Protein 3PK0 (pdb70)

Nearest PDB structures (foldseek):
  3pk0-assembly1_C  TM=1.003E+00  e=4.520E-57  Mycolicibacterium smegmatis MC2 155
  3rih-assembly1_C  TM=9.983E-01  e=3.129E-45  Mycobacteroides abscessus ATCC 19977
  6ci8-assembly1_B  TM=9.910E-01  e=4.130E-39  Mycolicibacterium smegmatis MC2 155
  4egf-assembly2_G  TM=9.130E-01  e=1.619E-24  Mycolicibacterium smegmatis MC2 155
  6won-assembly2_G  TM=8.971E-01  e=3.302E-23  Salmonella enterica subsp. enterica serovar Typhimurium str. LT2

Structure (mmCIF, N/CA/C/O backbone):
data_3PK0
#
_entry.id   3PK0
#
_cell.length_a   90.140
_cell.length_b   78.010
_cell.length_c   155.430
_cell.angle_alpha   90.000
_cell.angle_beta   102.220
_cell.angle_gamma   90.000
#
_symmetry.space_group_name_H-M   'C 1 2 1'
#
loop_
_entity.id
_entity.type
_entity.pdbx_description
1 polymer 'Short-chain dehydrogenase/reductase SDR'
2 non-polymer DI(HYDROXYETHYL)ETHER
3 non-polymer 'CALCIUM ION'
4 non-polymer 'CHLORIDE ION'
5 non-polymer GLYCEROL
6 water water
#
loop_
_atom_site.group_PDB
_atom_site.id
_atom_site.type_symbol
_atom_site.label_atom_id
_atom_site.label_alt_id
_atom_site.label_comp_id
_atom_site.label_asym_id
_atom_site.label_entity_id
_atom_site.label_seq_id
_atom_site.pdbx_PDB_ins_code
_atom_site.Cartn_x
_atom_site.Cartn_y
_atom_site.Cartn_z
_atom_site.occupancy
_atom_site.B_iso_or_equiv
_atom_site.auth_seq_id
_atom_site.auth_comp_id
_atom_site.auth_asym_id
_atom_site.auth_atom_id
_atom_site.pdbx_PDB_model_num
ATOM 1 N N . GLY A 1 3 ? -13.331 -17.264 40.381 1.00 39.72 -1 GLY A N 1
ATOM 2 C CA . GLY A 1 3 ? -14.689 -16.606 40.242 1.00 39.68 -1 GLY A CA 1
ATOM 3 C C . GLY A 1 3 ? -15.854 -17.385 40.880 1.00 39.08 -1 GLY A C 1
ATOM 4 O O . GLY A 1 3 ? -16.802 -16.789 41.403 1.00 39.98 -1 GLY A O 1
ATOM 5 N N . SER A 1 4 ? -15.794 -18.716 40.812 1.00 36.76 0 SER A N 1
ATOM 6 C CA . SER A 1 4 ? -16.788 -19.609 41.420 1.00 34.63 0 SER A CA 1
ATOM 7 C C . SER A 1 4 ? -16.863 -19.462 42.942 1.00 31.08 0 SER A C 1
ATOM 8 O O . SER A 1 4 ? -15.998 -18.868 43.562 1.00 29.34 0 SER A O 1
ATOM 11 N N . MET A 1 5 ? -17.907 -20.015 43.536 1.00 28.28 1 MET A N 1
ATOM 12 C CA . MET A 1 5 ? -17.996 -20.064 44.991 1.00 25.67 1 MET A CA 1
ATOM 13 C C . MET A 1 5 ? -16.802 -20.851 45.583 1.00 23.53 1 MET A C 1
ATOM 14 O O . MET A 1 5 ? -16.411 -21.873 45.056 1.00 24.37 1 MET A O 1
ATOM 19 N N . PHE A 1 6 ? -16.213 -20.344 46.663 1.00 21.37 2 PHE A N 1
ATOM 20 C CA . PHE A 1 6 ? -15.085 -20.988 47.335 1.00 19.50 2 PHE A CA 1
ATOM 21 C C . PHE A 1 6 ? -13.804 -21.125 46.516 1.00 19.52 2 PHE A C 1
ATOM 22 O O . PHE A 1 6 ? -13.048 -22.069 46.710 1.00 18.37 2 PHE A O 1
ATOM 30 N N . ASP A 1 7 ? -13.563 -20.150 45.641 1.00 20.05 3 ASP A N 1
ATOM 31 C CA . ASP A 1 7 ? -12.402 -20.133 44.765 1.00 19.74 3 ASP A CA 1
ATOM 32 C C . ASP A 1 7 ? -11.101 -20.052 45.593 1.00 19.10 3 ASP A C 1
ATOM 33 O O . ASP A 1 7 ? -10.959 -19.185 46.466 1.00 20.20 3 ASP A O 1
ATOM 38 N N . LEU A 1 8 ? -10.160 -20.933 45.294 1.00 18.09 4 LEU A N 1
ATOM 39 C CA . LEU A 1 8 ? -8.802 -20.892 45.840 1.00 18.21 4 LEU A CA 1
ATOM 40 C C . LEU A 1 8 ? -7.729 -20.866 44.740 1.00 19.05 4 LEU A C 1
ATOM 41 O O . LEU A 1 8 ? -6.539 -21.016 45.014 1.00 17.92 4 LEU A O 1
ATOM 46 N N . GLN A 1 9 ? -8.139 -20.668 43.490 1.00 19.72 5 GLN A N 1
ATOM 47 C CA . GLN A 1 9 ? -7.181 -20.721 42.378 1.00 20.30 5 GLN A CA 1
ATOM 48 C C . GLN A 1 9 ? -6.182 -19.568 42.511 1.00 21.02 5 GLN A C 1
ATOM 49 O O . GLN A 1 9 ? -6.579 -18.406 42.603 1.00 20.59 5 GLN A O 1
ATOM 55 N N . GLY A 1 10 ? -4.885 -19.908 42.532 1.00 20.78 6 GLY A N 1
ATOM 56 C CA . GLY A 1 10 ? -3.806 -18.932 42.635 1.00 21.60 6 GLY A CA 1
ATOM 57 C C . GLY A 1 10 ? -3.563 -18.409 44.056 1.00 21.08 6 GLY A C 1
ATOM 58 O O . GLY A 1 10 ? -2.715 -17.535 44.249 1.00 21.41 6 GLY A O 1
ATOM 59 N N . ARG A 1 11 ? -4.326 -18.882 45.039 1.00 20.49 7 ARG A N 1
ATOM 60 C CA . ARG A 1 11 ? -4.031 -18.606 46.445 1.00 21.21 7 ARG A CA 1
ATOM 61 C C . ARG A 1 11 ? -2.734 -19.296 46.793 1.00 19.71 7 ARG A C 1
ATOM 62 O O . ARG A 1 11 ? -2.468 -20.381 46.293 1.00 19.68 7 ARG A O 1
ATOM 70 N N . SER A 1 12 ? -1.935 -18.673 47.658 1.00 18.24 8 SER A N 1
ATOM 71 C CA . SER A 1 12 ? -0.631 -19.188 48.006 1.00 17.70 8 SER A CA 1
ATOM 72 C C . SER A 1 12 ? -0.585 -19.693 49.457 1.00 16.14 8 SER A C 1
ATOM 73 O O . SER A 1 12 ? -0.860 -18.965 50.390 1.00 15.56 8 SER A O 1
ATOM 76 N N . VAL A 1 13 ? -0.233 -20.966 49.607 1.00 15.63 9 VAL A N 1
ATOM 77 C CA . VAL A 1 13 ? -0.391 -21.681 50.857 1.00 13.66 9 VAL A CA 1
ATOM 78 C C . VAL A 1 13 ? 0.949 -22.248 51.319 1.00 14.77 9 VAL A C 1
ATOM 79 O O . VAL A 1 13 ? 1.659 -22.845 50.550 1.00 16.14 9 VAL A O 1
ATOM 83 N N . VAL A 1 14 ? 1.258 -22.107 52.596 1.00 13.37 10 VAL A N 1
ATOM 84 C CA . VAL A 1 14 ? 2.364 -22.827 53.231 1.00 12.60 10 VAL A CA 1
ATOM 85 C C . VAL A 1 14 ? 1.792 -23.877 54.183 1.00 12.59 10 VAL A C 1
ATOM 86 O O . VAL A 1 14 ? 0.948 -23.535 55.014 1.00 12.85 10 VAL A O 1
ATOM 90 N N . VAL A 1 15 ? 2.212 -25.146 54.041 1.00 11.82 11 VAL A N 1
ATOM 91 C CA . VAL A 1 15 ? 1.809 -26.230 54.941 1.00 12.08 11 VAL A CA 1
ATOM 92 C C . VAL A 1 15 ? 3.038 -26.801 55.681 1.00 12.69 11 VAL A C 1
ATOM 93 O O . VAL A 1 15 ? 3.904 -27.384 55.073 1.00 13.90 11 VAL A O 1
ATOM 97 N N . THR A 1 16 ? 3.123 -26.605 56.994 1.00 12.37 12 THR A N 1
ATOM 98 C CA . THR A 1 16 ? 4.224 -27.202 57.785 1.00 12.26 12 THR A CA 1
ATOM 99 C C . THR A 1 16 ? 3.822 -28.646 58.114 1.00 13.27 12 THR A C 1
ATOM 100 O O . THR A 1 16 ? 2.634 -28.965 58.186 1.00 13.00 12 THR A O 1
ATOM 104 N N . GLY A 1 17 ? 4.792 -29.521 58.252 1.00 13.73 13 GLY A N 1
ATOM 105 C CA . GLY A 1 17 ? 4.549 -30.960 58.331 1.00 13.81 13 GLY A CA 1
ATOM 106 C C . GLY A 1 17 ? 3.635 -31.465 57.229 1.00 14.53 13 GLY A C 1
ATOM 107 O O . GLY A 1 17 ? 2.709 -32.230 57.482 1.00 14.81 13 GLY A O 1
ATOM 108 N N . GLY A 1 18 ? 3.901 -31.048 55.997 1.00 12.99 14 GLY A N 1
ATOM 109 C CA . GLY A 1 18 ? 2.979 -31.273 54.917 1.00 14.70 14 GLY A CA 1
ATOM 110 C C . GLY A 1 18 ? 3.253 -32.520 54.086 1.00 15.41 14 GLY A C 1
ATOM 111 O O . GLY A 1 18 ? 2.605 -32.696 53.068 1.00 16.47 14 GLY A O 1
ATOM 112 N N . THR A 1 19 ? 4.205 -33.363 54.471 1.00 15.49 15 THR A N 1
ATOM 113 C CA . THR A 1 19 ? 4.601 -34.461 53.583 1.00 17.00 15 THR A CA 1
ATOM 114 C C . THR A 1 19 ? 3.914 -35.806 53.892 1.00 17.11 15 THR A C 1
ATOM 115 O O . THR A 1 19 ? 4.032 -36.754 53.081 1.00 18.46 15 THR A O 1
ATOM 119 N N . LYS A 1 20 ? 3.208 -35.881 55.019 1.00 16.71 16 LYS A N 1
ATOM 120 C CA . LYS A 1 20 ? 2.640 -37.124 55.556 1.00 17.40 16 LYS A CA 1
ATOM 121 C C . LYS A 1 20 ? 1.301 -36.842 56.208 1.00 17.17 16 LYS A C 1
ATOM 122 O O . LYS A 1 20 ? 1.052 -35.732 56.656 1.00 15.40 16 LYS A O 1
ATOM 124 N N . GLY A 1 21 ? 0.468 -37.869 56.296 1.00 17.79 17 GLY A N 1
ATOM 125 C CA . GLY A 1 21 ? -0.656 -37.824 57.213 1.00 16.92 17 GLY A CA 1
ATOM 126 C C . GLY A 1 21 ? -1.591 -36.685 56.974 1.00 15.88 17 GLY A C 1
ATOM 127 O O . GLY A 1 21 ? -1.955 -36.387 55.840 1.00 15.39 17 GLY A O 1
ATOM 128 N N . ILE A 1 22 ? -1.987 -36.031 58.055 1.00 15.14 18 ILE A N 1
ATOM 129 C CA . ILE A 1 22 ? -2.961 -34.944 57.957 1.00 14.71 18 ILE A CA 1
ATOM 130 C C . ILE A 1 22 ? -2.436 -33.766 57.116 1.00 14.52 18 ILE A C 1
ATOM 131 O O . ILE A 1 22 ? -3.151 -33.264 56.261 1.00 15.33 18 ILE A O 1
ATOM 136 N N . GLY A 1 23 ? -1.160 -33.412 57.291 1.00 13.85 19 GLY A N 1
ATOM 137 C CA . GLY A 1 23 ? -0.574 -32.292 56.555 1.00 13.52 19 GLY A CA 1
ATOM 138 C C . GLY A 1 23 ? -0.582 -32.558 55.061 1.00 13.76 19 GLY A C 1
ATOM 139 O O . GLY A 1 23 ? -0.849 -31.673 54.248 1.00 13.01 19 GLY A O 1
ATOM 140 N N . ARG A 1 24 ? -0.301 -33.799 54.669 1.00 15.01 20 ARG A N 1
ATOM 141 C CA A ARG A 1 24 ? -0.346 -34.152 53.254 0.60 16.37 20 ARG A CA 1
ATOM 142 C CA B ARG A 1 24 ? -0.347 -34.133 53.252 0.40 15.94 20 ARG A CA 1
ATOM 143 C C . ARG A 1 24 ? -1.786 -34.034 52.733 1.00 15.28 20 ARG A C 1
ATOM 144 O O . ARG A 1 24 ? -2.018 -33.638 51.603 1.00 16.99 20 ARG A O 1
ATOM 159 N N . GLY A 1 25 ? -2.748 -34.399 53.556 1.00 15.91 21 GLY A N 1
ATOM 160 C CA . GLY A 1 25 ? -4.149 -34.226 53.216 1.00 15.72 21 GLY A CA 1
ATOM 161 C C . GLY A 1 25 ? -4.491 -32.768 52.977 1.00 15.45 21 GLY A C 1
ATOM 162 O O . GLY A 1 25 ? -5.206 -32.441 52.034 1.00 15.10 21 GLY A O 1
ATOM 163 N N . ILE A 1 26 ? -3.997 -31.895 53.854 1.00 13.23 22 ILE A N 1
ATOM 164 C CA . ILE A 1 26 ? -4.227 -30.451 53.702 1.00 12.56 22 ILE A CA 1
ATOM 165 C C . ILE A 1 26 ? -3.621 -29.995 52.370 1.00 13.03 22 ILE A C 1
ATOM 166 O O . ILE A 1 26 ? -4.287 -29.389 51.548 1.00 13.03 22 ILE A O 1
ATOM 171 N N . ALA A 1 27 ? -2.357 -30.326 52.163 1.00 13.63 23 ALA A N 1
ATOM 172 C CA . ALA A 1 27 ? -1.617 -29.893 50.963 1.00 14.21 23 ALA A CA 1
ATOM 173 C C . ALA A 1 27 ? -2.304 -30.359 49.683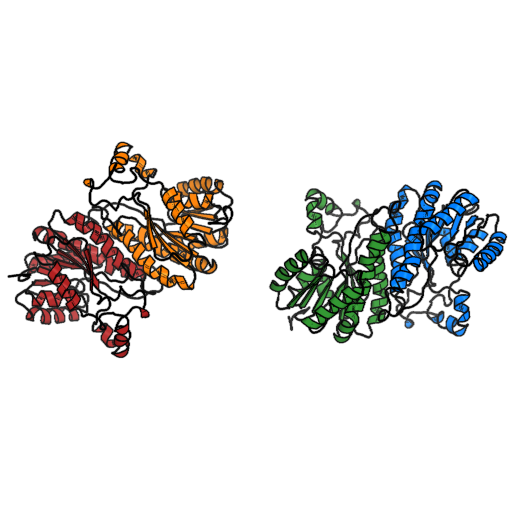 1.00 15.63 23 ALA A C 1
ATOM 174 O O . ALA A 1 27 ? -2.379 -29.630 48.710 1.00 16.26 23 ALA A O 1
ATOM 176 N N . THR A 1 28 ? -2.760 -31.606 49.694 1.00 14.92 24 THR A N 1
ATOM 177 C CA . THR A 1 28 ? -3.459 -32.217 48.558 1.00 15.83 24 THR A CA 1
ATOM 178 C C . THR A 1 28 ? -4.724 -31.496 48.143 1.00 14.95 24 THR A C 1
ATOM 179 O O . THR A 1 28 ? -4.960 -31.282 46.939 1.00 17.00 24 THR A O 1
ATOM 183 N N . VAL A 1 29 ? -5.547 -31.120 49.126 1.00 12.91 25 VAL A N 1
ATOM 184 C CA . VAL A 1 29 ? -6.810 -30.436 48.851 1.00 12.85 25 VAL A CA 1
ATOM 185 C C . VAL A 1 29 ? -6.497 -29.067 48.269 1.00 13.59 25 VAL A C 1
ATOM 186 O O . VAL A 1 29 ? -7.072 -28.691 47.246 1.00 14.64 25 VAL A O 1
ATOM 190 N N . PHE A 1 30 ? -5.545 -28.350 48.861 1.00 12.98 26 PHE A N 1
ATOM 191 C CA . PHE A 1 30 ? -5.130 -27.066 48.276 1.00 14.23 26 PHE A CA 1
ATOM 192 C C . PHE A 1 30 ? -4.571 -27.178 46.850 1.00 14.99 26 PHE A C 1
ATOM 193 O O . PHE A 1 30 ? -4.925 -26.357 45.987 1.00 15.63 26 PHE A O 1
ATOM 201 N N . ALA A 1 31 ? -3.742 -28.181 46.597 1.00 15.57 27 ALA A N 1
ATOM 202 C CA . ALA A 1 31 ? -3.198 -28.410 45.234 1.00 17.31 27 ALA A CA 1
ATOM 203 C C . ALA A 1 31 ? -4.311 -28.689 44.216 1.00 19.05 27 ALA A C 1
ATOM 204 O O . ALA A 1 31 ? -4.334 -28.109 43.122 1.00 18.41 27 ALA A O 1
ATOM 206 N N . ARG A 1 32 ? -5.270 -29.539 44.574 1.00 19.39 28 ARG A N 1
ATOM 207 C CA . ARG A 1 32 ? -6.438 -29.794 43.711 1.00 20.27 28 ARG A CA 1
ATOM 208 C C . ARG A 1 32 ? -7.300 -28.564 43.440 1.00 20.02 28 ARG A C 1
ATOM 209 O O . ARG A 1 32 ? -7.946 -28.465 42.409 1.00 20.97 28 ARG A O 1
ATOM 217 N N . ALA A 1 33 ? -7.366 -27.672 44.408 1.00 18.00 29 ALA A N 1
ATOM 218 C CA . ALA A 1 33 ? -8.094 -26.420 44.270 1.00 18.14 29 ALA A CA 1
ATOM 219 C C . ALA A 1 33 ? -7.360 -25.372 43.450 1.00 18.45 29 ALA A C 1
ATOM 220 O O . ALA A 1 33 ? -7.873 -24.253 43.308 1.00 19.03 29 ALA A O 1
ATOM 222 N N . GLY A 1 34 ? -6.179 -25.698 42.909 1.00 18.24 30 GLY A N 1
ATOM 223 C CA . GLY A 1 34 ? -5.437 -24.730 42.096 1.00 18.12 30 GLY A CA 1
ATOM 224 C C . GLY A 1 34 ? -4.565 -23.750 42.874 1.00 17.76 30 GLY A C 1
ATOM 225 O O . GLY A 1 34 ? -4.068 -22.757 42.321 1.00 18.02 30 GLY A O 1
ATOM 226 N N . ALA A 1 35 ? -4.376 -24.004 44.166 1.00 16.98 31 ALA A N 1
ATOM 227 C CA . ALA A 1 35 ? -3.483 -23.191 44.959 1.00 17.26 31 ALA A CA 1
ATOM 228 C C . ALA A 1 35 ? -2.001 -23.472 44.686 1.00 17.12 31 ALA A C 1
ATOM 229 O O . ALA A 1 35 ? -1.614 -24.550 44.239 1.00 16.57 31 ALA A O 1
ATOM 231 N N . ASN A 1 36 ? -1.172 -22.468 44.944 1.00 17.25 32 ASN A N 1
ATOM 232 C CA . ASN A 1 36 ? 0.268 -22.677 45.028 1.00 17.57 32 ASN A CA 1
ATOM 233 C C . ASN A 1 36 ? 0.514 -23.229 46.427 1.00 16.53 32 ASN A C 1
ATOM 234 O O . ASN A 1 36 ? -0.060 -22.733 47.406 1.00 16.54 32 ASN A O 1
ATOM 239 N N . VAL A 1 37 ? 1.339 -24.258 46.534 1.00 15.48 33 VAL A N 1
ATOM 240 C CA . VAL A 1 37 ? 1.537 -24.925 47.816 1.00 16.25 33 VAL A CA 1
ATOM 241 C C . VAL A 1 37 ? 3.024 -25.110 48.080 1.00 15.93 33 VAL A C 1
ATOM 242 O O . VAL A 1 37 ? 3.740 -25.656 47.254 1.00 15.75 33 VAL A O 1
ATOM 246 N N . ALA A 1 38 ? 3.465 -24.614 49.228 1.00 15.03 34 ALA A N 1
ATOM 247 C CA . ALA A 1 38 ? 4.800 -24.923 49.767 1.00 15.66 34 ALA A CA 1
ATOM 248 C C . ALA A 1 38 ? 4.658 -25.899 50.905 1.00 15.78 34 ALA A C 1
ATOM 249 O O . ALA A 1 38 ? 4.071 -25.578 51.952 1.00 15.08 34 ALA A O 1
ATOM 251 N N . VAL A 1 39 ? 5.200 -27.092 50.697 1.00 16.69 35 VAL A N 1
ATOM 252 C CA A VAL A 1 39 ? 5.185 -28.080 51.770 0.50 16.71 35 VAL A CA 1
ATOM 253 C CA B VAL A 1 39 ? 5.212 -28.171 51.659 0.50 17.45 35 VAL A CA 1
ATOM 254 C C . VAL A 1 39 ? 6.549 -28.132 52.432 1.00 17.72 35 VAL A C 1
ATOM 255 O O . VAL A 1 39 ? 7.625 -28.178 51.800 1.00 17.96 35 VAL A O 1
ATOM 262 N N . ALA A 1 40 ? 6.488 -28.093 53.747 1.00 17.48 36 ALA A N 1
ATOM 263 C CA . ALA A 1 40 ? 7.656 -28.185 54.596 1.00 17.88 36 ALA A CA 1
ATOM 264 C C . ALA A 1 40 ? 7.654 -29.555 55.284 1.00 18.75 36 ALA A C 1
ATOM 265 O O . ALA A 1 40 ? 6.612 -30.122 55.594 1.00 17.84 36 ALA A O 1
ATOM 267 N N . GLY A 1 41 ? 8.835 -30.083 55.521 1.00 19.60 37 GLY A N 1
ATOM 268 C CA . GLY A 1 41 ? 8.995 -31.364 56.208 1.00 20.49 37 GLY A CA 1
ATOM 269 C C . GLY A 1 41 ? 10.450 -31.520 56.638 1.00 21.78 37 GLY A C 1
ATOM 270 O O . GLY A 1 41 ? 11.274 -30.695 56.334 1.00 19.97 37 GLY A O 1
ATOM 271 N N . ARG A 1 42 ? 10.769 -32.605 57.325 1.00 24.28 38 ARG A N 1
ATOM 272 C CA . ARG A 1 42 ? 12.142 -32.837 57.776 1.00 26.72 38 ARG A CA 1
ATOM 273 C C . ARG A 1 42 ? 12.960 -33.718 56.848 1.00 27.62 38 ARG A C 1
ATOM 274 O O . ARG A 1 42 ? 14.187 -33.651 56.868 1.00 28.83 38 ARG A O 1
ATOM 282 N N . SER A 1 43 ? 12.304 -34.561 56.056 1.00 28.15 39 SER A N 1
ATOM 283 C CA . SER A 1 43 ? 13.019 -35.549 55.251 1.00 28.68 39 SER A CA 1
ATOM 284 C C . SER A 1 43 ? 12.953 -35.205 53.767 1.00 29.35 39 SER A C 1
ATOM 285 O O . SER A 1 43 ? 11.871 -35.142 53.212 1.00 27.64 39 SER A O 1
ATOM 288 N N . THR A 1 44 ? 14.103 -35.002 53.128 1.00 29.96 40 THR A N 1
ATOM 289 C CA . THR A 1 44 ? 14.146 -34.509 51.753 1.00 31.24 40 THR A CA 1
ATOM 290 C C . THR A 1 44 ? 13.531 -35.512 50.772 1.00 32.11 40 THR A C 1
ATOM 291 O O . THR A 1 44 ? 12.916 -35.106 49.788 1.00 32.46 40 THR A O 1
ATOM 295 N N . ALA A 1 45 ? 13.679 -36.803 51.058 1.00 32.96 41 ALA A N 1
ATOM 296 C CA . ALA A 1 45 ? 13.069 -37.865 50.249 1.00 33.55 41 ALA A CA 1
ATOM 297 C C . ALA A 1 45 ? 11.533 -37.814 50.268 1.00 32.69 41 ALA A C 1
ATOM 298 O O . ALA A 1 45 ? 10.900 -37.920 49.211 1.00 32.62 41 ALA A O 1
ATOM 300 N N . ASP A 1 46 ? 10.940 -37.636 51.453 1.00 31.52 42 ASP A N 1
ATOM 301 C CA . ASP A 1 46 ? 9.483 -37.459 51.576 1.00 31.02 42 ASP A CA 1
ATOM 302 C C . ASP A 1 46 ? 8.997 -36.150 50.938 1.00 29.22 42 ASP A C 1
ATOM 303 O O . ASP A 1 46 ? 7.912 -36.122 50.369 1.00 28.59 42 ASP A O 1
ATOM 308 N N . ILE A 1 47 ? 9.777 -35.070 51.070 1.00 26.85 43 ILE A N 1
ATOM 309 C CA . ILE A 1 47 ? 9.398 -33.774 50.499 1.00 25.27 43 ILE A CA 1
ATOM 310 C C . ILE A 1 47 ? 9.321 -33.890 48.972 1.00 25.75 43 ILE A C 1
ATOM 311 O O . ILE A 1 47 ? 8.317 -33.523 48.365 1.00 24.26 43 ILE A O 1
ATOM 316 N N . ASP A 1 48 ? 10.382 -34.425 48.373 1.00 26.64 44 ASP A N 1
ATOM 317 C CA . ASP A 1 48 ? 10.482 -34.562 46.912 1.00 28.35 44 ASP A CA 1
ATOM 318 C C . ASP A 1 48 ? 9.380 -35.464 46.324 1.00 28.71 44 ASP A C 1
ATOM 319 O O . ASP A 1 48 ? 8.786 -35.132 45.296 1.00 30.14 44 ASP A O 1
ATOM 324 N N . ALA A 1 49 ? 9.086 -36.574 46.997 1.00 29.10 45 ALA A N 1
ATOM 325 C CA . ALA A 1 49 ? 7.984 -37.466 46.614 1.00 28.97 45 ALA A CA 1
ATOM 326 C C . ALA A 1 49 ? 6.626 -36.763 46.726 1.00 27.99 45 ALA A C 1
ATOM 327 O O . ALA A 1 49 ? 5.815 -36.836 45.799 1.00 28.01 45 ALA A O 1
ATOM 329 N N . CYS A 1 50 ? 6.388 -36.087 47.853 1.00 26.04 46 CYS A N 1
ATOM 330 C CA . CYS A 1 50 ? 5.149 -35.352 48.052 1.00 25.50 46 CYS A CA 1
ATOM 331 C C . CYS A 1 50 ? 4.949 -34.277 46.959 1.00 24.49 46 CYS A C 1
ATOM 332 O O . CYS A 1 50 ? 3.871 -34.195 46.342 1.00 23.77 46 CYS A O 1
ATOM 335 N N . VAL A 1 51 ? 5.997 -33.492 46.699 1.00 23.42 47 VAL A N 1
ATOM 336 C CA . VAL A 1 51 ? 5.922 -32.393 45.751 1.00 23.28 47 VAL A CA 1
ATOM 337 C C . VAL A 1 51 ? 5.658 -32.920 44.352 1.00 24.50 47 VAL A C 1
ATOM 338 O O . VAL A 1 51 ? 4.846 -32.358 43.644 1.00 23.25 47 VAL A O 1
ATOM 342 N N . ALA A 1 52 ? 6.308 -34.023 43.992 1.00 24.72 48 ALA A N 1
ATOM 343 C CA . ALA A 1 52 ? 6.079 -34.631 42.679 1.00 26.82 48 ALA A CA 1
ATOM 344 C C . ALA A 1 52 ? 4.593 -34.969 42.467 1.00 26.98 48 ALA A C 1
ATOM 345 O O . ALA A 1 52 ? 4.026 -34.642 41.412 1.00 27.49 48 ALA A O 1
ATOM 347 N N . ASP A 1 53 ? 3.959 -35.587 43.465 1.00 26.38 49 ASP A N 1
ATOM 348 C CA . ASP A 1 53 ? 2.539 -35.948 43.371 1.00 26.66 49 ASP A CA 1
ATOM 349 C C . ASP A 1 53 ? 1.597 -34.743 43.382 1.00 26.36 49 ASP A C 1
ATOM 350 O O . ASP A 1 53 ? 0.608 -34.736 42.644 1.00 26.25 49 ASP A O 1
ATOM 355 N N . LEU A 1 54 ? 1.861 -33.762 44.261 1.00 23.70 50 LEU A N 1
ATOM 356 C CA . LEU A 1 54 ? 0.995 -32.618 44.367 1.00 23.63 50 LEU A CA 1
ATOM 357 C C . LEU A 1 54 ? 1.060 -31.720 43.133 1.00 23.21 50 LEU A C 1
ATOM 358 O O . LEU A 1 54 ? 0.057 -31.137 42.742 1.00 21.02 50 LEU A O 1
ATOM 363 N N . ASP A 1 55 ? 2.223 -31.623 42.492 1.00 23.55 51 ASP A N 1
ATOM 364 C CA . ASP A 1 55 ? 2.323 -30.641 41.420 1.00 25.69 51 ASP A CA 1
ATOM 365 C C . ASP A 1 55 ? 1.402 -31.056 40.274 1.00 25.80 51 ASP A C 1
ATOM 366 O O . ASP A 1 55 ? 0.904 -30.180 39.554 1.00 26.23 51 ASP A O 1
ATOM 371 N N . GLN A 1 56 ? 1.096 -32.357 40.192 1.00 25.48 52 GLN A N 1
ATOM 372 C CA . GLN A 1 56 ? 0.247 -32.930 39.154 1.00 26.99 52 GLN A CA 1
ATOM 373 C C . GLN A 1 56 ? -1.245 -32.681 39.373 1.00 25.77 52 GLN A C 1
ATOM 374 O O . GLN A 1 56 ? -2.046 -32.874 38.457 1.00 25.22 52 GLN A O 1
ATOM 380 N N . LEU A 1 57 ? -1.639 -32.228 40.565 1.00 22.91 53 LEU A N 1
ATOM 381 C CA . LEU A 1 57 ? -3.045 -32.127 40.901 1.00 21.92 53 LEU A CA 1
ATOM 382 C C . LEU A 1 57 ? -3.751 -30.842 40.444 1.00 21.41 53 LEU A C 1
ATOM 383 O O . LEU A 1 57 ? -4.985 -30.790 40.443 1.00 22.59 53 LEU A O 1
ATOM 388 N N . GLY A 1 58 ? -2.996 -29.816 40.069 1.00 21.64 54 GLY A N 1
ATOM 389 C CA . GLY A 1 58 ? -3.599 -28.530 39.744 1.00 21.07 54 GLY A CA 1
ATOM 390 C C . GLY A 1 58 ? -2.622 -27.568 39.101 1.00 21.23 54 GLY A C 1
ATOM 391 O O . GLY A 1 58 ? -1.418 -27.862 38.978 1.00 21.59 54 GLY A O 1
ATOM 392 N N . SER A 1 59 ? -3.154 -26.413 38.701 1.00 21.00 55 SER A N 1
ATOM 393 C CA . SER A 1 59 ? -2.410 -25.402 37.934 1.00 21.26 55 SER A CA 1
ATOM 394 C C . SER A 1 59 ? -1.429 -24.589 38.775 1.00 21.10 55 SER A C 1
ATOM 395 O O . SER A 1 59 ? -0.572 -23.872 38.219 1.00 21.36 55 SER A O 1
ATOM 398 N N . GLY A 1 60 ? -1.513 -24.710 40.102 1.00 20.68 56 GLY A N 1
ATOM 399 C CA . GLY A 1 60 ? -0.597 -24.025 41.000 1.00 21.16 56 GLY A CA 1
ATOM 400 C C . GLY A 1 60 ? 0.818 -24.553 41.016 1.00 22.57 56 GLY A C 1
ATOM 401 O O . GLY A 1 60 ? 1.069 -25.699 40.637 1.00 22.90 56 GLY A O 1
ATOM 402 N N . LYS A 1 61 ? 1.750 -23.703 41.472 1.00 22.57 57 LYS A N 1
ATOM 403 C CA . LYS A 1 61 ? 3.140 -24.102 41.623 1.00 23.08 57 LYS A CA 1
ATOM 404 C C . LYS A 1 61 ? 3.259 -24.829 42.970 1.00 22.51 57 LYS A C 1
ATOM 405 O O . LYS A 1 61 ? 2.644 -24.432 43.962 1.00 21.58 57 LYS A O 1
ATOM 411 N N . VAL A 1 62 ? 4.001 -25.920 43.013 1.00 22.25 58 VAL A N 1
ATOM 412 C CA . VAL A 1 62 ? 4.268 -26.576 44.291 1.00 21.50 58 VAL A CA 1
ATOM 413 C C . VAL A 1 62 ? 5.776 -26.577 44.524 1.00 21.58 58 VAL A C 1
ATOM 414 O O . VAL A 1 62 ? 6.567 -26.808 43.595 1.00 21.39 58 VAL A O 1
ATOM 418 N N . ILE A 1 63 ? 6.176 -26.278 45.751 1.00 20.67 59 ILE A N 1
ATOM 419 C CA . ILE A 1 63 ? 7.566 -26.357 46.173 1.00 20.41 59 ILE A CA 1
ATOM 420 C C . ILE A 1 63 ? 7.651 -27.107 47.499 1.00 20.13 59 ILE A C 1
ATOM 421 O O . ILE A 1 63 ? 6.653 -27.234 48.239 1.00 17.29 59 ILE A O 1
ATOM 426 N N . GLY A 1 64 ? 8.849 -27.621 47.774 1.00 19.98 60 GLY A N 1
ATOM 427 C CA . GLY A 1 64 ? 9.131 -28.355 49.001 1.00 20.82 60 GLY A CA 1
ATOM 428 C C . GLY A 1 64 ? 10.362 -27.763 49.690 1.00 20.41 60 GLY A C 1
ATOM 429 O O . GLY A 1 64 ? 11.359 -27.464 49.042 1.00 21.15 60 GLY A O 1
ATOM 430 N N . VAL A 1 65 ? 10.282 -27.579 51.001 1.00 20.39 61 VAL A N 1
ATOM 431 C CA . VAL A 1 65 ? 11.339 -26.912 51.770 1.00 20.77 61 VAL A CA 1
ATOM 432 C C . VAL A 1 65 ? 11.637 -27.708 53.042 1.00 19.97 61 VAL A C 1
ATOM 433 O O . VAL A 1 65 ? 10.768 -27.872 53.888 1.00 21.76 61 VAL A O 1
ATOM 437 N N . GLN A 1 66 ? 12.864 -28.168 53.205 1.00 19.83 62 GLN A N 1
ATOM 438 C CA . GLN A 1 66 ? 13.228 -28.892 54.412 1.00 19.28 62 GLN A CA 1
ATOM 439 C C . GLN A 1 66 ? 13.291 -27.874 55.542 1.00 19.05 62 GLN A C 1
ATOM 440 O O . GLN A 1 66 ? 14.034 -26.892 55.451 1.00 18.59 62 GLN A O 1
ATOM 446 N N . THR A 1 67 ? 12.510 -28.100 56.595 1.00 17.50 63 THR A N 1
ATOM 447 C CA . THR A 1 67 ? 12.321 -27.109 57.648 1.00 17.75 63 THR A CA 1
ATOM 448 C C . THR A 1 67 ? 12.140 -27.855 58.977 1.00 17.77 63 THR A C 1
ATOM 449 O O . THR A 1 67 ? 11.249 -28.714 59.100 1.00 18.70 63 THR A O 1
ATOM 453 N N . ASP A 1 68 ? 12.924 -27.451 59.971 1.00 17.27 64 ASP A N 1
ATOM 454 C CA . ASP A 1 68 ? 12.652 -27.820 61.360 1.00 16.64 64 ASP A CA 1
ATOM 455 C C . ASP A 1 68 ? 11.871 -26.638 61.957 1.00 15.08 64 ASP A C 1
ATOM 456 O O . ASP A 1 68 ? 12.455 -25.584 62.291 1.00 14.88 64 ASP A O 1
ATOM 461 N N . VAL A 1 69 ? 10.567 -26.801 62.120 1.00 13.97 65 VAL A N 1
ATOM 462 C CA . VAL A 1 69 ? 9.752 -25.655 62.562 1.00 13.97 65 VAL A CA 1
ATOM 463 C C . VAL A 1 69 ? 10.093 -25.163 63.965 1.00 12.87 65 VAL A C 1
ATOM 464 O O . VAL A 1 69 ? 9.704 -24.039 64.335 1.00 13.26 65 VAL A O 1
ATOM 468 N N . SER A 1 70 ? 10.782 -25.968 64.767 1.00 12.54 66 SER A N 1
ATOM 469 C CA . SER A 1 70 ? 11.189 -25.523 66.102 1.00 13.27 66 SER A CA 1
ATOM 470 C C . SER A 1 70 ? 12.290 -24.444 66.068 1.00 14.04 66 SER A C 1
ATOM 471 O O . SER A 1 70 ? 12.670 -23.879 67.127 1.00 13.93 66 SER A O 1
ATOM 474 N N . ASP A 1 71 ? 12.821 -24.167 64.869 1.00 14.99 67 ASP A N 1
ATOM 475 C CA . ASP A 1 71 ? 13.852 -23.149 64.683 1.00 14.51 67 ASP A CA 1
ATOM 476 C C . ASP A 1 71 ? 13.226 -21.960 63.970 1.00 14.94 67 ASP A C 1
ATOM 477 O O . ASP A 1 71 ? 12.848 -22.074 62.796 1.00 14.29 67 ASP A O 1
ATOM 482 N N . ARG A 1 72 ? 13.086 -20.831 64.676 1.00 15.24 68 ARG A N 1
ATOM 483 C CA . ARG A 1 72 ? 12.484 -19.654 64.090 1.00 15.23 68 ARG A CA 1
ATOM 484 C C . ARG A 1 72 ? 13.163 -19.281 62.769 1.00 16.20 68 ARG A C 1
ATOM 485 O O . ARG A 1 72 ? 12.482 -18.944 61.818 1.00 15.81 68 ARG A O 1
ATOM 493 N N . ALA A 1 73 ? 14.493 -19.328 62.731 1.00 17.45 69 ALA A N 1
ATOM 494 C CA . ALA A 1 73 ? 15.212 -18.967 61.488 1.00 18.41 69 ALA A CA 1
ATOM 495 C C . ALA A 1 73 ? 14.824 -19.821 60.286 1.00 18.01 69 ALA A C 1
ATOM 496 O O . ALA A 1 73 ? 14.814 -19.322 59.166 1.00 18.07 69 ALA A O 1
ATOM 498 N N . GLN A 1 74 ? 14.594 -21.117 60.515 1.00 17.59 70 GLN A N 1
ATOM 499 C CA . GLN A 1 74 ? 14.212 -22.016 59.437 1.00 18.01 70 GLN A CA 1
ATOM 500 C C . GLN A 1 74 ? 12.792 -21.713 58.964 1.00 16.65 70 GLN A C 1
ATOM 501 O O . GLN A 1 74 ? 12.496 -21.909 57.792 1.00 15.32 70 GLN A O 1
ATOM 507 N N . CYS A 1 75 ? 11.926 -21.286 59.890 1.00 14.94 71 CYS A N 1
ATOM 508 C CA . CYS A 1 75 ? 10.567 -20.823 59.514 1.00 15.30 71 CYS A CA 1
ATOM 509 C C . CYS A 1 75 ? 10.656 -19.566 58.637 1.00 16.15 71 CYS A C 1
ATOM 510 O O . CYS A 1 75 ? 9.910 -19.415 57.650 1.00 15.85 71 CYS A O 1
ATOM 513 N N . ASP A 1 76 ? 11.546 -18.655 59.015 1.00 16.42 72 ASP A N 1
ATOM 514 C CA . ASP A 1 76 ? 11.753 -17.444 58.221 1.00 17.81 72 ASP A CA 1
ATOM 515 C C . ASP A 1 76 ? 12.215 -17.799 56.803 1.00 18.06 72 ASP A C 1
ATOM 516 O O . ASP A 1 76 ? 11.740 -17.203 55.809 1.00 18.15 72 ASP A O 1
ATOM 521 N N . ALA A 1 77 ? 13.112 -18.786 56.709 1.00 17.40 73 ALA A N 1
ATOM 522 C CA . ALA A 1 77 ? 13.618 -19.238 55.418 1.00 18.10 73 ALA A CA 1
ATOM 523 C C . ALA A 1 77 ? 12.499 -19.868 54.568 1.00 17.35 73 ALA A C 1
ATOM 524 O O . ALA A 1 77 ? 12.429 -19.628 53.367 1.00 17.60 73 ALA A O 1
ATOM 526 N N . LEU A 1 78 ? 11.617 -20.645 55.193 1.00 17.20 74 LEU A N 1
ATOM 527 C CA . LEU A 1 78 ? 10.460 -21.249 54.510 1.00 16.33 74 LEU A CA 1
ATOM 528 C C . LEU A 1 78 ? 9.527 -20.166 53.933 1.00 15.83 74 LEU A C 1
ATOM 529 O O . LEU A 1 78 ? 9.115 -20.203 52.793 1.00 16.99 74 LEU A O 1
ATOM 534 N N . ALA A 1 79 ? 9.198 -19.193 54.750 1.00 15.36 75 ALA A N 1
ATOM 535 C CA . ALA A 1 79 ? 8.429 -18.033 54.300 1.00 15.87 75 ALA A CA 1
ATOM 536 C C . ALA A 1 79 ? 9.086 -17.305 53.157 1.00 17.51 75 ALA A C 1
ATOM 537 O O . ALA A 1 79 ? 8.415 -16.940 52.182 1.00 18.87 75 ALA A O 1
ATOM 539 N N . GLY A 1 80 ? 10.396 -17.103 53.275 1.00 18.00 76 GLY A N 1
ATOM 540 C CA . GLY A 1 80 ? 11.171 -16.422 52.224 1.00 19.96 76 GLY A CA 1
ATOM 541 C C . GLY A 1 80 ? 11.078 -17.139 50.894 1.00 20.29 76 GLY A C 1
ATOM 542 O O . GLY A 1 80 ? 10.941 -16.498 49.840 1.00 20.72 76 GLY A O 1
ATOM 543 N N . ARG A 1 81 ? 11.208 -18.464 50.936 1.00 20.29 77 ARG A N 1
ATOM 544 C CA . ARG A 1 81 ? 11.095 -19.292 49.730 1.00 20.79 77 ARG A CA 1
ATOM 545 C C . ARG A 1 81 ? 9.701 -19.193 49.098 1.00 19.47 77 ARG A C 1
ATOM 546 O O . ARG A 1 81 ? 9.572 -19.094 47.874 1.00 19.32 77 ARG A O 1
ATOM 554 N N . ALA A 1 82 ? 8.663 -19.231 49.914 1.00 17.26 78 ALA A N 1
ATOM 555 C CA . ALA A 1 82 ? 7.296 -19.147 49.415 1.00 17.48 78 ALA A CA 1
ATOM 556 C C . ALA A 1 82 ? 7.046 -17.799 48.740 1.00 18.18 78 ALA A C 1
ATOM 557 O O . ALA A 1 82 ? 6.495 -17.737 47.635 1.00 19.14 78 ALA A O 1
ATOM 559 N N . VAL A 1 83 ? 7.510 -16.721 49.374 1.00 19.50 79 VAL A N 1
ATOM 560 C CA . VAL A 1 83 ? 7.352 -15.382 48.824 1.00 20.31 79 VAL A CA 1
ATOM 561 C C . VAL A 1 83 ? 8.139 -15.246 47.525 1.00 21.52 79 VAL A C 1
ATOM 562 O O . VAL A 1 83 ? 7.624 -14.672 46.572 1.00 22.34 79 VAL A O 1
ATOM 566 N N . GLU A 1 84 ? 9.373 -15.742 47.505 1.00 21.58 80 GLU A N 1
ATOM 567 C CA . GLU A 1 84 ? 10.227 -15.684 46.290 1.00 22.80 80 GLU A CA 1
ATOM 568 C C . GLU A 1 84 ? 9.565 -16.434 45.120 1.00 23.20 80 GLU A C 1
ATOM 569 O O . GLU A 1 84 ? 9.506 -15.939 43.975 1.00 22.67 80 GLU A O 1
ATOM 571 N N . GLU A 1 85 ? 9.055 -17.628 45.404 1.00 22.46 81 GLU A N 1
ATOM 572 C CA . GLU A 1 85 ? 8.499 -18.509 44.360 1.00 23.59 81 GLU A CA 1
ATOM 573 C C . GLU A 1 85 ? 7.046 -18.202 43.949 1.00 22.75 81 GLU A C 1
ATOM 574 O O . GLU A 1 85 ? 6.698 -18.395 42.778 1.00 23.54 81 GLU A O 1
ATOM 580 N N . PHE A 1 86 ? 6.202 -17.744 44.875 1.00 21.05 82 PHE A N 1
ATOM 581 C CA . PHE A 1 86 ? 4.785 -17.471 44.605 1.00 21.00 82 PHE A CA 1
ATOM 582 C C . PHE A 1 86 ? 4.428 -15.978 44.510 1.00 21.62 82 PHE A C 1
ATOM 583 O O . PHE A 1 86 ? 3.364 -15.621 44.014 1.00 22.19 82 PHE A O 1
ATOM 591 N N . GLY A 1 87 ? 5.271 -15.124 45.081 1.00 22.10 83 GLY A N 1
ATOM 592 C CA . GLY A 1 87 ? 5.022 -13.681 45.093 1.00 22.37 83 GLY A CA 1
ATOM 593 C C . GLY A 1 87 ? 4.320 -13.224 46.354 1.00 21.58 83 GLY A C 1
ATOM 594 O O . GLY A 1 87 ? 4.112 -12.031 46.569 1.00 21.57 83 GLY A O 1
ATOM 595 N N . GLY A 1 88 ? 3.907 -14.184 47.172 1.00 19.89 84 GLY A N 1
ATOM 596 C CA . GLY A 1 88 ? 3.225 -13.877 48.421 1.00 18.74 84 GLY A CA 1
ATOM 597 C C . GLY A 1 88 ? 2.827 -15.144 49.162 1.00 16.93 84 GLY A C 1
ATOM 598 O O . GLY A 1 88 ? 3.148 -16.275 48.745 1.00 15.34 84 GLY A O 1
ATOM 599 N N . ILE A 1 89 ? 2.156 -14.924 50.287 1.00 16.06 85 ILE A N 1
ATOM 600 C CA . ILE A 1 89 ? 1.543 -16.005 51.082 1.00 15.19 85 ILE A CA 1
ATOM 601 C C . ILE A 1 89 ? 0.191 -15.516 51.555 1.00 15.54 85 ILE A C 1
ATOM 602 O O . ILE A 1 89 ? 0.097 -14.503 52.270 1.00 15.28 85 ILE A O 1
ATOM 607 N N . ASP A 1 90 ? -0.849 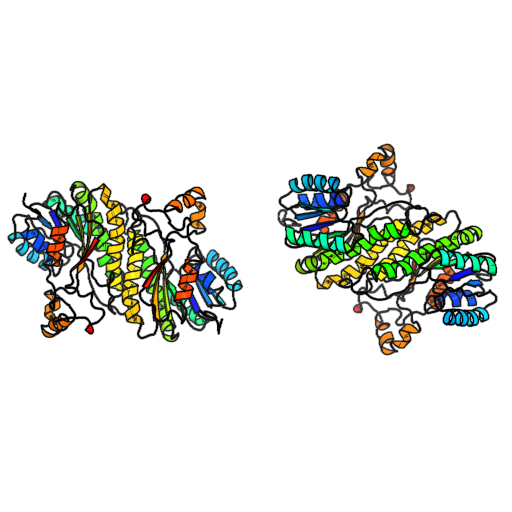-16.261 51.204 1.00 15.56 86 ASP A N 1
ATOM 608 C CA . ASP A 1 90 ? -2.208 -15.944 51.636 1.00 14.93 86 ASP A CA 1
ATOM 609 C C . ASP A 1 90 ? -2.654 -16.800 52.828 1.00 14.54 86 ASP A C 1
ATOM 610 O O . ASP A 1 90 ? -3.526 -16.386 53.577 1.00 14.98 86 ASP A O 1
ATOM 615 N N . VAL A 1 91 ? -2.108 -18.013 52.945 1.00 14.40 87 VAL A N 1
ATOM 616 C CA . VAL A 1 91 ? -2.567 -18.983 53.936 1.00 13.16 87 VAL A CA 1
ATOM 617 C C . VAL A 1 91 ? -1.367 -19.684 54.553 1.00 13.17 87 VAL A C 1
ATOM 618 O O . VAL A 1 91 ? -0.504 -20.167 53.828 1.00 13.77 87 VAL A O 1
ATOM 622 N N . VAL A 1 92 ? -1.299 -19.730 55.884 1.00 12.83 88 VAL A N 1
ATOM 623 C CA . VAL A 1 92 ? -0.359 -20.611 56.566 1.00 12.55 88 VAL A CA 1
ATOM 624 C C . VAL A 1 92 ? -1.162 -21.658 57.327 1.00 12.56 88 VAL A C 1
ATOM 625 O O . VAL A 1 92 ? -2.010 -21.317 58.145 1.00 12.01 88 VAL A O 1
ATOM 629 N N . CYS A 1 93 ? -0.892 -22.915 57.022 1.00 11.85 89 CYS A N 1
ATOM 630 C CA . CYS A 1 93 ? -1.397 -24.074 57.762 1.00 11.38 89 CYS A CA 1
ATOM 631 C C . CYS A 1 93 ? -0.274 -24.567 58.671 1.00 10.43 89 CYS A C 1
ATOM 632 O O . CYS A 1 93 ? 0.658 -25.232 58.229 1.00 11.44 89 CYS A O 1
ATOM 635 N N . ALA A 1 94 ? -0.356 -24.162 59.939 1.00 10.29 90 ALA A N 1
ATOM 636 C CA . ALA A 1 94 ? 0.619 -24.532 60.976 1.00 10.96 90 ALA A CA 1
ATOM 637 C C . ALA A 1 94 ? 0.153 -25.880 61.507 1.00 11.15 90 ALA A C 1
ATOM 638 O O . ALA A 1 94 ? -0.672 -25.970 62.436 1.00 10.82 90 ALA A O 1
ATOM 640 N N . ASN A 1 95 ? 0.627 -26.907 60.833 1.00 11.37 91 ASN A N 1
ATOM 641 C CA . ASN A 1 95 ? 0.143 -28.260 60.992 1.00 12.48 91 ASN A CA 1
ATOM 642 C C . ASN A 1 95 ? 1.148 -29.150 61.682 1.00 12.83 91 ASN A C 1
ATOM 643 O O . ASN A 1 95 ? 0.748 -30.123 62.304 1.00 13.41 91 ASN A O 1
ATOM 648 N N . ALA A 1 96 ? 2.450 -28.823 61.563 1.00 13.44 92 ALA A N 1
ATOM 649 C CA . ALA A 1 96 ? 3.514 -29.653 62.060 1.00 13.67 92 ALA A CA 1
ATOM 650 C C . ALA A 1 96 ? 3.233 -30.024 63.521 1.00 13.27 92 ALA A C 1
ATOM 651 O O . ALA A 1 96 ? 2.880 -29.183 64.326 1.00 11.88 92 ALA A O 1
ATOM 653 N N . GLY A 1 97 ? 3.436 -31.277 63.850 1.00 14.71 93 GLY A N 1
ATOM 654 C CA . GLY A 1 97 ? 3.252 -31.709 65.222 1.00 14.12 93 GLY A CA 1
ATOM 655 C C . GLY A 1 97 ? 3.657 -33.170 65.370 1.00 14.76 93 GLY A C 1
ATOM 656 O O . GLY A 1 97 ? 3.589 -33.967 64.401 1.00 14.24 93 GLY A O 1
ATOM 657 N N . VAL A 1 98 ? 4.123 -33.484 66.577 1.00 13.11 94 VAL A N 1
ATOM 658 C CA . VAL A 1 98 ? 4.471 -34.822 66.960 1.00 13.14 94 VAL A CA 1
ATOM 659 C C . VAL A 1 98 ? 3.664 -35.248 68.178 1.00 12.94 94 VAL A C 1
ATOM 660 O O . VAL A 1 98 ? 3.220 -34.409 68.950 1.00 11.74 94 VAL A O 1
ATOM 664 N N . PHE A 1 99 ? 3.532 -36.571 68.363 1.00 12.41 95 PHE A N 1
ATOM 665 C CA . PHE A 1 99 ? 2.711 -37.119 69.445 1.00 12.42 95 PHE A CA 1
ATOM 666 C C . PHE A 1 99 ? 3.309 -38.353 70.111 1.00 14.23 95 PHE A C 1
ATOM 667 O O . PHE A 1 99 ? 2.605 -39.360 70.313 1.00 12.25 95 PHE A O 1
ATOM 675 N N . PRO A 1 100 ? 4.589 -38.269 70.531 1.00 14.12 96 PRO A N 1
ATOM 676 C CA . PRO A 1 100 ? 5.188 -39.348 71.340 1.00 15.36 96 PRO A CA 1
ATOM 677 C C . PRO A 1 100 ? 4.435 -39.404 72.666 1.00 14.21 96 PRO A C 1
ATOM 678 O O . PRO A 1 100 ? 3.868 -38.389 73.091 1.00 13.80 96 PRO A O 1
ATOM 682 N N . ASP A 1 101 ? 4.400 -40.562 73.284 1.00 13.49 97 ASP A N 1
ATOM 683 C CA . ASP A 1 101 ? 3.768 -40.683 74.599 1.00 13.53 97 ASP A CA 1
ATOM 684 C C . ASP A 1 101 ? 4.800 -40.588 75.743 1.00 13.78 97 ASP A C 1
ATOM 685 O O . ASP A 1 101 ? 5.960 -40.972 75.588 1.00 12.79 97 ASP A O 1
ATOM 690 N N . ALA A 1 102 ? 4.324 -40.218 76.907 1.00 11.84 98 ALA A N 1
ATOM 691 C CA . ALA A 1 102 ? 5.136 -40.224 78.109 1.00 12.55 98 ALA A CA 1
ATOM 692 C C . ALA A 1 102 ? 4.174 -40.201 79.293 1.00 12.53 98 ALA A C 1
ATOM 693 O O . ALA A 1 102 ? 3.448 -39.225 79.467 1.00 12.86 98 ALA A O 1
ATOM 695 N N . PRO A 1 103 ? 4.133 -41.270 80.098 1.00 13.18 99 PRO A N 1
ATOM 696 C CA . PRO A 1 103 ? 3.305 -41.215 81.335 1.00 13.15 99 PRO A CA 1
ATOM 697 C C . PRO A 1 103 ? 3.735 -40.008 82.193 1.00 13.92 99 PRO A C 1
ATOM 698 O O . PRO A 1 103 ? 4.941 -39.656 82.267 1.00 13.78 99 PRO A O 1
ATOM 702 N N . LEU A 1 104 ? 2.788 -39.384 82.887 1.00 13.79 100 LEU A N 1
ATOM 703 C CA . LEU A 1 104 ? 3.150 -38.247 83.723 1.00 15.14 100 LEU A CA 1
ATOM 704 C C . LEU A 1 104 ? 4.188 -38.564 84.773 1.00 15.78 100 LEU A C 1
ATOM 705 O O . LEU A 1 104 ? 5.075 -37.749 85.044 1.00 14.85 100 LEU A O 1
ATOM 710 N N . ALA A 1 105 ? 4.100 -39.769 85.342 1.00 15.91 101 ALA A N 1
ATOM 711 C CA . ALA A 1 105 ? 5.008 -40.238 86.369 1.00 18.25 101 ALA A CA 1
ATOM 712 C C . ALA A 1 105 ? 6.457 -40.301 85.944 1.00 18.44 101 ALA A C 1
ATOM 713 O O . ALA A 1 105 ? 7.353 -40.182 86.774 1.00 20.43 101 ALA A O 1
ATOM 715 N N . THR A 1 106 ? 6.703 -40.507 84.659 1.00 15.65 102 THR A N 1
ATOM 716 C CA . THR A 1 106 ? 8.063 -40.696 84.196 1.00 15.01 102 THR A CA 1
ATOM 717 C C . THR A 1 106 ? 8.549 -39.630 83.184 1.00 14.25 102 THR A C 1
ATOM 718 O O . THR A 1 106 ? 9.737 -39.586 82.871 1.00 13.10 102 THR A O 1
ATOM 722 N N . MET A 1 107 ? 7.663 -38.731 82.761 1.00 13.09 103 MET A N 1
ATOM 723 C CA . MET A 1 107 ? 7.964 -37.811 81.669 1.00 12.31 103 MET A CA 1
ATOM 724 C C . MET A 1 107 ? 9.167 -36.969 82.054 1.00 13.57 103 MET A C 1
ATOM 725 O O . MET A 1 107 ? 9.183 -36.351 83.145 1.00 14.51 103 MET A O 1
ATOM 730 N N . THR A 1 108 ? 10.175 -36.941 81.174 1.00 14.15 104 THR A N 1
ATOM 731 C CA . THR A 1 108 ? 11.388 -36.169 81.470 1.00 14.43 104 THR A CA 1
ATOM 732 C C . THR A 1 108 ? 11.291 -34.712 80.987 1.00 13.95 104 THR A C 1
ATOM 733 O O . THR A 1 108 ? 10.520 -34.371 80.087 1.00 13.07 104 THR A O 1
ATOM 737 N N . PRO A 1 109 ? 12.151 -33.856 81.533 1.00 14.48 105 PRO A N 1
ATOM 738 C CA . PRO A 1 109 ? 12.268 -32.511 80.977 1.00 13.69 105 PRO A CA 1
ATOM 739 C C . PRO A 1 109 ? 12.541 -32.502 79.484 1.00 14.29 105 PRO A C 1
ATOM 740 O O . PRO A 1 109 ? 12.000 -31.653 78.741 1.00 14.68 105 PRO A O 1
ATOM 744 N N . GLU A 1 110 ? 13.373 -33.419 79.032 1.00 14.62 106 GLU A N 1
ATOM 745 C CA A GLU A 1 110 ? 13.667 -33.523 77.625 0.50 15.29 106 GLU A CA 1
ATOM 746 C CA B GLU A 1 110 ? 13.661 -33.540 77.600 0.50 15.44 106 GLU A CA 1
ATOM 747 C C . GLU A 1 110 ? 12.402 -33.884 76.824 1.00 14.49 106 GLU A C 1
ATOM 748 O O . GLU A 1 110 ? 12.167 -33.329 75.732 1.00 14.51 106 GLU A O 1
ATOM 759 N N . GLN A 1 111 ? 11.558 -34.764 77.353 1.00 14.36 107 GLN A N 1
ATOM 760 C CA . GLN A 1 111 ? 10.326 -35.123 76.623 1.00 13.49 107 GLN A CA 1
ATOM 761 C C . GLN A 1 111 ? 9.314 -33.963 76.578 1.00 12.28 107 GLN A C 1
ATOM 762 O O . GLN A 1 111 ? 8.672 -33.698 75.537 1.00 11.33 107 GLN A O 1
ATOM 768 N N . LEU A 1 112 ? 9.236 -33.218 77.679 1.00 11.71 108 LEU A N 1
ATOM 769 C CA . LEU A 1 112 ? 8.317 -32.083 77.796 1.00 11.78 108 LEU A CA 1
ATOM 770 C C . LEU A 1 112 ? 8.732 -30.951 76.880 1.00 11.69 108 LEU A C 1
ATOM 771 O O . LEU A 1 112 ? 7.931 -30.414 76.097 1.00 11.30 108 LEU A O 1
ATOM 776 N N . ASN A 1 113 ? 9.981 -30.522 77.025 1.00 12.40 109 ASN A N 1
ATOM 777 C CA . ASN A 1 113 ? 10.517 -29.500 76.159 1.00 13.19 109 ASN A CA 1
ATOM 778 C C . ASN A 1 113 ? 10.508 -29.843 74.688 1.00 12.71 109 ASN A C 1
ATOM 779 O O . ASN A 1 113 ? 10.156 -28.998 73.873 1.00 11.19 109 ASN A O 1
ATOM 784 N N . GLY A 1 114 ? 10.822 -31.096 74.336 1.00 12.56 110 GLY A N 1
ATOM 785 C CA . GLY A 1 114 ? 10.836 -31.458 72.946 1.00 13.28 110 GLY A CA 1
ATOM 786 C C . GLY A 1 114 ? 9.496 -31.317 72.236 1.00 12.54 110 GLY A C 1
ATOM 787 O O . GLY A 1 114 ? 9.419 -30.827 71.100 1.00 12.63 110 GLY A O 1
ATOM 788 N N . ILE A 1 115 ? 8.431 -31.754 72.910 1.00 12.16 111 ILE A N 1
ATOM 789 C CA . ILE A 1 115 ? 7.123 -31.784 72.284 1.00 11.76 111 ILE A CA 1
ATOM 790 C C . ILE A 1 115 ? 6.604 -30.330 72.143 1.00 10.58 111 ILE A C 1
ATOM 791 O O . ILE A 1 115 ? 5.981 -29.960 71.145 1.00 10.62 111 ILE A O 1
ATOM 796 N N . PHE A 1 116 ? 6.913 -29.502 73.124 1.00 10.86 112 PHE A N 1
ATOM 797 C CA . PHE A 1 116 ? 6.565 -28.081 73.037 1.00 10.55 112 PHE A CA 1
ATOM 798 C C . PHE A 1 116 ? 7.328 -27.357 71.949 1.00 10.96 112 PHE A C 1
ATOM 799 O O . PHE A 1 116 ? 6.778 -26.453 71.291 1.00 9.86 112 PHE A O 1
ATOM 807 N N . ALA A 1 117 ? 8.573 -27.732 71.735 1.00 11.75 113 ALA A N 1
ATOM 808 C CA . ALA A 1 117 ? 9.409 -27.046 70.723 1.00 12.77 113 ALA A CA 1
ATOM 809 C C . ALA A 1 117 ? 8.828 -27.224 69.360 1.00 12.82 113 ALA A C 1
ATOM 810 O O . ALA A 1 117 ? 8.754 -26.265 68.595 1.00 13.67 113 ALA A O 1
ATOM 812 N N . VAL A 1 118 ? 8.400 -28.439 69.031 1.00 11.11 114 VAL A N 1
ATOM 813 C CA . VAL A 1 118 ? 7.778 -28.662 67.760 1.00 12.06 114 VAL A CA 1
ATOM 814 C C . VAL A 1 118 ? 6.351 -28.123 67.688 1.00 10.49 114 VAL A C 1
ATOM 815 O O . VAL A 1 118 ? 6.002 -27.313 66.783 1.00 9.30 114 VAL A O 1
ATOM 819 N N . ASN A 1 119 ? 5.524 -28.550 68.651 1.00 10.46 115 ASN A N 1
ATOM 820 C CA . ASN A 1 119 ? 4.091 -28.379 68.543 1.00 8.73 115 ASN A CA 1
ATOM 821 C C . ASN A 1 119 ? 3.622 -26.962 68.776 1.00 10.08 115 ASN A C 1
ATOM 822 O O . ASN A 1 119 ? 2.624 -26.520 68.216 1.00 9.81 115 ASN A O 1
ATOM 827 N N . VAL A 1 120 ? 4.315 -26.274 69.667 1.00 9.83 116 VAL A N 1
ATOM 828 C CA . VAL A 1 120 ? 3.900 -24.947 70.068 1.00 9.49 116 VAL A CA 1
ATOM 829 C C . VAL A 1 120 ? 4.840 -23.901 69.474 1.00 10.16 116 VAL A C 1
ATOM 830 O O . VAL A 1 120 ? 4.359 -22.970 68.803 1.00 9.36 116 VAL A O 1
ATOM 834 N N . ASN A 1 121 ? 6.153 -24.012 69.707 1.00 9.83 117 ASN A N 1
ATOM 835 C CA . ASN A 1 121 ? 7.056 -23.011 69.154 1.00 10.37 117 ASN A CA 1
ATOM 836 C C . ASN A 1 121 ? 6.961 -23.006 67.616 1.00 10.63 117 ASN A C 1
ATOM 837 O O . ASN A 1 121 ? 6.978 -21.945 66.989 1.00 11.33 117 ASN A O 1
ATOM 842 N N . GLY A 1 122 ? 6.866 -24.189 67.017 1.00 10.75 118 GLY A N 1
ATOM 843 C CA . GLY A 1 122 ? 6.659 -24.351 65.589 1.00 11.40 118 GLY A CA 1
ATOM 844 C C . GLY A 1 122 ? 5.439 -23.662 65.045 1.00 11.12 118 GLY A C 1
ATOM 845 O O . GLY A 1 122 ? 5.438 -23.235 63.889 1.00 11.80 118 GLY A O 1
ATOM 846 N N . THR A 1 123 ? 4.364 -23.643 65.835 1.00 10.52 119 THR A N 1
ATOM 847 C CA . THR A 1 123 ? 3.127 -22.892 65.489 1.00 9.74 119 THR A CA 1
ATOM 848 C C . THR A 1 123 ? 3.374 -21.375 65.533 1.00 9.17 119 THR A C 1
ATOM 849 O O . THR A 1 123 ? 3.100 -20.716 64.528 1.00 10.13 119 THR A O 1
ATOM 853 N N . PHE A 1 124 ? 3.859 -20.831 66.671 1.00 8.64 120 PHE A N 1
ATOM 854 C CA . PHE A 1 124 ? 4.206 -19.398 66.730 1.00 9.10 120 PHE A CA 1
ATOM 855 C C . PHE A 1 124 ? 5.116 -19.021 65.596 1.00 9.08 120 PHE A C 1
ATOM 856 O O . PHE A 1 124 ? 4.887 -17.983 64.921 1.00 10.28 120 PHE A O 1
ATOM 864 N N . TYR A 1 125 ? 6.202 -19.778 65.400 1.00 10.88 121 TYR A N 1
ATOM 865 C CA . TYR A 1 125 ? 7.240 -19.380 64.447 1.00 11.35 121 TYR A CA 1
ATOM 866 C C . TYR A 1 125 ? 6.738 -19.426 63.014 1.00 12.18 121 TYR A C 1
ATOM 867 O O . TYR A 1 125 ? 7.111 -18.591 62.185 1.00 12.06 121 TYR A O 1
ATOM 876 N N . ALA A 1 126 ? 5.910 -20.408 62.691 1.00 10.90 122 ALA A N 1
ATOM 877 C CA . ALA A 1 126 ? 5.409 -20.480 61.337 1.00 11.65 122 ALA A CA 1
ATOM 878 C C . ALA A 1 126 ? 4.508 -19.281 61.037 1.00 11.66 122 ALA A C 1
ATOM 879 O O . ALA A 1 126 ? 4.582 -18.697 59.942 1.00 12.89 122 ALA A O 1
ATOM 881 N N . VAL A 1 127 ? 3.689 -18.876 62.002 1.00 10.77 123 VAL A N 1
ATOM 882 C CA . VAL A 1 127 ? 2.826 -17.732 61.798 1.00 11.12 123 VAL A CA 1
ATOM 883 C C . VAL A 1 127 ? 3.638 -16.448 61.725 1.00 12.58 123 VAL A C 1
ATOM 884 O O . VAL A 1 127 ? 3.400 -15.561 60.835 1.00 12.79 123 VAL A O 1
ATOM 888 N N . GLN A 1 128 ? 4.593 -16.309 62.648 1.00 12.65 124 GLN A N 1
ATOM 889 C CA . GLN A 1 128 ? 5.421 -15.087 62.683 1.00 13.17 124 GLN A CA 1
ATOM 890 C C . GLN A 1 128 ? 6.208 -14.926 61.406 1.00 14.30 124 GLN A C 1
ATOM 891 O O . GLN A 1 128 ? 6.317 -13.788 60.853 1.00 14.56 124 GLN A O 1
ATOM 897 N N . ALA A 1 129 ? 6.758 -16.031 60.933 1.00 13.92 125 ALA A N 1
ATOM 898 C CA . ALA A 1 129 ? 7.580 -16.019 59.706 1.00 14.85 125 ALA A CA 1
ATOM 899 C C . ALA A 1 129 ? 6.808 -15.545 58.491 1.00 15.64 125 ALA A C 1
ATOM 900 O O . ALA A 1 129 ? 7.373 -14.835 57.652 1.00 16.61 125 ALA A O 1
ATOM 902 N N . CYS A 1 130 ? 5.550 -15.970 58.406 1.00 15.22 126 CYS A N 1
ATOM 903 C CA . CYS A 1 130 ? 4.641 -15.657 57.310 1.00 14.68 126 CYS A CA 1
ATOM 904 C C . CYS A 1 130 ? 3.870 -14.353 57.513 1.00 14.38 126 CYS A C 1
ATOM 905 O O . CYS A 1 130 ? 3.162 -13.915 56.620 1.00 14.88 126 CYS A O 1
ATOM 908 N N . LEU A 1 131 ? 4.044 -13.681 58.643 1.00 15.20 127 LEU A N 1
ATOM 909 C CA . LEU A 1 131 ? 3.144 -12.575 59.000 1.00 15.72 127 LEU A CA 1
ATOM 910 C C . LEU A 1 131 ? 3.204 -11.396 58.026 1.00 16.57 127 LEU A C 1
ATOM 911 O O . LEU A 1 131 ? 2.163 -10.892 57.583 1.00 14.99 127 LEU A O 1
ATOM 916 N N . ASP A 1 132 ? 4.408 -10.966 57.655 1.00 16.26 128 ASP A N 1
ATOM 917 C CA . ASP A 1 132 ? 4.539 -9.859 56.700 1.00 17.74 128 ASP A CA 1
ATOM 918 C C . ASP A 1 132 ? 3.816 -10.155 55.364 1.00 16.62 128 ASP A C 1
ATOM 919 O O . ASP A 1 132 ? 3.131 -9.290 54.809 1.00 17.08 128 ASP A O 1
ATOM 924 N N . ALA A 1 133 ? 3.963 -11.377 54.869 1.00 16.38 129 ALA A N 1
ATOM 925 C CA . ALA A 1 133 ? 3.283 -11.808 53.656 1.00 16.66 129 ALA A CA 1
ATOM 926 C C . ALA A 1 133 ? 1.772 -11.869 53.822 1.00 15.71 129 ALA A C 1
ATOM 927 O O . ALA A 1 133 ? 1.020 -11.393 52.962 1.00 15.73 129 ALA A O 1
ATOM 929 N N . LEU A 1 134 ? 1.324 -12.400 54.964 1.00 14.74 130 LEU A N 1
ATOM 930 C CA . LEU A 1 134 ? -0.109 -12.468 55.279 1.00 15.17 130 LEU A CA 1
ATOM 931 C C . LEU A 1 134 ? -0.736 -11.095 55.357 1.00 16.41 130 LEU A C 1
ATOM 932 O O . LEU A 1 134 ? -1.875 -10.903 54.954 1.00 16.73 130 LEU A O 1
ATOM 937 N N . ILE A 1 135 ? 0.017 -10.124 55.874 1.00 17.41 131 ILE A N 1
ATOM 938 C CA . ILE A 1 135 ? -0.451 -8.737 55.864 1.00 18.31 131 ILE A CA 1
ATOM 939 C C . ILE A 1 135 ? -0.555 -8.192 54.442 1.00 18.65 131 ILE A C 1
ATOM 940 O O . ILE A 1 135 ? -1.557 -7.537 54.089 1.00 19.78 131 ILE A O 1
ATOM 945 N N . ALA A 1 136 ? 0.449 -8.473 53.630 1.00 19.06 132 ALA A N 1
ATOM 946 C CA . ALA A 1 136 ? 0.478 -8.015 52.234 1.00 20.47 132 ALA A CA 1
ATOM 947 C C . ALA A 1 136 ? -0.636 -8.644 51.392 1.00 20.75 132 ALA A C 1
ATOM 948 O O . ALA A 1 136 ? -1.133 -8.035 50.426 1.00 20.79 132 ALA A O 1
ATOM 950 N N . SER A 1 137 ? -1.014 -9.869 51.748 1.00 19.59 133 SER A N 1
ATOM 951 C CA . SER A 1 137 ? -2.100 -10.589 51.100 1.00 20.05 133 SER A CA 1
ATOM 952 C C . SER A 1 137 ? -3.384 -9.756 51.012 1.00 19.30 133 SER A C 1
ATOM 953 O O . SER A 1 137 ? -3.974 -9.657 49.950 1.00 20.21 133 SER A O 1
ATOM 956 N N . GLY A 1 138 ? -3.797 -9.172 52.135 1.00 19.43 134 GLY A N 1
ATOM 957 C CA . GLY A 1 138 ? -5.115 -8.528 52.226 1.00 19.85 134 GLY A CA 1
ATOM 958 C C . GLY A 1 138 ? -6.280 -9.450 52.547 1.00 18.84 134 GLY A C 1
ATOM 959 O O . GLY A 1 138 ? -7.360 -8.978 52.962 1.00 19.48 134 GLY A O 1
ATOM 960 N N . SER A 1 139 ? -6.096 -10.751 52.368 1.00 17.80 135 SER A N 1
ATOM 961 C CA . SER A 1 139 ? -7.090 -11.745 52.823 1.00 16.60 135 SER A CA 1
ATOM 962 C C . SER A 1 139 ? -6.391 -12.954 53.470 1.00 15.99 135 SER A C 1
ATOM 963 O O . SER A 1 139 ? -6.699 -14.113 53.169 1.00 14.93 135 SER A O 1
ATOM 966 N N . GLY A 1 140 ? -5.490 -12.669 54.395 1.00 14.67 136 GLY A N 1
ATOM 967 C CA . GLY A 1 140 ? -4.653 -13.689 55.001 1.00 13.52 136 GLY A CA 1
ATOM 968 C C . GLY A 1 140 ? -5.436 -14.641 55.907 1.00 13.87 136 GLY A C 1
ATOM 969 O O . GLY A 1 140 ? -6.476 -14.301 56.499 1.00 12.83 136 GLY A O 1
ATOM 970 N N . ARG A 1 141 ? -4.863 -15.810 56.063 1.00 12.65 137 ARG A N 1
ATOM 971 C CA . ARG A 1 141 ? -5.494 -16.916 56.750 1.00 12.09 137 ARG A CA 1
ATOM 972 C C . ARG A 1 141 ? -4.431 -17.697 57.496 1.00 12.06 137 ARG A C 1
ATOM 973 O O . ARG A 1 141 ? -3.418 -18.114 56.924 1.00 11.95 137 ARG A O 1
ATOM 981 N N . VAL A 1 142 ? -4.679 -17.907 58.778 1.00 10.66 138 VAL A N 1
ATOM 982 C CA . VAL A 1 142 ? -3.926 -18.854 59.590 1.00 9.94 138 VAL A CA 1
ATOM 983 C C . VAL A 1 142 ? -4.892 -20.000 60.010 1.00 10.07 138 VAL A C 1
ATOM 984 O O . VAL A 1 142 ? -5.999 -19.759 60.576 1.00 9.63 138 VAL A O 1
ATOM 988 N N . VAL A 1 143 ? -4.454 -21.223 59.715 1.00 10.19 139 VAL A N 1
ATOM 989 C CA . VAL A 1 143 ? -5.186 -22.469 60.078 1.00 10.18 139 VAL A CA 1
ATOM 990 C C . VAL A 1 143 ? -4.263 -23.323 60.890 1.00 10.57 139 VAL A C 1
ATOM 991 O O . VAL A 1 143 ? -3.222 -23.785 60.407 1.00 11.90 139 VAL A O 1
ATOM 995 N N . LEU A 1 144 ? -4.629 -23.563 62.143 1.00 9.63 140 LEU A N 1
ATOM 996 C CA . LEU A 1 144 ? -3.809 -24.381 63.031 1.00 10.52 140 LEU A CA 1
ATOM 997 C C . LEU A 1 144 ? -4.354 -25.806 63.078 1.00 10.76 140 LEU A C 1
ATOM 998 O O . LEU A 1 144 ? -5.562 -25.982 63.205 1.00 11.73 140 LEU A O 1
ATOM 1003 N N . THR A 1 145 ? -3.472 -26.817 63.048 1.00 9.17 141 THR A N 1
ATOM 1004 C CA . THR A 1 145 ? -3.897 -28.171 63.316 1.00 10.07 141 THR A CA 1
ATOM 1005 C C . THR A 1 145 ? -3.677 -28.462 64.809 1.00 10.74 141 THR A C 1
ATOM 1006 O O . THR A 1 145 ? -2.558 -28.660 65.268 1.00 10.37 141 THR A O 1
ATOM 1010 N N . SER A 1 146 ? -4.779 -28.463 65.553 1.00 9.99 142 SER A N 1
ATOM 1011 C CA . SER A 1 146 ? -4.787 -28.809 66.961 1.00 9.50 142 SER A CA 1
ATOM 1012 C C . SER A 1 146 ? -5.204 -30.325 67.062 1.00 10.07 142 SER A C 1
ATOM 1013 O O . SER A 1 146 ? -4.729 -31.145 66.270 1.00 9.55 142 SER A O 1
ATOM 1016 N N . SER A 1 147 ? -6.080 -30.675 68.001 1.00 9.35 143 SER A N 1
ATOM 1017 C CA . SER A 1 147 ? -6.554 -32.029 68.216 1.00 9.87 143 SER A CA 1
ATOM 1018 C C . SER A 1 147 ? -7.704 -31.943 69.196 1.00 8.36 143 SER A C 1
ATOM 1019 O O . SER A 1 147 ? -7.818 -30.985 69.970 1.00 9.02 143 SER A O 1
ATOM 1022 N N . ILE A 1 148 ? -8.577 -32.945 69.170 1.00 8.43 144 ILE A N 1
ATOM 1023 C CA . ILE A 1 148 ? -9.532 -33.087 70.266 1.00 8.65 144 ILE A CA 1
ATOM 1024 C C . ILE A 1 148 ? -8.816 -33.305 71.625 1.00 9.33 144 ILE A C 1
ATOM 1025 O O . ILE A 1 148 ? -9.301 -32.874 72.671 1.00 9.60 144 ILE A O 1
ATOM 1030 N N . THR A 1 149 ? -7.646 -33.955 71.585 1.00 7.62 145 THR A N 1
ATOM 1031 C CA . THR A 1 149 ? -6.895 -34.303 72.777 1.00 7.95 145 THR A CA 1
ATOM 1032 C C . THR A 1 149 ? -6.175 -33.069 73.289 1.00 8.01 145 THR A C 1
ATOM 1033 O O . THR A 1 149 ? -5.262 -32.575 72.638 1.00 9.24 145 THR A O 1
ATOM 1037 N N . GLY A 1 150 ? -6.623 -32.614 74.444 1.00 8.46 146 GLY A N 1
ATOM 1038 C CA . GLY A 1 150 ? -6.150 -31.384 75.083 1.00 8.94 146 GLY A CA 1
ATOM 1039 C C . GLY A 1 150 ? -7.243 -30.384 75.284 1.00 8.26 146 GLY A C 1
ATOM 1040 O O . GLY A 1 150 ? -7.657 -30.117 76.430 1.00 9.84 146 GLY A O 1
ATOM 1041 N N . PRO A 1 151 ? -7.730 -29.791 74.188 1.00 10.12 147 PRO A N 1
ATOM 1042 C CA . PRO A 1 151 ? -8.879 -28.866 74.273 1.00 9.11 147 PRO A CA 1
ATOM 1043 C C . PRO A 1 151 ? -10.161 -29.482 74.784 1.00 9.42 147 PRO A C 1
ATOM 1044 O O . PRO A 1 151 ? -10.936 -28.815 75.456 1.00 9.16 147 PRO A O 1
ATOM 1048 N N . ILE A 1 152 ? -10.382 -30.757 74.475 1.00 9.37 148 ILE A N 1
ATOM 1049 C CA . ILE A 1 152 ? -11.622 -31.421 74.836 1.00 9.28 148 ILE A CA 1
ATOM 1050 C C . ILE A 1 152 ? -11.444 -32.657 75.694 1.00 10.54 148 ILE A C 1
ATOM 1051 O O . ILE A 1 152 ? -12.083 -32.795 76.779 1.00 10.72 148 ILE A O 1
ATOM 1056 N N . THR A 1 153 ? -10.652 -33.610 75.202 1.00 9.06 149 THR A N 1
ATOM 1057 C CA . THR A 1 153 ? -10.469 -34.873 75.866 1.00 11.11 149 THR A CA 1
ATOM 1058 C C . THR A 1 153 ? -9.092 -34.990 76.517 1.00 10.80 149 THR A C 1
ATOM 1059 O O . THR A 1 153 ? -8.203 -34.167 76.312 1.00 10.00 149 THR A O 1
ATOM 1063 N N . GLY A 1 154 ? -8.957 -36.031 77.305 1.00 10.37 150 GLY A N 1
ATOM 1064 C CA . GLY A 1 154 ? -7.675 -36.489 77.801 1.00 12.08 150 GLY A CA 1
ATOM 1065 C C . GLY A 1 154 ? -7.389 -37.921 77.426 1.00 11.82 150 GLY A C 1
ATOM 1066 O O . GLY A 1 154 ? -8.289 -38.694 77.127 1.00 14.13 150 GLY A O 1
ATOM 1067 N N . TYR A 1 155 ? -6.111 -38.309 77.464 1.00 11.60 151 TYR A N 1
ATOM 1068 C CA . TYR A 1 155 ? -5.712 -39.632 77.057 1.00 12.49 151 TYR A CA 1
ATOM 1069 C C . TYR A 1 155 ? -4.400 -39.905 77.773 1.00 12.32 151 TYR A C 1
ATOM 1070 O O . TYR A 1 155 ? -3.393 -39.297 77.418 1.00 11.01 151 TYR A O 1
ATOM 1079 N N . PRO A 1 156 ? -4.420 -40.767 78.794 1.00 12.80 152 PRO A N 1
ATOM 1080 C CA . PRO A 1 156 ? -3.195 -41.059 79.583 1.00 12.47 152 PRO A CA 1
ATOM 1081 C C . PRO A 1 156 ? -1.994 -41.391 78.663 1.00 13.61 152 PRO A C 1
ATOM 1082 O O . PRO A 1 156 ? -2.114 -42.224 77.741 1.00 12.89 152 PRO A O 1
ATOM 1086 N N . GLY A 1 157 ? -0.870 -40.756 78.934 1.00 11.77 153 GLY A N 1
ATOM 1087 C CA . GLY A 1 157 ? 0.326 -40.863 78.133 1.00 11.85 153 GLY A CA 1
ATOM 1088 C C . GLY A 1 157 ? 0.531 -39.648 77.258 1.00 11.25 153 GLY A C 1
ATOM 1089 O O . GLY A 1 157 ? 1.627 -39.471 76.708 1.00 11.90 153 GLY A O 1
ATOM 1090 N N . TRP A 1 158 ? -0.503 -38.815 77.123 1.00 9.74 154 TRP A N 1
ATOM 1091 C CA . TRP A 1 158 ? -0.451 -37.683 76.240 1.00 9.51 154 TRP A CA 1
ATOM 1092 C C . TRP A 1 158 ? -0.758 -36.379 76.967 1.00 9.30 154 TRP A C 1
ATOM 1093 O O . TRP A 1 158 ? -1.339 -35.491 76.378 1.00 9.54 154 TRP A O 1
ATOM 1104 N N . SER A 1 159 ? -0.397 -36.268 78.251 1.00 8.25 155 SER A N 1
ATOM 1105 C CA . SER A 1 159 ? -0.696 -34.994 78.964 1.00 9.70 155 SER A CA 1
ATOM 1106 C C . SER A 1 159 ? 0.104 -33.820 78.396 1.00 10.23 155 SER A C 1
ATOM 1107 O O . SER A 1 159 ? -0.352 -32.603 78.358 1.00 9.12 155 SER A O 1
ATOM 1110 N N . HIS A 1 160 ? 1.321 -34.128 77.957 1.00 9.55 156 HIS A N 1
ATOM 1111 C CA . HIS A 1 160 ? 2.135 -33.109 77.310 1.00 9.17 156 HIS A CA 1
ATOM 1112 C C . HIS A 1 160 ? 1.598 -32.726 75.929 1.00 9.38 156 HIS A C 1
ATOM 1113 O O . HIS A 1 160 ? 1.469 -31.534 75.617 1.00 9.24 156 HIS A O 1
ATOM 1120 N N . TYR A 1 161 ? 1.206 -33.723 75.142 1.00 8.64 157 TYR A N 1
ATOM 1121 C CA . TYR A 1 161 ? 0.632 -33.480 73.824 1.00 9.24 157 TYR A CA 1
ATOM 1122 C C . TYR A 1 161 ? -0.635 -32.669 73.943 1.00 9.07 157 TYR A C 1
ATOM 1123 O O . TYR A 1 161 ? -0.809 -31.676 73.228 1.00 8.68 157 TYR A O 1
ATOM 1132 N N . GLY A 1 162 ? -1.518 -33.091 74.847 1.00 8.90 158 GLY A N 1
ATOM 1133 C CA . GLY A 1 162 ? -2.755 -32.383 75.035 1.00 7.55 158 GLY A CA 1
ATOM 1134 C C . GLY A 1 162 ? -2.509 -30.924 75.438 1.00 7.28 158 GLY A C 1
ATOM 1135 O O . GLY A 1 162 ? -3.208 -30.010 75.035 1.00 7.86 158 GLY A O 1
ATOM 1136 N N . ALA A 1 163 ? -1.535 -30.726 76.313 1.00 8.90 159 ALA A N 1
ATOM 1137 C CA . ALA A 1 163 ? -1.080 -29.420 76.689 1.00 8.93 159 ALA A CA 1
ATOM 1138 C C . ALA A 1 163 ? -0.640 -28.615 75.475 1.00 9.46 159 ALA A C 1
ATOM 1139 O O . ALA A 1 163 ? -1.008 -27.431 75.350 1.00 7.60 159 ALA A O 1
ATOM 1141 N N . THR A 1 164 ? 0.111 -29.218 74.564 1.00 6.81 160 THR A N 1
ATOM 1142 C CA . THR A 1 164 ? 0.506 -28.444 73.352 1.00 7.32 160 THR A CA 1
ATOM 1143 C C . THR A 1 164 ? -0.691 -28.066 72.465 1.00 7.71 160 THR A C 1
ATOM 1144 O O . THR A 1 164 ? -0.720 -27.002 71.855 1.00 8.30 160 THR A O 1
ATOM 1148 N N . LYS A 1 165 ? -1.645 -28.998 72.343 1.00 7.39 161 LYS A N 1
ATOM 1149 C CA . LYS A 1 165 ? -2.811 -28.789 71.478 1.00 7.02 161 LYS A CA 1
ATOM 1150 C C . LYS A 1 165 ? -3.741 -27.682 72.017 1.00 6.92 161 LYS A C 1
ATOM 1151 O O . LYS A 1 165 ? -4.311 -26.830 71.267 1.00 7.91 161 LYS A O 1
ATOM 1157 N N . ALA A 1 166 ? -3.935 -27.646 73.320 1.00 7.17 162 ALA A N 1
ATOM 1158 C CA . ALA A 1 166 ? -4.688 -26.620 73.952 1.00 7.67 162 ALA A CA 1
ATOM 1159 C C . ALA A 1 166 ? -3.919 -25.276 73.886 1.00 7.79 162 ALA A C 1
ATOM 1160 O O . ALA A 1 166 ? -4.512 -24.220 73.651 1.00 9.39 162 ALA A O 1
ATOM 1162 N N . ALA A 1 167 ? -2.587 -25.303 74.027 1.00 8.89 163 ALA A N 1
ATOM 1163 C CA . ALA A 1 167 ? -1.745 -24.102 73.889 1.00 8.76 163 ALA A CA 1
ATOM 1164 C C . ALA A 1 167 ? -1.975 -23.401 72.557 1.00 9.08 163 ALA A C 1
ATOM 1165 O O . ALA A 1 167 ? -2.041 -22.191 72.507 1.00 8.74 163 ALA A O 1
ATOM 1167 N N . GLN A 1 168 ? -2.119 -24.185 71.492 1.00 8.45 164 GLN A N 1
ATOM 1168 C CA . GLN A 1 168 ? -2.401 -23.624 70.166 1.00 9.42 164 GLN A CA 1
ATOM 1169 C C . GLN A 1 168 ? -3.674 -22.796 70.142 1.00 8.61 164 GLN A C 1
ATOM 1170 O O . GLN A 1 168 ? -3.736 -21.774 69.515 1.00 8.14 164 GLN A O 1
ATOM 1176 N N . LEU A 1 169 ? -4.703 -23.255 70.844 1.00 9.12 165 LEU A N 1
ATOM 1177 C CA . LEU A 1 169 ? -5.989 -22.542 70.902 1.00 9.64 165 LEU A CA 1
ATOM 1178 C C . LEU A 1 169 ? -5.872 -21.285 71.781 1.00 9.66 165 LEU A C 1
ATOM 1179 O O . LEU A 1 169 ? -6.482 -20.260 71.488 1.00 10.21 165 LEU A O 1
ATOM 1184 N N . GLY A 1 170 ? -5.113 -21.350 72.869 1.00 8.97 166 GLY A N 1
ATOM 1185 C CA . GLY A 1 170 ? -4.816 -20.143 73.645 1.00 8.74 166 GLY A CA 1
ATOM 1186 C C . GLY A 1 170 ? -4.113 -19.050 72.829 1.00 9.71 166 GLY A C 1
ATOM 1187 O O . GLY A 1 170 ? -4.499 -17.861 72.863 1.00 10.86 166 GLY A O 1
ATOM 1188 N N . PHE A 1 171 ? -3.094 -19.454 72.055 1.00 8.98 167 PHE A N 1
ATOM 1189 C CA . PHE A 1 171 ? -2.490 -18.616 71.063 1.00 10.07 167 PHE A CA 1
ATOM 1190 C C . PHE A 1 171 ? -3.539 -18.060 70.098 1.00 10.55 167 PHE A C 1
ATOM 1191 O O . PHE A 1 171 ? -3.596 -16.875 69.905 1.00 10.73 167 PHE A O 1
ATOM 1199 N N . MET A 1 172 ? -4.385 -18.936 69.539 1.00 10.33 168 MET A N 1
ATOM 1200 C CA . MET A 1 172 ? -5.406 -18.517 68.597 1.00 10.31 168 MET A CA 1
ATOM 1201 C C . MET A 1 172 ? -6.283 -17.388 69.070 1.00 9.57 168 MET A C 1
ATOM 1202 O O . MET A 1 172 ? -6.560 -16.446 68.349 1.00 10.81 168 MET A O 1
ATOM 1207 N N . ARG A 1 173 ? -6.794 -17.519 70.285 1.00 9.16 169 ARG A N 1
ATOM 1208 C CA . ARG A 1 173 ? -7.769 -16.570 70.804 1.00 8.82 169 ARG A CA 1
ATOM 1209 C C . ARG A 1 173 ? -7.237 -15.164 70.943 1.00 9.61 169 ARG A C 1
ATOM 1210 O O . ARG A 1 173 ? -7.997 -14.211 70.696 1.00 11.46 169 ARG A O 1
ATOM 1218 N N . THR A 1 174 ? -5.941 -14.989 71.255 1.00 9.36 170 THR A N 1
ATOM 1219 C CA . THR A 1 174 ? -5.301 -13.686 71.141 1.00 9.57 170 THR A CA 1
ATOM 1220 C C . THR A 1 174 ? -4.891 -13.300 69.699 1.00 10.84 170 THR A C 1
ATOM 1221 O O . THR A 1 174 ? -5.166 -12.173 69.273 1.00 12.01 170 THR A O 1
ATOM 1225 N N . ALA A 1 175 ? -4.315 -14.230 68.941 1.00 10.42 171 ALA A N 1
ATOM 1226 C CA . ALA A 1 175 ? -3.820 -13.931 67.596 1.00 9.86 171 ALA A CA 1
ATOM 1227 C C . ALA A 1 175 ? -4.939 -13.476 66.670 1.00 9.74 171 ALA A C 1
ATOM 1228 O O . ALA A 1 175 ? -4.742 -12.549 65.894 1.00 11.97 171 ALA A O 1
ATOM 1230 N N . ALA A 1 176 ? -6.134 -14.069 66.819 1.00 10.09 172 ALA A N 1
ATOM 1231 C CA . ALA A 1 176 ? -7.307 -13.630 66.105 1.00 10.77 172 ALA A CA 1
ATOM 1232 C C . ALA A 1 176 ? -7.626 -12.138 66.311 1.00 11.86 172 ALA A C 1
ATOM 1233 O O . ALA A 1 176 ? -8.016 -11.467 65.367 1.00 12.42 172 ALA A O 1
ATOM 1235 N N . ILE A 1 177 ? -7.453 -11.638 67.539 1.00 12.57 173 ILE A N 1
ATOM 1236 C CA . ILE A 1 177 ? -7.706 -10.226 67.846 1.00 12.16 173 ILE A CA 1
ATOM 1237 C C . ILE A 1 177 ? -6.559 -9.379 67.310 1.00 13.38 173 ILE A C 1
ATOM 1238 O O . ILE A 1 177 ? -6.768 -8.328 66.650 1.00 14.16 173 ILE A O 1
ATOM 1243 N N . GLU A 1 178 ? -5.351 -9.823 67.605 1.00 13.68 174 GLU A N 1
ATOM 1244 C CA . GLU A 1 178 ? -4.177 -9.080 67.288 1.00 15.98 174 GLU A CA 1
ATOM 1245 C C . GLU A 1 178 ? -3.989 -8.911 65.746 1.00 15.38 174 GLU A C 1
ATOM 1246 O O . GLU A 1 178 ? -3.526 -7.851 65.262 1.00 14.66 174 GLU A O 1
ATOM 1252 N N . LEU A 1 179 ? -4.438 -9.885 64.955 1.00 13.58 175 LEU A N 1
ATOM 1253 C CA . LEU A 1 179 ? -4.240 -9.848 63.511 1.00 14.27 175 LEU A CA 1
ATOM 1254 C C . LEU A 1 179 ? -5.474 -9.390 62.721 1.00 14.65 175 LEU A C 1
ATOM 1255 O O . LEU A 1 179 ? -5.390 -9.154 61.508 1.00 14.65 175 LEU A O 1
ATOM 1260 N N . ALA A 1 180 ? -6.592 -9.201 63.420 1.00 15.80 176 ALA A N 1
ATOM 1261 C CA . ALA A 1 180 ? -7.840 -8.718 62.801 1.00 16.07 176 ALA A CA 1
ATOM 1262 C C . ALA A 1 180 ? -7.667 -7.392 62.042 1.00 16.84 176 ALA A C 1
ATOM 1263 O O . ALA A 1 180 ? -8.205 -7.276 60.979 1.00 18.34 176 ALA A O 1
ATOM 1265 N N . PRO A 1 181 ? -6.928 -6.401 62.589 1.00 18.11 177 PRO A N 1
ATOM 1266 C CA . PRO A 1 181 ? -6.740 -5.144 61.849 1.00 18.61 177 PRO A CA 1
ATOM 1267 C C . PRO A 1 181 ? -6.076 -5.358 60.500 1.00 19.40 177 PRO A C 1
ATOM 1268 O O . PRO A 1 181 ? -6.242 -4.518 59.590 1.00 20.07 177 PRO A O 1
ATOM 1272 N N . HIS A 1 182 ? -5.370 -6.474 60.339 1.00 16.50 178 HIS A N 1
ATOM 1273 C CA . HIS A 1 182 ? -4.725 -6.806 59.067 1.00 17.01 178 HIS A CA 1
ATOM 1274 C C . HIS A 1 182 ? -5.552 -7.674 58.139 1.00 16.10 178 HIS A C 1
ATOM 1275 O O . HIS A 1 182 ? -5.052 -8.093 57.072 1.00 16.84 178 HIS A O 1
ATOM 1282 N N . LYS A 1 183 ? -6.805 -7.933 58.521 1.00 15.29 179 LYS A N 1
ATOM 1283 C CA . LYS A 1 183 ? -7.703 -8.781 57.751 1.00 15.60 179 LYS A CA 1
ATOM 1284 C C . LYS A 1 183 ? -7.226 -10.240 57.672 1.00 15.43 179 LYS A C 1
ATOM 1285 O O . LYS A 1 183 ? -7.558 -10.953 56.710 1.00 15.82 179 LYS A O 1
ATOM 1287 N N . ILE A 1 184 ? -6.477 -10.668 58.684 1.00 14.13 180 ILE A N 1
ATOM 1288 C CA . ILE A 1 184 ? -6.046 -12.056 58.806 1.00 12.57 180 ILE A CA 1
ATOM 1289 C C . ILE A 1 184 ? -6.942 -12.769 59.827 1.00 12.76 180 ILE A C 1
ATOM 1290 O O . ILE A 1 184 ? -7.070 -12.330 60.994 1.00 12.97 180 ILE A O 1
ATOM 1295 N N . THR A 1 185 ? -7.586 -13.849 59.394 1.00 11.58 181 THR A N 1
ATOM 1296 C CA . THR A 1 185 ? -8.342 -14.685 60.323 1.00 10.49 181 THR A CA 1
ATOM 1297 C C . THR A 1 185 ? -7.413 -15.779 60.892 1.00 10.54 181 THR A C 1
ATOM 1298 O O . THR A 1 185 ? -6.446 -16.188 60.256 1.00 10.27 181 THR A O 1
ATOM 1302 N N . VAL A 1 186 ? -7.706 -16.236 62.101 1.00 9.44 182 VAL A N 1
ATOM 1303 C CA . VAL A 1 186 ? -6.933 -17.286 62.750 1.00 8.62 182 VAL A CA 1
ATOM 1304 C C . VAL A 1 186 ? -7.899 -18.293 63.346 1.00 8.98 182 VAL A C 1
ATOM 1305 O O . VAL A 1 186 ? -8.661 -17.995 64.275 1.00 9.63 182 VAL A O 1
ATOM 1309 N N . ASN A 1 187 ? -7.904 -19.497 62.779 1.00 8.81 183 ASN A N 1
ATOM 1310 C CA . ASN A 1 187 ? -8.810 -20.588 63.214 1.00 9.05 183 ASN A CA 1
ATOM 1311 C C . ASN A 1 187 ? -8.014 -21.882 63.428 1.00 8.25 183 ASN A C 1
ATOM 1312 O O . ASN A 1 187 ? -6.862 -21.986 63.007 1.00 9.53 183 ASN A O 1
ATOM 1317 N N . ALA A 1 188 ? -8.630 -22.891 64.055 1.00 8.73 184 ALA A N 1
ATOM 1318 C CA . ALA A 1 188 ? -8.012 -24.135 64.366 1.00 9.11 184 ALA A CA 1
ATOM 1319 C C . ALA A 1 188 ? -8.929 -25.289 64.023 1.00 9.29 184 ALA A C 1
ATOM 1320 O O . ALA A 1 188 ? -10.153 -25.163 64.135 1.00 11.85 184 ALA A O 1
ATOM 1322 N N . ILE A 1 189 ? -8.319 -26.392 63.625 1.00 9.85 185 ILE A N 1
ATOM 1323 C CA . ILE A 1 189 ? -9.039 -27.647 63.379 1.00 8.86 185 ILE A CA 1
ATOM 1324 C C . ILE A 1 189 ? -8.579 -28.626 64.463 1.00 10.57 185 ILE A C 1
ATOM 1325 O O . ILE A 1 189 ? -7.389 -28.719 64.790 1.00 13.17 185 ILE A O 1
ATOM 1330 N N . MET A 1 190 ? -9.545 -29.314 65.062 1.00 10.37 186 MET A N 1
ATOM 1331 C CA . MET A 1 190 ? -9.284 -30.364 66.041 1.00 8.51 186 MET A CA 1
ATOM 1332 C C . MET A 1 190 ? -9.636 -31.710 65.453 1.00 9.95 186 MET A C 1
ATOM 1333 O O . MET A 1 190 ? -10.759 -32.208 65.603 1.00 10.62 186 MET A O 1
ATOM 1338 N N . PRO A 1 191 ? -8.673 -32.326 64.768 1.00 9.00 187 PRO A N 1
ATOM 1339 C CA . PRO A 1 191 ? -8.922 -33.673 64.272 1.00 9.26 187 PRO A CA 1
ATOM 1340 C C . PRO A 1 191 ? -9.211 -34.639 65.434 1.00 9.31 187 PRO A C 1
ATOM 1341 O O . PRO A 1 191 ? -8.541 -34.592 66.483 1.00 9.78 187 PRO A O 1
ATOM 1345 N N . GLY A 1 192 ? -10.165 -35.537 65.204 1.00 9.65 188 GLY A N 1
ATOM 1346 C CA . GLY A 1 192 ? -10.294 -36.771 65.979 1.00 10.56 188 GLY A CA 1
ATOM 1347 C C . GLY A 1 192 ? -9.379 -37.871 65.515 1.00 13.20 188 GLY A C 1
ATOM 1348 O O . GLY A 1 192 ? -8.205 -37.660 65.296 1.00 13.40 188 GLY A O 1
ATOM 1349 N N . ASN A 1 193 ? -9.943 -39.053 65.324 1.00 12.28 189 ASN A N 1
ATOM 1350 C CA . ASN A 1 193 ? -9.160 -40.188 64.845 1.00 14.31 189 ASN A CA 1
ATOM 1351 C C . ASN A 1 193 ? -9.222 -40.255 63.348 1.00 13.72 189 ASN A C 1
ATOM 1352 O O . ASN A 1 193 ? -10.275 -40.509 62.759 1.00 13.39 189 ASN A O 1
ATOM 1357 N N . ILE A 1 194 ? -8.065 -40.015 62.738 1.00 14.36 190 ILE A N 1
ATOM 1358 C CA . ILE A 1 194 ? -7.926 -39.909 61.281 1.00 14.55 190 ILE A CA 1
ATOM 1359 C C . ILE A 1 194 ? -7.062 -41.053 60.820 1.00 16.71 190 ILE A C 1
ATOM 1360 O O . ILE A 1 194 ? -6.001 -41.308 61.389 1.00 16.46 190 ILE A O 1
ATOM 1365 N N . MET A 1 195 ? -7.527 -41.752 59.788 1.00 17.02 191 MET A N 1
ATOM 1366 C CA . MET A 1 195 ? -6.811 -42.879 59.243 1.00 20.86 191 MET A CA 1
ATOM 1367 C C . MET A 1 195 ? -5.602 -42.352 58.498 1.00 21.93 191 MET A C 1
ATOM 1368 O O . MET A 1 195 ? -5.762 -41.544 57.593 1.00 25.33 191 MET A O 1
ATOM 1373 N N . THR A 1 196 ? -4.413 -42.792 58.858 1.00 22.34 192 THR A N 1
ATOM 1374 C CA . THR A 1 196 ? -3.199 -42.432 58.094 1.00 23.63 192 THR A CA 1
ATOM 1375 C C . THR A 1 196 ? -2.434 -43.702 57.742 1.00 25.76 192 THR A C 1
ATOM 1376 O O . THR A 1 196 ? -2.702 -44.800 58.280 1.00 23.05 192 THR A O 1
ATOM 1380 N N . GLU A 1 197 ? -1.461 -43.560 56.845 1.00 29.24 193 GLU A N 1
ATOM 1381 C CA . GLU A 1 197 ? -0.560 -44.704 56.549 1.00 33.06 193 GLU A CA 1
ATOM 1382 C C . GLU A 1 197 ? 0.109 -45.228 57.821 1.00 33.90 193 GLU A C 1
ATOM 1383 O O . GLU A 1 197 ? 0.196 -46.424 58.050 1.00 35.79 193 GLU A O 1
ATOM 1389 N N . GLY A 1 198 ? 0.585 -44.323 58.659 1.00 35.95 194 GLY A N 1
ATOM 1390 C CA . GLY A 1 198 ? 1.195 -44.718 59.933 1.00 36.67 194 GLY A CA 1
ATOM 1391 C C . GLY A 1 198 ? 0.284 -45.600 60.783 1.00 37.68 194 GLY A C 1
ATOM 1392 O O . GLY A 1 198 ? 0.727 -46.591 61.356 1.00 38.61 194 GLY A O 1
ATOM 1393 N N . LEU A 1 199 ? -1.001 -45.251 60.839 1.00 37.52 195 LEU A N 1
ATOM 1394 C CA . LEU A 1 199 ? -1.958 -45.972 61.664 1.00 37.79 195 LEU A CA 1
ATOM 1395 C C . LEU A 1 199 ? -2.327 -47.340 61.062 1.00 38.30 195 LEU A C 1
ATOM 1396 O O . LEU A 1 199 ? -2.647 -48.260 61.812 1.00 39.57 195 LEU A O 1
ATOM 1401 N N . LEU A 1 200 ? -2.247 -47.492 59.736 1.00 38.15 196 LEU A N 1
ATOM 1402 C CA . LEU A 1 200 ? -2.527 -48.785 59.053 1.00 38.86 196 LEU A CA 1
ATOM 1403 C C . LEU A 1 200 ? -1.476 -49.880 59.345 1.00 38.95 196 LEU A C 1
ATOM 1404 O O . LEU A 1 200 ? -1.760 -51.080 59.200 1.00 38.85 196 LEU A O 1
ATOM 1409 N N . GLU A 1 201 ? -0.266 -49.461 59.740 1.00 38.57 197 GLU A N 1
ATOM 1410 C CA . GLU A 1 201 ? 0.793 -50.411 60.182 1.00 38.86 197 GLU A CA 1
ATOM 1411 C C . GLU A 1 201 ? 0.309 -51.264 61.372 1.00 39.16 197 GLU A C 1
ATOM 1412 O O . GLU A 1 201 ? 0.727 -52.420 61.523 1.00 39.22 197 GLU A O 1
ATOM 1414 N N . ASN A 1 202 ? -0.575 -50.691 62.202 1.00 37.87 198 ASN A N 1
ATOM 1415 C CA . ASN A 1 202 ? -1.200 -51.408 63.331 1.00 38.01 198 ASN A CA 1
ATOM 1416 C C . ASN A 1 202 ? -2.193 -52.494 62.928 1.00 37.39 198 ASN A C 1
ATOM 1417 O O . ASN A 1 202 ? -2.565 -53.306 63.761 1.00 37.78 198 ASN A O 1
ATOM 1422 N N . GLY A 1 203 ? -2.638 -52.501 61.672 1.00 37.14 199 GLY A N 1
ATOM 1423 C CA . GLY A 1 203 ? -3.550 -53.532 61.170 1.00 37.72 199 GLY A CA 1
ATOM 1424 C C . GLY A 1 203 ? -5.047 -53.241 61.313 1.00 37.64 199 GLY A C 1
ATOM 1425 O O . GLY A 1 203 ? -5.465 -52.399 62.121 1.00 35.91 199 GLY A O 1
ATOM 1426 N N . GLU A 1 204 ? -5.858 -53.989 60.558 1.00 38.38 200 GLU A N 1
ATOM 1427 C CA . GLU A 1 204 ? -7.291 -53.691 60.405 1.00 38.61 200 GLU A CA 1
ATOM 1428 C C . GLU A 1 204 ? -8.140 -53.931 61.671 1.00 37.57 200 GLU A C 1
ATOM 1429 O O . GLU A 1 204 ? -9.155 -53.248 61.854 1.00 36.44 200 GLU A O 1
ATOM 1435 N N . GLU A 1 205 ? -7.742 -54.871 62.535 1.00 36.96 201 GLU A N 1
ATOM 1436 C CA . GLU A 1 205 ? -8.520 -55.177 63.755 1.00 36.53 201 GLU A CA 1
ATOM 1437 C C . GLU A 1 205 ? -8.434 -54.018 64.769 1.00 35.09 201 GLU A C 1
ATOM 1438 O O . GLU A 1 205 ? -9.423 -53.671 65.434 1.00 34.54 201 GLU A O 1
ATOM 1440 N N . TYR A 1 206 ? -7.242 -53.435 64.878 1.00 33.62 202 TYR A N 1
ATOM 1441 C CA . TYR A 1 206 ? -7.006 -52.291 65.753 1.00 33.12 202 TYR A CA 1
ATOM 1442 C C . TYR A 1 206 ? -7.875 -51.089 65.323 1.00 31.06 202 TYR A C 1
ATOM 1443 O O . TYR A 1 206 ? -8.494 -50.418 66.158 1.00 29.80 202 TYR A O 1
ATOM 1452 N N . ILE A 1 207 ? -7.889 -50.820 64.016 1.00 30.11 203 ILE A N 1
ATOM 1453 C CA . ILE A 1 207 ? -8.690 -49.718 63.459 1.00 29.49 203 ILE A CA 1
ATOM 1454 C C . ILE A 1 207 ? -10.177 -49.977 63.694 1.00 28.99 203 ILE A C 1
ATOM 1455 O O . ILE A 1 207 ? -10.903 -49.076 64.157 1.00 26.87 203 ILE A O 1
ATOM 1460 N N . ALA A 1 208 ? -10.644 -51.201 63.432 1.00 28.46 204 ALA A N 1
ATOM 1461 C CA . ALA A 1 208 ? -12.062 -51.500 63.620 1.00 29.38 204 ALA A CA 1
ATOM 1462 C C . ALA A 1 208 ? -12.478 -51.286 65.069 1.00 29.17 204 ALA A C 1
ATOM 1463 O O . ALA A 1 208 ? -13.570 -50.802 65.356 1.00 29.87 204 ALA A O 1
ATOM 1465 N N . SER A 1 209 ? -11.610 -51.651 65.993 1.00 29.55 205 SER A N 1
ATOM 1466 C CA . SER A 1 209 ? -11.903 -51.466 67.397 1.00 29.94 205 SER A CA 1
ATOM 1467 C C . SER A 1 209 ? -12.069 -49.971 67.742 1.00 28.45 205 SER A C 1
ATOM 1468 O O . SER A 1 209 ? -12.972 -49.573 68.502 1.00 28.15 205 SER A O 1
ATOM 1471 N N . MET A 1 210 ? -11.148 -49.161 67.229 1.00 26.87 206 MET A N 1
ATOM 1472 C CA A MET A 1 210 ? -11.209 -47.721 67.433 0.50 25.67 206 MET A CA 1
ATOM 1473 C CA B MET A 1 210 ? -11.200 -47.727 67.427 0.50 25.58 206 MET A CA 1
ATOM 1474 C C . MET A 1 210 ? -12.532 -47.165 66.874 1.00 24.68 206 MET A C 1
ATOM 1475 O O . MET A 1 210 ? -13.224 -46.408 67.545 1.00 23.74 206 MET A O 1
ATOM 1484 N N . ALA A 1 211 ? -12.876 -47.580 65.666 1.00 23.17 207 ALA A N 1
ATOM 1485 C CA . ALA A 1 211 ? -14.079 -47.149 64.951 1.00 23.08 207 ALA A CA 1
ATOM 1486 C C . ALA A 1 211 ? -15.385 -47.419 65.703 1.00 23.99 207 ALA A C 1
ATOM 1487 O O . ALA A 1 211 ? -16.356 -46.655 65.535 1.00 22.36 207 ALA A O 1
ATOM 1489 N N . ARG A 1 212 ? -15.423 -48.484 66.524 1.00 24.83 208 ARG A N 1
ATOM 1490 C CA . ARG A 1 212 ? -16.642 -48.804 67.276 1.00 26.31 208 ARG A CA 1
ATOM 1491 C C . ARG A 1 212 ? -16.931 -47.745 68.359 1.00 25.04 208 ARG A C 1
ATOM 1492 O O . ARG A 1 212 ? -18.041 -47.656 68.854 1.00 23.87 208 ARG A O 1
ATOM 1500 N N . SER A 1 213 ? -15.937 -46.941 68.715 1.00 24.32 209 SER A N 1
ATOM 1501 C CA . SER A 1 213 ? -16.132 -45.874 69.676 1.00 24.35 209 SER A CA 1
ATOM 1502 C C . SER A 1 213 ? -16.532 -44.535 69.045 1.00 21.67 209 SER A C 1
ATOM 1503 O O . SER A 1 213 ? -16.714 -43.563 69.755 1.00 22.94 209 SER A O 1
ATOM 1506 N N . ILE A 1 214 ? -16.687 -44.502 67.727 1.00 18.29 210 ILE A N 1
ATOM 1507 C CA . ILE A 1 214 ? -17.015 -43.277 66.998 1.00 16.17 210 ILE A CA 1
ATOM 1508 C C . ILE A 1 214 ? -18.472 -43.337 66.464 1.00 16.09 210 ILE A C 1
ATOM 1509 O O . ILE A 1 214 ? -18.847 -44.299 65.755 1.00 15.59 210 ILE A O 1
ATOM 1514 N N . PRO A 1 215 ? -19.308 -42.322 66.771 1.00 14.28 211 PRO A N 1
ATOM 1515 C CA . PRO A 1 215 ? -20.700 -42.401 66.215 1.00 14.91 211 PRO A CA 1
ATOM 1516 C C . PRO A 1 215 ? -20.748 -42.602 64.717 1.00 15.18 211 PRO A C 1
ATOM 1517 O O . PRO A 1 215 ? -21.562 -43.403 64.235 1.00 15.81 211 PRO A O 1
ATOM 1521 N N . ALA A 1 216 ? -19.864 -41.933 63.981 1.00 15.23 212 ALA A N 1
ATOM 1522 C CA . ALA A 1 216 ? -19.789 -42.113 62.508 1.00 15.37 212 ALA A CA 1
ATOM 1523 C C . ALA A 1 216 ? -19.460 -43.549 62.098 1.00 17.45 212 ALA A C 1
ATOM 1524 O O . ALA A 1 216 ? -19.735 -43.933 60.969 1.00 18.57 212 ALA A O 1
ATOM 1526 N N . GLY A 1 217 ? -18.824 -44.304 62.986 1.00 17.08 213 GLY A N 1
ATOM 1527 C CA . GLY A 1 217 ? -18.544 -45.727 62.758 1.00 18.26 213 GLY A CA 1
ATOM 1528 C C . GLY A 1 217 ? -17.331 -46.022 61.870 1.00 18.30 213 GLY A C 1
ATOM 1529 O O . GLY A 1 217 ? -17.127 -47.174 61.447 1.00 18.45 213 GLY A O 1
ATOM 1530 N N . ALA A 1 218 ? -16.550 -44.983 61.597 1.00 16.92 214 ALA A N 1
ATOM 1531 C CA . ALA A 1 218 ? -15.332 -45.080 60.830 1.00 17.18 214 ALA A CA 1
ATOM 1532 C C . ALA A 1 218 ? -14.404 -43.971 61.245 1.00 16.42 214 ALA A C 1
ATOM 1533 O O . ALA A 1 218 ? -14.843 -42.912 61.761 1.00 15.43 214 ALA A O 1
ATOM 1535 N N . LEU A 1 219 ? -13.121 -44.194 61.024 1.00 16.39 215 LEU A N 1
ATOM 1536 C CA . LEU A 1 219 ? -12.129 -43.131 61.185 1.00 16.03 215 LEU A CA 1
ATOM 1537 C C . LEU A 1 219 ? -12.283 -42.157 60.003 1.00 15.76 215 LEU A C 1
ATOM 1538 O O . LEU A 1 219 ? -12.772 -42.537 58.958 1.00 16.24 215 LEU A O 1
ATOM 1543 N N . GLY A 1 220 ? -11.906 -40.891 60.208 1.00 14.59 216 GLY A N 1
ATOM 1544 C CA . GLY A 1 220 ? -11.911 -39.911 59.137 1.00 15.46 216 GLY A CA 1
ATOM 1545 C C . GLY A 1 220 ? -10.686 -40.008 58.265 1.00 15.46 216 GLY A C 1
ATOM 1546 O O . GLY A 1 220 ? -9.861 -40.901 58.464 1.00 14.95 216 GLY A O 1
ATOM 1547 N N . THR A 1 221 ? -10.554 -39.077 57.317 1.00 15.42 217 THR A N 1
ATOM 1548 C CA . THR A 1 221 ? -9.469 -39.142 56.371 1.00 14.92 217 THR A CA 1
ATOM 1549 C C . THR A 1 221 ? -8.683 -37.852 56.413 1.00 15.27 217 THR A C 1
ATOM 1550 O O . THR A 1 221 ? -9.200 -36.816 56.844 1.00 12.94 217 THR A O 1
ATOM 1554 N N . PRO A 1 222 ? -7.460 -37.870 55.886 1.00 14.41 218 PRO A N 1
ATOM 1555 C CA . PRO A 1 222 ? -6.749 -36.604 55.846 1.00 13.99 218 PRO A CA 1
ATOM 1556 C C . PRO A 1 222 ? -7.420 -35.543 55.014 1.00 14.35 218 PRO A C 1
ATOM 1557 O O . PRO A 1 222 ? -7.364 -34.344 55.346 1.00 13.19 218 PRO A O 1
ATOM 1561 N N . GLU A 1 223 ? -8.125 -35.943 53.981 1.00 14.78 219 GLU A N 1
ATOM 1562 C CA A GLU A 1 223 ? -8.819 -35.005 53.130 0.50 14.96 219 GLU A CA 1
ATOM 1563 C CA B GLU A 1 223 ? -8.772 -34.919 53.164 0.50 15.59 219 GLU A CA 1
ATOM 1564 C C . GLU A 1 223 ? -9.982 -34.323 53.896 1.00 13.99 219 GLU A C 1
ATOM 1565 O O . GLU A 1 223 ? -10.381 -33.229 53.584 1.00 13.62 219 GLU A O 1
ATOM 1576 N N . ASP A 1 224 ? -10.529 -35.005 54.905 1.00 13.73 220 ASP A N 1
ATOM 1577 C CA . ASP A 1 224 ? -11.575 -34.399 55.745 1.00 13.23 220 ASP A CA 1
ATOM 1578 C C . ASP A 1 224 ? -11.009 -33.117 56.421 1.00 13.01 220 ASP A C 1
ATOM 1579 O O . ASP A 1 224 ? -11.670 -32.055 56.485 1.00 13.87 220 ASP A O 1
ATOM 1584 N N . ILE A 1 225 ? -9.777 -33.224 56.901 1.00 12.16 221 ILE A N 1
ATOM 1585 C CA . ILE A 1 225 ? -9.093 -32.086 57.509 1.00 12.08 221 ILE A CA 1
ATOM 1586 C C . ILE A 1 225 ? -8.765 -31.072 56.431 1.00 11.60 221 ILE A C 1
ATOM 1587 O O . ILE A 1 225 ? -9.065 -29.882 56.565 1.00 10.96 221 ILE A O 1
ATOM 1592 N N . GLY A 1 226 ? -8.213 -31.528 55.308 1.00 11.68 222 GLY A N 1
ATOM 1593 C CA . GLY A 1 226 ? -7.903 -30.594 54.232 1.00 12.04 222 GLY A CA 1
ATOM 1594 C C . GLY A 1 226 ? -9.091 -29.818 53.705 1.00 11.56 222 GLY A C 1
ATOM 1595 O O . GLY A 1 226 ? -8.953 -28.645 53.415 1.00 11.68 222 GLY A O 1
ATOM 1596 N N . HIS A 1 227 ? -10.254 -30.461 53.576 1.00 11.65 223 HIS A N 1
ATOM 1597 C CA . HIS A 1 227 ? -11.437 -29.750 53.103 1.00 12.00 223 HIS A CA 1
ATOM 1598 C C . HIS A 1 227 ? -11.886 -28.618 54.024 1.00 11.17 223 HIS A C 1
ATOM 1599 O O . HIS A 1 227 ? -12.323 -27.563 53.564 1.00 10.89 223 HIS A O 1
ATOM 1606 N N . LEU A 1 228 ? -11.750 -28.816 55.330 1.00 10.93 224 LEU A N 1
ATOM 1607 C CA . LEU A 1 228 ? -12.100 -27.770 56.277 1.00 10.42 224 LEU A CA 1
ATOM 1608 C C . LEU A 1 228 ? -11.069 -26.628 56.227 1.00 10.69 224 LEU A C 1
ATOM 1609 O O . LEU A 1 228 ? -11.438 -25.449 56.176 1.00 11.06 224 LEU A O 1
ATOM 1614 N N . ALA A 1 229 ? -9.786 -26.973 56.177 1.00 10.77 225 ALA A N 1
ATOM 1615 C CA . ALA A 1 229 ? -8.748 -25.990 56.015 1.00 10.10 225 ALA A CA 1
ATOM 1616 C C . ALA A 1 229 ? -9.002 -25.162 54.755 1.00 11.34 225 ALA A C 1
ATOM 1617 O O . ALA A 1 229 ? -8.840 -23.941 54.791 1.00 12.68 225 ALA A O 1
ATOM 1619 N N . ALA A 1 230 ? -9.413 -25.817 53.657 1.00 11.51 226 ALA A N 1
ATOM 1620 C CA . ALA A 1 230 ? -9.657 -25.132 52.383 1.00 12.29 226 ALA A CA 1
ATOM 1621 C C . ALA A 1 230 ? -10.822 -24.171 52.473 1.00 11.27 226 ALA A C 1
ATOM 1622 O O . ALA A 1 230 ? -10.734 -23.015 52.017 1.00 12.48 226 ALA A O 1
ATOM 1624 N N . PHE A 1 231 ? -11.889 -24.581 53.146 1.00 11.43 227 PHE A N 1
ATOM 1625 C CA . PHE A 1 231 ? -12.988 -23.688 53.389 1.00 10.51 227 PHE A CA 1
ATOM 1626 C C . PHE A 1 231 ? -12.578 -22.449 54.181 1.00 11.73 227 PHE A C 1
ATOM 1627 O O . PHE A 1 231 ? -12.915 -21.342 53.800 1.00 12.15 227 PHE A O 1
ATOM 1635 N N . LEU A 1 232 ? -11.873 -22.655 55.297 1.00 11.86 228 LEU A N 1
ATOM 1636 C CA . LEU A 1 232 ? -11.438 -21.553 56.137 1.00 11.50 228 LEU A CA 1
ATOM 1637 C C . LEU A 1 232 ? -10.581 -20.570 55.346 1.00 11.67 228 LEU A C 1
ATOM 1638 O O . LEU A 1 232 ? -10.548 -19.392 55.646 1.00 12.82 228 LEU A O 1
ATOM 1643 N N . ALA A 1 233 ? -9.842 -21.088 54.374 1.00 12.05 229 ALA A N 1
ATOM 1644 C CA . ALA A 1 233 ? -8.954 -20.287 53.563 1.00 13.13 229 ALA A CA 1
ATOM 1645 C C . ALA A 1 233 ? -9.669 -19.434 52.484 1.00 14.04 229 ALA A C 1
ATOM 1646 O O . ALA A 1 233 ? -9.058 -18.537 51.888 1.00 14.33 229 ALA A O 1
ATOM 1648 N N . THR A 1 234 ? -10.948 -19.720 52.210 1.00 14.22 230 THR A N 1
ATOM 1649 C CA . THR A 1 234 ? -11.710 -18.945 51.212 1.00 14.28 230 THR A CA 1
ATOM 1650 C C . THR A 1 234 ? -12.024 -17.530 51.648 1.00 15.36 230 THR A C 1
ATOM 1651 O O . THR A 1 234 ? -12.101 -17.234 52.867 1.00 13.73 230 THR A O 1
ATOM 1655 N N . LYS A 1 235 ? -12.267 -16.655 50.662 1.00 16.06 231 LYS A N 1
ATOM 1656 C CA . LYS A 1 235 ? -12.799 -15.348 50.956 1.00 17.64 231 LYS A CA 1
ATOM 1657 C C . LYS A 1 235 ? -14.114 -15.434 51.677 1.00 15.49 231 LYS A C 1
ATOM 1658 O O . LYS A 1 235 ? -14.428 -14.579 52.517 1.00 15.79 231 LYS A O 1
ATOM 1664 N N . GLU A 1 236 ? -14.863 -16.504 51.412 1.00 15.84 232 GLU A N 1
ATOM 1665 C CA . GLU A 1 236 ? -16.203 -16.681 51.969 1.00 15.03 232 GLU A CA 1
ATOM 1666 C C . GLU A 1 236 ? -16.195 -16.952 53.458 1.00 15.02 232 GLU A C 1
ATOM 1667 O O . GLU A 1 236 ? -17.244 -16.872 54.082 1.00 16.24 232 GLU A O 1
ATOM 1673 N N . ALA A 1 237 ? -15.022 -17.276 54.022 1.00 13.40 233 ALA A N 1
ATOM 1674 C CA . ALA A 1 237 ? -14.881 -17.581 55.438 1.00 11.85 233 ALA A CA 1
ATOM 1675 C C . ALA A 1 237 ? -14.262 -16.436 56.229 1.00 11.90 233 ALA A C 1
ATOM 1676 O O . ALA A 1 237 ? -13.808 -16.616 57.365 1.00 12.08 233 ALA A O 1
ATOM 1678 N N . GLY A 1 238 ? -14.298 -15.222 55.664 1.00 12.47 234 GLY A N 1
ATOM 1679 C CA . GLY A 1 238 ? -13.628 -14.057 56.241 1.00 12.90 234 GLY A CA 1
ATOM 1680 C C . GLY A 1 238 ? -14.150 -13.540 57.564 1.00 13.12 234 GLY A C 1
ATOM 1681 O O . GLY A 1 238 ? -13.464 -12.787 58.238 1.00 12.97 234 GLY A O 1
ATOM 1682 N N . TYR A 1 239 ? -15.371 -13.917 57.921 1.00 13.01 235 TYR A N 1
ATOM 1683 C CA . TYR A 1 239 ? -15.982 -13.442 59.180 1.00 12.56 235 TYR A CA 1
ATOM 1684 C C . TYR A 1 239 ? -15.891 -14.520 60.261 1.00 11.62 235 TYR A C 1
ATOM 1685 O O . TYR A 1 239 ? -16.399 -14.351 61.370 1.00 12.33 235 TYR A O 1
ATOM 1694 N N . ILE A 1 240 ? -15.183 -15.604 59.974 1.00 10.88 236 ILE A N 1
ATOM 1695 C CA . ILE A 1 240 ? -14.963 -16.662 60.946 1.00 10.34 236 ILE A CA 1
ATOM 1696 C C . ILE A 1 240 ? -13.511 -16.524 61.444 1.00 11.19 236 ILE A C 1
ATOM 1697 O O . ILE A 1 240 ? -12.595 -16.626 60.646 1.00 10.59 236 ILE A O 1
ATOM 1702 N N . THR A 1 241 ? -13.332 -16.282 62.738 1.00 10.21 237 THR A N 1
ATOM 1703 C CA . THR A 1 241 ? -12.023 -16.173 63.331 1.00 10.75 237 THR A CA 1
ATOM 1704 C C . THR A 1 241 ? -12.106 -16.501 64.788 1.00 11.92 237 THR A C 1
ATOM 1705 O O . THR A 1 241 ? -13.128 -16.290 65.465 1.00 11.45 237 THR A O 1
ATOM 1709 N N . GLY A 1 242 ? -11.002 -17.069 65.258 1.00 11.51 238 GLY A N 1
ATOM 1710 C CA . GLY A 1 242 ? -10.882 -17.629 66.603 1.00 11.72 238 GLY A CA 1
ATOM 1711 C C . GLY A 1 242 ? -11.703 -18.855 66.922 1.00 12.04 238 GLY A C 1
ATOM 1712 O O . GLY A 1 242 ? -12.020 -19.108 68.102 1.00 11.50 238 GLY A O 1
ATOM 1713 N N . GLN A 1 243 ? -12.048 -19.636 65.910 1.00 11.75 239 GLN A N 1
ATOM 1714 C CA . GLN A 1 243 ? -12.860 -20.788 66.131 1.00 12.77 239 GLN A CA 1
ATOM 1715 C C . GLN A 1 243 ? -12.016 -22.027 66.092 1.00 10.85 239 GLN A C 1
ATOM 1716 O O . GLN A 1 243 ? -11.233 -22.178 65.172 1.00 12.29 239 GLN A O 1
ATOM 1722 N N . ALA A 1 244 ? -12.274 -22.946 66.994 1.00 9.60 240 ALA A N 1
ATOM 1723 C CA . ALA A 1 244 ? -11.646 -24.279 66.907 1.00 9.92 240 ALA A CA 1
ATOM 1724 C C . ALA A 1 244 ? -12.774 -25.251 66.554 1.00 9.79 240 ALA A C 1
ATOM 1725 O O . ALA A 1 244 ? -13.808 -25.292 67.234 1.00 10.77 240 ALA A O 1
ATOM 1727 N N . ILE A 1 245 ? -12.584 -26.043 65.522 1.00 8.98 241 ILE A N 1
ATOM 1728 C CA . ILE A 1 245 ? -13.652 -26.836 64.959 1.00 9.27 241 ILE A CA 1
ATOM 1729 C C . ILE A 1 245 ? -13.198 -28.290 64.938 1.00 8.97 241 ILE A C 1
ATOM 1730 O O . ILE A 1 245 ? -12.179 -28.618 64.321 1.00 9.89 241 ILE A O 1
ATOM 1735 N N . ALA A 1 246 ? -13.945 -29.173 65.608 1.00 9.54 242 ALA A N 1
ATOM 1736 C CA . ALA A 1 246 ? -13.552 -30.593 65.651 1.00 9.26 242 ALA A CA 1
ATOM 1737 C C . ALA A 1 246 ? -14.021 -31.325 64.394 1.00 10.11 242 ALA A C 1
ATOM 1738 O O . ALA A 1 246 ? -15.106 -31.030 63.891 1.00 10.83 242 ALA A O 1
ATOM 1740 N N . VAL A 1 247 ? -13.172 -32.202 63.864 1.00 9.86 243 VAL A N 1
ATOM 1741 C CA . VAL A 1 247 ? -13.466 -33.000 62.680 1.00 10.63 243 VAL A CA 1
ATOM 1742 C C . VAL A 1 247 ? -13.221 -34.414 63.212 1.00 11.00 243 VAL A C 1
ATOM 1743 O O . VAL A 1 247 ? -12.100 -34.951 63.134 1.00 10.26 243 VAL A O 1
ATOM 1747 N N . ASP A 1 248 ? -14.275 -34.986 63.800 1.00 10.61 244 ASP A N 1
ATOM 1748 C CA . ASP A 1 248 ? -14.126 -36.227 64.633 1.00 9.71 244 ASP A CA 1
ATOM 1749 C C . ASP A 1 248 ? -15.247 -37.237 64.587 1.00 9.85 244 ASP A C 1
ATOM 1750 O O . ASP A 1 248 ? -15.255 -38.205 65.357 1.00 10.41 244 ASP A O 1
ATOM 1755 N N . GLY A 1 249 ? -16.174 -37.077 63.668 1.00 9.82 245 GLY A N 1
ATOM 1756 C CA . GLY A 1 249 ? -17.222 -38.120 63.481 1.00 10.03 245 GLY A CA 1
ATOM 1757 C C . GLY A 1 249 ? -18.101 -38.291 64.709 1.00 10.02 245 GLY A C 1
ATOM 1758 O O . GLY A 1 249 ? -18.763 -39.329 64.860 1.00 12.08 245 GLY A O 1
ATOM 1759 N N . GLY A 1 250 ? -18.079 -37.272 65.573 1.00 11.14 246 GLY A N 1
ATOM 1760 C CA . GLY A 1 250 ? -18.861 -37.270 66.818 1.00 11.23 246 GLY A CA 1
ATOM 1761 C C . GLY A 1 250 ? -18.170 -37.912 67.987 1.00 11.95 246 GLY A C 1
ATOM 1762 O O . GLY A 1 250 ? -18.795 -38.162 69.020 1.00 11.56 246 GLY A O 1
ATOM 1763 N N . GLN A 1 251 ? -16.883 -38.217 67.843 1.00 12.73 247 GLN A N 1
ATOM 1764 C CA . GLN A 1 251 ? -16.154 -38.960 68.888 1.00 13.16 247 GLN A CA 1
ATOM 1765 C C . GLN A 1 251 ? -16.303 -38.373 70.318 1.00 13.35 247 GLN A C 1
ATOM 1766 O O . GLN A 1 251 ? -16.427 -39.147 71.276 1.00 13.15 247 GLN A O 1
ATOM 1772 N N . VAL A 1 252 ? -16.270 -37.041 70.449 1.00 12.15 248 VAL A N 1
ATOM 1773 C CA . VAL A 1 252 ? -16.268 -36.439 71.787 1.00 13.05 248 VAL A CA 1
ATOM 1774 C C . VAL A 1 252 ? -17.664 -36.374 72.398 1.00 13.30 248 VAL A C 1
ATOM 1775 O O . VAL A 1 252 ? -17.782 -36.025 73.574 1.00 14.81 248 VAL A O 1
ATOM 1779 N N . LEU A 1 253 ? -18.722 -36.694 71.647 1.00 10.30 249 LEU A N 1
ATOM 1780 C CA . LEU A 1 253 ? -20.106 -36.454 72.153 1.00 10.84 249 LEU A CA 1
ATOM 1781 C C . LEU A 1 253 ? -20.673 -37.475 73.166 1.00 10.92 249 LEU A C 1
ATOM 1782 O O . LEU A 1 253 ? -21.270 -37.098 74.164 1.00 12.85 249 LEU A O 1
ATOM 1787 N N . PRO A 1 254 ? -20.459 -38.773 72.948 1.00 12.41 250 PRO A N 1
ATOM 1788 C CA . PRO A 1 254 ? -21.085 -39.756 73.812 1.00 13.75 250 PRO A CA 1
ATOM 1789 C C . PRO A 1 254 ? -20.541 -39.753 75.215 1.00 16.37 250 PRO A C 1
ATOM 1790 O O . PRO A 1 254 ? -19.358 -39.626 75.441 1.00 16.26 250 PRO A O 1
ATOM 1794 N N . GLU A 1 255 ? -21.470 -39.870 76.129 1.00 21.23 251 GLU A N 1
ATOM 1795 C CA A GLU A 1 255 ? -21.210 -39.894 77.541 0.50 23.24 251 GLU A CA 1
ATOM 1796 C CA B GLU A 1 255 ? -21.157 -39.906 77.544 0.50 23.86 251 GLU A CA 1
ATOM 1797 C C . GLU A 1 255 ? -20.320 -41.131 77.837 1.00 25.18 251 GLU A C 1
ATOM 1798 O O . GLU A 1 255 ? -19.411 -41.089 78.680 1.00 27.61 251 GLU A O 1
ATOM 1809 N N . SER A 1 256 ? -20.567 -42.233 77.116 1.00 24.30 252 SER A N 1
ATOM 1810 C CA . SER A 1 256 ? -19.778 -43.455 77.263 1.00 24.41 252 SER A CA 1
ATOM 1811 C C . SER A 1 256 ? -20.046 -44.319 76.049 1.00 23.33 252 SER A C 1
ATOM 1812 O O . SER A 1 256 ? -20.934 -44.016 75.262 1.00 21.22 252 SER A O 1
ATOM 1815 N N . LEU A 1 257 ? -19.366 -45.455 75.958 1.00 24.73 253 LEU A N 1
ATOM 1816 C CA . LEU A 1 257 ? -19.655 -46.412 74.880 1.00 24.69 253 LEU A CA 1
ATOM 1817 C C . LEU A 1 257 ? -21.125 -46.741 74.825 1.00 22.81 253 LEU A C 1
ATOM 1818 O O . LEU A 1 257 ? -21.684 -46.925 73.744 1.00 22.61 253 LEU A O 1
ATOM 1823 N N . ASP A 1 258 ? -21.784 -46.778 75.971 1.00 22.68 254 ASP A N 1
ATOM 1824 C CA . ASP A 1 258 ? -23.187 -47.098 76.017 1.00 24.42 254 ASP A CA 1
ATOM 1825 C C . ASP A 1 258 ? -24.100 -46.090 75.289 1.00 23.80 254 ASP A C 1
ATOM 1826 O O . ASP A 1 258 ? -25.196 -46.436 74.870 1.00 24.32 254 ASP A O 1
ATOM 1831 N N . ALA A 1 259 ? -23.625 -44.871 75.098 1.00 20.71 255 ALA A N 1
ATOM 1832 C CA . ALA A 1 259 ? -24.432 -43.843 74.445 1.00 21.22 255 ALA A CA 1
ATOM 1833 C C . ALA A 1 259 ? -24.305 -43.883 72.919 1.00 22.52 255 ALA A C 1
ATOM 1834 O O . ALA A 1 259 ? -24.907 -43.065 72.261 1.00 26.20 255 ALA A O 1
ATOM 1836 N N . ILE A 1 260 ? -23.503 -44.776 72.350 1.00 23.01 256 ILE A N 1
ATOM 1837 C CA . ILE A 1 260 ? -23.370 -44.839 70.908 1.00 22.72 256 ILE A CA 1
ATOM 1838 C C . ILE A 1 260 ? -24.521 -45.625 70.279 1.00 25.28 256 ILE A C 1
ATOM 1839 O O . ILE A 1 260 ? -24.852 -46.719 70.723 1.00 25.79 256 ILE A O 1
ATOM 1844 N N . ALA A 1 261 ? -25.171 -45.050 69.282 1.00 26.59 257 ALA A N 1
ATOM 1845 C CA . ALA A 1 261 ? -26.255 -45.762 68.564 1.00 30.02 257 ALA A CA 1
ATOM 1846 C C . ALA A 1 261 ? -25.653 -46.415 67.317 1.00 32.51 257 ALA A C 1
ATOM 1847 O O . ALA A 1 261 ? -24.639 -45.948 66.792 1.00 34.35 257 ALA A O 1
ATOM 1849 N N . THR A 1 262 ? -26.270 -47.446 66.785 1.00 35.71 258 THR A N 1
ATOM 1850 C CA . THR A 1 262 ? -25.631 -48.111 65.631 1.00 37.73 258 THR A CA 1
ATOM 1851 C C . THR A 1 262 ? -26.592 -48.552 64.519 1.00 39.06 258 THR A C 1
ATOM 1852 O O . THR A 1 262 ? -26.151 -48.674 63.357 1.00 40.76 258 THR A O 1
ATOM 1856 N N . GLY B 1 1 ? 17.889 5.499 117.287 1.00 35.34 -3 GLY B N 1
ATOM 1857 C CA . GLY B 1 1 ? 18.527 6.840 117.349 1.00 34.91 -3 GLY B CA 1
ATOM 1858 C C . GLY B 1 1 ? 17.573 8.010 117.512 1.00 34.18 -3 GLY B C 1
ATOM 1859 O O . GLY B 1 1 ? 16.526 7.897 118.155 1.00 34.50 -3 GLY B O 1
ATOM 1860 N N . PRO B 1 2 ? 17.932 9.167 116.941 1.00 33.68 -2 PRO B N 1
ATOM 1861 C CA . PRO B 1 2 ? 17.096 10.378 117.074 1.00 33.66 -2 PRO B CA 1
ATOM 1862 C C . PRO B 1 2 ? 15.631 10.201 116.605 1.00 33.96 -2 PRO B C 1
ATOM 1863 O O . PRO B 1 2 ? 14.707 10.817 117.169 1.00 35.41 -2 PRO B O 1
ATOM 1867 N N . GLY B 1 3 ? 15.389 9.333 115.634 1.00 33.36 -1 GLY B N 1
ATOM 1868 C CA . GLY B 1 3 ? 14.011 9.137 115.179 1.00 33.81 -1 GLY B CA 1
ATOM 1869 C C . GLY B 1 3 ? 13.151 8.236 116.040 1.00 32.66 -1 GLY B C 1
ATOM 1870 O O . GLY B 1 3 ? 11.931 8.338 116.018 1.00 32.96 -1 GLY B O 1
ATOM 1871 N N . SER B 1 4 ? 13.796 7.341 116.785 1.00 31.34 0 SER B N 1
ATOM 1872 C CA . SER B 1 4 ? 13.091 6.238 117.414 1.00 30.21 0 SER B CA 1
ATOM 1873 C C . SER B 1 4 ? 12.999 6.372 118.944 1.00 27.76 0 SER B C 1
ATOM 1874 O O . SER B 1 4 ? 12.074 5.844 119.554 1.00 28.36 0 SER B O 1
ATOM 1877 N N . MET B 1 5 ? 13.931 7.086 119.558 1.00 25.73 1 MET B N 1
ATOM 1878 C CA . MET B 1 5 ? 13.977 7.201 121.035 1.00 24.06 1 MET B CA 1
ATOM 1879 C C . MET B 1 5 ? 12.831 8.064 121.553 1.00 22.78 1 MET B C 1
ATOM 1880 O O . MET B 1 5 ? 12.553 9.114 121.002 1.00 22.74 1 MET B O 1
ATOM 1885 N N . PHE B 1 6 ? 12.141 7.610 122.604 1.00 20.47 2 PHE B N 1
ATOM 1886 C CA . PHE B 1 6 ? 11.033 8.348 123.224 1.00 20.11 2 PHE B CA 1
ATOM 1887 C C . PHE B 1 6 ? 9.774 8.546 122.352 1.00 19.78 2 PHE B C 1
ATOM 1888 O O . PHE B 1 6 ? 9.000 9.468 122.552 1.00 18.35 2 PHE B O 1
ATOM 1896 N N . ASP B 1 7 ? 9.544 7.621 121.433 1.00 20.39 3 ASP B N 1
ATOM 1897 C CA . ASP B 1 7 ? 8.354 7.644 120.581 1.00 20.31 3 ASP B CA 1
ATOM 1898 C C . ASP B 1 7 ? 7.063 7.483 121.398 1.00 19.19 3 ASP B C 1
ATOM 1899 O O . ASP B 1 7 ? 6.933 6.602 122.254 1.00 19.09 3 ASP B O 1
ATOM 1904 N N . LEU B 1 8 ? 6.116 8.378 121.155 1.00 18.46 4 LEU B N 1
ATOM 1905 C CA . LEU B 1 8 ? 4.769 8.275 121.715 1.00 17.81 4 LEU B CA 1
ATOM 1906 C C . LEU B 1 8 ? 3.682 8.240 120.639 1.00 18.07 4 LEU B C 1
ATOM 1907 O O . LEU B 1 8 ? 2.505 8.263 120.961 1.00 18.15 4 LEU B O 1
ATOM 1912 N N . GLN B 1 9 ? 4.053 8.207 119.361 1.00 18.19 5 GLN B N 1
ATOM 1913 C CA . GLN B 1 9 ? 3.040 8.308 118.303 1.00 20.12 5 GLN B CA 1
ATOM 1914 C C . GLN B 1 9 ? 2.090 7.126 118.426 1.00 20.19 5 GLN B C 1
ATOM 1915 O O . GLN B 1 9 ? 2.531 5.981 118.581 1.00 20.64 5 GLN B O 1
ATOM 1921 N N . GLY B 1 10 ? 0.784 7.398 118.415 1.00 20.85 6 GLY B N 1
ATOM 1922 C CA . GLY B 1 10 ? -0.229 6.336 118.498 1.00 21.20 6 GLY B CA 1
ATOM 1923 C C . GLY B 1 10 ? -0.519 5.831 119.920 1.00 21.02 6 GLY B C 1
ATOM 1924 O O . GLY B 1 10 ? -1.408 5.010 120.120 1.00 20.02 6 GLY B O 1
ATOM 1925 N N . ARG B 1 11 ? 0.250 6.267 120.913 1.00 20.49 7 ARG B N 1
ATOM 1926 C CA . ARG B 1 11 ? -0.094 5.935 122.278 1.00 20.37 7 ARG B CA 1
ATOM 1927 C C . ARG B 1 11 ? -1.332 6.692 122.697 1.00 19.55 7 ARG B C 1
ATOM 1928 O O . ARG B 1 11 ? -1.564 7.796 122.223 1.00 20.09 7 ARG B O 1
ATOM 1936 N N . SER B 1 12 ? -2.149 6.086 123.549 1.00 17.89 8 SER B N 1
ATOM 1937 C CA . SER B 1 12 ? -3.477 6.634 123.873 1.00 16.99 8 SER B CA 1
ATOM 1938 C C . SER B 1 12 ? -3.516 7.128 125.297 1.00 16.17 8 SER B C 1
ATOM 1939 O O . SER B 1 12 ? -3.195 6.381 126.196 1.00 15.31 8 SER B O 1
ATOM 1942 N N . VAL B 1 13 ? -3.898 8.398 125.471 1.00 15.74 9 VAL B N 1
ATOM 1943 C CA . VAL B 1 13 ? -3.736 9.091 126.702 1.00 14.21 9 VAL B CA 1
ATOM 1944 C C . VAL B 1 13 ? -5.046 9.713 127.137 1.00 13.95 9 VAL B C 1
ATOM 1945 O O . VAL B 1 13 ? -5.742 10.359 126.350 1.00 16.77 9 VAL B O 1
ATOM 1949 N N . VAL B 1 14 ? -5.380 9.513 128.400 1.00 12.86 10 VAL B N 1
ATOM 1950 C CA . VAL B 1 14 ? -6.479 10.186 129.047 1.00 13.22 10 VAL B CA 1
ATOM 1951 C C . VAL B 1 14 ? -5.892 11.234 130.002 1.00 12.49 10 VAL B C 1
ATOM 1952 O O . VAL B 1 14 ? -4.999 10.921 130.793 1.00 12.24 10 VAL B O 1
ATOM 1956 N N . VAL B 1 15 ? -6.363 12.490 129.908 1.00 12.28 11 VAL B N 1
ATOM 1957 C CA . VAL B 1 15 ? -5.904 13.580 130.779 1.00 12.59 11 VAL B CA 1
ATOM 1958 C C . VAL B 1 15 ? -7.128 14.187 131.490 1.00 12.77 11 VAL B C 1
ATOM 1959 O O . VAL B 1 15 ? -7.970 14.823 130.871 1.00 13.24 11 VAL B O 1
ATOM 1963 N N . THR B 1 16 ? -7.258 13.953 132.789 1.00 11.98 12 THR B N 1
ATOM 1964 C CA . THR B 1 16 ? -8.326 14.591 133.539 1.00 12.20 12 THR B CA 1
ATOM 1965 C C . THR B 1 16 ? -7.920 16.053 133.876 1.00 13.17 12 THR B C 1
ATOM 1966 O O . THR B 1 16 ? -6.744 16.372 134.004 1.00 12.70 12 THR B O 1
ATOM 1970 N N . GLY B 1 17 ? -8.890 16.950 133.924 1.00 13.45 13 GLY B N 1
ATOM 1971 C CA . GLY B 1 17 ? -8.586 18.372 134.094 1.00 14.51 13 GLY B CA 1
ATOM 1972 C C . GLY B 1 17 ? -7.686 18.874 132.989 1.00 13.67 13 GLY B C 1
ATOM 1973 O O . GLY B 1 17 ? -6.729 19.643 133.240 1.00 13.58 13 GLY B O 1
ATOM 1974 N N . GLY B 1 18 ? -7.969 18.440 131.763 1.00 14.18 14 GLY B N 1
ATOM 1975 C CA . GLY B 1 18 ? -7.076 18.631 130.656 1.00 15.12 14 GLY B CA 1
ATOM 1976 C C . GLY B 1 18 ? -7.334 19.872 129.793 1.00 16.89 14 GLY B C 1
ATOM 1977 O O . GLY B 1 18 ? -6.676 20.057 128.787 1.00 17.68 14 GLY B O 1
ATOM 1978 N N . THR B 1 19 ? -8.239 20.743 130.214 1.00 18.10 15 THR B N 1
ATOM 1979 C CA . THR B 1 19 ? -8.649 21.828 129.354 1.00 19.70 15 THR B CA 1
ATOM 1980 C C . THR B 1 19 ? -8.006 23.174 129.694 1.00 19.48 15 THR B C 1
ATOM 1981 O O . THR B 1 19 ? -8.087 24.100 128.891 1.00 20.71 15 THR B O 1
ATOM 1985 N N . LYS B 1 20 ? -7.345 23.275 130.837 1.00 18.90 16 LYS B N 1
ATOM 1986 C CA . LYS B 1 20 ? -6.736 24.524 131.286 1.00 19.30 16 LYS B CA 1
ATOM 1987 C C . LYS B 1 20 ? -5.423 24.232 132.007 1.00 18.75 16 LYS B C 1
ATOM 1988 O O . LYS B 1 20 ? -5.216 23.117 132.500 1.00 17.05 16 LYS B O 1
ATOM 1990 N N . GLY B 1 21 ? -4.573 25.261 132.076 1.00 17.86 17 GLY B N 1
ATOM 1991 C CA . GLY B 1 21 ? -3.409 25.257 132.951 1.00 17.62 17 GLY B CA 1
ATOM 1992 C C . GLY B 1 21 ? -2.502 24.061 132.736 1.00 15.80 17 GLY B C 1
ATOM 1993 O O . GLY B 1 21 ? -2.148 23.740 131.599 1.00 15.24 17 GLY B O 1
ATOM 1994 N N . ILE B 1 22 ? -2.113 23.417 133.830 1.00 15.22 18 ILE B N 1
ATOM 1995 C CA . ILE B 1 22 ? -1.115 22.345 133.764 1.00 14.74 18 ILE B CA 1
ATOM 1996 C C . ILE B 1 22 ? -1.647 21.184 132.943 1.00 14.69 18 ILE B C 1
ATOM 1997 O O . ILE B 1 22 ? -0.945 20.626 132.106 1.00 14.87 18 ILE B O 1
ATOM 2002 N N . GLY B 1 23 ? -2.917 20.850 133.150 1.00 14.23 19 GLY B N 1
ATOM 2003 C CA . GLY B 1 23 ? -3.519 19.722 132.396 1.00 14.42 19 GLY B CA 1
ATOM 2004 C C . GLY B 1 23 ? -3.522 19.977 130.899 1.00 15.00 19 GLY B C 1
ATOM 2005 O O . GLY B 1 23 ? -3.251 19.070 130.084 1.00 14.52 19 GLY B O 1
ATOM 2006 N N . ARG B 1 24 ? -3.796 21.220 130.499 1.00 15.22 20 ARG B N 1
ATOM 2007 C CA . ARG B 1 24 ? -3.717 21.550 129.079 1.00 16.79 20 ARG B CA 1
ATOM 2008 C C . ARG B 1 24 ? -2.295 21.442 128.557 1.00 15.63 20 ARG B C 1
ATOM 2009 O O . ARG B 1 24 ? -2.081 21.070 127.403 1.00 17.52 20 ARG B O 1
ATOM 2017 N N . GLY B 1 25 ? -1.325 21.835 129.377 1.00 15.10 21 GLY B N 1
ATOM 2018 C CA . GLY B 1 25 ? 0.097 21.659 129.054 1.00 14.14 21 GLY B CA 1
ATOM 2019 C C . GLY B 1 25 ? 0.470 20.198 128.799 1.00 13.65 21 GLY B C 1
ATOM 2020 O O . GLY B 1 25 ? 1.167 19.871 127.828 1.00 14.01 21 GLY B O 1
ATOM 2021 N N . ILE B 1 26 ? -0.027 19.328 129.663 1.00 11.87 22 ILE B N 1
ATOM 2022 C CA . ILE B 1 26 ? 0.180 17.868 129.496 1.00 12.12 22 ILE B CA 1
ATOM 2023 C C . ILE B 1 26 ? -0.456 17.382 128.183 1.00 12.32 22 ILE B C 1
ATOM 2024 O O . ILE B 1 26 ? 0.189 16.731 127.398 1.00 12.82 22 ILE B O 1
ATOM 2029 N N . ALA B 1 27 ? -1.714 17.744 127.940 1.00 13.43 23 ALA B N 1
ATOM 2030 C CA . ALA B 1 27 ? -2.459 17.313 126.759 1.00 13.73 23 ALA B CA 1
ATOM 2031 C C . ALA B 1 27 ? -1.784 17.792 125.479 1.00 14.47 23 ALA B C 1
ATOM 2032 O O . ALA B 1 27 ? -1.721 17.065 124.502 1.00 14.63 23 ALA B O 1
ATOM 2034 N N . THR B 1 28 ? -1.268 19.018 125.518 1.00 14.62 24 THR B N 1
ATOM 2035 C CA . THR B 1 28 ? -0.602 19.647 124.400 1.00 15.77 24 THR B CA 1
ATOM 2036 C C . THR B 1 28 ? 0.678 18.912 124.014 1.00 15.24 24 THR B C 1
ATOM 2037 O O . THR B 1 28 ? 0.937 18.674 122.831 1.00 15.69 24 THR B O 1
ATOM 2041 N N . VAL B 1 29 ? 1.493 18.577 125.003 1.00 13.27 25 VAL B N 1
ATOM 2042 C CA . VAL B 1 29 ? 2.714 17.824 124.745 1.00 13.12 25 VAL B CA 1
ATOM 2043 C C . VAL B 1 29 ? 2.394 16.450 124.128 1.00 13.83 25 VAL B C 1
ATOM 2044 O O . VAL B 1 29 ? 2.955 16.111 123.122 1.00 13.17 25 VAL B O 1
ATOM 2048 N N . PHE B 1 30 ? 1.452 15.697 124.687 1.00 14.12 26 PHE B N 1
ATOM 2049 C CA . PHE B 1 30 ? 1.073 14.421 124.049 1.00 14.50 26 PHE B CA 1
ATOM 2050 C C . PHE B 1 30 ? 0.531 14.568 122.629 1.00 15.18 26 PHE B C 1
ATOM 2051 O O . PHE B 1 30 ? 0.874 13.770 121.751 1.00 16.31 26 PHE B O 1
ATOM 2059 N N . ALA B 1 31 ? -0.293 15.586 122.396 1.00 15.17 27 ALA B N 1
ATOM 2060 C CA . ALA B 1 31 ? -0.859 15.821 121.063 1.00 16.48 27 ALA B CA 1
ATOM 2061 C C . ALA B 1 31 ? 0.265 16.092 120.059 1.00 17.62 27 ALA B C 1
ATOM 2062 O O . ALA B 1 31 ? 0.301 15.510 118.961 1.00 17.86 27 ALA B O 1
ATOM 2064 N N . ARG B 1 32 ? 1.188 16.966 120.437 1.00 18.27 28 ARG B N 1
ATOM 2065 C CA . ARG B 1 32 ? 2.373 17.270 119.584 1.00 19.15 28 ARG B CA 1
ATOM 2066 C C . ARG B 1 32 ? 3.216 16.018 119.277 1.00 18.78 28 ARG B C 1
ATOM 2067 O O . ARG B 1 32 ? 3.807 15.891 118.205 1.00 19.73 28 ARG B O 1
ATOM 2075 N N . ALA B 1 33 ? 3.297 15.116 120.252 1.00 17.97 29 ALA B N 1
ATOM 2076 C CA . ALA B 1 33 ? 4.071 13.860 120.118 1.00 18.34 29 ALA B CA 1
ATOM 2077 C C . ALA B 1 33 ? 3.348 12.826 119.271 1.00 18.32 29 ALA B C 1
ATOM 2078 O O . ALA B 1 33 ? 3.845 11.722 119.089 1.00 19.27 29 ALA B O 1
ATOM 2080 N N . GLY B 1 34 ? 2.143 13.137 118.814 1.00 17.70 30 GLY B N 1
ATOM 2081 C CA . GLY B 1 34 ? 1.404 12.239 117.949 1.00 18.53 30 GLY B CA 1
ATOM 2082 C C . GLY B 1 34 ? 0.520 11.251 118.702 1.00 18.25 30 GLY B C 1
ATOM 2083 O O . GLY B 1 34 ? 0.042 10.291 118.115 1.00 18.95 30 GLY B O 1
ATOM 2084 N N . ALA B 1 35 ? 0.297 11.474 119.991 1.00 17.93 31 ALA B N 1
ATOM 2085 C CA . ALA B 1 35 ? -0.548 10.584 120.767 1.00 17.73 31 ALA B CA 1
ATOM 2086 C C . ALA B 1 35 ? -2.022 10.896 120.510 1.00 18.07 31 ALA B C 1
ATOM 2087 O O . ALA B 1 35 ? -2.377 12.009 120.123 1.00 18.59 31 ALA B O 1
ATOM 2089 N N . ASN B 1 36 ? -2.862 9.896 120.757 1.00 17.79 32 ASN B N 1
ATOM 2090 C CA . ASN B 1 36 ? -4.294 10.084 120.863 1.00 18.60 32 ASN B CA 1
ATOM 2091 C C . ASN B 1 36 ? -4.553 10.621 122.267 1.00 18.12 32 ASN B C 1
ATOM 2092 O O . ASN B 1 36 ? -3.972 10.094 123.232 1.00 17.11 32 ASN B O 1
ATOM 2097 N N . VAL B 1 37 ? -5.417 11.631 122.386 1.00 17.96 33 VAL B N 1
ATOM 2098 C CA . VAL B 1 37 ? -5.621 12.310 123.675 1.00 17.48 33 VAL B CA 1
ATOM 2099 C C . VAL B 1 37 ? -7.103 12.508 123.892 1.00 18.19 33 VAL B C 1
ATOM 2100 O O . VAL B 1 37 ? -7.788 13.083 123.041 1.00 18.60 33 VAL B O 1
ATOM 2104 N N . ALA B 1 38 ? -7.584 12.003 125.021 1.00 17.98 34 ALA B N 1
ATOM 2105 C CA . ALA B 1 38 ? -8.916 12.293 125.511 1.00 18.01 34 ALA B CA 1
ATOM 2106 C C . ALA B 1 38 ? -8.764 13.285 126.652 1.00 17.34 34 ALA B C 1
ATOM 2107 O O . ALA B 1 38 ? -8.203 12.946 127.695 1.00 16.42 34 ALA B O 1
ATOM 2109 N N . VAL B 1 39 ? -9.274 14.500 126.467 1.00 18.53 35 VAL B N 1
ATOM 2110 C CA . VAL B 1 39 ? -9.270 15.494 127.548 1.00 19.63 35 VAL B CA 1
ATOM 2111 C C . VAL B 1 39 ? -10.614 15.534 128.201 1.00 18.85 35 VAL B C 1
ATOM 2112 O O . VAL B 1 39 ? -11.672 15.605 127.536 1.00 19.16 35 VAL B O 1
ATOM 2116 N N . ALA B 1 40 ? -10.567 15.531 129.519 1.00 17.60 36 ALA B N 1
ATOM 2117 C CA . ALA B 1 40 ? -11.740 15.639 130.345 1.00 18.51 36 ALA B CA 1
ATOM 2118 C C . ALA B 1 40 ? -11.773 16.969 131.044 1.00 19.23 36 ALA B C 1
ATOM 2119 O O . ALA B 1 40 ? -10.750 17.516 131.419 1.00 17.90 36 ALA B O 1
ATOM 2121 N N . GLY B 1 41 ? -12.971 17.467 131.281 1.00 20.25 37 GLY B N 1
ATOM 2122 C CA . GLY B 1 41 ? -13.132 18.751 131.963 1.00 22.50 37 GLY B CA 1
ATOM 2123 C C . GLY B 1 41 ? -14.584 18.912 132.380 1.00 24.01 37 GLY B C 1
ATOM 2124 O O . GLY B 1 41 ? -15.404 18.081 132.058 1.00 22.06 37 GLY B O 1
ATOM 2125 N N . ARG B 1 42 ? -14.890 19.989 133.083 1.00 26.61 38 ARG B N 1
ATOM 2126 C CA . ARG B 1 42 ? -16.239 20.228 133.546 1.00 28.77 38 ARG B CA 1
ATOM 2127 C C . ARG B 1 42 ? -17.052 21.126 132.630 1.00 30.03 38 ARG B C 1
ATOM 2128 O O . ARG B 1 42 ? -18.281 21.074 132.617 1.00 30.41 38 ARG B O 1
ATOM 2136 N N . SER B 1 43 ? -16.363 21.946 131.854 1.00 31.45 39 SER B N 1
ATOM 2137 C CA . SER B 1 43 ? -17.002 22.982 131.075 1.00 32.81 39 SER B CA 1
ATOM 2138 C C . SER B 1 43 ? -16.959 22.655 129.584 1.00 33.72 39 SER B C 1
ATOM 2139 O O . SER B 1 43 ? -15.875 22.600 129.000 1.00 32.45 39 SER B O 1
ATOM 2142 N N . THR B 1 44 ? -18.131 22.454 128.970 1.00 34.47 40 THR B N 1
ATOM 2143 C CA . THR B 1 44 ? -18.198 21.981 127.583 1.00 35.57 40 THR B CA 1
ATOM 2144 C C . THR B 1 44 ? -17.586 22.965 126.591 1.00 35.96 40 THR B C 1
ATOM 2145 O O . THR B 1 44 ? -17.035 22.545 125.559 1.00 34.56 40 THR B O 1
ATOM 2149 N N . ALA B 1 45 ? -17.681 24.262 126.892 1.00 36.11 41 ALA B N 1
ATOM 2150 C CA . ALA B 1 45 ? -17.099 25.270 126.016 1.00 36.34 41 ALA B CA 1
ATOM 2151 C C . ALA B 1 45 ? -15.560 25.262 126.081 1.00 35.71 41 ALA B C 1
ATOM 2152 O O . ALA B 1 45 ? -14.895 25.401 125.047 1.00 36.35 41 ALA B O 1
ATOM 2154 N N . ASP B 1 46 ? -14.991 25.076 127.267 1.00 34.13 42 ASP B N 1
ATOM 2155 C CA . ASP B 1 46 ? -13.548 24.929 127.377 1.00 33.87 42 ASP B CA 1
ATOM 2156 C C . ASP B 1 46 ? -13.078 23.615 126.735 1.00 31.86 42 ASP B C 1
ATOM 2157 O O . ASP B 1 46 ? -12.020 23.599 126.125 1.00 31.25 42 ASP B O 1
ATOM 2162 N N . ILE B 1 47 ? -13.843 22.523 126.905 1.00 29.58 43 ILE B N 1
ATOM 2163 C CA . ILE B 1 47 ? -13.489 21.225 126.304 1.00 27.78 43 ILE B CA 1
ATOM 2164 C C . ILE B 1 47 ? -13.438 21.330 124.782 1.00 28.78 43 ILE B C 1
ATOM 2165 O O . ILE B 1 47 ? -12.462 20.947 124.144 1.00 27.55 43 ILE B O 1
ATOM 2170 N N . ASP B 1 48 ? -14.511 21.843 124.189 1.00 29.45 44 ASP B N 1
ATOM 2171 C CA . ASP B 1 48 ? -14.565 21.962 122.734 1.00 30.77 44 ASP B CA 1
ATOM 2172 C C . ASP B 1 48 ? -13.439 22.838 122.126 1.00 30.39 44 ASP B C 1
ATOM 2173 O O . ASP B 1 48 ? -12.876 22.486 121.075 1.00 30.57 44 ASP B O 1
ATOM 2178 N N . ALA B 1 49 ? -13.118 23.952 122.788 1.00 30.50 45 ALA B N 1
ATOM 2179 C CA . ALA B 1 49 ? -12.048 24.890 122.383 1.00 30.41 45 ALA B CA 1
ATOM 2180 C C . ALA B 1 49 ? -10.680 24.230 122.473 1.00 29.30 45 ALA B C 1
ATOM 2181 O O . ALA B 1 49 ? -9.853 24.324 121.562 1.00 29.45 45 ALA B O 1
ATOM 2183 N N . CYS B 1 50 ? -10.446 23.560 123.594 1.00 27.99 46 CYS B N 1
ATOM 2184 C CA . CYS B 1 50 ? -9.202 22.814 123.791 1.00 27.18 46 CYS B CA 1
ATOM 2185 C C . CYS B 1 50 ? -9.016 21.733 122.705 1.00 25.69 46 CYS B C 1
ATOM 2186 O O . CYS B 1 50 ? -7.944 21.637 122.090 1.00 24.16 46 CYS B O 1
ATOM 2189 N N . VAL B 1 51 ? -10.059 20.937 122.464 1.00 24.92 47 VAL B N 1
ATOM 2190 C CA . VAL B 1 51 ? -9.986 19.807 121.529 1.00 25.44 47 VAL B CA 1
ATOM 2191 C C . VAL B 1 51 ? -9.684 20.279 120.114 1.00 26.98 47 VAL B C 1
ATOM 2192 O O . VAL B 1 51 ? -8.856 19.691 119.419 1.00 25.79 47 VAL B O 1
ATOM 2196 N N . ALA B 1 52 ? -10.358 21.352 119.710 1.00 28.14 48 ALA B N 1
ATOM 2197 C CA . ALA B 1 52 ? -10.134 21.957 118.402 1.00 29.47 48 ALA B CA 1
ATOM 2198 C C . ALA B 1 52 ? -8.666 22.351 118.188 1.00 29.31 48 ALA B C 1
ATOM 2199 O O . ALA B 1 52 ? -8.117 22.087 117.117 1.00 30.37 48 ALA B O 1
ATOM 2201 N N . ASP B 1 53 ? -8.044 22.999 119.175 1.00 28.72 49 ASP B N 1
ATOM 2202 C CA . ASP B 1 53 ? -6.629 23.379 119.074 1.00 28.97 49 ASP B CA 1
ATOM 2203 C C . ASP B 1 53 ? -5.707 22.154 119.083 1.00 27.98 49 ASP B C 1
ATOM 2204 O O . ASP B 1 53 ? -4.782 22.050 118.258 1.00 26.41 49 ASP B O 1
ATOM 2209 N N . LEU B 1 54 ? -5.947 21.238 120.029 1.00 25.45 50 LEU B N 1
ATOM 2210 C CA . LEU B 1 54 ? -5.065 20.089 120.194 1.00 25.78 50 LEU B CA 1
ATOM 2211 C C . LEU B 1 54 ? -5.118 19.120 118.999 1.00 25.98 50 LEU B C 1
ATOM 2212 O O . LEU B 1 54 ? -4.106 18.533 118.645 1.00 24.30 50 LEU B O 1
ATOM 2217 N N . ASP B 1 55 ? -6.277 18.998 118.360 1.00 26.13 51 ASP B N 1
ATOM 2218 C CA . ASP B 1 55 ? -6.421 18.078 117.251 1.00 28.14 51 ASP B CA 1
ATOM 2219 C C . ASP B 1 55 ? -5.547 18.535 116.080 1.00 28.53 51 ASP B C 1
ATOM 2220 O O . ASP B 1 55 ? -5.119 17.706 115.295 1.00 28.66 51 ASP B O 1
ATOM 2225 N N . GLN B 1 56 ? -5.243 19.830 116.005 1.00 28.82 52 GLN B N 1
ATOM 2226 C CA . GLN B 1 56 ? -4.402 20.348 114.944 1.00 31.07 52 GLN B CA 1
ATOM 2227 C C . GLN B 1 56 ? -2.912 20.116 115.170 1.00 30.14 52 GLN B C 1
ATOM 2228 O O . GLN B 1 56 ? -2.131 20.353 114.269 1.00 30.00 52 GLN B O 1
ATOM 2234 N N . LEU B 1 57 ? -2.496 19.696 116.366 1.00 27.97 53 LEU B N 1
ATOM 2235 C CA . LEU B 1 57 ? -1.060 19.665 116.680 1.00 27.45 53 LEU B CA 1
ATOM 2236 C C . LEU B 1 57 ? -0.338 18.397 116.236 1.00 26.83 53 LEU B C 1
ATOM 2237 O O . LEU B 1 57 ? 0.888 18.382 116.186 1.00 27.94 53 LEU B O 1
ATOM 2242 N N . GLY B 1 58 ? -1.065 17.334 115.939 1.00 26.35 54 GLY B N 1
ATOM 2243 C CA . GLY B 1 58 ? -0.427 16.086 115.544 1.00 26.28 54 GLY B CA 1
ATOM 2244 C C . GLY B 1 58 ? -1.361 15.087 114.888 1.00 26.93 54 GLY B C 1
ATOM 2245 O O . GLY B 1 58 ? -2.549 15.369 114.653 1.00 27.92 54 GLY B O 1
ATOM 2246 N N . SER B 1 59 ? -0.812 13.918 114.590 1.00 26.55 55 SER B N 1
ATOM 2247 C CA . SER B 1 59 ? -1.493 12.892 113.789 1.00 27.91 55 SER B CA 1
ATOM 2248 C C . SER B 1 59 ? -2.499 12.064 114.584 1.00 27.01 55 SER B C 1
ATOM 2249 O O . SER B 1 59 ? -3.322 11.369 114.003 1.00 28.55 55 SER B O 1
ATOM 2252 N N . GLY B 1 60 ? -2.440 12.140 115.918 1.00 25.62 56 GLY B N 1
ATOM 2253 C CA . GLY B 1 60 ? -3.332 11.387 116.784 1.00 24.45 56 GLY B CA 1
ATOM 2254 C C . GLY B 1 60 ? -4.747 11.959 116.820 1.00 24.94 56 GLY B C 1
ATOM 2255 O O . GLY B 1 60 ? -4.977 13.089 116.393 1.00 24.70 56 GLY B O 1
ATOM 2256 N N . LYS B 1 61 ? -5.693 11.175 117.331 1.00 24.82 57 LYS B N 1
ATOM 2257 C CA . LYS B 1 61 ? -7.092 11.624 117.473 1.00 25.22 57 LYS B CA 1
ATOM 2258 C C . LYS B 1 61 ? -7.211 12.338 118.800 1.00 24.14 57 LYS B C 1
ATOM 2259 O O . LYS B 1 61 ? -6.691 11.845 119.792 1.00 21.57 57 LYS B O 1
ATOM 2261 N N . VAL B 1 62 ? -7.851 13.504 118.826 1.00 23.84 58 VAL B N 1
ATOM 2262 C CA . VAL B 1 62 ? -8.136 14.161 120.111 1.00 23.76 58 VAL B CA 1
ATOM 2263 C C . VAL B 1 62 ? -9.640 14.242 120.335 1.00 24.12 58 VAL B C 1
ATOM 2264 O O . VAL B 1 62 ? -10.361 14.666 119.454 1.00 23.67 58 VAL B O 1
ATOM 2268 N N . ILE B 1 63 ? -10.113 13.800 121.503 1.00 22.85 59 ILE B N 1
ATOM 2269 C CA . ILE B 1 63 ? -11.527 13.933 121.874 1.00 23.07 59 ILE B CA 1
ATOM 2270 C C . ILE B 1 63 ? -11.657 14.631 123.219 1.00 22.15 59 ILE B C 1
ATOM 2271 O O . ILE B 1 63 ? -10.693 14.703 124.008 1.00 19.73 59 ILE B O 1
ATOM 2276 N N . GLY B 1 64 ? -12.854 15.140 123.480 1.00 22.26 60 GLY B N 1
ATOM 2277 C CA . GLY B 1 64 ? -13.158 15.770 124.761 1.00 22.09 60 GLY B CA 1
ATOM 2278 C C . GLY B 1 64 ? -14.374 15.131 125.407 1.00 23.17 60 GLY B C 1
ATOM 2279 O O . GLY B 1 64 ? -15.317 14.726 124.708 1.00 23.15 60 GLY B O 1
ATOM 2280 N N . VAL B 1 65 ? -14.368 15.051 126.735 1.00 21.30 61 VAL B N 1
ATOM 2281 C CA . VAL B 1 65 ? -15.433 14.387 127.466 1.00 21.94 61 VAL B CA 1
ATOM 2282 C C . VAL B 1 65 ? -15.734 15.146 128.742 1.00 21.58 61 VAL B C 1
ATOM 2283 O O . VAL B 1 65 ? -14.841 15.341 129.591 1.00 22.21 61 VAL B O 1
ATOM 2287 N N . GLN B 1 66 ? -16.976 15.574 128.913 1.00 21.36 62 GLN B N 1
ATOM 2288 C CA . GLN B 1 66 ? -17.349 16.267 130.141 1.00 21.33 62 GLN B CA 1
ATOM 2289 C C . GLN B 1 66 ? -17.427 15.233 131.254 1.00 21.00 62 GLN B C 1
ATOM 2290 O O . GLN B 1 66 ? -18.209 14.269 131.167 1.00 19.47 62 GLN B O 1
ATOM 2296 N N . THR B 1 67 ? -16.640 15.476 132.305 1.00 19.14 63 THR B N 1
ATOM 2297 C CA . THR B 1 67 ? -16.428 14.506 133.362 1.00 19.76 63 THR B CA 1
ATOM 2298 C C . THR B 1 67 ? -16.239 15.263 134.698 1.00 19.11 63 THR B C 1
ATOM 2299 O O . THR B 1 67 ? -15.370 16.119 134.816 1.00 19.41 63 THR B O 1
ATOM 2303 N N . ASP B 1 68 ? -17.035 14.892 135.699 1.00 18.50 64 ASP B N 1
ATOM 2304 C CA . ASP B 1 68 ? -16.775 15.249 137.087 1.00 17.97 64 ASP B CA 1
ATOM 2305 C C . ASP B 1 68 ? -16.003 14.067 137.684 1.00 16.69 64 ASP B C 1
ATOM 2306 O O . ASP B 1 68 ? -16.613 13.032 137.974 1.00 16.18 64 ASP B O 1
ATOM 2311 N N . VAL B 1 69 ? -14.698 14.200 137.875 1.00 14.58 65 VAL B N 1
ATOM 2312 C CA . VAL B 1 69 ? -13.905 13.049 138.331 1.00 14.03 65 VAL B CA 1
ATOM 2313 C C . VAL B 1 69 ? -14.257 12.555 139.739 1.00 13.66 65 VAL B C 1
ATOM 2314 O O . VAL B 1 69 ? -13.846 11.446 140.116 1.00 14.72 65 VAL B O 1
ATOM 2318 N N . SER B 1 70 ? -14.988 13.354 140.527 1.00 13.78 66 SER B N 1
ATOM 2319 C CA . SER B 1 70 ? -15.404 12.910 141.857 1.00 14.68 66 SER B CA 1
ATOM 2320 C C . SER B 1 70 ? -16.496 11.830 141.813 1.00 14.42 66 SER B C 1
ATOM 2321 O O . SER B 1 70 ? -16.858 11.250 142.844 1.00 15.54 66 SER B O 1
ATOM 2324 N N . ASP B 1 71 ? -17.025 11.571 140.624 1.00 14.41 67 ASP B N 1
ATOM 2325 C CA . ASP B 1 71 ? -18.081 10.574 140.414 1.00 15.84 67 ASP B CA 1
ATOM 2326 C C . ASP B 1 71 ? -17.450 9.381 139.688 1.00 14.82 67 ASP B C 1
ATOM 2327 O O . ASP B 1 71 ? -17.027 9.497 138.509 1.00 13.89 67 ASP B O 1
ATOM 2332 N N . ARG B 1 72 ? -17.304 8.261 140.393 1.00 16.16 68 ARG B N 1
ATOM 2333 C CA . ARG B 1 72 ? -16.700 7.083 139.787 1.00 15.27 68 ARG B CA 1
ATOM 2334 C C . ARG B 1 72 ? -17.357 6.674 138.461 1.00 15.85 68 ARG B C 1
ATOM 2335 O O . ARG B 1 72 ? -16.674 6.229 137.555 1.00 15.70 68 ARG B O 1
ATOM 2343 N N . ALA B 1 73 ? -18.677 6.793 138.365 1.00 16.65 69 ALA B N 1
ATOM 2344 C CA . ALA B 1 73 ? -19.394 6.405 137.137 1.00 18.60 69 ALA B CA 1
ATOM 2345 C C . ALA B 1 73 ? -19.029 7.293 135.953 1.00 18.59 69 ALA B C 1
ATOM 2346 O O . ALA B 1 73 ? -18.935 6.814 134.791 1.00 18.47 69 ALA B O 1
ATOM 2348 N N . GLN B 1 74 ? -18.772 8.575 136.222 1.00 17.89 70 GLN B N 1
ATOM 2349 C CA . GLN B 1 74 ? -18.378 9.477 135.133 1.00 17.59 70 GLN B CA 1
ATOM 2350 C C . GLN B 1 74 ? -16.960 9.166 134.686 1.00 16.89 70 GLN B C 1
ATOM 2351 O O . GLN B 1 74 ? -16.677 9.256 133.496 1.00 16.40 70 GLN B O 1
ATOM 2357 N N . CYS B 1 75 ? -16.090 8.763 135.620 1.00 15.44 71 CYS B N 1
ATOM 2358 C CA . CYS B 1 75 ? -14.743 8.278 135.235 1.00 15.89 71 CYS B CA 1
ATOM 2359 C C . CYS B 1 75 ? -14.848 7.018 134.356 1.00 16.92 71 CYS B C 1
ATOM 2360 O O . CYS B 1 75 ? -14.122 6.884 133.368 1.00 17.12 71 CYS B O 1
ATOM 2363 N N . ASP B 1 76 ? -15.715 6.085 134.737 1.00 18.02 72 ASP B N 1
ATOM 2364 C CA . ASP B 1 76 ? -15.894 4.862 133.927 1.00 18.86 72 ASP B CA 1
ATOM 2365 C C . ASP B 1 76 ? -16.333 5.246 132.518 1.00 18.79 72 ASP B C 1
ATOM 2366 O O . ASP B 1 76 ? -15.833 4.680 131.528 1.00 17.79 72 ASP B O 1
ATOM 2371 N N . ALA B 1 77 ? -17.235 6.236 132.430 1.00 18.07 73 ALA B N 1
ATOM 2372 C CA . ALA B 1 77 ? -17.746 6.687 131.118 1.00 18.80 73 ALA B CA 1
ATOM 2373 C C . ALA B 1 77 ? -16.623 7.301 130.289 1.00 18.64 73 ALA B C 1
ATOM 2374 O O . ALA B 1 77 ? -16.520 7.040 129.080 1.00 18.97 73 ALA B O 1
ATOM 2376 N N . LEU B 1 78 ? -15.757 8.098 130.933 1.00 18.02 74 LEU B N 1
ATOM 2377 C CA . LEU B 1 78 ? -14.570 8.643 130.265 1.00 18.14 74 LEU B CA 1
ATOM 2378 C C . LEU B 1 78 ? -13.661 7.581 129.668 1.00 17.26 74 LEU B C 1
ATOM 2379 O O . LEU B 1 78 ? -13.248 7.658 128.495 1.00 18.80 74 LEU B O 1
ATOM 2384 N N . ALA B 1 79 ? -13.312 6.601 130.486 1.00 17.56 75 ALA B N 1
ATOM 2385 C CA . ALA B 1 79 ? -12.489 5.494 130.030 1.00 16.81 75 ALA B CA 1
ATOM 2386 C C . ALA B 1 79 ? -13.179 4.769 128.877 1.00 18.16 75 ALA B C 1
ATOM 2387 O O . ALA B 1 79 ? -12.545 4.399 127.907 1.00 18.33 75 ALA B O 1
ATOM 2389 N N . GLY B 1 80 ? -14.478 4.581 128.965 1.00 19.08 76 GLY B N 1
ATOM 2390 C CA . GLY B 1 80 ? -15.214 3.901 127.890 1.00 21.29 76 GLY B CA 1
ATOM 2391 C C . GLY B 1 80 ? -15.166 4.620 126.561 1.00 21.52 76 GLY B C 1
ATOM 2392 O O . GLY B 1 80 ? -14.990 3.999 125.513 1.00 21.53 76 GLY B O 1
ATOM 2393 N N . ARG B 1 81 ? -15.308 5.936 126.600 1.00 21.64 77 ARG B N 1
ATOM 2394 C CA . ARG B 1 81 ? -15.173 6.757 125.402 1.00 22.41 77 ARG B CA 1
ATOM 2395 C C . ARG B 1 81 ? -13.766 6.650 124.787 1.00 21.81 77 ARG B C 1
ATOM 2396 O O . ARG B 1 81 ? -13.619 6.559 123.555 1.00 21.84 77 ARG B O 1
ATOM 2404 N N . ALA B 1 82 ? -12.735 6.702 125.625 1.00 20.00 78 ALA B N 1
ATOM 2405 C CA . ALA B 1 82 ? -11.357 6.618 125.127 1.00 19.66 78 ALA B CA 1
ATOM 2406 C C . ALA B 1 82 ? -11.124 5.260 124.439 1.00 21.07 78 ALA B C 1
ATOM 2407 O O . ALA B 1 82 ? -10.531 5.187 123.330 1.00 20.73 78 ALA B O 1
ATOM 2409 N N . VAL B 1 83 ? -11.598 4.199 125.080 1.00 21.64 79 VAL B N 1
ATOM 2410 C CA . VAL B 1 83 ? -11.451 2.858 124.510 1.00 23.18 79 VAL B CA 1
ATOM 2411 C C . VAL B 1 83 ? -12.229 2.726 123.200 1.00 24.55 79 VAL B C 1
ATOM 2412 O O . VAL B 1 83 ? -11.698 2.190 122.222 1.00 24.54 79 VAL B O 1
ATOM 2416 N N . GLU B 1 84 ? -13.455 3.236 123.180 1.00 24.96 80 GLU B N 1
ATOM 2417 C CA . GLU B 1 84 ? -14.272 3.219 121.951 1.00 27.38 80 GLU B CA 1
ATOM 2418 C C . GLU B 1 84 ? -13.574 3.975 120.796 1.00 27.25 80 GLU B C 1
ATOM 2419 O O . GLU B 1 84 ? -13.523 3.483 119.669 1.00 27.70 80 GLU B O 1
ATOM 2425 N N . GLU B 1 85 ? -13.022 5.153 121.070 1.00 26.73 81 GLU B N 1
ATOM 2426 C CA . GLU B 1 85 ? -12.452 5.995 120.014 1.00 26.94 81 GLU B CA 1
ATOM 2427 C C . GLU B 1 85 ? -11.016 5.621 119.615 1.00 26.05 81 GLU B C 1
ATOM 2428 O O . GLU B 1 85 ? -10.641 5.780 118.457 1.00 26.75 81 GLU B O 1
ATOM 2434 N N . PHE B 1 86 ? -10.212 5.192 120.577 1.00 23.88 82 PHE B N 1
ATOM 2435 C CA . PHE B 1 86 ? -8.799 4.922 120.354 1.00 23.22 82 PHE B CA 1
ATOM 2436 C C . PHE B 1 86 ? -8.464 3.445 120.264 1.00 23.39 82 PHE B C 1
ATOM 2437 O O . PHE B 1 86 ? -7.398 3.078 119.739 1.00 22.28 82 PHE B O 1
ATOM 2445 N N . GLY B 1 87 ? -9.336 2.603 120.811 1.00 23.85 83 GLY B N 1
ATOM 2446 C CA . GLY B 1 87 ? -9.082 1.161 120.859 1.00 23.76 83 GLY B CA 1
ATOM 2447 C C . GLY B 1 87 ? -8.374 0.704 122.121 1.00 23.12 83 GLY B C 1
ATOM 2448 O O . GLY B 1 87 ? -8.143 -0.492 122.314 1.00 23.61 83 GLY B O 1
ATOM 2449 N N . GLY B 1 88 ? -8.004 1.644 122.984 1.00 20.56 84 GLY B N 1
ATOM 2450 C CA . GLY B 1 88 ? -7.338 1.303 124.239 1.00 19.61 84 GLY B CA 1
ATOM 2451 C C . GLY B 1 88 ? -6.928 2.561 124.973 1.00 17.42 84 GLY B C 1
ATOM 2452 O O . GLY B 1 88 ? -7.208 3.664 124.504 1.00 17.55 84 GLY B O 1
ATOM 2453 N N . ILE B 1 89 ? -6.290 2.363 126.130 1.00 16.06 85 ILE B N 1
ATOM 2454 C CA . ILE B 1 89 ? -5.659 3.430 126.894 1.00 14.61 85 ILE B CA 1
ATOM 2455 C C . ILE B 1 89 ? -4.298 2.909 127.366 1.00 15.31 85 ILE B C 1
ATOM 2456 O O . ILE B 1 89 ? -4.221 1.865 128.028 1.00 15.92 85 ILE B O 1
ATOM 2461 N N . ASP B 1 90 ? -3.237 3.631 127.040 1.00 14.62 86 ASP B N 1
ATOM 2462 C CA . ASP B 1 90 ? -1.880 3.328 127.516 1.00 14.15 86 ASP B CA 1
ATOM 2463 C C . ASP B 1 90 ? -1.443 4.164 128.711 1.00 12.83 86 ASP B C 1
ATOM 2464 O O . ASP B 1 90 ? -0.585 3.756 129.513 1.00 13.04 86 ASP B O 1
ATOM 2469 N N . VAL B 1 91 ? -1.978 5.386 128.801 1.00 11.62 87 VAL B N 1
ATOM 2470 C CA . VAL B 1 91 ? -1.550 6.357 129.784 1.00 10.99 87 VAL B CA 1
ATOM 2471 C C . VAL B 1 91 ? -2.761 7.052 130.383 1.00 11.55 87 VAL B C 1
ATOM 2472 O O . VAL B 1 91 ? -3.644 7.506 129.649 1.00 13.15 87 VAL B O 1
ATOM 2476 N N . VAL B 1 92 ? -2.832 7.100 131.717 1.00 11.33 88 VAL B N 1
ATOM 2477 C CA . VAL B 1 92 ? -3.789 7.992 132.387 1.00 11.91 88 VAL B CA 1
ATOM 2478 C C . VAL B 1 92 ? -3.023 9.060 133.176 1.00 11.76 88 VAL B C 1
ATOM 2479 O O . VAL B 1 92 ? -2.190 8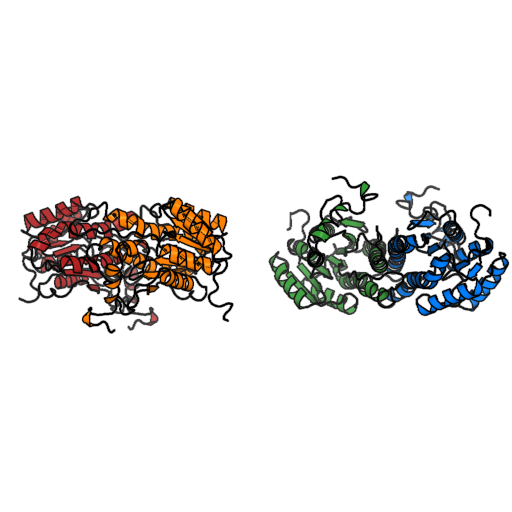.735 134.006 1.00 11.64 88 VAL B O 1
ATOM 2483 N N . CYS B 1 93 ? -3.294 10.334 132.882 1.00 11.07 89 CYS B N 1
ATOM 2484 C CA . CYS B 1 93 ? -2.743 11.473 133.594 1.00 10.85 89 CYS B CA 1
ATOM 2485 C C . CYS B 1 93 ? -3.864 11.970 134.494 1.00 10.89 89 CYS B C 1
ATOM 2486 O O . CYS B 1 93 ? -4.818 12.640 134.043 1.00 10.57 89 CYS B O 1
ATOM 2489 N N . ALA B 1 94 ? -3.792 11.541 135.751 1.00 10.57 90 ALA B N 1
ATOM 2490 C CA . ALA B 1 94 ? -4.756 11.879 136.777 1.00 10.71 90 ALA B CA 1
ATOM 2491 C C . ALA B 1 94 ? -4.314 13.225 137.305 1.00 11.29 90 ALA B C 1
ATOM 2492 O O . ALA B 1 94 ? -3.524 13.317 138.243 1.00 12.19 90 ALA B O 1
ATOM 2494 N N . ASN B 1 95 ? -4.774 14.253 136.620 1.00 11.42 91 ASN B N 1
ATOM 2495 C CA . ASN B 1 95 ? -4.260 15.610 136.790 1.00 11.82 91 ASN B CA 1
ATOM 2496 C C . ASN B 1 95 ? -5.295 16.506 137.477 1.00 12.54 91 ASN B C 1
ATOM 2497 O O . ASN B 1 95 ? -4.926 17.513 138.114 1.00 13.60 91 ASN B O 1
ATOM 2502 N N . ALA B 1 96 ? -6.584 16.191 137.347 1.00 12.94 92 ALA B N 1
ATOM 2503 C CA . ALA B 1 96 ? -7.642 17.057 137.864 1.00 13.31 92 ALA B CA 1
ATOM 2504 C C . ALA B 1 96 ? -7.354 17.413 139.305 1.00 13.37 92 ALA B C 1
ATOM 2505 O O . ALA B 1 96 ? -6.986 16.556 140.108 1.00 12.72 92 ALA B O 1
ATOM 2507 N N . GLY B 1 97 ? -7.541 18.675 139.636 1.00 13.87 93 GLY B N 1
ATOM 2508 C CA . GLY B 1 97 ? -7.436 19.083 141.005 1.00 13.78 93 GLY B CA 1
ATOM 2509 C C . GLY B 1 97 ? -7.818 20.547 141.174 1.00 14.70 93 GLY B C 1
ATOM 2510 O O . GLY B 1 97 ? -7.706 21.349 140.238 1.00 14.95 93 GLY B O 1
ATOM 2511 N N . VAL B 1 98 ? -8.272 20.862 142.377 1.00 13.71 94 VAL B N 1
ATOM 2512 C CA . VAL B 1 98 ? -8.617 22.213 142.759 1.00 14.18 94 VAL B CA 1
ATOM 2513 C C . VAL B 1 98 ? -7.821 22.629 143.992 1.00 14.06 94 VAL B C 1
ATOM 2514 O O . VAL B 1 98 ? -7.374 21.777 144.766 1.00 10.75 94 VAL B O 1
ATOM 2518 N N . PHE B 1 99 ? -7.651 23.949 144.155 1.00 12.88 95 PHE B N 1
ATOM 2519 C CA . PHE B 1 99 ? -6.862 24.500 145.255 1.00 13.39 95 PHE B CA 1
ATOM 2520 C C . PHE B 1 99 ? -7.501 25.718 145.946 1.00 14.34 95 PHE B C 1
ATOM 2521 O O . PHE B 1 99 ? -6.849 26.744 146.152 1.00 13.05 95 PHE B O 1
ATOM 2529 N N . PRO B 1 100 ? -8.773 25.587 146.342 1.00 14.24 96 PRO B N 1
ATOM 2530 C CA . PRO B 1 100 ? -9.381 26.620 147.172 1.00 15.54 96 PRO B CA 1
ATOM 2531 C C . PRO B 1 100 ? -8.628 26.692 148.495 1.00 13.74 96 PRO B C 1
ATOM 2532 O O . PRO B 1 100 ? -8.037 25.700 148.955 1.00 12.47 96 PRO B O 1
ATOM 2536 N N . ASP B 1 101 ? -8.667 27.850 149.136 1.00 12.55 97 ASP B N 1
ATOM 2537 C CA . ASP B 1 101 ? -8.016 28.023 150.414 1.00 12.11 97 ASP B CA 1
ATOM 2538 C C . ASP B 1 101 ? -9.049 27.955 151.559 1.00 12.98 97 ASP B C 1
ATOM 2539 O O . ASP B 1 101 ? -10.237 28.285 151.399 1.00 13.04 97 ASP B O 1
ATOM 2544 N N . ALA B 1 102 ? -8.564 27.553 152.711 1.00 10.73 98 ALA B N 1
ATOM 2545 C CA . ALA B 1 102 ? -9.337 27.587 153.946 1.00 12.06 98 ALA B CA 1
ATOM 2546 C C . ALA B 1 102 ? -8.401 27.535 155.172 1.00 12.17 98 ALA B C 1
ATOM 2547 O O . ALA B 1 102 ? -7.641 26.573 155.347 1.00 12.27 98 ALA B O 1
ATOM 2549 N N . PRO B 1 103 ? -8.377 28.597 155.994 1.00 13.52 99 PRO B N 1
ATOM 2550 C CA . PRO B 1 103 ? -7.585 28.548 157.215 1.00 13.51 99 PRO B CA 1
ATOM 2551 C C . PRO B 1 103 ? -8.045 27.350 158.040 1.00 13.32 99 PRO B C 1
ATOM 2552 O O . PRO B 1 103 ? -9.232 27.034 158.072 1.00 13.84 99 PRO B O 1
ATOM 2556 N N . LEU B 1 104 ? -7.099 26.710 158.717 1.00 13.24 100 LEU B N 1
ATOM 2557 C CA . LEU B 1 104 ? -7.431 25.564 159.546 1.00 13.89 100 LEU B CA 1
ATOM 2558 C C . LEU B 1 104 ? -8.414 25.898 160.608 1.00 14.88 100 LEU B C 1
ATOM 2559 O O . LEU B 1 104 ? -9.314 25.125 160.904 1.00 14.85 100 LEU B O 1
ATOM 2564 N N . ALA B 1 105 ? -8.320 27.110 161.140 1.00 15.02 101 ALA B N 1
ATOM 2565 C CA . ALA B 1 105 ? -9.212 27.513 162.207 1.00 16.88 101 ALA B CA 1
ATOM 2566 C C . ALA B 1 105 ? -10.675 27.553 161.776 1.00 17.46 101 ALA B C 1
ATOM 2567 O O . ALA B 1 105 ? -11.581 27.376 162.619 1.00 19.17 101 ALA B O 1
ATOM 2569 N N . THR B 1 106 ? -10.942 27.832 160.499 1.00 15.97 102 THR B N 1
ATOM 2570 C CA . THR B 1 106 ? -12.305 28.014 160.034 1.00 15.05 102 THR B CA 1
ATOM 2571 C C . THR B 1 106 ? -12.803 26.981 159.026 1.00 14.42 102 THR B C 1
ATOM 2572 O O . THR B 1 106 ? -13.975 26.976 158.695 1.00 14.70 102 THR B O 1
ATOM 2576 N N . MET B 1 107 ? -11.921 26.093 158.572 1.00 14.10 103 MET B N 1
ATOM 2577 C CA . MET B 1 107 ? -12.215 25.188 157.499 1.00 12.18 103 MET B CA 1
ATOM 2578 C C . MET B 1 107 ? -13.428 24.362 157.923 1.00 13.61 103 MET B C 1
ATOM 2579 O O . MET B 1 107 ? -13.414 23.697 158.997 1.00 13.97 103 MET B O 1
ATOM 2584 N N . THR B 1 108 ? -14.416 24.321 157.045 1.00 13.15 104 THR B N 1
ATOM 2585 C CA . THR B 1 108 ? -15.635 23.580 157.302 1.00 14.10 104 THR B CA 1
ATOM 2586 C C . THR B 1 108 ? -15.561 22.135 156.771 1.00 12.89 104 THR B C 1
ATOM 2587 O O . THR B 1 108 ? -14.787 21.794 155.865 1.00 10.82 104 THR B O 1
ATOM 2591 N N . PRO B 1 109 ? -16.430 21.263 157.292 1.00 13.04 105 PRO B N 1
ATOM 2592 C CA . PRO B 1 109 ? -16.566 19.913 156.732 1.00 12.39 105 PRO B CA 1
ATOM 2593 C C . PRO B 1 109 ? -16.829 19.901 155.248 1.00 12.63 105 PRO B C 1
ATOM 2594 O O . PRO B 1 109 ? -16.215 19.088 154.497 1.00 12.39 105 PRO B O 1
ATOM 2598 N N . GLU B 1 110 ? -17.643 20.840 154.768 1.00 13.92 106 GLU B N 1
ATOM 2599 C CA A GLU B 1 110 ? -17.911 20.937 153.332 0.50 14.64 106 GLU B CA 1
ATOM 2600 C CA B GLU B 1 110 ? -17.925 20.946 153.362 0.50 14.57 106 GLU B CA 1
ATOM 2601 C C . GLU B 1 110 ? -16.639 21.277 152.546 1.00 13.70 106 GLU B C 1
ATOM 2602 O O . GLU B 1 110 ? -16.383 20.701 151.485 1.00 14.42 106 GLU B O 1
ATOM 2613 N N . GLN B 1 111 ? -15.830 22.207 153.047 1.00 13.21 107 GLN B N 1
ATOM 2614 C CA . GLN B 1 111 ? -14.561 22.535 152.382 1.00 11.68 107 GLN B CA 1
ATOM 2615 C C . GLN B 1 111 ? -13.597 21.352 152.343 1.00 10.74 107 GLN B C 1
ATOM 2616 O O . GLN B 1 111 ? -12.897 21.106 151.316 1.00 11.45 107 GLN B O 1
ATOM 2622 N N . LEU B 1 112 ? -13.540 20.635 153.459 1.00 11.07 108 LEU B N 1
ATOM 2623 C CA . LEU B 1 112 ? -12.595 19.504 153.602 1.00 10.77 108 LEU B CA 1
ATOM 2624 C C . LEU B 1 112 ? -13.005 18.367 152.683 1.00 11.26 108 LEU B C 1
ATOM 2625 O O . LEU B 1 112 ? -12.202 17.825 151.928 1.00 11.26 108 LEU B O 1
ATOM 2630 N N . ASN B 1 113 ? -14.266 17.955 152.792 1.00 11.97 109 ASN B N 1
ATOM 2631 C CA . ASN B 1 113 ? -14.762 16.886 151.950 1.00 12.42 109 ASN B CA 1
ATOM 2632 C C . ASN B 1 113 ? -14.734 17.205 150.467 1.00 11.74 109 ASN B C 1
ATOM 2633 O O . ASN B 1 113 ? -14.421 16.323 149.620 1.00 10.33 109 ASN B O 1
ATOM 2638 N N . GLY B 1 114 ? -15.038 18.446 150.115 1.00 9.68 110 GLY B N 1
ATOM 2639 C CA . GLY B 1 114 ? -15.089 18.788 148.704 1.00 11.80 110 GLY B CA 1
ATOM 2640 C C . GLY B 1 114 ? -13.750 18.693 148.002 1.00 11.15 110 GLY B C 1
ATOM 2641 O O . GLY B 1 114 ? -13.652 18.246 146.845 1.00 11.54 110 GLY B O 1
ATOM 2642 N N . ILE B 1 115 ? -12.693 19.099 148.693 1.00 11.10 111 ILE B N 1
ATOM 2643 C CA . ILE B 1 115 ? -11.387 19.155 148.068 1.00 10.39 111 ILE B CA 1
ATOM 2644 C C . ILE B 1 115 ? -10.865 17.737 147.916 1.00 9.97 111 ILE B C 1
ATOM 2645 O O . ILE B 1 115 ? -10.194 17.413 146.908 1.00 11.07 111 ILE B O 1
ATOM 2650 N N . PHE B 1 116 ? -11.169 16.895 148.910 1.00 10.24 112 PHE B N 1
ATOM 2651 C CA . PHE B 1 116 ? -10.780 15.488 148.822 1.00 9.67 112 PHE B CA 1
ATOM 2652 C C . PHE B 1 116 ? -11.541 14.758 147.717 1.00 9.95 112 PHE B C 1
ATOM 2653 O O . PHE B 1 116 ? -10.960 13.872 147.065 1.00 9.52 112 PHE B O 1
ATOM 2661 N N . ALA B 1 117 ? -12.812 15.104 147.498 1.00 10.26 113 ALA B N 1
ATOM 2662 C CA . ALA B 1 117 ? -13.636 14.447 146.485 1.00 11.10 113 ALA B CA 1
ATOM 2663 C C . ALA B 1 117 ? -13.051 14.647 145.111 1.00 11.57 113 ALA B C 1
ATOM 2664 O O . ALA B 1 117 ? -12.911 13.702 144.373 1.00 11.03 113 ALA B O 1
ATOM 2666 N N . VAL B 1 118 ? -12.635 15.862 144.760 1.00 11.05 114 VAL B N 1
ATOM 2667 C CA . VAL B 1 118 ? -11.954 16.042 143.500 1.00 12.56 114 VAL B CA 1
ATOM 2668 C C . VAL B 1 118 ? -10.519 15.486 143.455 1.00 11.82 114 VAL B C 1
ATOM 2669 O O . VAL B 1 118 ? -10.150 14.746 142.525 1.00 11.58 114 VAL B O 1
ATOM 2673 N N . ASN B 1 119 ? -9.699 15.919 144.419 1.00 11.05 115 ASN B N 1
ATOM 2674 C CA . ASN B 1 119 ? -8.279 15.768 144.328 1.00 9.53 115 ASN B CA 1
ATOM 2675 C C . ASN B 1 119 ? -7.813 14.335 144.575 1.00 9.85 115 ASN B C 1
ATOM 2676 O O . ASN B 1 119 ? -6.840 13.882 143.976 1.00 9.54 115 ASN B O 1
ATOM 2681 N N . VAL B 1 120 ? -8.495 13.645 145.467 1.00 9.32 116 VAL B N 1
ATOM 2682 C CA . VAL B 1 120 ? -8.113 12.303 145.867 1.00 9.50 116 VAL B CA 1
ATOM 2683 C C . VAL B 1 120 ? -9.075 11.289 145.261 1.00 9.36 116 VAL B C 1
ATOM 2684 O O . VAL B 1 120 ? -8.612 10.378 144.574 1.00 9.47 116 VAL B O 1
ATOM 2688 N N . ASN B 1 121 ? -10.375 11.399 145.509 1.00 8.94 117 ASN B N 1
ATOM 2689 C CA . ASN B 1 121 ? -11.275 10.416 144.920 1.00 9.00 117 ASN B CA 1
ATOM 2690 C C . ASN B 1 121 ? -11.166 10.429 143.377 1.00 10.33 117 ASN B C 1
ATOM 2691 O O . ASN B 1 121 ? -11.234 9.399 142.694 1.00 10.61 117 ASN B O 1
ATOM 2696 N N . GLY B 1 122 ? -11.006 11.604 142.799 1.00 9.35 118 GLY B N 1
ATOM 2697 C CA . GLY B 1 122 ? -10.890 11.697 141.337 1.00 10.07 118 GLY B CA 1
ATOM 2698 C C . GLY B 1 122 ? -9.638 11.070 140.816 1.00 9.94 118 GLY B C 1
ATOM 2699 O O . GLY B 1 122 ? -9.601 10.628 139.661 1.00 10.05 118 GLY B O 1
ATOM 2700 N N . THR B 1 123 ? -8.576 11.055 141.617 1.00 9.84 119 THR B N 1
ATOM 2701 C CA . THR B 1 123 ? -7.363 10.303 141.285 1.00 9.37 119 THR B CA 1
ATOM 2702 C C . THR B 1 123 ? -7.573 8.773 141.326 1.00 8.84 119 THR B C 1
ATOM 2703 O O . THR B 1 123 ? -7.289 8.114 140.327 1.00 9.03 119 THR B O 1
ATOM 2707 N N . PHE B 1 124 ? -8.063 8.223 142.447 1.00 8.48 120 PHE B N 1
ATOM 2708 C CA . PHE B 1 124 ? -8.408 6.811 142.533 1.00 8.30 120 PHE B CA 1
ATOM 2709 C C . PHE B 1 124 ? -9.350 6.443 141.387 1.00 9.21 120 PHE B C 1
ATOM 2710 O O . PHE B 1 124 ? -9.138 5.419 140.701 1.00 9.97 120 PHE B O 1
ATOM 2718 N N . TYR B 1 125 ? -10.420 7.211 141.173 1.00 9.45 121 TYR B N 1
ATOM 2719 C CA . TYR B 1 125 ? -11.429 6.796 140.181 1.00 10.70 121 TYR B CA 1
ATOM 2720 C C . TYR B 1 125 ? -10.937 6.839 138.744 1.00 12.04 121 TYR B C 1
ATOM 2721 O O . TYR B 1 125 ? -11.288 5.986 137.930 1.00 11.46 121 TYR B O 1
ATOM 2730 N N . ALA B 1 126 ? -10.121 7.835 138.411 1.00 11.47 122 ALA B N 1
ATOM 2731 C CA . ALA B 1 126 ? -9.560 7.864 137.076 1.00 11.90 122 ALA B CA 1
ATOM 2732 C C . ALA B 1 126 ? -8.684 6.649 136.830 1.00 12.19 122 ALA B C 1
ATOM 2733 O O . ALA B 1 126 ? -8.760 6.047 135.757 1.00 12.95 122 ALA B O 1
ATOM 2735 N N . VAL B 1 127 ? -7.881 6.247 137.814 1.00 10.96 123 VAL B N 1
ATOM 2736 C CA . VAL B 1 127 ? -7.017 5.119 137.608 1.00 10.42 123 VAL B CA 1
ATOM 2737 C C . VAL B 1 127 ? -7.826 3.832 137.518 1.00 12.07 123 VAL B C 1
ATOM 2738 O O . VAL B 1 127 ? -7.641 3.001 136.603 1.00 13.22 123 VAL B O 1
ATOM 2742 N N . GLN B 1 128 ? -8.737 3.666 138.474 1.00 12.61 124 GLN B N 1
ATOM 2743 C CA . GLN B 1 128 ? -9.599 2.479 138.494 1.00 12.60 124 GLN B CA 1
ATOM 2744 C C . GLN B 1 128 ? -10.380 2.328 137.192 1.00 14.02 124 GLN B C 1
ATOM 2745 O O . GLN B 1 128 ? -10.495 1.208 136.653 1.00 13.36 124 GLN B O 1
ATOM 2751 N N . ALA B 1 129 ? -10.948 3.426 136.702 1.00 13.80 125 ALA B N 1
ATOM 2752 C CA . ALA B 1 129 ? -11.751 3.393 135.478 1.00 15.39 125 ALA B CA 1
ATOM 2753 C C . ALA B 1 129 ? -10.960 2.950 134.259 1.00 15.43 125 ALA B C 1
ATOM 2754 O O . ALA B 1 129 ? -11.497 2.257 133.348 1.00 17.08 125 ALA B O 1
ATOM 2756 N N . CYS B 1 130 ? -9.700 3.382 134.219 1.00 15.09 126 CYS B N 1
ATOM 2757 C CA . CYS B 1 130 ? -8.806 3.035 133.116 1.00 14.80 126 CYS B CA 1
ATOM 2758 C C . CYS B 1 130 ? -8.041 1.723 133.330 1.00 14.35 126 CYS B C 1
ATOM 2759 O O . CYS B 1 130 ? -7.340 1.300 132.423 1.00 15.26 126 CYS B O 1
ATOM 2762 N N . LEU B 1 131 ? -8.208 1.050 134.459 1.00 14.22 127 LEU B N 1
ATOM 2763 C CA . LEU B 1 131 ? -7.307 -0.060 134.809 1.00 14.47 127 LEU B CA 1
ATOM 2764 C C . LEU B 1 131 ? -7.363 -1.201 133.816 1.00 14.76 127 LEU B C 1
ATOM 2765 O O . LEU B 1 131 ? -6.334 -1.696 133.400 1.00 13.62 127 LEU B O 1
ATOM 2770 N N . ASP B 1 132 ? -8.570 -1.635 133.452 1.00 15.97 128 ASP B N 1
ATOM 2771 C CA . ASP B 1 132 ? -8.693 -2.751 132.498 1.00 17.31 128 ASP B CA 1
ATOM 2772 C C . ASP B 1 132 ? -7.956 -2.437 131.183 1.00 16.86 128 ASP B C 1
ATOM 2773 O O . ASP B 1 132 ? -7.261 -3.293 130.632 1.00 16.70 128 ASP B O 1
ATOM 2778 N N . ALA B 1 133 ? -8.100 -1.208 130.688 1.00 16.68 129 ALA B N 1
ATOM 2779 C CA . ALA B 1 133 ? -7.442 -0.810 129.435 1.00 17.07 129 ALA B CA 1
ATOM 2780 C C . ALA B 1 133 ? -5.921 -0.747 129.640 1.00 16.14 129 ALA B C 1
ATOM 2781 O O . ALA B 1 133 ? -5.137 -1.170 128.788 1.00 15.94 129 ALA B O 1
ATOM 2783 N N . LEU B 1 134 ? -5.498 -0.240 130.799 1.00 15.25 130 LEU B N 1
ATOM 2784 C CA . LEU B 1 134 ? -4.069 -0.152 131.100 1.00 14.88 130 LEU B CA 1
ATOM 2785 C C . LEU B 1 134 ? -3.425 -1.526 131.170 1.00 15.39 130 LEU B C 1
ATOM 2786 O O . LEU B 1 134 ? -2.277 -1.707 130.742 1.00 14.15 130 LEU B O 1
ATOM 2791 N N . ILE B 1 135 ? -4.170 -2.488 131.709 1.00 15.14 131 ILE B N 1
ATOM 2792 C CA . ILE B 1 135 ? -3.705 -3.874 131.681 1.00 16.88 131 ILE B CA 1
ATOM 2793 C C . ILE B 1 135 ? -3.532 -4.410 130.257 1.00 17.61 131 ILE B C 1
ATOM 2794 O O . ILE B 1 135 ? -2.480 -5.017 129.918 1.00 18.20 131 ILE B O 1
ATOM 2799 N N . ALA B 1 136 ? -4.554 -4.169 129.439 1.00 17.98 132 ALA B N 1
ATOM 2800 C CA . ALA B 1 136 ? -4.594 -4.585 128.044 1.00 18.84 132 ALA B CA 1
ATOM 2801 C C . ALA B 1 136 ? -3.484 -3.938 127.203 1.00 19.17 132 ALA B C 1
ATOM 2802 O O . ALA B 1 136 ? -2.991 -4.522 126.235 1.00 18.06 132 ALA B O 1
ATOM 2804 N N . SER B 1 137 ? -3.062 -2.733 127.598 1.00 18.52 133 SER B N 1
ATOM 2805 C CA . SER B 1 137 ? -1.966 -2.037 126.943 1.00 18.76 133 SER B CA 1
ATOM 2806 C C . SER B 1 137 ? -0.687 -2.849 126.883 1.00 18.53 133 SER B C 1
ATOM 2807 O O . SER B 1 137 ? -0.055 -2.936 125.826 1.00 18.70 133 SER B O 1
ATOM 2810 N N . GLY B 1 138 ? -0.280 -3.395 128.026 1.00 17.85 134 GLY B N 1
ATOM 2811 C CA . GLY B 1 138 ? 0.991 -4.100 128.143 1.00 18.45 134 GLY B CA 1
ATOM 2812 C C . GLY B 1 138 ? 2.160 -3.202 128.442 1.00 17.06 134 GLY B C 1
ATOM 2813 O O . GLY B 1 138 ? 3.226 -3.670 128.810 1.00 17.73 134 GLY B O 1
ATOM 2814 N N . SER B 1 139 ? 1.975 -1.894 128.260 1.00 16.17 135 SER B N 1
ATOM 2815 C CA . SER B 1 139 ? 2.962 -0.915 128.702 1.00 15.37 135 SER B CA 1
ATOM 2816 C C . SER B 1 139 ? 2.240 0.293 129.307 1.00 14.09 135 SER B C 1
ATOM 2817 O O . SER B 1 139 ? 2.534 1.436 128.992 1.00 14.92 135 SER B O 1
ATOM 2820 N N . GLY B 1 140 ? 1.375 0.021 130.270 1.00 13.35 136 GLY B N 1
ATOM 2821 C CA . GLY B 1 140 ? 0.543 1.058 130.868 1.00 13.38 136 GLY B CA 1
ATOM 2822 C C . GLY B 1 140 ? 1.317 1.998 131.760 1.00 12.07 136 GLY B C 1
ATOM 2823 O O . GLY B 1 140 ? 2.356 1.654 132.359 1.00 11.24 136 GLY B O 1
ATOM 2824 N N . ARG B 1 141 ? 0.782 3.207 131.880 1.00 11.93 137 ARG B N 1
ATOM 2825 C CA . ARG B 1 141 ? 1.416 4.299 132.602 1.00 11.38 137 ARG B CA 1
ATOM 2826 C C . ARG B 1 141 ? 0.341 5.070 133.361 1.00 11.18 137 ARG B C 1
ATOM 2827 O O . ARG B 1 141 ? -0.705 5.451 132.772 1.00 11.97 137 ARG B O 1
ATOM 2835 N N . VAL B 1 142 ? 0.585 5.300 134.656 1.00 10.71 138 VAL B N 1
ATOM 2836 C CA . VAL B 1 142 ? -0.198 6.210 135.447 1.00 9.63 138 VAL B CA 1
ATOM 2837 C C . VAL B 1 142 ? 0.724 7.358 135.868 1.00 8.96 138 VAL B C 1
ATOM 2838 O O . VAL B 1 142 ? 1.815 7.129 136.455 1.00 8.20 138 VAL B O 1
ATOM 2842 N N . VAL B 1 143 ? 0.281 8.575 135.579 1.00 9.31 139 VAL B N 1
ATOM 2843 C CA . VAL B 1 143 ? 1.023 9.799 135.952 1.00 9.08 139 VAL B CA 1
ATOM 2844 C C . VAL B 1 143 ? 0.117 10.706 136.759 1.00 9.97 139 VAL B C 1
ATOM 2845 O O . VAL B 1 143 ? -0.913 11.215 136.270 1.00 9.76 139 VAL B O 1
ATOM 2849 N N . LEU B 1 144 ? 0.463 10.903 138.038 1.00 9.03 140 LEU B N 1
ATOM 2850 C CA . LEU B 1 144 ? -0.361 11.726 138.890 1.00 9.34 140 LEU B CA 1
ATOM 2851 C C . LEU B 1 144 ? 0.170 13.157 138.965 1.00 9.49 140 LEU B C 1
ATOM 2852 O O . LEU B 1 144 ? 1.373 13.346 139.113 1.00 10.08 140 LEU B O 1
ATOM 2857 N N . THR B 1 145 ? -0.719 14.152 138.927 1.00 8.10 141 THR B N 1
ATOM 2858 C CA . THR B 1 145 ? -0.277 15.535 139.191 1.00 9.49 141 THR B CA 1
ATOM 2859 C C . THR B 1 145 ? -0.505 15.842 140.645 1.00 9.36 141 THR B C 1
ATOM 2860 O O . THR B 1 145 ? -1.642 16.042 141.102 1.00 10.82 141 THR B O 1
ATOM 2864 N N . SER B 1 146 ? 0.588 15.826 141.390 1.00 9.76 142 SER B N 1
ATOM 2865 C CA . SER B 1 146 ? 0.590 16.146 142.789 1.00 8.70 142 SER B CA 1
ATOM 2866 C C . SER B 1 146 ? 1.004 17.631 142.921 1.00 9.32 142 SER B C 1
ATOM 2867 O O . SER B 1 146 ? 0.580 18.455 142.107 1.00 11.02 142 SER B O 1
ATOM 2870 N N . SER B 1 147 ? 1.822 17.954 143.923 1.00 8.32 143 SER B N 1
ATOM 2871 C CA . SER B 1 147 ? 2.303 19.301 144.143 1.00 8.10 143 SER B CA 1
ATOM 2872 C C . SER B 1 147 ? 3.461 19.250 145.077 1.00 7.93 143 SER B C 1
ATOM 2873 O O . SER B 1 147 ? 3.597 18.285 145.841 1.00 6.64 143 SER B O 1
ATOM 2876 N N . ILE B 1 148 ? 4.306 20.275 145.052 1.00 6.68 144 ILE B N 1
ATOM 2877 C CA . ILE B 1 148 ? 5.251 20.463 146.136 1.00 7.50 144 ILE B CA 1
ATOM 2878 C C . ILE B 1 148 ? 4.577 20.692 147.484 1.00 8.25 144 ILE B C 1
ATOM 2879 O O . ILE B 1 148 ? 5.099 20.321 148.536 1.00 8.13 144 ILE B O 1
ATOM 2884 N N . THR B 1 149 ? 3.415 21.319 147.447 1.00 7.32 145 THR B N 1
ATOM 2885 C CA . THR B 1 149 ? 2.658 21.634 148.651 1.00 7.64 145 THR B CA 1
ATOM 2886 C C . THR B 1 149 ? 1.955 20.389 149.164 1.00 7.06 145 THR B C 1
ATOM 2887 O O . THR B 1 149 ? 1.048 19.890 148.514 1.00 8.52 145 THR B O 1
ATOM 2891 N N . GLY B 1 150 ? 2.416 19.925 150.330 1.00 7.32 146 GLY B N 1
ATOM 2892 C CA . GLY B 1 150 ? 1.883 18.739 150.974 1.00 7.83 146 GLY B CA 1
ATOM 2893 C C . GLY B 1 150 ? 2.970 17.719 151.142 1.00 7.35 146 GLY B C 1
ATOM 2894 O O . GLY B 1 150 ? 3.398 17.438 152.247 1.00 8.33 146 GLY B O 1
ATOM 2895 N N . PRO B 1 151 ? 3.482 17.189 150.035 1.00 8.87 147 PRO B N 1
ATOM 2896 C CA . PRO B 1 151 ? 4.601 16.239 150.165 1.00 8.75 147 PRO B CA 1
ATOM 2897 C C . PRO B 1 151 ? 5.890 16.853 150.698 1.00 8.59 147 PRO B C 1
ATOM 2898 O O . PRO B 1 151 ? 6.696 16.152 151.327 1.00 9.18 147 PRO B O 1
ATOM 2902 N N . ILE B 1 152 ? 6.119 18.135 150.397 1.00 8.39 148 ILE B N 1
ATOM 2903 C CA . ILE B 1 152 ? 7.403 18.787 150.755 1.00 8.67 148 ILE B CA 1
ATOM 2904 C C . ILE B 1 152 ? 7.217 20.028 151.613 1.00 9.82 148 ILE B C 1
ATOM 2905 O O . ILE B 1 152 ? 7.819 20.177 152.695 1.00 11.41 148 ILE B O 1
ATOM 2910 N N . THR B 1 153 ? 6.397 20.961 151.124 1.00 8.94 149 THR B N 1
ATOM 2911 C CA . THR B 1 153 ? 6.211 22.231 151.778 1.00 9.91 149 THR B CA 1
ATOM 2912 C C . THR B 1 153 ? 4.831 22.360 152.393 1.00 9.95 149 THR B C 1
ATOM 2913 O O . THR B 1 153 ? 3.965 21.512 152.215 1.00 9.93 149 THR B O 1
ATOM 2917 N N . GLY B 1 154 ? 4.666 23.408 153.173 1.00 10.92 150 GLY B N 1
ATOM 2918 C CA . GLY B 1 154 ? 3.391 23.807 153.707 1.00 10.76 150 GLY B CA 1
ATOM 2919 C C . GLY B 1 154 ? 3.135 25.263 153.305 1.00 11.41 150 GLY B C 1
ATOM 2920 O O . GLY B 1 154 ? 4.077 26.043 153.018 1.00 12.94 150 GLY B O 1
ATOM 2921 N N . TYR B 1 155 ? 1.863 25.680 153.355 1.00 10.79 151 TYR B N 1
ATOM 2922 C CA . TYR B 1 155 ? 1.455 27.026 152.958 1.00 11.46 151 TYR B CA 1
ATOM 2923 C C . TYR B 1 155 ? 0.128 27.284 153.659 1.00 12.02 151 TYR B C 1
ATOM 2924 O O . TYR B 1 155 ? -0.867 26.654 153.309 1.00 12.18 151 TYR B O 1
ATOM 2933 N N . PRO B 1 156 ? 0.143 28.147 154.676 1.00 12.66 152 PRO B N 1
ATOM 2934 C CA . PRO B 1 156 ? -1.063 28.481 155.457 1.00 12.74 152 PRO B CA 1
ATOM 2935 C C . PRO B 1 156 ? -2.250 28.804 154.554 1.00 13.39 152 PRO B C 1
ATOM 2936 O O . PRO B 1 156 ? -2.143 29.560 153.580 1.00 11.28 152 PRO B O 1
ATOM 2940 N N . GLY B 1 157 ? -3.362 28.125 154.834 1.00 11.40 153 GLY B N 1
ATOM 2941 C CA . GLY B 1 157 ? -4.534 28.224 154.001 1.00 11.69 153 GLY B CA 1
ATOM 2942 C C . GLY B 1 157 ? -4.762 27.020 153.136 1.00 10.29 153 GLY B C 1
ATOM 2943 O O . GLY B 1 157 ? -5.855 26.870 152.558 1.00 10.39 153 GLY B O 1
ATOM 2944 N N . TRP B 1 158 ? -3.745 26.165 153.013 1.00 8.99 154 TRP B N 1
ATOM 2945 C CA . TRP B 1 158 ? -3.790 25.055 152.102 1.00 9.19 154 TRP B CA 1
ATOM 2946 C C . TRP B 1 158 ? -3.479 23.718 152.792 1.00 8.54 154 TRP B C 1
ATOM 2947 O O . TRP B 1 158 ? -2.943 22.808 152.191 1.00 8.93 154 TRP B O 1
ATOM 2958 N N . SER B 1 159 ? -3.870 23.595 154.063 1.00 8.18 155 SER B N 1
ATOM 2959 C CA . SER B 1 159 ? -3.583 22.361 154.761 1.00 10.02 155 SER B CA 1
ATOM 2960 C C . SER B 1 159 ? -4.388 21.187 154.195 1.00 10.93 155 SER B C 1
ATOM 2961 O O . SER B 1 159 ? -3.880 20.014 154.171 1.00 10.09 155 SER B O 1
ATOM 2964 N N . HIS B 1 160 ? -5.628 21.461 153.774 1.00 9.71 156 HIS B N 1
ATOM 2965 C CA . HIS B 1 160 ? -6.430 20.429 153.139 1.00 10.50 156 HIS B CA 1
ATOM 2966 C C . HIS B 1 160 ? -5.858 20.059 151.767 1.00 10.20 156 HIS B C 1
ATOM 2967 O O . HIS B 1 160 ? -5.708 18.896 151.449 1.00 9.42 156 HIS B O 1
ATOM 2974 N N . TYR B 1 161 ? -5.515 21.061 150.974 1.00 9.49 157 TYR B N 1
ATOM 2975 C CA . TYR B 1 161 ? -4.870 20.840 149.692 1.00 9.62 157 TYR B CA 1
ATOM 2976 C C . TYR B 1 161 ? -3.598 20.043 149.829 1.00 8.97 157 TYR B C 1
ATOM 2977 O O . TYR B 1 161 ? -3.445 19.077 149.108 1.00 10.48 157 TYR B O 1
ATOM 2986 N N . GLY B 1 162 ? -2.687 20.464 150.714 1.00 8.48 158 GLY B N 1
ATOM 2987 C CA . GLY B 1 162 ? -1.418 19.731 150.913 1.00 6.23 158 GLY B CA 1
ATOM 2988 C C . GLY B 1 162 ? -1.692 18.278 151.305 1.00 6.92 158 GLY B C 1
ATOM 2989 O O . GLY B 1 162 ? -1.026 17.335 150.875 1.00 8.17 158 GLY B O 1
ATOM 2990 N N . ALA B 1 163 ? -2.710 18.098 152.132 1.00 7.53 159 ALA B N 1
ATOM 2991 C CA . ALA B 1 163 ? -3.119 16.747 152.471 1.00 7.26 159 ALA B CA 1
ATOM 2992 C C . ALA B 1 163 ? -3.573 15.920 151.286 1.00 8.19 159 ALA B C 1
ATOM 2993 O O . ALA B 1 163 ? -3.216 14.694 151.198 1.00 8.13 159 ALA B O 1
ATOM 2995 N N . THR B 1 164 ? -4.345 16.519 150.372 1.00 7.65 160 THR B N 1
ATOM 2996 C CA . THR B 1 164 ? -4.749 15.793 149.151 1.00 7.19 160 THR B CA 1
ATOM 2997 C C . THR B 1 164 ? -3.550 15.463 148.240 1.00 7.19 160 THR B C 1
ATOM 2998 O O . THR B 1 164 ? -3.494 14.366 147.675 1.00 6.61 160 THR B O 1
ATOM 3002 N N . LYS B 1 165 ? -2.564 16.358 148.176 1.00 6.58 161 LYS B N 1
ATOM 3003 C CA . LYS B 1 165 ? -1.382 16.158 147.313 1.00 6.65 161 LYS B CA 1
ATOM 3004 C C . LYS B 1 165 ? -0.464 15.064 147.874 1.00 7.84 161 LYS B C 1
ATOM 3005 O O . LYS B 1 165 ? 0.049 14.234 147.093 1.00 8.27 161 LYS B O 1
ATOM 3011 N N . ALA B 1 166 ? -0.302 15.000 149.193 1.00 6.14 162 ALA B N 1
ATOM 3012 C CA . ALA B 1 166 ? 0.447 13.965 149.838 1.00 7.17 162 ALA B CA 1
ATOM 3013 C C . ALA B 1 166 ? -0.329 12.631 149.731 1.00 7.23 162 ALA B C 1
ATOM 3014 O O . ALA B 1 166 ? 0.255 11.567 149.492 1.00 7.71 162 ALA B O 1
ATOM 3016 N N . ALA B 1 167 ? -1.653 12.685 149.840 1.00 8.15 163 ALA B N 1
ATOM 3017 C CA . ALA B 1 167 ? -2.508 11.488 149.679 1.00 7.03 163 ALA B CA 1
ATOM 3018 C C . ALA B 1 167 ? -2.251 10.796 148.366 1.00 8.10 163 ALA B C 1
ATOM 3019 O O . ALA B 1 167 ? -2.214 9.521 148.307 1.00 8.42 163 ALA B O 1
ATOM 3021 N N . GLN B 1 168 ? -2.098 11.596 147.304 1.00 7.90 164 GLN B N 1
ATOM 3022 C CA . GLN B 1 168 ? -1.827 10.996 145.980 1.00 9.18 164 GLN B CA 1
ATOM 3023 C C . GLN B 1 168 ? -0.552 10.176 145.994 1.00 7.90 164 GLN B C 1
ATOM 3024 O O . GLN B 1 168 ? -0.473 9.159 145.346 1.00 8.27 164 GLN B O 1
ATOM 3030 N N . LEU B 1 169 ? 0.466 10.617 146.746 1.00 7.90 165 LEU B N 1
ATOM 3031 C CA . LEU B 1 169 ? 1.724 9.899 146.774 1.00 7.45 165 LEU B CA 1
ATOM 3032 C C . LEU B 1 169 ? 1.620 8.638 147.610 1.00 8.02 165 LEU B C 1
ATOM 3033 O O . LEU B 1 169 ? 2.220 7.624 147.279 1.00 7.42 165 LEU B O 1
ATOM 3038 N N . GLY B 1 170 ? 0.831 8.681 148.678 1.00 7.49 166 GLY B N 1
ATOM 3039 C CA . GLY B 1 170 ? 0.572 7.512 149.465 1.00 7.70 166 GLY B CA 1
ATOM 3040 C C . GLY B 1 170 ? -0.106 6.434 148.653 1.00 8.22 166 GLY B C 1
ATOM 3041 O O . GLY B 1 170 ? 0.233 5.221 148.728 1.00 6.90 166 GLY B O 1
ATOM 3042 N N . PHE B 1 171 ? -1.100 6.838 147.894 1.00 8.46 167 PHE B N 1
ATOM 3043 C CA . PHE B 1 171 ? -1.720 5.943 146.917 1.00 8.81 167 PHE B CA 1
ATOM 3044 C C . PHE B 1 171 ? -0.685 5.381 145.946 1.00 9.07 167 PHE B C 1
ATOM 3045 O O . PHE B 1 171 ? -0.609 4.183 145.764 1.00 9.80 167 PHE B O 1
ATOM 3053 N N . MET B 1 172 ? 0.137 6.248 145.363 1.00 8.88 168 MET B N 1
ATOM 3054 C CA . MET B 1 172 ? 1.171 5.811 144.390 1.00 9.11 168 MET B CA 1
ATOM 3055 C C . MET B 1 172 ? 2.092 4.741 144.915 1.00 8.62 168 MET B C 1
ATOM 3056 O O . MET B 1 172 ? 2.406 3.727 144.209 1.00 11.52 168 MET B O 1
ATOM 3061 N N . ARG B 1 173 ? 2.526 4.900 146.162 1.00 8.29 169 ARG B N 1
ATOM 3062 C CA . ARG B 1 173 ? 3.505 3.949 146.712 1.00 8.26 169 ARG B CA 1
ATOM 3063 C C . ARG B 1 173 ? 2.952 2.534 146.817 1.00 9.54 169 ARG B C 1
ATOM 3064 O O . ARG B 1 173 ? 3.708 1.581 146.595 1.00 11.12 169 ARG B O 1
ATOM 3072 N N . THR B 1 174 ? 1.663 2.356 147.094 1.00 9.21 170 THR B N 1
ATOM 3073 C CA . THR B 1 174 ? 1.088 1.036 147.026 1.00 9.06 170 THR B CA 1
ATOM 3074 C C . THR B 1 174 ? 0.692 0.645 145.589 1.00 10.08 170 THR B C 1
ATOM 3075 O O . THR B 1 174 ? 0.885 -0.500 145.180 1.00 10.24 170 THR B O 1
ATOM 3079 N N . ALA B 1 175 ? 0.081 1.565 144.844 1.00 8.81 171 ALA B N 1
ATOM 3080 C CA . ALA B 1 175 ? -0.403 1.251 143.494 1.00 9.13 171 ALA B CA 1
ATOM 3081 C C . ALA B 1 175 ? 0.725 0.816 142.575 1.00 9.28 171 ALA B C 1
ATOM 3082 O O . ALA B 1 175 ? 0.509 -0.046 141.735 1.00 9.58 171 ALA B O 1
ATOM 3084 N N . ALA B 1 176 ? 1.921 1.400 142.764 1.00 8.92 172 ALA B N 1
ATOM 3085 C CA . ALA B 1 176 ? 3.100 1.022 141.992 1.00 9.48 172 ALA B CA 1
ATOM 3086 C C . ALA B 1 176 ? 3.400 -0.463 142.206 1.00 10.66 172 ALA B C 1
ATOM 3087 O O . ALA B 1 176 ? 3.796 -1.158 141.246 1.00 12.52 172 ALA B O 1
ATOM 3089 N N . ILE B 1 177 ? 3.222 -0.959 143.440 1.00 10.48 173 ILE B N 1
ATOM 3090 C CA . ILE B 1 177 ? 3.493 -2.392 143.705 1.00 10.20 173 ILE B CA 1
ATOM 3091 C C . ILE B 1 177 ? 2.362 -3.252 143.181 1.00 11.96 173 ILE B C 1
ATOM 3092 O O . ILE B 1 177 ? 2.568 -4.347 142.574 1.00 11.94 173 ILE B O 1
ATOM 3097 N N . GLU B 1 178 ? 1.150 -2.820 143.479 1.00 11.94 174 GLU B N 1
ATOM 3098 C CA . GLU B 1 178 ? -0.040 -3.554 143.119 1.00 13.81 174 GLU B CA 1
ATOM 3099 C C . GLU B 1 178 ? -0.240 -3.758 141.602 1.00 13.36 174 GLU B C 1
ATOM 3100 O O . GLU B 1 178 ? -0.688 -4.847 141.134 1.00 13.47 174 GLU B O 1
ATOM 3106 N N . LEU B 1 179 ? 0.153 -2.771 140.818 1.00 12.94 175 LEU B N 1
ATOM 3107 C CA . LEU B 1 179 ? 0.018 -2.812 139.373 1.00 12.42 175 LEU B CA 1
ATOM 3108 C C . LEU B 1 179 ? 1.282 -3.252 138.619 1.00 13.12 175 LEU B C 1
ATOM 3109 O O . LEU B 1 179 ? 1.222 -3.483 137.402 1.00 14.06 175 LEU B O 1
ATOM 3114 N N . ALA B 1 180 ? 2.395 -3.437 139.317 1.00 13.45 176 ALA B N 1
ATOM 3115 C CA . ALA B 1 180 ? 3.641 -3.913 138.687 1.00 14.66 176 ALA B CA 1
ATOM 3116 C C . ALA B 1 180 ? 3.478 -5.244 137.916 1.00 14.96 176 ALA B C 1
ATOM 3117 O O . ALA B 1 180 ? 4.080 -5.429 136.881 1.00 15.26 176 ALA B O 1
ATOM 3119 N N . PRO B 1 181 ? 2.703 -6.194 138.453 1.00 15.49 177 PRO B N 1
ATOM 3120 C CA . PRO B 1 181 ? 2.513 -7.468 137.714 1.00 17.09 177 PRO B CA 1
ATOM 3121 C C . PRO B 1 181 ? 1.833 -7.310 136.362 1.00 16.81 177 PRO B C 1
ATOM 3122 O O . PRO B 1 181 ? 1.945 -8.214 135.490 1.00 17.19 177 PRO B O 1
ATOM 3126 N N . HIS B 1 182 ? 1.144 -6.194 136.176 1.00 15.49 178 HIS B N 1
ATOM 3127 C CA . HIS B 1 182 ? 0.535 -5.852 134.903 1.00 16.03 178 HIS B CA 1
ATOM 3128 C C . HIS B 1 182 ? 1.406 -4.955 134.007 1.00 15.31 178 HIS B C 1
ATOM 3129 O O . HIS B 1 182 ? 0.949 -4.510 132.942 1.00 15.68 178 HIS B O 1
ATOM 3136 N N . LYS B 1 183 ? 2.637 -4.714 134.426 1.00 13.69 179 LYS B N 1
ATOM 3137 C CA . LYS B 1 183 ? 3.582 -3.896 133.718 1.00 14.03 179 LYS B CA 1
ATOM 3138 C C . LYS B 1 183 ? 3.080 -2.436 133.576 1.00 13.57 179 LYS B C 1
ATOM 3139 O O . LYS B 1 183 ? 3.415 -1.779 132.602 1.00 13.84 179 LYS B O 1
ATOM 3145 N N . ILE B 1 184 ? 2.344 -1.973 134.580 1.00 12.15 180 ILE B N 1
ATOM 3146 C CA . ILE B 1 184 ? 1.888 -0.598 134.690 1.00 11.19 180 ILE B CA 1
ATOM 3147 C C . ILE B 1 184 ? 2.789 0.134 135.703 1.00 11.12 180 ILE B C 1
ATOM 3148 O O . ILE B 1 184 ? 2.940 -0.332 136.847 1.00 11.29 180 ILE B O 1
ATOM 3153 N N . THR B 1 185 ? 3.395 1.245 135.290 1.00 10.13 181 THR B N 1
ATOM 3154 C CA . THR B 1 185 ? 4.185 2.057 136.207 1.00 9.43 181 THR B CA 1
ATOM 3155 C C . THR B 1 185 ? 3.244 3.136 136.764 1.00 10.03 181 THR B C 1
ATOM 3156 O O . THR B 1 185 ? 2.282 3.523 136.094 1.00 9.58 181 THR B O 1
ATOM 3160 N N . VAL B 1 186 ? 3.553 3.638 137.960 1.00 8.07 182 VAL B N 1
ATOM 3161 C CA . VAL B 1 186 ? 2.720 4.653 138.616 1.00 8.25 182 VAL B CA 1
ATOM 3162 C C . VAL B 1 186 ? 3.694 5.650 139.226 1.00 8.54 182 VAL B C 1
ATOM 3163 O O . VAL B 1 186 ? 4.418 5.318 140.193 1.00 8.37 182 VAL B O 1
ATOM 3167 N N . ASN B 1 187 ? 3.707 6.875 138.677 1.00 8.77 183 ASN B N 1
ATOM 3168 C CA . ASN B 1 187 ? 4.634 7.919 139.104 1.00 9.07 183 ASN B CA 1
ATOM 3169 C C . ASN B 1 187 ? 3.863 9.242 139.312 1.00 7.97 183 ASN B C 1
ATOM 3170 O O . ASN B 1 187 ? 2.723 9.376 138.861 1.00 8.41 183 ASN B O 1
ATOM 3175 N N . ALA B 1 188 ? 4.477 10.204 139.991 1.00 9.06 184 ALA B N 1
ATOM 3176 C CA . ALA B 1 188 ? 3.847 11.490 140.242 1.00 8.17 184 ALA B CA 1
ATOM 3177 C C . ALA B 1 188 ? 4.776 12.633 139.892 1.00 8.68 184 ALA B C 1
ATOM 3178 O O . ALA B 1 188 ? 5.984 12.480 139.957 1.00 9.73 184 ALA B O 1
ATOM 3180 N N . ILE B 1 189 ? 4.154 13.726 139.481 1.00 8.02 185 ILE B N 1
ATOM 3181 C CA . ILE B 1 189 ? 4.853 14.987 139.264 1.00 8.80 185 ILE B CA 1
ATOM 3182 C C . ILE B 1 189 ? 4.395 15.929 140.363 1.00 9.65 185 ILE B C 1
ATOM 3183 O O . ILE B 1 189 ? 3.201 16.028 140.665 1.00 11.92 185 ILE B O 1
ATOM 3188 N N . MET B 1 190 ? 5.349 16.678 140.905 1.00 10.21 186 MET B N 1
ATOM 3189 C CA . MET B 1 190 ? 5.074 17.707 141.896 1.00 9.08 186 MET B CA 1
ATOM 3190 C C . ME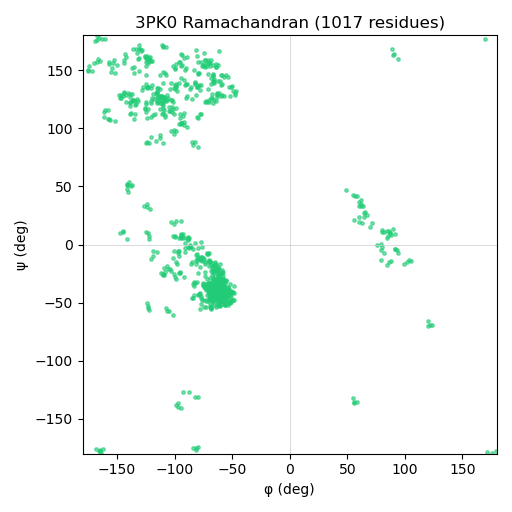T B 1 190 ? 5.451 19.062 141.295 1.00 9.56 186 MET B C 1
ATOM 3191 O O . MET B 1 190 ? 6.572 19.552 141.451 1.00 9.83 186 MET B O 1
ATOM 3196 N N . PRO B 1 191 ? 4.495 19.702 140.623 1.00 9.21 187 PRO B N 1
ATOM 3197 C CA . PRO B 1 191 ? 4.772 21.077 140.142 1.00 9.46 187 PRO B CA 1
ATOM 3198 C C . PRO B 1 191 ? 5.038 22.020 141.287 1.00 9.06 187 PRO B C 1
ATOM 3199 O O . PRO B 1 191 ? 4.356 21.965 142.319 1.00 9.36 187 PRO B O 1
ATOM 3203 N N . GLY B 1 192 ? 6.000 22.906 141.083 1.00 10.72 188 GLY B N 1
ATOM 3204 C CA . GLY B 1 192 ? 6.158 24.134 141.843 1.00 10.91 188 GLY B CA 1
ATOM 3205 C C . GLY B 1 192 ? 5.223 25.239 141.376 1.00 13.60 188 GLY B C 1
ATOM 3206 O O . GLY B 1 192 ? 4.050 25.017 141.189 1.00 14.43 188 GLY B O 1
ATOM 3207 N N . ASN B 1 193 ? 5.789 26.416 141.168 1.00 12.82 189 ASN B N 1
ATOM 3208 C CA . ASN B 1 193 ? 5.027 27.585 140.704 1.00 15.18 189 ASN B CA 1
ATOM 3209 C C . ASN B 1 193 ? 5.090 27.641 139.190 1.00 13.82 189 ASN B C 1
ATOM 3210 O O . ASN B 1 193 ? 6.145 27.844 138.607 1.00 14.03 189 ASN B O 1
ATOM 3215 N N . ILE B 1 194 ? 3.946 27.378 138.568 1.00 14.72 190 ILE B N 1
ATOM 3216 C CA . ILE B 1 194 ? 3.859 27.263 137.097 1.00 15.29 190 ILE B CA 1
ATOM 3217 C C . ILE B 1 194 ? 2.986 28.381 136.616 1.00 17.31 190 ILE B C 1
ATOM 3218 O O . ILE B 1 194 ? 1.919 28.632 137.205 1.00 16.90 190 ILE B O 1
ATOM 3223 N N . MET B 1 195 ? 3.458 29.093 135.596 1.00 17.66 191 MET B N 1
ATOM 3224 C CA . MET B 1 195 ? 2.712 30.178 135.016 1.00 21.35 191 MET B CA 1
ATOM 3225 C C . MET B 1 195 ? 1.494 29.645 134.299 1.00 22.51 191 MET B C 1
ATOM 3226 O O . MET B 1 195 ? 1.619 28.777 133.438 1.00 26.28 191 MET B O 1
ATOM 3231 N N . THR B 1 196 ? 0.328 30.157 134.635 1.00 23.80 192 THR B N 1
ATOM 3232 C CA . THR B 1 196 ? -0.912 29.781 133.938 1.00 24.37 192 THR B CA 1
ATOM 3233 C C . THR B 1 196 ? -1.680 31.040 133.610 1.00 26.39 192 THR B C 1
ATOM 3234 O O . THR B 1 196 ? -1.396 32.114 134.164 1.00 23.68 192 THR B O 1
ATOM 3238 N N . GLU B 1 197 ? -2.701 30.902 132.766 1.00 28.84 193 GLU B N 1
ATOM 3239 C CA . GLU B 1 197 ? -3.550 32.078 132.448 1.00 32.47 193 GLU B CA 1
ATOM 3240 C C . GLU B 1 197 ? -4.237 32.591 133.697 1.00 33.06 193 GLU B C 1
ATOM 3241 O O . GLU B 1 197 ? -4.269 33.778 133.946 1.00 34.78 193 GLU B O 1
ATOM 3247 N N . GLY B 1 198 ? -4.759 31.687 134.512 1.00 34.85 194 GLY B N 1
ATOM 3248 C CA . GLY B 1 198 ? -5.298 32.060 135.826 1.00 35.17 194 GLY B CA 1
ATOM 3249 C C . GLY B 1 198 ? -4.373 32.954 136.647 1.00 36.08 194 GLY B C 1
ATOM 3250 O O . GLY B 1 198 ? -4.799 33.970 137.170 1.00 37.48 194 GLY B O 1
ATOM 3251 N N . LEU B 1 199 ? -3.092 32.591 136.742 1.00 35.77 195 LEU B N 1
ATOM 3252 C CA . LEU B 1 199 ? -2.141 33.323 137.594 1.00 35.30 195 LEU B CA 1
ATOM 3253 C C . LEU B 1 199 ? -1.827 34.706 137.042 1.00 35.42 195 LEU B C 1
ATOM 3254 O O . LEU B 1 199 ? -1.618 35.655 137.805 1.00 35.41 195 LEU B O 1
ATOM 3259 N N . LEU B 1 200 ? -1.816 34.828 135.714 1.00 35.69 196 LEU B N 1
ATOM 3260 C CA . LEU B 1 200 ? -1.519 36.099 135.035 1.00 36.79 196 LEU B CA 1
ATOM 3261 C C . LEU B 1 200 ? -2.568 37.188 135.327 1.00 37.30 196 LEU B C 1
ATOM 3262 O O . LEU B 1 200 ? -2.285 38.390 135.216 1.00 37.49 196 LEU B O 1
ATOM 3267 N N . GLU B 1 201 ? -3.768 36.766 135.720 1.00 37.10 197 GLU B N 1
ATOM 3268 C CA . GLU B 1 201 ? -4.828 37.727 136.102 1.00 38.17 197 GLU B CA 1
ATOM 3269 C C . GLU B 1 201 ? -4.401 38.581 137.306 1.00 37.49 197 GLU B C 1
ATOM 3270 O O . GLU B 1 201 ? -4.907 39.699 137.501 1.00 37.51 197 GLU B O 1
ATOM 3276 N N . ASN B 1 202 ? -3.487 38.041 138.120 1.00 35.53 198 ASN B N 1
ATOM 3277 C CA . ASN B 1 202 ? -2.980 38.729 139.303 1.00 35.41 198 ASN B CA 1
ATOM 3278 C C . ASN B 1 202 ? -1.990 39.830 138.981 1.00 34.72 198 ASN B C 1
ATOM 3279 O O . ASN B 1 202 ? -1.634 40.585 139.864 1.00 34.53 198 ASN B O 1
ATOM 3284 N N . GLY B 1 203 ? -1.517 39.901 137.737 1.00 34.45 199 GLY B N 1
ATOM 3285 C CA . GLY B 1 203 ? -0.608 40.958 137.314 1.00 34.74 199 GLY B CA 1
ATOM 3286 C C . GLY B 1 203 ? 0.887 40.636 137.395 1.00 34.73 199 GLY B C 1
ATOM 3287 O O . GLY B 1 203 ? 1.318 39.752 138.153 1.00 31.35 199 GLY B O 1
ATOM 3288 N N . GLU B 1 204 ? 1.670 41.404 136.633 1.00 35.70 200 GLU B N 1
ATOM 3289 C CA . GLU B 1 204 ? 3.107 41.143 136.444 1.00 36.86 200 GLU B CA 1
ATOM 3290 C C . GLU B 1 204 ? 3.931 41.313 137.714 1.00 35.91 200 GLU B C 1
ATOM 3291 O O . GLU B 1 204 ? 4.876 40.539 137.915 1.00 34.63 200 GLU B O 1
ATOM 3297 N N . GLU B 1 205 ? 3.615 42.319 138.540 1.00 35.32 201 GLU B N 1
ATOM 3298 C CA . GLU B 1 205 ? 4.391 42.558 139.775 1.00 34.72 201 GLU B CA 1
ATOM 3299 C C . GLU B 1 205 ? 4.264 41.363 140.734 1.00 33.21 201 GLU B C 1
ATOM 3300 O O . GLU B 1 205 ? 5.251 40.945 141.358 1.00 32.69 201 GLU B O 1
ATOM 3302 N N . TYR B 1 206 ? 3.063 40.794 140.819 1.00 31.64 202 TYR B N 1
ATOM 3303 C CA . TYR B 1 206 ? 2.807 39.666 141.694 1.00 30.73 202 TYR B CA 1
ATOM 3304 C C . TYR B 1 206 ? 3.668 38.456 141.284 1.00 28.76 202 TYR B C 1
ATOM 3305 O O . TYR B 1 206 ? 4.246 37.769 142.128 1.00 28.11 202 TYR B O 1
ATOM 3314 N N . ILE B 1 207 ? 3.719 38.198 139.983 1.00 27.39 203 ILE B N 1
ATOM 3315 C CA . ILE B 1 207 ? 4.517 37.089 139.423 1.00 26.49 203 ILE B CA 1
ATOM 3316 C C . ILE B 1 207 ? 6.016 37.346 139.647 1.00 25.99 203 ILE B C 1
ATOM 3317 O O . ILE B 1 207 ? 6.751 36.450 140.048 1.00 22.78 203 ILE B O 1
ATOM 3322 N N . ALA B 1 208 ? 6.464 38.580 139.416 1.00 26.42 204 ALA B N 1
ATOM 3323 C CA . ALA B 1 208 ? 7.861 38.913 139.626 1.00 27.45 204 ALA B CA 1
ATOM 3324 C C . ALA B 1 208 ? 8.264 38.706 141.071 1.00 28.02 204 ALA B C 1
ATOM 3325 O O . ALA B 1 208 ? 9.382 38.266 141.352 1.00 29.46 204 ALA B O 1
ATOM 3327 N N . SER B 1 209 ? 7.364 38.989 142.001 1.00 28.07 205 SER B N 1
ATOM 3328 C CA . SER B 1 209 ? 7.684 38.796 143.399 1.00 28.45 205 SER B CA 1
ATOM 3329 C C . SER B 1 209 ? 7.872 37.297 143.702 1.00 27.23 205 SER B C 1
ATOM 3330 O O . SER B 1 209 ? 8.806 36.899 144.402 1.00 26.66 205 SER B O 1
ATOM 3333 N N . MET B 1 210 ? 6.932 36.499 143.215 1.00 25.39 206 MET B N 1
ATOM 3334 C CA A MET B 1 210 ? 7.021 35.045 143.355 0.50 24.38 206 MET B CA 1
ATOM 3335 C CA B MET B 1 210 ? 7.022 35.051 143.354 0.50 24.46 206 MET B CA 1
ATOM 3336 C C . MET B 1 210 ? 8.341 34.510 142.754 1.00 23.38 206 MET B C 1
ATOM 3337 O O . MET B 1 210 ? 9.052 33.703 143.386 1.00 23.57 206 MET B O 1
ATOM 3346 N N . ALA B 1 211 ? 8.665 34.940 141.539 1.00 22.36 207 ALA B N 1
ATOM 3347 C CA . ALA B 1 211 ? 9.904 34.528 140.870 1.00 21.47 207 ALA B CA 1
ATOM 3348 C C . ALA B 1 211 ? 11.197 34.790 141.668 1.00 22.42 207 ALA B C 1
ATOM 3349 O O . ALA B 1 211 ? 12.163 34.033 141.538 1.00 21.12 207 ALA B O 1
ATOM 3351 N N . ARG B 1 212 ? 11.236 35.844 142.493 1.00 23.84 208 ARG B N 1
ATOM 3352 C CA . ARG B 1 212 ? 12.449 36.129 143.264 1.00 25.16 208 ARG B CA 1
ATOM 3353 C C . ARG B 1 212 ? 12.723 35.099 144.352 1.00 23.86 208 ARG B C 1
ATOM 3354 O O . ARG B 1 212 ? 13.834 35.050 144.843 1.00 23.21 208 ARG B O 1
ATOM 3362 N N . SER B 1 213 ? 11.748 34.251 144.691 1.00 23.20 209 SER B N 1
ATOM 3363 C CA . SER B 1 213 ? 11.962 33.173 145.635 1.00 23.01 209 SER B CA 1
ATOM 3364 C C . SER B 1 213 ? 12.315 31.816 144.978 1.00 20.02 209 SER B C 1
ATOM 3365 O O . SER B 1 213 ? 12.469 30.799 145.656 1.00 20.94 209 SER B O 1
ATOM 3368 N N . ILE B 1 214 ? 12.500 31.825 143.666 1.00 16.41 210 ILE B N 1
ATOM 3369 C CA . ILE B 1 214 ? 12.823 30.588 142.936 1.00 14.35 210 ILE B CA 1
ATOM 3370 C C . ILE B 1 214 ? 14.278 30.695 142.424 1.00 14.57 210 ILE B C 1
ATOM 3371 O O . ILE B 1 214 ? 14.667 31.706 141.794 1.00 15.93 210 ILE B O 1
ATOM 3376 N N . PRO B 1 215 ? 15.119 29.698 142.722 1.00 13.90 211 PRO B N 1
ATOM 3377 C CA . PRO B 1 215 ? 16.495 29.791 142.179 1.00 13.89 211 PRO B CA 1
ATOM 3378 C C . PRO B 1 215 ? 16.563 29.955 140.669 1.00 14.07 211 PRO B C 1
ATOM 3379 O O . PRO B 1 215 ? 17.421 30.693 140.185 1.00 14.08 211 PRO B O 1
ATOM 3383 N N . ALA B 1 216 ? 15.690 29.263 139.910 1.00 13.90 212 ALA B N 1
ATOM 3384 C CA . ALA B 1 216 ? 15.624 29.445 138.447 1.00 14.32 212 ALA B CA 1
ATOM 3385 C C . ALA B 1 216 ? 15.309 30.897 138.027 1.00 16.04 212 ALA B C 1
ATOM 3386 O O . ALA B 1 216 ? 15.627 31.277 136.896 1.00 16.73 212 ALA B O 1
ATOM 3388 N N . GLY B 1 217 ? 14.668 31.668 138.909 1.00 15.60 213 GLY B N 1
ATOM 3389 C CA . GLY B 1 217 ? 14.372 33.090 138.682 1.00 16.44 213 GLY B CA 1
ATOM 3390 C C . GLY B 1 217 ? 13.160 33.400 137.808 1.00 16.59 213 GLY B C 1
ATOM 3391 O O . GLY B 1 217 ? 12.964 34.535 137.365 1.00 16.61 213 GLY B O 1
ATOM 3392 N N . ALA B 1 218 ? 12.356 32.375 137.569 1.00 16.08 214 ALA B N 1
ATOM 3393 C CA . ALA B 1 218 ? 11.157 32.459 136.762 1.00 16.37 214 ALA B CA 1
ATOM 3394 C C . ALA B 1 218 ? 10.239 31.321 137.182 1.00 15.66 214 ALA B C 1
ATOM 3395 O O . ALA B 1 218 ? 10.689 30.273 137.710 1.00 14.76 214 ALA B O 1
ATOM 3397 N N . LEU B 1 219 ? 8.955 31.501 136.927 1.00 15.46 215 LEU B N 1
ATOM 3398 C CA . LEU B 1 219 ? 8.008 30.410 137.123 1.00 15.67 215 LEU B CA 1
ATOM 3399 C C . LEU B 1 219 ? 8.171 29.453 135.947 1.00 14.63 215 LEU B C 1
ATOM 3400 O O . LEU B 1 219 ? 8.659 29.834 134.895 1.00 15.49 215 LEU B O 1
ATOM 3405 N N . GLY B 1 220 ? 7.772 28.200 136.137 1.00 14.31 216 GLY B N 1
ATOM 3406 C CA . GLY B 1 220 ? 7.763 27.251 135.061 1.00 14.45 216 GLY B CA 1
ATOM 3407 C C . GLY B 1 220 ? 6.563 27.378 134.140 1.00 15.77 216 GLY B C 1
ATOM 3408 O O . GLY B 1 220 ? 5.777 28.319 134.233 1.00 15.85 216 GLY B O 1
ATOM 3409 N N . THR B 1 221 ? 6.449 26.449 133.197 1.00 14.36 217 THR B N 1
ATOM 3410 C CA . THR B 1 221 ? 5.381 26.503 132.233 1.00 15.04 217 THR B CA 1
ATOM 3411 C C . THR B 1 221 ? 4.596 25.193 132.286 1.00 14.82 217 THR B C 1
ATOM 3412 O O . THR B 1 221 ? 5.127 24.161 132.739 1.00 14.12 217 THR B O 1
ATOM 3416 N N . PRO B 1 222 ? 3.357 25.215 131.809 1.00 14.75 218 PRO B N 1
ATOM 3417 C CA . PRO B 1 222 ? 2.596 23.973 131.669 1.00 14.91 218 PRO B CA 1
ATOM 3418 C C . PRO B 1 222 ? 3.330 22.902 130.860 1.00 14.75 218 PRO B C 1
ATOM 3419 O O . PRO B 1 222 ? 3.273 21.733 131.219 1.00 13.33 218 PRO B O 1
ATOM 3423 N N . GLU B 1 223 ? 4.046 23.310 129.820 1.00 15.29 219 GLU B N 1
ATOM 3424 C CA . GLU B 1 223 ? 4.778 22.351 128.990 1.00 16.88 219 GLU B CA 1
ATOM 3425 C C . GLU B 1 223 ? 5.938 21.701 129.749 1.00 15.36 219 GLU B C 1
ATOM 3426 O O . GLU B 1 223 ? 6.304 20.597 129.434 1.00 14.09 219 GLU B O 1
ATOM 3432 N N . ASP B 1 224 ? 6.488 22.366 130.763 1.00 14.75 220 ASP B N 1
ATOM 3433 C CA . ASP B 1 224 ? 7.485 21.730 131.624 1.00 13.84 220 ASP B CA 1
ATOM 3434 C C . ASP B 1 224 ? 6.895 20.461 132.274 1.00 13.02 220 ASP B C 1
ATOM 3435 O O . ASP B 1 224 ? 7.570 19.408 132.326 1.00 13.41 220 ASP B O 1
ATOM 3440 N N . ILE B 1 225 ? 5.668 20.557 132.788 1.00 12.66 221 ILE B N 1
ATOM 3441 C CA . ILE B 1 225 ? 4.980 19.398 133.379 1.00 11.51 221 ILE B CA 1
ATOM 3442 C C . ILE B 1 225 ? 4.676 18.362 132.288 1.00 11.51 221 ILE B C 1
ATOM 3443 O O . ILE B 1 225 ? 4.927 17.173 132.440 1.00 10.71 221 ILE B O 1
ATOM 3448 N N . GLY B 1 226 ? 4.174 18.843 131.160 1.00 11.94 222 GLY B N 1
ATOM 3449 C CA . GLY B 1 226 ? 3.824 17.960 130.060 1.00 12.00 222 GLY B CA 1
ATOM 3450 C C . GLY B 1 226 ? 5.019 17.181 129.564 1.00 12.02 222 GLY B C 1
ATOM 3451 O O . GLY B 1 226 ? 4.890 16.012 129.223 1.00 10.90 222 GLY B O 1
ATOM 3452 N N . HIS B 1 227 ? 6.180 17.829 129.449 1.00 12.14 223 HIS B N 1
ATOM 3453 C CA . HIS B 1 227 ? 7.376 17.101 128.983 1.00 12.12 223 HIS B CA 1
ATOM 3454 C C . HIS B 1 227 ? 7.801 15.998 129.894 1.00 11.61 223 HIS B C 1
ATOM 3455 O O . HIS B 1 227 ? 8.188 14.930 129.446 1.00 10.24 223 HIS B O 1
ATOM 3462 N N . LEU B 1 228 ? 7.668 16.211 131.195 1.00 11.23 224 LEU B N 1
ATOM 3463 C CA . LEU B 1 228 ? 7.959 15.145 132.127 1.00 9.92 224 LEU B CA 1
ATOM 3464 C C . LEU B 1 228 ? 6.948 14.013 132.036 1.00 10.50 224 LEU B C 1
ATOM 3465 O O . LEU B 1 228 ? 7.328 12.837 132.077 1.00 10.45 224 LEU B O 1
ATOM 3470 N N . ALA B 1 229 ? 5.670 14.337 131.951 1.00 10.92 225 ALA B N 1
ATOM 3471 C CA . ALA B 1 229 ? 4.656 13.331 131.790 1.00 10.78 225 ALA B CA 1
ATOM 3472 C C . ALA B 1 229 ? 4.885 12.491 130.537 1.00 11.79 225 ALA B C 1
ATOM 3473 O O . ALA B 1 229 ? 4.717 11.280 130.559 1.00 12.32 225 ALA B O 1
ATOM 3475 N N . ALA B 1 230 ? 5.289 13.142 129.446 1.00 12.04 226 ALA B N 1
ATOM 3476 C CA . ALA B 1 230 ? 5.576 12.464 128.184 1.00 11.76 226 ALA B CA 1
ATOM 3477 C C . ALA B 1 230 ? 6.731 11.487 128.332 1.00 11.94 226 ALA B C 1
ATOM 3478 O O . ALA B 1 230 ? 6.619 10.325 127.914 1.00 11.97 226 ALA B O 1
ATOM 3480 N N . PHE B 1 231 ? 7.783 11.908 129.007 1.00 10.31 227 PHE B N 1
ATOM 3481 C CA . PHE B 1 231 ? 8.911 11.021 129.275 1.00 10.45 227 PHE B CA 1
ATOM 3482 C C . PHE B 1 231 ? 8.499 9.806 130.112 1.00 10.21 227 PHE B C 1
ATOM 3483 O O . PHE B 1 231 ? 8.817 8.663 129.760 1.00 10.15 227 PHE B O 1
ATOM 3491 N N . LEU B 1 232 ? 7.757 10.033 131.196 1.00 10.68 228 LEU B N 1
ATOM 3492 C CA . LEU B 1 232 ? 7.348 8.915 132.054 1.00 9.96 228 LEU B CA 1
ATOM 3493 C C .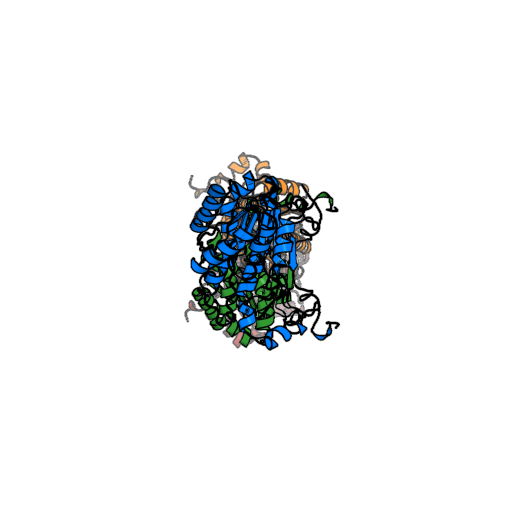 LEU B 1 232 ? 6.478 7.918 131.265 1.00 11.22 228 LEU B C 1
ATOM 3494 O O . LEU B 1 232 ? 6.476 6.716 131.566 1.00 11.35 228 LEU B O 1
ATOM 3499 N N . ALA B 1 233 ? 5.716 8.428 130.305 1.00 10.90 229 ALA B N 1
ATOM 3500 C CA . ALA B 1 233 ? 4.816 7.613 129.464 1.00 11.88 229 ALA B CA 1
ATOM 3501 C C . ALA B 1 233 ? 5.544 6.780 128.400 1.00 12.29 229 ALA B C 1
ATOM 3502 O O . ALA B 1 233 ? 4.948 5.917 127.799 1.00 13.88 229 ALA B O 1
ATOM 3504 N N . THR B 1 234 ? 6.829 7.038 128.152 1.00 12.05 230 THR B N 1
ATOM 3505 C CA . THR B 1 234 ? 7.574 6.322 127.107 1.00 13.11 230 THR B CA 1
ATOM 3506 C C . THR B 1 234 ? 7.896 4.910 127.539 1.00 13.90 230 THR B C 1
ATOM 3507 O O . THR B 1 234 ? 7.910 4.594 128.751 1.00 12.37 230 THR B O 1
ATOM 3511 N N . LYS B 1 235 ? 8.160 4.064 126.551 1.00 15.05 231 LYS B N 1
ATOM 3512 C CA . LYS B 1 235 ? 8.690 2.723 126.850 1.00 16.21 231 LYS B CA 1
ATOM 3513 C C . LYS B 1 235 ? 9.991 2.774 127.602 1.00 15.05 231 LYS B C 1
ATOM 3514 O O . LYS B 1 235 ? 10.265 1.908 128.437 1.00 14.25 231 LYS B O 1
ATOM 3520 N N . GLU B 1 236 ? 10.806 3.798 127.335 1.00 14.07 232 GLU B N 1
ATOM 3521 C CA . GLU B 1 236 ? 12.108 3.895 127.925 1.00 13.15 232 GLU B CA 1
ATOM 3522 C C . GLU B 1 236 ? 12.073 4.195 129.412 1.00 13.98 232 GLU B C 1
ATOM 3523 O O . GLU B 1 236 ? 13.123 4.150 130.036 1.00 15.41 232 GLU B O 1
ATOM 3529 N N . ALA B 1 237 ? 10.921 4.624 129.955 1.00 11.79 233 ALA B N 1
ATOM 3530 C CA . ALA B 1 237 ? 10.795 4.893 131.382 1.00 10.89 233 ALA B CA 1
ATOM 3531 C C . ALA B 1 237 ? 10.140 3.745 132.142 1.00 11.17 233 ALA B C 1
ATOM 3532 O O . ALA B 1 237 ? 9.684 3.900 133.284 1.00 11.37 233 ALA B O 1
ATOM 3534 N N . GLY B 1 238 ? 10.143 2.545 131.562 1.00 11.73 234 GLY B N 1
ATOM 3535 C CA . GLY B 1 238 ? 9.449 1.430 132.189 1.00 12.29 234 GLY B CA 1
ATOM 3536 C C . GLY B 1 238 ? 9.988 0.902 133.510 1.00 11.72 234 GLY B C 1
ATOM 3537 O O . GLY B 1 238 ? 9.280 0.170 134.186 1.00 12.72 234 GLY B O 1
ATOM 3538 N N . TYR B 1 239 ? 11.220 1.234 133.886 1.00 11.28 235 TYR B N 1
ATOM 3539 C CA . TYR B 1 239 ? 11.778 0.763 135.163 1.00 10.48 235 TYR B CA 1
ATOM 3540 C C . TYR B 1 239 ? 11.684 1.829 136.219 1.00 10.35 235 TYR B C 1
ATOM 3541 O O . TYR B 1 239 ? 12.212 1.654 137.317 1.00 11.34 235 TYR B O 1
ATOM 3550 N N . ILE B 1 240 ? 10.998 2.928 135.907 1.00 9.54 236 ILE B N 1
ATOM 3551 C CA . ILE B 1 240 ? 10.775 3.989 136.855 1.00 9.42 236 ILE B CA 1
ATOM 3552 C C . ILE B 1 240 ? 9.336 3.842 137.354 1.00 9.20 236 ILE B C 1
ATOM 3553 O O . ILE B 1 240 ? 8.401 3.923 136.557 1.00 9.05 236 ILE B O 1
ATOM 3558 N N . THR B 1 241 ? 9.184 3.609 138.648 1.00 9.57 237 THR B N 1
ATOM 3559 C CA . THR B 1 241 ? 7.875 3.487 139.236 1.00 9.89 237 THR B CA 1
ATOM 3560 C C . THR B 1 241 ? 7.900 3.848 140.696 1.00 10.26 237 THR B C 1
ATOM 3561 O O . THR B 1 241 ? 8.916 3.733 141.393 1.00 9.54 237 THR B O 1
ATOM 3565 N N . GLY B 1 242 ? 6.762 4.335 141.180 1.00 9.60 238 GLY B N 1
ATOM 3566 C CA . GLY B 1 242 ? 6.690 4.890 142.517 1.00 10.74 238 GLY B CA 1
ATOM 3567 C C . GLY B 1 242 ? 7.488 6.139 142.819 1.00 10.92 238 GLY B C 1
ATOM 3568 O O . GLY B 1 242 ? 7.777 6.410 143.989 1.00 11.93 238 GLY B O 1
ATOM 3569 N N . GLN B 1 243 ? 7.818 6.918 141.799 1.00 11.60 239 GLN B N 1
ATOM 3570 C CA . GLN B 1 243 ? 8.660 8.115 141.979 1.00 10.58 239 GLN B CA 1
ATOM 3571 C C . GLN B 1 243 ? 7.837 9.384 141.918 1.00 9.93 239 GLN B C 1
ATOM 3572 O O . GLN B 1 243 ? 7.067 9.529 140.992 1.00 11.44 239 GLN B O 1
ATOM 3578 N N . ALA B 1 244 ? 8.072 10.292 142.861 1.00 9.04 240 ALA B N 1
ATOM 3579 C CA . ALA B 1 244 ? 7.491 11.645 142.825 1.00 9.45 240 ALA B CA 1
ATOM 3580 C C . ALA B 1 244 ? 8.603 12.601 142.467 1.00 9.02 240 ALA B C 1
ATOM 3581 O O . ALA B 1 244 ? 9.644 12.611 143.129 1.00 10.48 240 ALA B O 1
ATOM 3583 N N . ILE B 1 245 ? 8.405 13.388 141.409 1.00 8.98 241 ILE B N 1
ATOM 3584 C CA . ILE B 1 245 ? 9.490 14.220 140.858 1.00 7.90 241 ILE B CA 1
ATOM 3585 C C . ILE B 1 245 ? 8.998 15.645 140.828 1.00 7.62 241 ILE B C 1
ATOM 3586 O O . ILE B 1 245 ? 7.989 15.951 140.186 1.00 7.83 241 ILE B O 1
ATOM 3591 N N . ALA B 1 246 ? 9.726 16.546 141.491 1.00 8.80 242 ALA B N 1
ATOM 3592 C CA . ALA B 1 246 ? 9.351 17.983 141.499 1.00 8.81 242 ALA B CA 1
ATOM 3593 C C . ALA B 1 246 ? 9.833 18.667 140.266 1.00 9.76 242 ALA B C 1
ATOM 3594 O O . ALA B 1 246 ? 10.916 18.363 139.764 1.00 9.18 242 ALA B O 1
ATOM 3596 N N . VAL B 1 247 ? 8.990 19.546 139.732 1.00 9.88 243 VAL B N 1
ATOM 3597 C CA . VAL B 1 247 ? 9.323 20.376 138.556 1.00 9.18 243 VAL B CA 1
ATOM 3598 C C . VAL B 1 247 ? 9.089 21.784 139.105 1.00 10.72 243 VAL B C 1
ATOM 3599 O O . VAL B 1 247 ? 7.936 22.310 139.064 1.00 9.78 243 VAL B O 1
ATOM 3603 N N . ASP B 1 248 ? 10.139 22.348 139.707 1.00 9.56 244 ASP B N 1
ATOM 3604 C CA . ASP B 1 248 ? 9.964 23.545 140.537 1.00 9.52 244 ASP B CA 1
ATOM 3605 C C . ASP B 1 248 ? 11.091 24.557 140.494 1.00 10.76 244 ASP B C 1
ATOM 3606 O O . ASP B 1 248 ? 11.092 25.530 141.254 1.00 11.00 244 ASP B O 1
ATOM 3611 N N . GLY B 1 249 ? 12.012 24.410 139.551 1.00 10.29 245 GLY B N 1
ATOM 3612 C CA . GLY B 1 249 ? 13.084 25.428 139.406 1.00 10.60 245 GLY B CA 1
ATOM 3613 C C . GLY B 1 249 ? 13.959 25.589 140.657 1.00 9.96 245 GLY B C 1
ATOM 3614 O O . GLY B 1 249 ? 14.615 26.612 140.819 1.00 10.00 245 GLY B O 1
ATOM 3615 N N . GLY B 1 250 ? 13.945 24.597 141.527 1.00 10.14 246 GLY B N 1
ATOM 3616 C CA . GLY B 1 250 ? 14.676 24.602 142.785 1.00 10.12 246 GLY B CA 1
ATOM 3617 C C . GLY B 1 250 ? 13.946 25.267 143.958 1.00 10.60 246 GLY B C 1
ATOM 3618 O O . GLY B 1 250 ? 14.542 25.487 144.990 1.00 9.73 246 GLY B O 1
ATOM 3619 N N . GLN B 1 251 ? 12.661 25.551 143.802 1.00 11.04 247 GLN B N 1
ATOM 3620 C CA . GLN B 1 251 ? 11.920 26.269 144.830 1.00 11.89 247 GLN B CA 1
ATOM 3621 C C . GLN B 1 251 ? 12.080 25.708 146.251 1.00 11.78 247 GLN B C 1
ATOM 3622 O O . GLN B 1 251 ? 12.187 26.497 147.217 1.00 12.19 247 GLN B O 1
ATOM 3628 N N . VAL B 1 252 ? 12.074 24.377 146.380 1.00 11.75 248 VAL B N 1
ATOM 3629 C CA . VAL B 1 252 ? 12.040 23.789 147.705 1.00 12.34 248 VAL B CA 1
ATOM 3630 C C . VAL B 1 252 ? 13.424 23.742 148.364 1.00 12.57 248 VAL B C 1
ATOM 3631 O O . VAL B 1 252 ? 13.507 23.440 149.556 1.00 13.24 248 VAL B O 1
ATOM 3635 N N . LEU B 1 253 ? 14.492 24.046 147.624 1.00 10.25 249 LEU B N 1
ATOM 3636 C CA . LEU B 1 253 ? 15.867 23.832 148.119 1.00 10.94 249 LEU B CA 1
ATOM 3637 C C . LEU B 1 253 ? 16.414 24.828 149.127 1.00 9.64 249 LEU B C 1
ATOM 3638 O O . LEU B 1 253 ? 17.020 24.437 150.126 1.00 10.59 249 LEU B O 1
ATOM 3643 N N . PRO B 1 254 ? 16.208 26.141 148.898 1.00 11.48 250 PRO B N 1
ATOM 3644 C CA . PRO B 1 254 ? 16.789 27.078 149.803 1.00 12.46 250 PRO B CA 1
ATOM 3645 C C . PRO B 1 254 ? 16.209 27.040 151.199 1.00 15.44 250 PRO B C 1
ATOM 3646 O O . PRO B 1 254 ? 15.027 26.906 151.375 1.00 14.24 250 PRO B O 1
ATOM 3650 N N . GLU B 1 255 ? 17.113 27.187 152.138 1.00 19.27 251 GLU B N 1
ATOM 3651 C CA A GLU B 1 255 ? 16.867 27.199 153.546 0.50 21.39 251 GLU B CA 1
ATOM 3652 C CA B GLU B 1 255 ? 16.771 27.207 153.539 0.50 21.74 251 GLU B CA 1
ATOM 3653 C C . GLU B 1 255 ? 15.973 28.436 153.836 1.00 23.51 251 GLU B C 1
ATOM 3654 O O . GLU B 1 255 ? 15.053 28.389 154.647 1.00 26.23 251 GLU B O 1
ATOM 3665 N N . SER B 1 256 ? 16.275 29.550 153.141 1.00 23.26 252 SER B N 1
ATOM 3666 C CA . SER B 1 256 ? 15.470 30.776 153.247 1.00 23.52 252 SER B CA 1
ATOM 3667 C C . SER B 1 256 ? 15.773 31.609 152.027 1.00 22.36 252 SER B C 1
ATOM 3668 O O . SER B 1 256 ? 16.688 31.300 151.291 1.00 18.66 252 SER B O 1
ATOM 3671 N N . LEU B 1 257 ? 15.084 32.741 151.902 1.00 24.40 253 LEU B N 1
ATOM 3672 C CA . LEU B 1 257 ? 15.433 33.742 150.878 1.00 24.12 253 LEU B CA 1
ATOM 3673 C C . LEU B 1 257 ? 16.899 34.095 150.825 1.00 22.70 253 LEU B C 1
ATOM 3674 O O . LEU B 1 257 ? 17.457 34.357 149.747 1.00 21.05 253 LEU B O 1
ATOM 3679 N N . ASP B 1 258 ? 17.557 34.125 151.971 1.00 22.48 254 ASP B N 1
ATOM 3680 C CA . ASP B 1 258 ? 18.957 34.475 152.023 1.00 24.33 254 ASP B CA 1
ATOM 3681 C C . ASP B 1 258 ? 19.853 33.469 151.301 1.00 23.76 254 ASP B C 1
ATOM 3682 O O . ASP B 1 258 ? 20.957 33.813 150.895 1.00 23.36 254 ASP B O 1
ATOM 3687 N N . ALA B 1 259 ? 19.359 32.246 151.132 1.00 21.14 255 ALA B N 1
ATOM 3688 C CA . ALA B 1 259 ? 20.153 31.199 150.494 1.00 22.28 255 ALA B CA 1
ATOM 3689 C C . ALA B 1 259 ? 20.005 31.172 148.978 1.00 22.78 255 ALA B C 1
ATOM 3690 O O . ALA B 1 259 ? 20.430 30.207 148.377 1.00 24.08 255 ALA B O 1
ATOM 3692 N N . ILE B 1 260 ? 19.319 32.136 148.374 1.00 22.16 256 ILE B N 1
ATOM 3693 C CA . ILE B 1 260 ? 19.162 32.155 146.921 1.00 22.39 256 ILE B CA 1
ATOM 3694 C C . ILE B 1 260 ? 20.307 32.912 146.310 1.00 24.91 256 ILE B C 1
ATOM 3695 O O . ILE B 1 260 ? 20.616 34.019 146.738 1.00 24.68 256 ILE B O 1
ATOM 3700 N N . ALA B 1 261 ? 20.969 32.298 145.339 1.00 25.80 257 ALA B N 1
ATOM 3701 C CA . ALA B 1 261 ? 22.035 32.952 144.601 1.00 28.52 257 ALA B CA 1
ATOM 3702 C C . ALA B 1 261 ? 21.421 33.555 143.345 1.00 30.66 257 ALA B C 1
ATOM 3703 O O . ALA B 1 261 ? 20.509 32.964 142.719 1.00 30.98 257 ALA B O 1
ATOM 3705 N N . THR B 1 262 ? 21.929 34.719 142.971 1.00 32.81 258 THR B N 1
ATOM 3706 C CA . THR B 1 262 ? 21.522 35.373 141.729 1.00 34.94 258 THR B CA 1
ATOM 3707 C C . THR B 1 262 ? 22.779 35.769 140.936 1.00 35.63 258 THR B C 1
ATOM 3708 O O . THR B 1 262 ? 22.687 35.971 139.728 1.00 36.82 258 THR B O 1
ATOM 3712 N N . GLY C 1 1 ? -11.945 -27.470 110.722 1.00 24.29 -3 GLY C N 1
ATOM 3713 C CA . GLY C 1 1 ? -11.642 -28.439 111.829 1.00 24.85 -3 GLY C CA 1
ATOM 3714 C C . GLY C 1 1 ? -12.510 -29.707 111.681 1.00 24.81 -3 GLY C C 1
ATOM 3715 O O . GLY C 1 1 ? -13.518 -29.688 110.990 1.00 25.18 -3 GLY C O 1
ATOM 3716 N N . PRO C 1 2 ? -12.109 -30.807 112.323 1.00 25.08 -2 PRO C N 1
ATOM 3717 C CA . PRO C 1 2 ? -12.943 -31.997 112.311 1.00 25.55 -2 PRO C CA 1
ATOM 3718 C C . PRO C 1 2 ? -14.372 -31.692 112.784 1.00 25.97 -2 PRO C C 1
ATOM 3719 O O . PRO C 1 2 ? -14.556 -30.836 113.679 1.00 24.63 -2 PRO C O 1
ATOM 3723 N N . GLY C 1 3 ? -15.349 -32.370 112.173 1.00 24.88 -1 GLY C N 1
ATOM 3724 C CA . GLY C 1 3 ? -16.757 -32.162 112.457 1.00 26.06 -1 GLY C CA 1
ATOM 3725 C C . GLY C 1 3 ? -17.377 -30.937 111.797 1.00 25.26 -1 GLY C C 1
ATOM 3726 O O . GLY C 1 3 ? -18.553 -30.708 111.962 1.00 25.48 -1 GLY C O 1
ATOM 3727 N N . SER C 1 4 ? -16.552 -30.142 111.108 1.00 24.65 0 SER C N 1
ATOM 3728 C CA . SER C 1 4 ? -17.013 -29.020 110.313 1.00 24.84 0 SER C CA 1
ATOM 3729 C C . SER C 1 4 ? -17.050 -29.474 108.879 1.00 23.07 0 SER C C 1
ATOM 3730 O O . SER C 1 4 ? -16.294 -30.354 108.485 1.00 21.08 0 SER C O 1
ATOM 3733 N N . MET C 1 5 ? -17.937 -28.852 108.116 1.00 21.42 1 MET C N 1
ATOM 3734 C CA . MET C 1 5 ? -17.972 -29.016 106.677 1.00 20.25 1 MET C CA 1
ATOM 3735 C C . MET C 1 5 ? -16.727 -28.375 106.118 1.00 18.07 1 MET C C 1
ATOM 3736 O O . MET C 1 5 ? -16.272 -27.360 106.617 1.00 17.30 1 MET C O 1
ATOM 3741 N N . PHE C 1 6 ? -16.157 -28.961 105.081 1.00 16.64 2 PHE C N 1
ATOM 3742 C CA . PHE C 1 6 ? -14.957 -28.393 104.427 1.00 16.49 2 PHE C CA 1
ATOM 3743 C C . PHE C 1 6 ? -13.694 -28.284 105.299 1.00 16.71 2 PHE C C 1
ATOM 3744 O O . PHE C 1 6 ? -12.937 -27.336 105.174 1.00 17.36 2 PHE C O 1
ATOM 3752 N N . ASP C 1 7 ? -13.474 -29.286 106.151 1.00 17.13 3 ASP C N 1
ATOM 3753 C CA . ASP C 1 7 ? -12.309 -29.352 107.013 1.00 17.41 3 ASP C CA 1
ATOM 3754 C C . ASP C 1 7 ? -11.035 -29.454 106.203 1.00 18.07 3 ASP C C 1
ATOM 3755 O O . ASP C 1 7 ? -10.942 -30.302 105.290 1.00 17.75 3 ASP C O 1
ATOM 3760 N N . LEU C 1 8 ? -10.096 -28.560 106.489 1.00 17.39 4 LEU C N 1
ATOM 3761 C CA . LEU C 1 8 ? -8.731 -28.628 105.943 1.00 18.10 4 LEU C CA 1
ATOM 3762 C C . LEU C 1 8 ? -7.671 -28.675 107.034 1.00 18.86 4 LEU C C 1
ATOM 3763 O O . LEU C 1 8 ? -6.463 -28.597 106.753 1.00 19.33 4 LEU C O 1
ATOM 3768 N N . GLN C 1 9 ? -8.083 -28.805 108.292 1.00 18.46 5 GLN C N 1
ATOM 3769 C CA . GLN C 1 9 ? -7.108 -28.762 109.350 1.00 19.87 5 GLN C CA 1
ATOM 3770 C C . GLN C 1 9 ? -6.119 -29.927 109.248 1.00 20.57 5 GLN C C 1
ATOM 3771 O O . GLN C 1 9 ? -6.529 -31.085 109.137 1.00 21.08 5 GLN C O 1
ATOM 3777 N N . GLY C 1 10 ? -4.822 -29.601 109.283 1.00 20.87 6 GLY C N 1
ATOM 3778 C CA . GLY C 1 10 ? -3.748 -30.608 109.175 1.00 20.54 6 GLY C CA 1
ATOM 3779 C C . GLY C 1 10 ? -3.507 -31.161 107.768 1.00 20.63 6 GLY C C 1
ATOM 3780 O O . GLY C 1 10 ? -2.653 -32.026 107.577 1.00 21.71 6 GLY C O 1
ATOM 3781 N N . ARG C 1 11 ? -4.268 -30.707 106.787 1.00 19.20 7 ARG C N 1
ATOM 3782 C CA . ARG C 1 11 ? -3.989 -31.025 105.405 1.00 19.91 7 ARG C CA 1
ATOM 3783 C C . ARG C 1 11 ? -2.694 -30.354 105.027 1.00 18.93 7 ARG C C 1
ATOM 3784 O O . ARG C 1 11 ? -2.423 -29.271 105.516 1.00 19.25 7 ARG C O 1
ATOM 3792 N N . SER C 1 12 ? -1.896 -30.978 104.164 1.00 18.28 8 SER C N 1
ATOM 3793 C CA . SER C 1 12 ? -0.574 -30.458 103.828 1.00 18.59 8 SER C CA 1
ATOM 3794 C C . SER C 1 12 ? -0.509 -29.934 102.386 1.00 17.20 8 SER C C 1
ATOM 3795 O O . SER C 1 12 ? -0.786 -30.676 101.448 1.00 16.85 8 SER C O 1
ATOM 3798 N N . VAL C 1 13 ? -0.168 -28.647 102.245 1.00 16.86 9 VAL C N 1
ATOM 3799 C CA . VAL C 1 13 ? -0.306 -27.910 100.999 1.00 15.19 9 VAL C CA 1
ATOM 3800 C C . VAL C 1 13 ? 1.010 -27.291 100.542 1.00 15.07 9 VAL C C 1
ATOM 3801 O O . VAL C 1 13 ? 1.747 -26.718 101.331 1.00 16.47 9 VAL C O 1
ATOM 3805 N N . VAL C 1 14 ? 1.314 -27.413 99.269 1.00 13.83 10 VAL C N 1
ATOM 3806 C CA . VAL C 1 14 ? 2.445 -26.745 98.657 1.00 14.62 10 VAL C CA 1
ATOM 3807 C C . VAL C 1 14 ? 1.857 -25.715 97.687 1.00 14.24 10 VAL C C 1
ATOM 3808 O O . VAL C 1 14 ? 1.008 -26.060 96.865 1.00 14.01 10 VAL C O 1
ATOM 3812 N N . VAL C 1 15 ? 2.267 -24.457 97.810 1.00 15.06 11 VAL C N 1
ATOM 3813 C CA . VAL C 1 15 ? 1.829 -23.380 96.925 1.00 14.11 11 VAL C CA 1
ATOM 3814 C C . VAL C 1 15 ? 3.033 -22.757 96.210 1.00 15.20 11 VAL C C 1
ATOM 3815 O O . VAL C 1 15 ? 3.864 -22.070 96.830 1.00 16.10 11 VAL C O 1
ATOM 3819 N N . THR C 1 16 ? 3.141 -22.987 94.906 1.00 13.44 12 THR C N 1
ATOM 3820 C CA . THR C 1 16 ? 4.181 -22.336 94.128 1.00 13.97 12 THR C CA 1
ATOM 3821 C C . THR C 1 16 ? 3.764 -20.872 93.813 1.00 14.15 12 THR C C 1
ATOM 3822 O O . THR C 1 16 ? 2.588 -20.570 93.670 1.00 13.53 12 THR C O 1
ATOM 3826 N N . GLY C 1 17 ? 4.744 -19.985 93.739 1.00 15.52 13 GLY C N 1
ATOM 3827 C CA . GLY C 1 17 ? 4.494 -18.571 93.570 1.00 15.95 13 GLY C CA 1
ATOM 3828 C C . GLY C 1 17 ? 3.599 -18.077 94.687 1.00 17.06 13 GLY C C 1
ATOM 3829 O O . GLY C 1 17 ? 2.701 -17.287 94.441 1.00 17.15 13 GLY C O 1
ATOM 3830 N N . GLY C 1 18 ? 3.862 -18.529 95.910 1.00 17.45 14 GLY C N 1
ATOM 3831 C CA . GLY C 1 18 ? 2.959 -18.339 97.032 1.00 18.48 14 GLY C CA 1
ATOM 3832 C C . GLY C 1 18 ? 3.252 -17.125 97.907 1.00 19.34 14 GLY C C 1
ATOM 3833 O O . GLY C 1 18 ? 2.626 -16.985 98.963 1.00 21.31 14 GLY C O 1
ATOM 3834 N N . THR C 1 19 ? 4.164 -16.246 97.483 1.00 20.06 15 THR C N 1
ATOM 3835 C CA . THR C 1 19 ? 4.594 -15.125 98.342 1.00 20.92 15 THR C CA 1
ATOM 3836 C C . THR C 1 19 ? 3.898 -13.797 98.056 1.00 21.36 15 THR C C 1
ATOM 3837 O O . THR C 1 19 ? 3.936 -12.916 98.916 1.00 22.77 15 THR C O 1
ATOM 3841 N N . LYS C 1 20 ? 3.251 -13.661 96.898 1.00 20.59 16 LYS C N 1
ATOM 3842 C CA . LYS C 1 20 ? 2.613 -12.427 96.507 1.00 21.41 16 LYS C CA 1
ATOM 3843 C C . LYS C 1 20 ? 1.331 -12.714 95.765 1.00 20.56 16 LYS C C 1
ATOM 3844 O O . LYS C 1 20 ? 1.098 -13.827 95.294 1.00 19.61 16 LYS C O 1
ATOM 3846 N N . GLY C 1 21 ? 0.514 -11.679 95.651 1.00 20.62 17 GLY C N 1
ATOM 3847 C CA . GLY C 1 21 ? -0.634 -11.711 94.757 1.00 20.18 17 GLY C CA 1
ATOM 3848 C C . GLY C 1 21 ? -1.579 -12.874 95.002 1.00 18.49 17 GLY C C 1
ATOM 3849 O O . GLY C 1 21 ? -1.931 -13.181 96.152 1.00 19.59 17 GLY C O 1
ATOM 3850 N N . ILE C 1 22 ? -2.002 -13.509 93.924 1.00 18.12 18 ILE C N 1
ATOM 3851 C CA . ILE C 1 22 ? -2.967 -14.611 94.001 1.00 16.18 18 ILE C CA 1
ATOM 3852 C C . ILE C 1 22 ? -2.427 -15.798 94.837 1.00 16.67 18 ILE C C 1
ATOM 3853 O O . ILE C 1 22 ? -3.111 -16.333 95.708 1.00 15.60 18 ILE C O 1
ATOM 3858 N N . GLY C 1 23 ? -1.185 -16.173 94.596 1.00 16.10 19 GLY C N 1
ATOM 3859 C CA . GLY C 1 23 ? -0.512 -17.212 95.398 1.00 16.94 19 GLY C CA 1
ATOM 3860 C C . GLY C 1 23 ? -0.564 -16.979 96.903 1.00 16.97 19 GLY C C 1
ATOM 3861 O O . GLY C 1 23 ? -0.880 -17.881 97.676 1.00 17.60 19 GLY C O 1
ATOM 3862 N N . ARG C 1 24 ? -0.265 -15.757 97.326 1.00 17.66 20 ARG C N 1
ATOM 3863 C CA A ARG C 1 24 ? -0.323 -15.421 98.745 0.50 18.55 20 ARG C CA 1
ATOM 3864 C CA B ARG C 1 24 ? -0.323 -15.423 98.747 0.50 18.58 20 ARG C CA 1
ATOM 3865 C C . ARG C 1 24 ? -1.758 -15.537 99.241 1.00 17.48 20 ARG C C 1
ATOM 3866 O O . ARG C 1 24 ? -2.002 -15.997 100.355 1.00 18.56 20 ARG C O 1
ATOM 3881 N N . GLY C 1 25 ? -2.707 -15.129 98.413 1.00 16.76 21 GLY C N 1
ATOM 3882 C CA . GLY C 1 25 ? -4.151 -15.309 98.699 1.00 16.71 21 GLY C CA 1
ATOM 3883 C C . GLY C 1 25 ? -4.515 -16.784 98.920 1.00 15.93 21 GLY C C 1
ATOM 3884 O O . GLY C 1 25 ? -5.222 -17.136 99.858 1.00 15.35 21 GLY C O 1
ATOM 3885 N N . ILE C 1 26 ? -3.979 -17.662 98.081 1.00 15.50 22 ILE C N 1
ATOM 3886 C CA . ILE C 1 26 ? -4.243 -19.107 98.242 1.00 14.46 22 ILE C CA 1
ATOM 3887 C C . ILE C 1 26 ? -3.597 -19.583 99.552 1.00 15.14 22 ILE C C 1
ATOM 3888 O O . ILE C 1 26 ? -4.252 -20.209 100.387 1.00 15.31 22 ILE C O 1
ATOM 3893 N N . ALA C 1 27 ? -2.326 -19.236 99.763 1.00 15.82 23 ALA C N 1
ATOM 3894 C CA . ALA C 1 27 ? -1.588 -19.663 100.960 1.00 15.99 23 ALA C CA 1
ATOM 3895 C C . ALA C 1 27 ? -2.274 -19.195 102.264 1.00 17.09 23 ALA C C 1
ATOM 3896 O O . ALA C 1 27 ? -2.371 -19.936 103.223 1.00 17.32 23 ALA C O 1
ATOM 3898 N N . THR C 1 28 ? -2.790 -17.972 102.235 1.00 17.42 24 THR C N 1
ATOM 3899 C CA . THR C 1 28 ? -3.459 -17.343 103.369 1.00 17.91 24 THR C CA 1
ATOM 3900 C C . THR C 1 28 ? -4.731 -18.089 103.750 1.00 17.01 24 THR C C 1
ATOM 3901 O O . THR C 1 28 ? -4.976 -18.351 104.942 1.00 17.64 24 THR C O 1
ATOM 3905 N N . VAL C 1 29 ? -5.547 -18.426 102.758 1.00 16.16 25 VAL C N 1
ATOM 3906 C CA . VAL C 1 29 ? -6.773 -19.154 103.019 1.00 15.69 25 VAL C CA 1
ATOM 3907 C C . VAL C 1 29 ? -6.433 -20.492 103.627 1.00 15.46 25 VAL C C 1
ATOM 3908 O O . VAL C 1 29 ? -7.060 -20.891 104.596 1.00 15.76 25 VAL C O 1
ATOM 3912 N N . PHE C 1 30 ? -5.446 -21.189 103.063 1.00 15.16 26 PHE C N 1
ATOM 3913 C CA . PHE C 1 30 ? -5.078 -22.482 103.617 1.00 15.44 26 PHE C CA 1
ATOM 3914 C C . PHE C 1 30 ? -4.558 -22.370 105.055 1.00 16.03 26 PHE C C 1
ATOM 3915 O O . PHE C 1 30 ? -4.871 -23.204 105.926 1.00 17.22 26 PHE C O 1
ATOM 3923 N N . ALA C 1 31 ? -3.780 -21.326 105.317 1.00 16.73 27 ALA C N 1
ATOM 3924 C CA . ALA C 1 31 ? -3.221 -21.125 106.632 1.00 17.76 27 ALA C CA 1
ATOM 3925 C C . ALA C 1 31 ? -4.347 -20.877 107.659 1.00 18.80 27 ALA C C 1
ATOM 3926 O O . ALA C 1 31 ? -4.325 -21.446 108.748 1.00 19.68 27 ALA C O 1
ATOM 3928 N N . ARG C 1 32 ? -5.328 -20.065 107.283 1.00 19.70 28 ARG C N 1
ATOM 3929 C CA A ARG C 1 32 ? -6.467 -19.744 108.164 0.50 21.05 28 ARG C CA 1
ATOM 3930 C CA B ARG C 1 32 ? -6.468 -19.746 108.162 0.50 21.05 28 ARG C CA 1
ATOM 3931 C C . ARG C 1 32 ? -7.290 -21.003 108.460 1.00 21.01 28 ARG C C 1
ATOM 3932 O O . ARG C 1 32 ? -7.918 -21.104 109.514 1.00 21.07 28 ARG C O 1
ATOM 3947 N N . ALA C 1 33 ? -7.300 -21.948 107.512 1.00 19.18 29 ALA C N 1
ATOM 3948 C CA . ALA C 1 33 ? -8.076 -23.172 107.620 1.00 19.66 29 ALA C CA 1
ATOM 3949 C C . ALA C 1 33 ? -7.379 -24.248 108.443 1.00 20.15 29 ALA C C 1
ATOM 3950 O O . ALA C 1 33 ? -7.911 -25.333 108.612 1.00 20.99 29 ALA C O 1
ATOM 3952 N N . GLY C 1 34 ? -6.195 -23.947 108.975 1.00 20.49 30 GLY C N 1
ATOM 3953 C CA . GLY C 1 34 ? -5.465 -24.911 109.763 1.00 20.67 30 GLY C CA 1
ATOM 3954 C C . GLY C 1 34 ? -4.552 -25.856 108.984 1.00 20.14 30 GLY C C 1
ATOM 3955 O O . GLY C 1 34 ? -4.008 -26.813 109.554 1.00 21.28 30 GLY C O 1
ATOM 3956 N N . ALA C 1 35 ? -4.358 -25.590 107.696 1.00 19.31 31 ALA C N 1
ATOM 3957 C CA . ALA C 1 35 ? -3.498 -26.425 106.872 1.00 18.91 31 ALA C CA 1
ATOM 3958 C C . ALA C 1 35 ? -2.023 -26.150 107.162 1.00 19.30 31 ALA C C 1
ATOM 3959 O O . ALA C 1 35 ? -1.653 -25.060 107.608 1.00 20.40 31 ALA C O 1
ATOM 3961 N N . ASN C 1 36 ? -1.198 -27.170 106.920 1.00 19.58 32 ASN C N 1
ATOM 3962 C CA . ASN C 1 36 ? 0.258 -27.007 106.831 1.00 20.17 32 ASN C CA 1
ATOM 3963 C C . ASN C 1 36 ? 0.496 -26.421 105.436 1.00 19.74 32 ASN C C 1
ATOM 3964 O O . ASN C 1 36 ? -0.150 -26.864 104.459 1.00 18.70 32 ASN C O 1
ATOM 3969 N N . VAL C 1 37 ? 1.315 -25.372 105.341 1.00 19.56 33 VAL C N 1
ATOM 3970 C CA . VAL C 1 37 ? 1.559 -24.707 104.055 1.00 19.24 33 VAL C CA 1
ATOM 3971 C C . VAL C 1 37 ? 3.047 -24.490 103.780 1.00 19.66 33 VAL C C 1
ATOM 3972 O O . VAL C 1 37 ? 3.759 -23.911 104.597 1.00 19.88 33 VAL C O 1
ATOM 3976 N N . ALA C 1 38 ? 3.521 -25.014 102.651 1.00 18.84 34 ALA C N 1
ATOM 3977 C CA . ALA C 1 38 ? 4.845 -24.703 102.138 1.00 18.97 34 ALA C CA 1
ATOM 3978 C C . ALA C 1 38 ? 4.682 -23.707 101.007 1.00 19.13 34 ALA C C 1
ATOM 3979 O O . ALA C 1 38 ? 4.143 -24.067 99.970 1.00 19.32 34 ALA C O 1
ATOM 3981 N N . VAL C 1 39 ? 5.187 -22.484 101.198 1.00 20.46 35 VAL C N 1
ATOM 3982 C CA . VAL C 1 39 ? 5.166 -21.465 100.174 1.00 21.49 35 VAL C CA 1
ATOM 3983 C C . VAL C 1 39 ? 6.506 -21.430 99.465 1.00 21.84 35 VAL C C 1
ATOM 3984 O O . VAL C 1 39 ? 7.580 -21.393 100.085 1.00 21.63 35 VAL C O 1
ATOM 3988 N N . ALA C 1 40 ? 6.436 -21.424 98.148 1.00 20.11 36 ALA C N 1
ATOM 3989 C CA . ALA C 1 40 ? 7.606 -21.312 97.351 1.00 21.07 36 ALA C CA 1
ATOM 3990 C C . ALA C 1 40 ? 7.628 -19.979 96.609 1.00 21.73 36 ALA C C 1
ATOM 3991 O O . ALA C 1 40 ? 6.598 -19.443 96.201 1.00 20.81 36 ALA C O 1
ATOM 3993 N N . GLY C 1 41 ? 8.820 -19.448 96.429 1.00 22.08 37 GLY C N 1
ATOM 3994 C CA . GLY C 1 41 ? 8.984 -18.245 95.640 1.00 22.79 37 GLY C CA 1
ATOM 3995 C C . GLY C 1 41 ? 10.445 -18.037 95.301 1.00 24.05 37 GLY C C 1
ATOM 3996 O O . GLY C 1 41 ? 11.287 -18.863 95.662 1.00 22.31 37 GLY C O 1
ATOM 3997 N N . ARG C 1 42 ? 10.741 -16.933 94.612 1.00 25.62 38 ARG C N 1
ATOM 3998 C CA . ARG C 1 42 ? 12.100 -16.685 94.132 1.00 28.13 38 ARG C CA 1
ATOM 3999 C C . ARG C 1 42 ? 12.911 -15.783 95.068 1.00 30.05 38 ARG C C 1
ATOM 4000 O O . ARG C 1 42 ? 14.135 -15.865 95.080 1.00 30.11 38 ARG C O 1
ATOM 4008 N N . SER C 1 43 ? 12.236 -14.954 95.871 1.00 31.05 39 SER C N 1
ATOM 4009 C CA . SER C 1 43 ? 12.919 -13.950 96.705 1.00 32.57 39 SER C CA 1
ATOM 4010 C C . SER C 1 43 ? 12.848 -14.298 98.182 1.00 33.63 39 SER C C 1
ATOM 4011 O O . SER C 1 43 ? 11.752 -14.374 98.758 1.00 32.40 39 SER C O 1
ATOM 4014 N N . THR C 1 44 ? 14.009 -14.525 98.797 1.00 34.16 40 THR C N 1
ATOM 4015 C CA . THR C 1 44 ? 14.070 -15.031 100.172 1.00 36.14 40 THR C CA 1
ATOM 4016 C C . THR C 1 44 ? 13.458 -14.017 101.142 1.00 37.27 40 THR C C 1
ATOM 4017 O O . THR C 1 44 ? 12.846 -14.392 102.151 1.00 37.22 40 THR C O 1
ATOM 4021 N N . ALA C 1 45 ? 13.600 -12.737 100.813 1.00 38.11 41 ALA C N 1
ATOM 4022 C CA . ALA C 1 45 ? 13.017 -11.666 101.612 1.00 39.07 41 ALA C CA 1
ATOM 4023 C C . ALA C 1 45 ? 11.486 -11.728 101.596 1.00 38.22 41 ALA C C 1
ATOM 4024 O O . ALA C 1 45 ? 10.853 -11.614 102.645 1.00 38.34 41 ALA C O 1
ATOM 4026 N N . ASP C 1 46 ? 10.899 -11.902 100.415 1.00 37.16 42 ASP C N 1
ATOM 4027 C CA . ASP C 1 46 ? 9.454 -12.083 100.294 1.00 36.74 42 ASP C CA 1
ATOM 4028 C C . ASP C 1 46 ? 8.984 -13.380 100.969 1.00 35.17 42 ASP C C 1
ATOM 4029 O O . ASP C 1 46 ? 7.917 -13.396 101.597 1.00 35.02 42 ASP C O 1
ATOM 4034 N N . ILE C 1 47 ? 9.759 -14.462 100.836 1.00 33.06 43 ILE C N 1
ATOM 4035 C CA . ILE C 1 47 ? 9.377 -15.752 101.422 1.00 31.11 43 ILE C CA 1
ATOM 4036 C C . ILE C 1 47 ? 9.297 -15.639 102.932 1.00 31.41 43 ILE C C 1
ATOM 4037 O O . ILE C 1 47 ? 8.308 -15.978 103.560 1.00 29.80 43 ILE C O 1
ATOM 4042 N N . ASP C 1 48 ? 10.365 -15.146 103.534 1.00 31.82 44 ASP C N 1
ATOM 4043 C CA . ASP C 1 48 ? 10.417 -15.039 104.993 1.00 32.92 44 ASP C CA 1
ATOM 4044 C C . ASP C 1 48 ? 9.319 -14.138 105.585 1.00 32.44 44 ASP C C 1
ATOM 4045 O O . ASP C 1 48 ? 8.784 -14.412 106.651 1.00 33.30 44 ASP C O 1
ATOM 4050 N N . ALA C 1 49 ? 9.000 -13.049 104.904 1.00 32.61 45 ALA C N 1
ATOM 4051 C CA . ALA C 1 49 ? 7.961 -12.121 105.358 1.00 32.60 45 ALA C CA 1
ATOM 4052 C C . ALA C 1 49 ? 6.586 -12.801 105.299 1.00 31.71 45 ALA C C 1
ATOM 4053 O O . ALA C 1 49 ? 5.801 -12.730 106.254 1.00 32.04 45 ALA C O 1
ATOM 4055 N N . CYS C 1 50 ? 6.318 -13.470 104.178 1.00 29.87 46 CYS C N 1
ATOM 4056 C CA . CYS C 1 50 ? 5.072 -14.234 104.002 1.00 29.13 46 CYS C CA 1
ATOM 4057 C C . CYS C 1 50 ? 4.941 -15.351 105.067 1.00 28.17 46 CYS C C 1
ATOM 4058 O O . CYS C 1 50 ? 3.880 -15.491 105.714 1.00 27.67 46 CYS C O 1
ATOM 4061 N N . VAL C 1 51 ? 6.007 -16.129 105.273 1.00 27.04 47 VAL C N 1
ATOM 4062 C CA . VAL C 1 51 ? 5.972 -17.225 106.249 1.00 27.58 47 VAL C CA 1
ATOM 4063 C C . VAL C 1 51 ? 5.673 -16.706 107.665 1.00 29.53 47 VAL C C 1
ATOM 4064 O O . VAL C 1 51 ? 4.822 -17.256 108.367 1.00 28.22 47 VAL C O 1
ATOM 4068 N N . ALA C 1 52 ? 6.352 -15.627 108.056 1.00 30.54 48 ALA C N 1
ATOM 4069 C CA . ALA C 1 52 ? 6.127 -15.003 109.360 1.00 32.10 48 ALA C CA 1
ATOM 4070 C C . ALA C 1 52 ? 4.650 -14.664 109.554 1.00 32.41 48 ALA C C 1
ATOM 4071 O O . ALA C 1 52 ? 4.106 -14.938 110.624 1.00 33.01 48 ALA C O 1
ATOM 4073 N N . ASP C 1 53 ? 3.999 -14.104 108.524 1.00 31.80 49 ASP C N 1
ATOM 4074 C CA . ASP C 1 53 ? 2.588 -13.678 108.631 1.00 32.25 49 ASP C CA 1
ATOM 4075 C C . ASP C 1 53 ? 1.634 -14.875 108.703 1.00 31.28 49 ASP C C 1
ATOM 4076 O O . ASP C 1 53 ? 0.725 -14.926 109.556 1.00 31.55 49 ASP C O 1
ATOM 4081 N N . LEU C 1 54 ? 1.851 -15.828 107.804 1.00 28.92 50 LEU C N 1
ATOM 4082 C CA . LEU C 1 54 ? 0.957 -16.954 107.629 1.00 28.48 50 LEU C CA 1
ATOM 4083 C C . LEU C 1 54 ? 0.985 -17.930 108.797 1.00 28.58 50 LEU C C 1
ATOM 4084 O O . LEU C 1 54 ? -0.058 -18.515 109.139 1.00 25.89 50 LEU C O 1
ATOM 4089 N N . ASP C 1 55 ? 2.160 -18.096 109.412 1.00 29.49 51 ASP C N 1
ATOM 4090 C CA . ASP C 1 55 ? 2.307 -19.034 110.516 1.00 31.30 51 ASP C CA 1
ATOM 4091 C C . ASP C 1 55 ? 1.411 -18.614 111.684 1.00 31.60 51 ASP C C 1
ATOM 4092 O O . ASP C 1 55 ? 1.020 -19.450 112.478 1.00 32.06 51 ASP C O 1
ATOM 4097 N N . GLN C 1 56 ? 1.078 -17.328 111.763 1.00 32.25 52 GLN C N 1
ATOM 4098 C CA . GLN C 1 56 ? 0.242 -16.789 112.844 1.00 34.01 52 GLN C CA 1
ATOM 4099 C C . GLN C 1 56 ? -1.245 -17.004 112.619 1.00 33.05 52 GLN C C 1
ATOM 4100 O O . GLN C 1 56 ? -2.047 -16.826 113.540 1.00 32.69 52 GLN C O 1
ATOM 4106 N N . LEU C 1 57 ? -1.628 -17.376 111.398 1.00 30.91 53 LEU C N 1
ATOM 4107 C CA . LEU C 1 57 ? -3.050 -17.417 111.051 1.00 29.67 53 LEU C CA 1
ATOM 4108 C C . LEU C 1 57 ? -3.780 -18.682 111.508 1.00 28.44 53 LEU C C 1
ATOM 4109 O O . LEU C 1 57 ? -4.997 -18.699 111.537 1.00 28.40 53 LEU C O 1
ATOM 4114 N N . GLY C 1 58 ? -3.057 -19.737 111.848 1.00 27.96 54 GLY C N 1
ATOM 4115 C CA . GLY C 1 58 ? -3.690 -20.987 112.249 1.00 27.57 54 GLY C CA 1
ATOM 4116 C C . GLY C 1 58 ? -2.714 -21.970 112.854 1.00 28.48 54 GLY C C 1
ATOM 4117 O O . GLY C 1 58 ? -1.530 -21.665 113.043 1.00 29.20 54 GLY C O 1
ATOM 4118 N N . SER C 1 59 ? -3.220 -23.159 113.158 1.00 28.53 55 SER C N 1
ATOM 4119 C CA . SER C 1 59 ? -2.480 -24.171 113.929 1.00 29.42 55 SER C CA 1
ATOM 4120 C C . SER C 1 59 ? -1.531 -25.024 113.087 1.00 28.73 55 SER C C 1
ATOM 4121 O O . SER C 1 59 ? -0.809 -25.855 113.631 1.00 28.49 55 SER C O 1
ATOM 4124 N N . GLY C 1 60 ? -1.520 -24.839 111.759 1.00 26.68 56 GLY C N 1
ATOM 4125 C CA . GLY C 1 60 ? -0.662 -25.641 110.902 1.00 26.34 56 GLY C CA 1
ATOM 4126 C C . GLY C 1 60 ? 0.749 -25.100 110.891 1.00 26.79 56 GLY C C 1
ATOM 4127 O O . GLY C 1 60 ? 0.979 -23.992 111.357 1.00 27.86 56 GLY C O 1
ATOM 4128 N N . LYS C 1 61 ? 1.692 -25.879 110.361 1.00 26.94 57 LYS C N 1
ATOM 4129 C CA . LYS C 1 61 ? 3.080 -25.421 110.240 1.00 27.27 57 LYS C CA 1
ATOM 4130 C C . LYS C 1 61 ? 3.207 -24.728 108.887 1.00 26.57 57 LYS C C 1
ATOM 4131 O O . LYS C 1 61 ? 2.637 -25.183 107.893 1.00 24.82 57 LYS C O 1
ATOM 4133 N N . VAL C 1 62 ? 3.914 -23.606 108.845 1.00 26.46 58 VAL C N 1
ATOM 4134 C CA . VAL C 1 62 ? 4.162 -22.941 107.569 1.00 25.95 58 VAL C CA 1
ATOM 4135 C C . VAL C 1 62 ? 5.670 -22.860 107.344 1.00 26.39 58 VAL C C 1
ATOM 4136 O O . VAL C 1 62 ? 6.416 -22.522 108.270 1.00 26.41 58 VAL C O 1
ATOM 4140 N N . ILE C 1 63 ? 6.118 -23.195 106.133 1.00 24.80 59 ILE C N 1
ATOM 4141 C CA . ILE C 1 63 ? 7.534 -23.085 105.778 1.00 25.25 59 ILE C CA 1
ATOM 4142 C C . ILE C 1 63 ? 7.661 -22.348 104.446 1.00 24.33 59 ILE C C 1
ATOM 4143 O O . ILE C 1 63 ? 6.688 -22.218 103.702 1.00 22.24 59 ILE C O 1
ATOM 4148 N N . GLY C 1 64 ? 8.858 -21.835 104.201 1.00 24.10 60 GLY C N 1
ATOM 4149 C CA . GLY C 1 64 ? 9.199 -21.163 102.953 1.00 24.19 60 GLY C CA 1
ATOM 4150 C C . GLY C 1 64 ? 10.376 -21.804 102.275 1.00 24.28 60 GLY C C 1
ATOM 4151 O O . GLY C 1 64 ? 11.382 -22.091 102.936 1.00 25.07 60 GLY C O 1
ATOM 4152 N N . VAL C 1 65 ? 10.273 -21.993 100.963 1.00 23.21 61 VAL C N 1
ATOM 4153 C CA . VAL C 1 65 ? 11.333 -22.606 100.174 1.00 23.08 61 VAL C CA 1
ATOM 4154 C C . VAL C 1 65 ? 11.613 -21.811 98.887 1.00 23.59 61 VAL C C 1
ATOM 4155 O O . VAL C 1 65 ? 10.726 -21.622 98.041 1.00 23.33 61 VAL C O 1
ATOM 4159 N N . GLN C 1 66 ? 12.845 -21.343 98.727 1.00 22.51 62 GLN C N 1
ATOM 4160 C CA . GLN C 1 66 ? 13.221 -20.663 97.525 1.00 23.50 62 GLN C CA 1
ATOM 4161 C C . GLN C 1 66 ? 13.261 -21.717 96.405 1.00 23.19 62 GLN C C 1
ATOM 4162 O O . GLN C 1 66 ? 13.977 -22.740 96.508 1.00 23.44 62 GLN C O 1
ATOM 4168 N N . THR C 1 67 ? 12.475 -21.477 95.359 1.00 21.87 63 THR C N 1
ATOM 4169 C CA . THR C 1 67 ? 12.294 -22.456 94.286 1.00 21.42 63 THR C CA 1
ATOM 4170 C C . THR C 1 67 ? 12.087 -21.726 92.953 1.00 20.50 63 THR C C 1
ATOM 4171 O O . THR C 1 67 ? 11.192 -20.889 92.839 1.00 21.53 63 THR C O 1
ATOM 4175 N N . ASP C 1 68 ? 12.896 -22.080 91.965 1.00 19.03 64 ASP C N 1
ATOM 4176 C CA . ASP C 1 68 ? 12.634 -21.747 90.580 1.00 19.04 64 ASP C CA 1
ATOM 4177 C C . ASP C 1 68 ? 11.853 -22.906 89.963 1.00 17.62 64 ASP C C 1
ATOM 4178 O O . ASP C 1 68 ? 12.444 -23.929 89.640 1.00 17.30 64 ASP C O 1
ATOM 4183 N N . VAL C 1 69 ? 10.544 -22.761 89.791 1.00 15.91 65 VAL C N 1
ATOM 4184 C CA . VAL C 1 69 ? 9.717 -23.882 89.359 1.00 15.51 65 VAL C CA 1
ATOM 4185 C C . VAL C 1 69 ? 10.062 -24.381 87.944 1.00 15.15 65 VAL C C 1
ATOM 4186 O O . VAL C 1 69 ? 9.692 -25.476 87.582 1.00 16.12 65 VAL C O 1
ATOM 4190 N N . SER C 1 70 ? 10.779 -23.579 87.152 1.00 14.88 66 SER C N 1
ATOM 4191 C CA . SER C 1 70 ? 11.174 -23.990 85.823 1.00 14.71 66 SER C CA 1
ATOM 4192 C C . SER C 1 70 ? 12.273 -25.057 85.848 1.00 14.38 66 SER C C 1
ATOM 4193 O O . SER C 1 70 ? 12.609 -25.619 84.795 1.00 16.11 66 SER C O 1
ATOM 4196 N N . ASP C 1 71 ? 12.817 -25.356 87.029 1.00 15.47 67 ASP C N 1
ATOM 4197 C CA . ASP C 1 71 ? 13.871 -26.377 87.178 1.00 16.30 67 ASP C CA 1
ATOM 4198 C C . ASP C 1 71 ? 13.276 -27.557 87.925 1.00 16.45 67 ASP C C 1
ATOM 4199 O O . ASP C 1 71 ? 12.931 -27.428 89.123 1.00 17.28 67 ASP C O 1
ATOM 4204 N N . ARG C 1 72 ? 13.132 -28.684 87.229 1.00 15.73 68 ARG C N 1
ATOM 4205 C CA . ARG C 1 72 ? 12.548 -29.880 87.827 1.00 16.30 68 ARG C CA 1
ATOM 4206 C C . ARG C 1 72 ? 13.202 -30.258 89.148 1.00 16.93 68 ARG C C 1
ATOM 4207 O O . ARG C 1 72 ? 12.516 -30.655 90.081 1.00 17.58 68 ARG C O 1
ATOM 4215 N N . ALA C 1 73 ? 14.529 -30.170 89.204 1.00 18.13 69 ALA C N 1
ATOM 4216 C CA . ALA C 1 73 ? 15.275 -30.575 90.407 1.00 19.01 69 ALA C CA 1
ATOM 4217 C C . ALA C 1 73 ? 14.929 -29.683 91.616 1.00 19.39 69 ALA C C 1
ATOM 4218 O O . ALA C 1 73 ? 14.807 -30.176 92.744 1.00 18.15 69 ALA C O 1
ATOM 4220 N N . GLN C 1 74 ? 14.676 -28.392 91.377 1.00 19.28 70 GLN C N 1
ATOM 4221 C CA . GLN C 1 74 ? 14.251 -27.519 92.490 1.00 19.81 70 GLN C CA 1
ATOM 4222 C C . GLN C 1 74 ? 12.828 -27.806 92.956 1.00 18.45 70 GLN C C 1
ATOM 4223 O O . GLN C 1 74 ? 12.500 -27.608 94.156 1.00 18.52 70 GLN C O 1
ATOM 4229 N N . CYS C 1 75 ? 11.989 -28.263 92.024 1.00 17.07 71 CYS C N 1
ATOM 4230 C CA . CYS C 1 75 ? 10.619 -28.698 92.374 1.00 16.58 71 CYS C CA 1
ATOM 4231 C C . CYS C 1 75 ? 10.731 -29.950 93.248 1.00 17.33 71 CYS C C 1
ATOM 4232 O O . CYS C 1 75 ? 10.037 -30.050 94.256 1.00 15.84 71 CYS C O 1
ATOM 4235 N N . ASP C 1 76 ? 11.594 -30.898 92.854 1.00 17.29 72 ASP C N 1
ATOM 4236 C CA . ASP C 1 76 ? 11.834 -32.071 93.691 1.00 19.88 72 ASP C CA 1
ATOM 4237 C C . ASP C 1 76 ? 12.297 -31.678 95.102 1.00 19.89 72 ASP C C 1
ATOM 4238 O O . ASP C 1 76 ? 11.823 -32.264 96.094 1.00 20.91 72 ASP C O 1
ATOM 4243 N N . ALA C 1 77 ? 13.171 -30.666 95.189 1.00 19.48 73 ALA C N 1
ATOM 4244 C CA . ALA C 1 77 ? 13.708 -30.207 96.487 1.00 21.06 73 ALA C CA 1
ATOM 4245 C C . ALA C 1 77 ? 12.583 -29.621 97.351 1.00 20.45 73 ALA C C 1
ATOM 4246 O O . ALA C 1 77 ? 12.519 -29.859 98.555 1.00 21.78 73 ALA C O 1
ATOM 4248 N N . LEU C 1 78 ? 11.691 -28.866 96.709 1.00 18.89 74 LEU C N 1
ATOM 4249 C CA . LEU C 1 78 ? 10.527 -28.303 97.365 1.00 18.69 74 LEU C CA 1
ATOM 4250 C C . LEU C 1 78 ? 9.591 -29.375 97.928 1.00 18.58 74 LEU C C 1
ATOM 4251 O O . LEU C 1 78 ? 9.193 -29.311 99.089 1.00 18.84 74 LEU C O 1
ATOM 4256 N N . ALA C 1 79 ? 9.253 -30.363 97.108 1.00 18.67 75 ALA C N 1
ATOM 4257 C CA . ALA C 1 79 ? 8.422 -31.478 97.568 1.00 18.69 75 ALA C CA 1
ATOM 4258 C C . ALA C 1 79 ? 9.109 -32.179 98.739 1.00 20.08 75 ALA C C 1
ATOM 4259 O O . ALA C 1 79 ? 8.475 -32.508 99.735 1.00 20.43 75 ALA C O 1
ATOM 4261 N N . GLY C 1 80 ? 10.412 -32.399 98.616 1.00 20.93 76 GLY C N 1
ATOM 4262 C CA . GLY C 1 80 ? 11.181 -33.076 99.676 1.00 22.51 76 GLY C CA 1
ATOM 4263 C C . GLY C 1 80 ? 11.119 -32.348 101.022 1.00 22.53 76 GLY C C 1
ATOM 4264 O O . GLY C 1 80 ? 11.006 -32.969 102.084 1.00 23.08 76 GLY C O 1
ATOM 4265 N N . ARG C 1 81 ? 11.206 -31.023 100.974 1.00 22.71 77 ARG C N 1
ATOM 4266 C CA . ARG C 1 81 ? 11.158 -30.215 102.188 1.00 23.54 77 ARG C CA 1
ATOM 4267 C C . ARG C 1 81 ? 9.793 -30.340 102.823 1.00 23.38 77 ARG C C 1
ATOM 4268 O O . ARG C 1 81 ? 9.692 -30.408 104.047 1.00 22.78 77 ARG C O 1
ATOM 4276 N N . ALA C 1 82 ? 8.741 -30.364 101.993 1.00 21.42 78 ALA C N 1
ATOM 4277 C CA . ALA C 1 82 ? 7.371 -30.407 102.532 1.00 21.73 78 ALA C CA 1
ATOM 4278 C C . ALA C 1 82 ? 7.125 -31.764 103.164 1.00 21.89 78 ALA C C 1
ATOM 4279 O O . ALA C 1 82 ? 6.537 -31.843 104.243 1.00 21.44 78 ALA C O 1
ATOM 4281 N N . VAL C 1 83 ? 7.610 -32.822 102.511 1.00 21.51 79 VAL C N 1
ATOM 4282 C CA . VAL C 1 83 ? 7.472 -34.152 103.085 1.00 22.45 79 VAL C CA 1
ATOM 4283 C C . VAL C 1 83 ? 8.243 -34.233 104.410 1.00 23.10 79 VAL C C 1
ATOM 4284 O O . VAL C 1 83 ? 7.682 -34.709 105.398 1.00 23.90 79 VAL C O 1
ATOM 4288 N N . GLU C 1 84 ? 9.483 -33.732 104.446 1.00 23.63 80 GLU C N 1
ATOM 4289 C CA . GLU C 1 84 ? 10.309 -33.775 105.690 1.00 25.37 80 GLU C CA 1
ATOM 4290 C C . GLU C 1 84 ? 9.630 -33.010 106.849 1.00 26.01 80 GLU C C 1
ATOM 4291 O O . GLU C 1 84 ? 9.594 -33.499 107.989 1.00 27.43 80 GLU C O 1
ATOM 4293 N N . GLU C 1 85 ? 9.043 -31.843 106.572 1.00 25.43 81 GLU C N 1
ATOM 4294 C CA . GLU C 1 85 ? 8.452 -31.029 107.643 1.00 26.65 81 GLU C CA 1
ATOM 4295 C C . GLU C 1 85 ? 7.036 -31.446 108.021 1.00 26.17 81 GLU C C 1
ATOM 4296 O O . GLU C 1 85 ? 6.668 -31.325 109.195 1.00 26.39 81 GLU C O 1
ATOM 4302 N N . PHE C 1 86 ? 6.241 -31.908 107.060 1.00 24.19 82 PHE C N 1
ATOM 4303 C CA . PHE C 1 86 ? 4.834 -32.157 107.305 1.00 23.55 82 PHE C CA 1
ATOM 4304 C C . PHE C 1 86 ? 4.467 -33.626 107.389 1.00 24.12 82 PHE C C 1
ATOM 4305 O O . PHE C 1 86 ? 3.415 -33.960 107.913 1.00 24.20 82 PHE C O 1
ATOM 4313 N N . GLY C 1 87 ? 5.319 -34.497 106.869 1.00 24.86 83 GLY C N 1
ATOM 4314 C CA . GLY C 1 87 ? 5.027 -35.918 106.819 1.00 25.25 83 GLY C CA 1
ATOM 4315 C C . GLY C 1 87 ? 4.371 -36.333 105.510 1.00 24.25 83 GLY C C 1
ATOM 4316 O O . GLY C 1 87 ? 4.150 -37.518 105.286 1.00 24.80 83 GLY C O 1
ATOM 4317 N N . GLY C 1 88 ? 4.056 -35.372 104.630 1.00 22.52 84 GLY C N 1
ATOM 4318 C CA . GLY C 1 88 ? 3.322 -35.702 103.413 1.00 21.28 84 GLY C CA 1
ATOM 4319 C C . GLY C 1 88 ? 2.856 -34.461 102.688 1.00 18.46 84 GLY C C 1
ATOM 4320 O O . GLY C 1 88 ? 3.097 -33.346 103.143 1.00 18.71 84 GLY C O 1
ATOM 4321 N N . ILE C 1 89 ? 2.234 -34.676 101.545 1.00 16.83 85 ILE C N 1
ATOM 4322 C CA . ILE C 1 89 ? 1.633 -33.592 100.761 1.00 15.55 85 ILE C CA 1
ATOM 4323 C C . ILE C 1 89 ? 0.282 -34.083 100.269 1.00 15.88 85 ILE C C 1
ATOM 4324 O O . ILE C 1 89 ? 0.206 -35.104 99.594 1.00 15.28 85 ILE C O 1
ATOM 4329 N N . ASP C 1 90 ? -0.788 -33.343 100.592 1.00 15.28 86 ASP C N 1
ATOM 4330 C CA . ASP C 1 90 ? -2.145 -33.682 100.149 1.00 15.78 86 ASP C CA 1
ATOM 4331 C C . ASP C 1 90 ? -2.620 -32.796 98.996 1.00 14.94 86 ASP C C 1
ATOM 4332 O O . ASP C 1 90 ? -3.506 -33.174 98.217 1.00 13.84 86 ASP C O 1
ATOM 4337 N N . VAL C 1 91 ? -2.021 -31.611 98.870 1.00 13.84 87 VAL C N 1
ATOM 4338 C CA . VAL C 1 91 ? -2.508 -30.619 97.902 1.00 13.19 87 VAL C CA 1
ATOM 4339 C C . VAL C 1 91 ? -1.307 -29.908 97.300 1.00 13.19 87 VAL C C 1
ATOM 4340 O O . VAL C 1 91 ? -0.428 -29.417 98.038 1.00 13.67 87 VAL C O 1
ATOM 4344 N N . VAL C 1 92 ? -1.257 -29.860 95.971 1.00 12.57 88 VAL C N 1
ATOM 4345 C CA . VAL C 1 92 ? -0.330 -28.951 95.284 1.00 12.89 88 VAL C CA 1
ATOM 4346 C C . VAL C 1 92 ? -1.105 -27.892 94.485 1.00 12.60 88 VAL C C 1
ATOM 4347 O O . VAL C 1 92 ? -1.969 -28.211 93.667 1.00 13.90 88 VAL C O 1
ATOM 4351 N N . CYS C 1 93 ? -0.844 -26.631 94.820 1.00 12.66 89 CYS C N 1
ATOM 4352 C CA . CYS C 1 93 ? -1.402 -25.465 94.148 1.00 11.86 89 CYS C CA 1
ATOM 4353 C C . CYS C 1 93 ? -0.291 -24.992 93.227 1.00 11.99 89 CYS C C 1
ATOM 4354 O O . CYS C 1 93 ? 0.685 -24.317 93.654 1.00 12.67 89 CYS C O 1
ATOM 4357 N N . ALA C 1 94 ? -0.370 -25.453 91.980 1.00 10.67 90 ALA C N 1
ATOM 4358 C CA . ALA C 1 94 ? 0.565 -25.065 90.918 1.00 11.12 90 ALA C CA 1
ATOM 4359 C C . ALA C 1 94 ? 0.129 -23.713 90.401 1.00 12.19 90 ALA C C 1
ATOM 4360 O O . ALA C 1 94 ? -0.632 -23.590 89.452 1.00 13.56 90 ALA C O 1
ATOM 4362 N N . ASN C 1 95 ? 0.584 -22.699 91.107 1.00 12.22 91 ASN C N 1
ATOM 4363 C CA . ASN C 1 95 ? 0.133 -21.339 90.920 1.00 12.90 91 ASN C CA 1
ATOM 4364 C C . ASN C 1 95 ? 1.162 -20.422 90.255 1.00 13.44 91 ASN C C 1
ATOM 4365 O O . ASN C 1 95 ? 0.773 -19.428 89.684 1.00 14.41 91 ASN C O 1
ATOM 4370 N N . ALA C 1 96 ? 2.453 -20.741 90.347 1.00 15.34 92 ALA C N 1
ATOM 4371 C CA . ALA C 1 96 ? 3.514 -19.878 89.828 1.00 15.26 92 ALA C CA 1
ATOM 4372 C C . ALA C 1 96 ? 3.207 -19.562 88.365 1.00 15.84 92 ALA C C 1
ATOM 4373 O O . ALA C 1 96 ? 2.864 -20.449 87.580 1.00 14.00 92 ALA C O 1
ATOM 4375 N N . GLY C 1 97 ? 3.366 -18.302 88.008 1.00 15.27 93 GLY C N 1
ATOM 4376 C CA . GLY C 1 97 ? 3.165 -17.892 86.642 1.00 15.32 93 GLY C CA 1
ATOM 4377 C C . GLY C 1 97 ? 3.612 -16.437 86.513 1.00 16.13 93 GLY C C 1
ATOM 4378 O O . GLY C 1 97 ? 3.584 -15.665 87.498 1.00 16.33 93 GLY C O 1
ATOM 4379 N N . VAL C 1 98 ? 4.090 -16.106 85.318 1.00 14.71 94 VAL C N 1
ATOM 4380 C CA . VAL C 1 98 ? 4.416 -14.720 84.982 1.00 14.86 94 VAL C CA 1
ATOM 4381 C C . VAL C 1 98 ? 3.604 -14.268 83.763 1.00 14.61 94 VAL C C 1
ATOM 4382 O O . VAL C 1 98 ? 3.100 -15.112 82.989 1.00 14.46 94 VAL C O 1
ATOM 4386 N N . PHE C 1 99 ? 3.488 -12.937 83.561 1.00 14.75 95 PHE C N 1
ATOM 4387 C CA . PHE C 1 99 ? 2.656 -12.419 82.465 1.00 14.85 95 PHE C CA 1
ATOM 4388 C C . PHE C 1 99 ? 3.256 -11.193 81.765 1.00 15.76 95 PHE C C 1
ATOM 4389 O O . PHE C 1 99 ? 2.563 -10.173 81.567 1.00 14.72 95 PHE C O 1
ATOM 4397 N N . PRO C 1 100 ? 4.531 -11.302 81.339 1.00 15.65 96 PRO C N 1
ATOM 4398 C CA . PRO C 1 100 ? 5.156 -10.248 80.516 1.00 16.69 96 PRO C CA 1
ATOM 4399 C C . PRO C 1 100 ? 4.405 -10.177 79.197 1.00 15.11 96 PRO C C 1
ATOM 4400 O O . PRO C 1 100 ? 3.827 -11.207 78.739 1.00 15.46 96 PRO C O 1
ATOM 4404 N N . ASP C 1 101 ? 4.422 -8.998 78.573 1.00 15.01 97 ASP C N 1
ATOM 4405 C CA . ASP C 1 101 ? 3.768 -8.825 77.305 1.00 14.87 97 ASP C CA 1
ATOM 4406 C C . ASP C 1 101 ? 4.756 -8.902 76.149 1.00 15.13 97 ASP C C 1
ATOM 4407 O O . ASP C 1 101 ? 5.912 -8.548 76.271 1.00 14.87 97 ASP C O 1
ATOM 4412 N N . ALA C 1 102 ? 4.264 -9.348 75.023 1.00 12.72 98 ALA C N 1
ATOM 4413 C CA . ALA C 1 102 ? 5.026 -9.350 73.780 1.00 14.20 98 ALA C CA 1
ATOM 4414 C C . ALA C 1 102 ? 4.076 -9.397 72.575 1.00 14.49 98 ALA C C 1
ATOM 4415 O O . ALA C 1 102 ? 3.365 -10.395 72.382 1.00 14.51 98 ALA C O 1
ATOM 4417 N N . PRO C 1 103 ? 4.073 -8.327 71.747 1.00 14.66 99 PRO C N 1
ATOM 4418 C CA . PRO C 1 103 ? 3.250 -8.387 70.534 1.00 14.61 99 PRO C CA 1
ATOM 4419 C C . PRO C 1 103 ? 3.706 -9.559 69.687 1.00 14.32 99 PRO C C 1
ATOM 4420 O O . PRO C 1 103 ? 4.906 -9.885 69.617 1.00 13.86 99 PRO C O 1
ATOM 4424 N N . LEU C 1 104 ? 2.763 -10.189 69.011 1.00 15.05 100 LEU C N 1
ATOM 4425 C CA . LEU C 1 104 ? 3.115 -11.332 68.181 1.00 16.07 100 LEU C CA 1
ATOM 4426 C C . LEU C 1 104 ? 4.126 -10.999 67.147 1.00 16.75 100 LEU C C 1
ATOM 4427 O O . LEU C 1 104 ? 5.016 -11.814 66.840 1.00 17.72 100 LEU C O 1
ATOM 4432 N N . ALA C 1 105 ? 4.042 -9.792 66.604 1.00 17.86 101 ALA C N 1
ATOM 4433 C CA . ALA C 1 105 ? 4.899 -9.386 65.516 1.00 19.67 101 ALA C CA 1
ATOM 4434 C C . ALA C 1 105 ? 6.361 -9.243 65.905 1.00 19.68 101 ALA C C 1
ATOM 4435 O O . ALA C 1 105 ? 7.231 -9.225 65.020 1.00 22.39 101 ALA C O 1
ATOM 4437 N N . THR C 1 106 ? 6.625 -9.077 67.196 1.00 17.31 102 THR C N 1
ATOM 4438 C CA . THR C 1 106 ? 7.988 -8.857 67.683 1.00 16.65 102 THR C CA 1
ATOM 4439 C C . THR C 1 106 ? 8.487 -9.909 68.673 1.00 15.25 102 THR C C 1
ATOM 4440 O O . THR C 1 106 ? 9.681 -9.962 68.949 1.00 15.39 102 THR C O 1
ATOM 4444 N N . MET C 1 107 ? 7.589 -10.743 69.181 1.00 14.62 103 MET C N 1
ATOM 4445 C CA . MET C 1 107 ? 7.901 -11.716 70.202 1.00 13.96 103 MET C CA 1
ATOM 4446 C C . MET C 1 107 ? 9.111 -12.552 69.783 1.00 14.56 103 MET C C 1
ATOM 4447 O O . MET C 1 107 ? 9.121 -13.123 68.699 1.00 13.23 103 MET C O 1
ATOM 4452 N N . THR C 1 108 ? 10.114 -12.631 70.650 1.00 14.72 104 THR C N 1
ATOM 4453 C CA . THR C 1 108 ? 11.348 -13.364 70.344 1.00 14.89 104 THR C CA 1
ATOM 4454 C C . THR C 1 108 ? 11.274 -14.827 70.858 1.00 14.65 104 THR C C 1
ATOM 4455 O O . THR C 1 108 ? 10.493 -15.160 71.735 1.00 13.43 104 THR C O 1
ATOM 4459 N N . PRO C 1 109 ? 12.153 -15.685 70.356 1.00 14.93 105 PRO C N 1
ATOM 4460 C CA . PRO C 1 109 ? 12.214 -17.037 70.873 1.00 15.27 105 PRO C CA 1
ATOM 4461 C C . PRO C 1 109 ? 12.475 -17.037 72.379 1.00 14.27 105 PRO C C 1
ATOM 4462 O O . PRO C 1 109 ? 11.933 -17.907 73.111 1.00 15.05 105 PRO C O 1
ATOM 4466 N N . GLU C 1 110 ? 13.295 -16.098 72.835 1.00 15.48 106 GLU C N 1
ATOM 4467 C CA A GLU C 1 110 ? 13.603 -15.976 74.272 0.50 16.03 106 GLU C CA 1
ATOM 4468 C CA B GLU C 1 110 ? 13.614 -15.953 74.246 0.50 16.27 106 GLU C CA 1
ATOM 4469 C C . GLU C 1 110 ? 12.352 -15.649 75.082 1.00 14.96 106 GLU C C 1
ATOM 4470 O O . GLU C 1 110 ? 12.128 -16.223 76.160 1.00 14.33 106 GLU C O 1
ATOM 4481 N N . GLN C 1 111 ? 11.530 -14.734 74.592 1.00 14.31 107 GLN C N 1
ATOM 4482 C CA . GLN C 1 111 ? 10.273 -14.394 75.282 1.00 13.12 107 GLN C CA 1
ATOM 4483 C C . GLN C 1 111 ? 9.316 -15.607 75.313 1.00 12.64 107 GLN C C 1
ATOM 4484 O O . GLN C 1 111 ? 8.664 -15.916 76.352 1.00 13.53 107 GLN C O 1
ATOM 4490 N N . LEU C 1 112 ? 9.201 -16.292 74.179 1.00 12.15 108 LEU C N 1
ATOM 4491 C CA . LEU C 1 112 ? 8.262 -17.415 74.063 1.00 11.77 108 LEU C CA 1
ATOM 4492 C C . LEU C 1 112 ? 8.705 -18.555 74.987 1.00 11.48 108 LEU C C 1
ATOM 4493 O O . LEU C 1 112 ? 7.923 -19.081 75.792 1.00 12.96 108 LEU C O 1
ATOM 4498 N N . ASN C 1 113 ? 9.963 -18.965 74.867 1.00 12.46 109 ASN C N 1
ATOM 4499 C CA . ASN C 1 113 ? 10.462 -20.044 75.691 1.00 12.72 109 ASN C CA 1
ATOM 4500 C C . ASN C 1 113 ? 10.461 -19.706 77.181 1.00 12.28 109 ASN C C 1
ATOM 4501 O O . ASN C 1 113 ? 10.161 -20.566 78.010 1.00 12.05 109 ASN C O 1
ATOM 4506 N N . GLY C 1 114 ? 10.785 -18.456 77.528 1.00 11.74 110 GLY C N 1
ATOM 4507 C CA . GLY C 1 114 ? 10.816 -18.046 78.901 1.00 12.84 110 GLY C CA 1
ATOM 4508 C C . GLY C 1 114 ? 9.490 -18.147 79.625 1.00 12.23 110 GLY C C 1
ATOM 4509 O O . GLY C 1 114 ? 9.418 -18.667 80.752 1.00 12.87 110 GLY C O 1
ATOM 4510 N N . ILE C 1 115 ? 8.402 -17.690 78.999 1.00 11.83 111 ILE C N 1
ATOM 4511 C CA . ILE C 1 115 ? 7.132 -17.759 79.652 1.00 11.11 111 ILE C CA 1
ATOM 4512 C C . ILE C 1 115 ? 6.600 -19.197 79.774 1.00 10.81 111 ILE C C 1
ATOM 4513 O O . ILE C 1 115 ? 5.928 -19.550 80.767 1.00 10.27 111 ILE C O 1
ATOM 4518 N N . PHE C 1 116 ? 6.888 -20.026 78.784 1.00 11.34 112 PHE C N 1
ATOM 4519 C CA . PHE C 1 116 ? 6.569 -21.445 78.857 1.00 11.02 112 PHE C CA 1
ATOM 4520 C C . PHE C 1 116 ? 7.345 -22.184 79.938 1.00 11.39 112 PHE C C 1
ATOM 4521 O O . PHE C 1 116 ? 6.766 -23.033 80.613 1.00 11.47 112 PHE C O 1
ATOM 4529 N N . ALA C 1 117 ? 8.611 -21.831 80.137 1.00 11.54 113 ALA C N 1
ATOM 4530 C CA . ALA C 1 117 ? 9.448 -22.460 81.157 1.00 12.40 113 ALA C CA 1
ATOM 4531 C C . ALA C 1 117 ? 8.873 -22.310 82.549 1.00 12.72 113 ALA C C 1
ATOM 4532 O O . ALA C 1 117 ? 8.785 -23.284 83.281 1.00 12.23 113 ALA C O 1
ATOM 4534 N N . VAL C 1 118 ? 8.383 -21.118 82.877 1.00 11.43 114 VAL C N 1
ATOM 4535 C CA . VAL C 1 118 ? 7.784 -20.885 84.161 1.00 12.05 114 VAL C CA 1
ATOM 4536 C C . VAL C 1 118 ? 6.365 -21.452 84.223 1.00 11.79 114 VAL C C 1
ATOM 4537 O O . VAL C 1 118 ? 6.006 -22.224 85.150 1.00 13.37 114 VAL C O 1
ATOM 4541 N N . ASN C 1 119 ? 5.540 -21.013 83.284 1.00 11.37 115 ASN C N 1
ATOM 4542 C CA . ASN C 1 119 ? 4.103 -21.186 83.384 1.00 10.39 115 ASN C CA 1
ATOM 4543 C C . ASN C 1 119 ? 3.616 -22.588 83.102 1.00 10.99 115 ASN C C 1
ATOM 4544 O O . ASN C 1 119 ? 2.637 -23.038 83.698 1.00 11.14 115 ASN C O 1
ATOM 4549 N N . VAL C 1 120 ? 4.282 -23.254 82.172 1.00 11.20 116 VAL C N 1
ATOM 4550 C CA . VAL C 1 120 ? 3.927 -24.633 81.799 1.00 10.39 116 VAL C CA 1
ATOM 4551 C C . VAL C 1 120 ? 4.870 -25.652 82.444 1.00 10.35 116 VAL C C 1
ATOM 4552 O O . VAL C 1 120 ? 4.392 -26.503 83.168 1.00 9.77 116 VAL C O 1
ATOM 4556 N N . ASN C 1 121 ? 6.166 -25.607 82.164 1.00 10.58 117 ASN C N 1
ATOM 4557 C CA . ASN C 1 121 ? 7.084 -26.555 82.773 1.00 11.11 117 ASN C CA 1
ATOM 4558 C C . ASN C 1 121 ? 7.005 -26.504 84.293 1.00 11.85 117 ASN C C 1
ATOM 4559 O O . ASN C 1 121 ? 7.006 -27.543 84.939 1.00 11.52 117 ASN C O 1
ATOM 4564 N N . GLY C 1 122 ? 6.877 -25.312 84.873 1.00 11.14 118 GLY C N 1
ATOM 4565 C CA . GLY C 1 122 ? 6.714 -25.198 86.330 1.00 11.87 118 GLY C CA 1
ATOM 4566 C C . GLY C 1 122 ? 5.463 -25.876 86.861 1.00 11.04 118 GLY C C 1
ATOM 4567 O O . GLY C 1 122 ? 5.454 -26.364 87.996 1.00 11.76 118 GLY C O 1
ATOM 4568 N N . THR C 1 123 ? 4.394 -25.886 86.061 1.00 11.69 119 THR C N 1
ATOM 4569 C CA . THR C 1 123 ? 3.163 -26.608 86.431 1.00 11.17 119 THR C CA 1
ATOM 4570 C C . THR C 1 123 ? 3.392 -28.122 86.392 1.00 10.77 119 THR C C 1
ATOM 4571 O O . THR C 1 123 ? 3.112 -28.873 87.366 1.00 11.36 119 THR C O 1
ATOM 4575 N N . PHE C 1 124 ? 3.937 -28.598 85.271 1.00 10.06 120 PHE C N 1
ATOM 4576 C CA . PHE C 1 124 ? 4.245 -30.039 85.157 1.00 9.77 120 PHE C CA 1
ATOM 4577 C C . PHE C 1 124 ? 5.166 -30.476 86.285 1.00 10.83 120 PHE C C 1
ATOM 4578 O O . PHE C 1 124 ? 4.886 -31.419 86.999 1.00 11.32 120 PHE C O 1
ATOM 4586 N N . TYR C 1 125 ? 6.260 -29.756 86.475 1.00 11.86 121 TYR C N 1
ATOM 4587 C CA . TYR C 1 125 ? 7.297 -30.170 87.435 1.00 11.80 121 TYR C CA 1
ATOM 4588 C C . TYR C 1 125 ? 6.805 -30.160 88.881 1.00 12.92 121 TYR C C 1
ATOM 4589 O O . TYR C 1 125 ? 7.149 -31.042 89.669 1.00 13.01 121 TYR C O 1
ATOM 4598 N N . ALA C 1 126 ? 5.986 -29.181 89.227 1.00 12.67 122 ALA C N 1
ATOM 4599 C CA . ALA C 1 126 ? 5.427 -29.093 90.576 1.00 13.20 122 ALA C CA 1
ATOM 4600 C C . ALA C 1 126 ? 4.575 -30.304 90.868 1.00 12.91 122 ALA C C 1
ATOM 4601 O O . ALA C 1 126 ? 4.687 -30.914 91.958 1.00 12.63 122 ALA C O 1
ATOM 4603 N N . VAL C 1 127 ? 3.742 -30.687 89.907 1.00 11.25 123 VAL C N 1
ATOM 4604 C CA . VAL C 1 127 ? 2.890 -31.863 90.057 1.00 11.59 123 VAL C CA 1
ATOM 4605 C C . VAL C 1 127 ? 3.711 -33.170 90.121 1.00 11.84 123 VAL C C 1
ATOM 4606 O O . VAL C 1 127 ? 3.528 -34.000 91.005 1.00 13.69 123 VAL C O 1
ATOM 4610 N N . GLN C 1 128 ? 4.641 -33.333 89.193 1.00 11.67 124 GLN C N 1
ATOM 4611 C CA . GLN C 1 128 ? 5.492 -34.530 89.205 1.00 12.59 124 GLN C CA 1
ATOM 4612 C C . GLN C 1 128 ? 6.300 -34.650 90.479 1.00 13.44 124 GLN C C 1
ATOM 4613 O O . GLN C 1 128 ? 6.422 -35.770 91.034 1.00 13.92 124 GLN C O 1
ATOM 4619 N N . ALA C 1 129 ? 6.894 -33.543 90.923 1.00 13.34 125 ALA C N 1
ATOM 4620 C CA . ALA C 1 129 ? 7.650 -33.537 92.178 1.00 14.37 125 ALA C CA 1
ATOM 4621 C C . ALA C 1 129 ? 6.840 -34.004 93.375 1.00 15.06 125 ALA C C 1
ATOM 4622 O O . ALA C 1 129 ? 7.383 -34.684 94.239 1.00 16.67 125 ALA C O 1
ATOM 4624 N N . CYS C 1 130 ? 5.569 -33.611 93.426 1.00 15.01 126 CYS C N 1
ATOM 4625 C CA . CYS C 1 130 ? 4.689 -33.929 94.554 1.00 14.45 126 CYS C CA 1
ATOM 4626 C C . CYS C 1 130 ? 3.913 -35.241 94.379 1.00 14.44 126 CYS C C 1
ATOM 4627 O O . CYS C 1 130 ? 3.251 -35.660 95.295 1.00 14.48 126 CYS C O 1
ATOM 4630 N N . LEU C 1 131 ? 4.057 -35.910 93.243 1.00 14.01 127 LEU C N 1
ATOM 4631 C CA . LEU C 1 131 ? 3.175 -37.012 92.863 1.00 14.56 127 LEU C CA 1
ATOM 4632 C C . LEU C 1 131 ? 3.293 -38.176 93.820 1.00 14.69 127 LEU C C 1
ATOM 4633 O O . LEU C 1 131 ? 2.268 -38.667 94.312 1.00 15.88 127 LEU C O 1
ATOM 4638 N N . ASP C 1 132 ? 4.507 -38.589 94.162 1.00 16.05 128 ASP C N 1
ATOM 4639 C CA . ASP C 1 132 ? 4.639 -39.699 95.113 1.00 16.89 128 ASP C CA 1
ATOM 4640 C C . ASP C 1 132 ? 3.877 -39.407 96.425 1.00 16.79 128 ASP C C 1
ATOM 4641 O O . ASP C 1 132 ? 3.192 -40.272 96.967 1.00 17.24 128 ASP C O 1
ATOM 4646 N N . ALA C 1 133 ? 4.032 -38.197 96.944 1.00 16.12 129 ALA C N 1
ATOM 4647 C CA . ALA C 1 133 ? 3.383 -37.824 98.193 1.00 16.42 129 ALA C CA 1
ATOM 4648 C C . ALA C 1 133 ? 1.850 -37.770 97.993 1.00 15.76 129 ALA C C 1
ATOM 4649 O O . ALA C 1 133 ? 1.080 -38.170 98.850 1.00 15.91 129 ALA C O 1
ATOM 4651 N N . LEU C 1 134 ? 1.413 -37.190 96.888 1.00 15.14 130 LEU C N 1
ATOM 4652 C CA . LEU C 1 134 ? -0.006 -37.145 96.570 1.00 14.92 130 LEU C CA 1
ATOM 4653 C C . LEU C 1 134 ? -0.642 -38.526 96.490 1.00 16.33 130 LEU C C 1
ATOM 4654 O O . LEU C 1 134 ? -1.804 -38.701 96.880 1.00 17.26 130 LEU C O 1
ATOM 4659 N N . ILE C 1 135 ? 0.093 -39.478 95.926 1.00 15.93 131 ILE C N 1
ATOM 4660 C CA . ILE C 1 135 ? -0.332 -40.888 95.923 1.00 17.23 131 ILE C CA 1
ATOM 4661 C C . ILE C 1 135 ? -0.480 -41.403 97.341 1.00 17.24 131 ILE C C 1
ATOM 4662 O O . ILE C 1 135 ? -1.516 -41.985 97.699 1.00 17.85 131 ILE C O 1
ATOM 4667 N N . ALA C 1 136 ? 0.522 -41.130 98.176 1.00 18.30 132 ALA C N 1
ATOM 4668 C CA . ALA C 1 136 ? 0.554 -41.628 99.554 1.00 19.83 132 ALA C CA 1
ATOM 4669 C C . ALA C 1 136 ? -0.558 -41.012 100.400 1.00 19.71 132 ALA C C 1
ATOM 4670 O O . ALA C 1 136 ? -1.071 -41.663 101.321 1.00 19.82 132 ALA C O 1
ATOM 4672 N N . SER C 1 137 ? -0.932 -39.768 100.082 1.00 19.73 133 SER C N 1
ATOM 4673 C CA . SER C 1 137 ? -2.049 -39.050 100.729 1.00 19.07 133 SER C CA 1
ATOM 4674 C C . SER C 1 137 ? -3.324 -39.882 100.798 1.00 19.09 133 SER C C 1
ATOM 4675 O O . SER C 1 137 ? -3.986 -39.911 101.825 1.00 19.31 133 SER C O 1
ATOM 4678 N N . GLY C 1 138 ? -3.699 -40.502 99.684 1.00 18.62 134 GLY C N 1
ATOM 4679 C CA . GLY C 1 138 ? -5.030 -41.108 99.534 1.00 18.42 134 GLY C CA 1
ATOM 4680 C C . GLY C 1 138 ? -6.211 -40.206 99.225 1.00 17.69 134 GLY C C 1
ATOM 4681 O O . GLY C 1 138 ? -7.280 -40.703 98.897 1.00 17.40 134 GLY C O 1
ATOM 4682 N N . SER C 1 139 ? -6.038 -38.894 99.370 1.00 17.05 135 SER C N 1
ATOM 4683 C CA . SER C 1 139 ? -7.050 -37.888 98.972 1.00 16.73 135 SER C CA 1
ATOM 4684 C C . SER C 1 139 ? -6.363 -36.674 98.359 1.00 14.99 135 SER C C 1
ATOM 4685 O O . SER C 1 139 ? -6.606 -35.520 98.726 1.00 14.49 135 SER C O 1
ATOM 4688 N N . GLY C 1 140 ? -5.457 -36.948 97.439 1.00 14.48 136 GLY C N 1
ATOM 4689 C CA . GLY C 1 140 ? -4.642 -35.931 96.835 1.00 13.27 136 GLY C CA 1
ATOM 4690 C C . GLY C 1 140 ? -5.404 -34.978 95.925 1.00 12.63 136 GLY C C 1
ATOM 4691 O O . GLY C 1 140 ? -6.448 -35.298 95.318 1.00 10.55 136 GLY C O 1
ATOM 4692 N N . ARG C 1 141 ? -4.840 -33.790 95.815 1.00 11.28 137 ARG C N 1
ATOM 4693 C CA . ARG C 1 141 ? -5.467 -32.684 95.105 1.00 11.73 137 ARG C CA 1
ATOM 4694 C C . ARG C 1 141 ? -4.414 -31.849 94.369 1.00 11.46 137 ARG C C 1
ATOM 4695 O O . ARG C 1 141 ? -3.384 -31.493 94.964 1.00 12.34 137 ARG C O 1
ATOM 4703 N N . VAL C 1 142 ? -4.666 -31.567 93.091 1.00 10.30 138 VAL C N 1
ATOM 4704 C CA . VAL C 1 142 ? -3.858 -30.689 92.273 1.00 9.63 138 VAL C CA 1
ATOM 4705 C C . VAL C 1 142 ? -4.796 -29.568 91.845 1.00 9.69 138 VAL C C 1
ATOM 4706 O O . VAL C 1 142 ? -5.882 -29.832 91.292 1.00 10.89 138 VAL C O 1
ATOM 4710 N N . VAL C 1 143 ? -4.385 -28.337 92.117 1.00 10.12 139 VAL C N 1
ATOM 4711 C CA . VAL C 1 143 ? -5.142 -27.145 91.779 1.00 10.84 139 VAL C CA 1
ATOM 4712 C C . VAL C 1 143 ? -4.192 -26.251 90.966 1.00 10.54 139 VAL C C 1
ATOM 4713 O O . VAL C 1 143 ? -3.122 -25.861 91.434 1.00 11.47 139 VAL C O 1
ATOM 4717 N N . LEU C 1 144 ? -4.558 -26.015 89.718 1.00 10.43 140 LEU C N 1
ATOM 4718 C CA . LEU C 1 144 ? -3.745 -25.224 88.810 1.00 9.77 140 LEU C CA 1
ATOM 4719 C C . LEU C 1 144 ? -4.291 -23.817 88.777 1.00 10.31 140 LEU C C 1
ATOM 4720 O O . LEU C 1 144 ? -5.521 -23.619 88.651 1.00 10.85 140 LEU C O 1
ATOM 4725 N N . THR C 1 145 ? -3.414 -22.805 88.828 1.00 9.19 141 THR C N 1
ATOM 4726 C CA . THR C 1 145 ? -3.838 -21.445 88.518 1.00 9.65 141 THR C CA 1
ATOM 4727 C C . THR C 1 145 ? -3.625 -21.140 87.062 1.00 9.94 141 THR C C 1
ATOM 4728 O O . THR C 1 145 ? -2.498 -20.929 86.613 1.00 11.52 141 THR C O 1
ATOM 4732 N N . SER C 1 146 ? -4.727 -21.123 86.323 1.00 9.02 142 SER C N 1
ATOM 4733 C CA . SER C 1 146 ? -4.737 -20.823 84.918 1.00 8.84 142 SER C CA 1
ATOM 4734 C C . SER C 1 146 ? -5.166 -19.317 84.814 1.00 9.36 142 SER C C 1
ATOM 4735 O O . SER C 1 146 ? -4.715 -18.476 85.629 1.00 11.75 142 SER C O 1
ATOM 4738 N N . SER C 1 147 ? -6.033 -18.962 83.858 1.00 9.86 143 SER C N 1
ATOM 4739 C CA . SER C 1 147 ? -6.526 -17.569 83.655 1.00 9.73 143 SER C CA 1
ATOM 4740 C C . SER C 1 147 ? -7.703 -17.648 82.691 1.00 9.40 143 SER C C 1
ATOM 4741 O O . SER C 1 147 ? -7.802 -18.613 81.919 1.00 9.00 143 SER C O 1
ATOM 4744 N N . ILE C 1 148 ? -8.591 -16.659 82.700 1.00 9.01 144 ILE C N 1
ATOM 4745 C CA . ILE C 1 148 ? -9.560 -16.549 81.621 1.00 9.59 144 ILE C CA 1
ATOM 4746 C C . ILE C 1 148 ? -8.838 -16.311 80.265 1.00 9.46 144 ILE C C 1
ATOM 4747 O O . ILE C 1 148 ? -9.339 -16.710 79.228 1.00 8.43 144 ILE C O 1
ATOM 4752 N N . THR C 1 149 ? -7.650 -15.708 80.316 1.00 9.61 145 THR C N 1
ATOM 4753 C CA . THR C 1 149 ? -6.871 -15.336 79.123 1.00 10.58 145 THR C CA 1
ATOM 4754 C C . THR C 1 149 ? -6.146 -16.578 78.609 1.00 9.86 145 THR C C 1
ATOM 4755 O O . THR C 1 149 ? -5.251 -17.064 79.255 1.00 8.63 145 THR C O 1
ATOM 4759 N N . GLY C 1 150 ? -6.602 -17.064 77.452 1.00 10.40 146 GLY C N 1
ATOM 4760 C CA . GLY C 1 150 ? -6.093 -18.269 76.786 1.00 10.40 146 GLY C CA 1
ATOM 4761 C C . GLY C 1 150 ? -7.245 -19.244 76.611 1.00 9.76 146 GLY C C 1
ATOM 4762 O O . GLY C 1 150 ? -7.713 -19.467 75.486 1.00 10.67 146 GLY C O 1
ATOM 4763 N N . PRO C 1 151 ? -7.741 -19.813 77.708 1.00 10.40 147 PRO C N 1
ATOM 4764 C CA . PRO C 1 151 ? -8.877 -20.778 77.626 1.00 9.55 147 PRO C CA 1
ATOM 4765 C C . PRO C 1 151 ? -10.169 -20.144 77.102 1.00 10.90 147 PRO C C 1
ATOM 4766 O O . PRO C 1 151 ? -10.987 -20.824 76.446 1.00 8.08 147 PRO C O 1
ATOM 4770 N N . ILE C 1 152 ? -10.394 -18.866 77.424 1.00 8.88 148 ILE C N 1
ATOM 4771 C CA . ILE C 1 152 ? -11.638 -18.236 77.050 1.00 11.06 148 ILE C CA 1
ATOM 4772 C C . ILE C 1 152 ? -11.461 -16.955 76.206 1.00 10.56 148 ILE C C 1
ATOM 4773 O O . ILE C 1 152 ? -12.100 -16.789 75.165 1.00 11.94 148 ILE C O 1
ATOM 4778 N N . THR C 1 153 ? -10.616 -16.041 76.687 1.00 10.80 149 THR C N 1
ATOM 4779 C CA . THR C 1 153 ? -10.448 -14.746 76.054 1.00 11.94 149 THR C CA 1
ATOM 4780 C C . THR C 1 153 ? -9.090 -14.609 75.392 1.00 12.05 149 THR C C 1
ATOM 4781 O O . THR C 1 153 ? -8.202 -15.415 75.594 1.00 11.01 149 THR C O 1
ATOM 4785 N N . GLY C 1 154 ? -8.955 -13.530 74.637 1.00 12.20 150 GLY C N 1
ATOM 4786 C CA . GLY C 1 154 ? -7.705 -13.119 74.036 1.00 11.50 150 GLY C CA 1
ATOM 4787 C C . GLY C 1 154 ? -7.396 -11.702 74.454 1.00 13.01 150 GLY C C 1
ATOM 4788 O O . GLY C 1 154 ? -8.302 -10.910 74.815 1.00 12.85 150 GLY C O 1
ATOM 4789 N N . TYR C 1 155 ? -6.113 -11.337 74.400 1.00 12.41 151 TYR C N 1
ATOM 4790 C CA . TYR C 1 155 ? -5.714 -9.989 74.758 1.00 12.37 151 TYR C CA 1
ATOM 4791 C C . TYR C 1 155 ? -4.392 -9.697 74.088 1.00 12.75 151 TYR C C 1
ATOM 4792 O O . TYR C 1 155 ? -3.386 -10.283 74.466 1.00 10.48 151 TYR C O 1
ATOM 4801 N N . PRO C 1 156 ? -4.421 -8.855 73.072 1.00 13.54 152 PRO C N 1
ATOM 4802 C CA . PRO C 1 156 ? -3.223 -8.507 72.311 1.00 14.50 152 PRO C CA 1
ATOM 4803 C C . PRO C 1 156 ? -2.039 -8.167 73.212 1.00 14.33 152 PRO C C 1
ATOM 4804 O O . PRO C 1 156 ? -2.167 -7.399 74.193 1.00 15.04 152 PRO C O 1
ATOM 4808 N N . GLY C 1 157 ? -0.901 -8.754 72.898 1.00 12.55 153 GLY C N 1
ATOM 4809 C CA . GLY C 1 157 ? 0.257 -8.695 73.770 1.00 12.91 153 GLY C CA 1
ATOM 4810 C C . GLY C 1 157 ? 0.482 -9.915 74.640 1.00 12.42 153 GLY C C 1
ATOM 4811 O O . GLY C 1 157 ? 1.581 -10.094 75.170 1.00 12.37 153 GLY C O 1
ATOM 4812 N N . TRP C 1 158 ? -0.550 -10.748 74.785 1.00 10.80 154 TRP C N 1
ATOM 4813 C CA . TRP C 1 158 ? -0.498 -11.924 75.644 1.00 11.85 154 TRP C CA 1
ATOM 4814 C C . TRP C 1 158 ? -0.832 -13.241 74.938 1.00 10.48 154 TRP C C 1
ATOM 4815 O O . TRP C 1 158 ? -1.349 -14.187 75.573 1.00 10.38 154 TRP C O 1
ATOM 4826 N N . SER C 1 159 ? -0.443 -13.370 73.665 1.00 11.17 155 SER C N 1
ATOM 4827 C CA . SER C 1 159 ? -0.740 -14.594 72.940 1.00 10.07 155 SER C CA 1
ATOM 4828 C C . SER C 1 159 ? 0.079 -15.759 73.522 1.00 10.53 155 SER C C 1
ATOM 4829 O O . SER C 1 159 ? -0.375 -16.890 73.559 1.00 10.16 155 SER C O 1
ATOM 4832 N N . HIS C 1 160 ? 1.306 -15.478 73.945 1.00 10.41 156 HIS C N 1
ATOM 4833 C CA . HIS C 1 160 ? 2.126 -16.492 74.598 1.00 9.81 156 HIS C CA 1
ATOM 4834 C C . HIS C 1 160 ? 1.575 -16.861 75.988 1.00 9.50 156 HIS C C 1
ATOM 4835 O O . HIS C 1 160 ? 1.428 -18.032 76.328 1.00 10.20 156 HIS C O 1
ATOM 4842 N N . TYR C 1 161 ? 1.227 -15.848 76.765 1.00 8.96 157 TYR C N 1
ATOM 4843 C CA . TYR C 1 161 ? 0.628 -16.057 78.050 1.00 8.97 157 TYR C CA 1
ATOM 4844 C C . TYR C 1 161 ? -0.650 -16.877 77.954 1.00 9.23 157 TYR C C 1
ATOM 4845 O O . TYR C 1 161 ? -0.827 -17.897 78.680 1.00 8.67 157 TYR C O 1
ATOM 4854 N N . GLY C 1 162 ? -1.544 -16.509 77.046 1.00 10.02 158 GLY C N 1
ATOM 4855 C CA . GLY C 1 162 ? -2.781 -17.270 76.875 1.00 9.41 158 GLY C CA 1
ATOM 4856 C C . GLY C 1 162 ? -2.499 -18.700 76.436 1.00 7.96 158 GLY C C 1
ATOM 4857 O O . GLY C 1 162 ? -3.174 -19.637 76.859 1.00 6.71 158 GLY C O 1
ATOM 4858 N N . ALA C 1 163 ? -1.494 -18.883 75.590 1.00 6.91 159 ALA C N 1
ATOM 4859 C CA . ALA C 1 163 ? -1.115 -20.216 75.177 1.00 7.80 159 ALA C CA 1
ATOM 4860 C C . ALA C 1 163 ? -0.685 -21.016 76.396 1.00 8.19 159 ALA C C 1
ATOM 4861 O O . ALA C 1 163 ? -1.094 -22.162 76.542 1.00 8.13 159 ALA C O 1
ATOM 4863 N N . THR C 1 164 ? 0.037 -20.401 77.334 1.00 7.93 160 THR C N 1
ATOM 4864 C CA . THR C 1 164 ? 0.464 -21.152 78.534 1.00 9.41 160 THR C CA 1
ATOM 4865 C C . THR C 1 164 ? -0.699 -21.525 79.431 1.00 9.61 160 THR C C 1
ATOM 4866 O O . THR C 1 164 ? -0.704 -22.599 80.053 1.00 9.10 160 THR C O 1
ATOM 4870 N N . LYS C 1 165 ? -1.655 -20.619 79.517 1.00 9.14 161 LYS C N 1
ATOM 4871 C CA . LYS C 1 165 ? -2.791 -20.824 80.428 1.00 8.57 161 LYS C CA 1
ATOM 4872 C C . LYS C 1 165 ? -3.743 -21.885 79.899 1.00 7.10 161 LYS C C 1
ATOM 4873 O O . LYS C 1 165 ? -4.296 -22.651 80.673 1.00 8.25 161 LYS C O 1
ATOM 4879 N N . ALA C 1 166 ? -3.921 -21.953 78.597 1.00 7.63 162 ALA C N 1
ATOM 4880 C CA . ALA C 1 166 ? -4.665 -23.049 77.929 1.00 8.13 162 ALA C CA 1
ATOM 4881 C C . ALA C 1 166 ? -3.907 -24.355 78.025 1.00 8.22 162 ALA C C 1
ATOM 4882 O O . ALA C 1 166 ? -4.521 -25.379 78.246 1.00 7.32 162 ALA C O 1
ATOM 4884 N N . ALA C 1 167 ? -2.583 -24.297 77.890 1.00 8.64 163 ALA C N 1
ATOM 4885 C CA . ALA C 1 167 ? -1.731 -25.510 78.026 1.00 9.63 163 ALA C CA 1
ATOM 4886 C C . ALA C 1 167 ? -1.960 -26.195 79.354 1.00 9.12 163 ALA C C 1
ATOM 4887 O O . ALA C 1 167 ? -2.057 -27.422 79.424 1.00 9.51 163 ALA C O 1
ATOM 4889 N N . GLN C 1 168 ? -2.087 -25.425 80.404 1.00 8.06 164 GLN C N 1
ATOM 4890 C CA . GLN C 1 168 ? -2.346 -25.959 81.732 1.00 8.43 164 GLN C CA 1
ATOM 4891 C C . GLN C 1 168 ? -3.635 -26.769 81.733 1.00 8.60 164 GLN C C 1
ATOM 4892 O O . GLN C 1 168 ? -3.688 -27.797 82.373 1.00 10.15 164 GLN C O 1
ATOM 4898 N N . LEU C 1 169 ? -4.673 -26.327 81.013 1.00 7.58 165 LEU C N 1
ATOM 4899 C CA . LEU C 1 169 ? -5.944 -27.049 80.970 1.00 7.67 165 LEU C CA 1
ATOM 4900 C C . LEU C 1 169 ? -5.864 -28.308 80.108 1.00 7.48 165 LEU C C 1
ATOM 4901 O O . LEU C 1 169 ? -6.482 -29.307 80.433 1.00 9.26 165 LEU C O 1
ATOM 4906 N N . GLY C 1 170 ? -5.090 -28.285 79.025 1.00 6.98 166 GLY C N 1
ATOM 4907 C CA . GLY C 1 170 ? -4.854 -29.499 78.251 1.00 7.48 166 GLY C CA 1
ATOM 4908 C C . GLY C 1 170 ? -4.144 -30.550 79.087 1.00 7.01 166 GLY C C 1
ATOM 4909 O O . GLY C 1 170 ? -4.499 -31.711 79.031 1.00 9.12 166 GLY C O 1
ATOM 4910 N N . PHE C 1 171 ? -3.108 -30.140 79.835 1.00 8.56 167 PHE C N 1
ATOM 4911 C CA . PHE C 1 171 ? -2.474 -31.008 80.820 1.00 8.46 167 PHE C CA 1
ATOM 4912 C C . PHE C 1 171 ? -3.529 -31.582 81.800 1.00 9.55 167 PHE C C 1
ATOM 4913 O O . PHE C 1 171 ? -3.603 -32.785 82.006 1.00 10.05 167 PHE C O 1
ATOM 4921 N N . MET C 1 172 ? -4.335 -30.699 82.385 1.00 9.46 168 MET C N 1
ATOM 4922 C CA . MET C 1 172 ? -5.385 -31.091 83.345 1.00 10.06 168 MET C CA 1
ATOM 4923 C C . MET C 1 172 ? -6.285 -32.214 82.817 1.00 10.16 168 MET C C 1
ATOM 4924 O O . MET C 1 172 ? -6.628 -33.144 83.542 1.00 9.55 168 MET C O 1
ATOM 4929 N N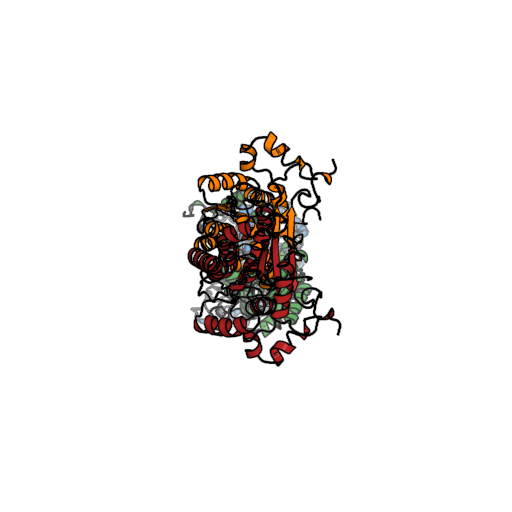 . ARG C 1 173 ? -6.720 -32.095 81.566 1.00 9.45 169 ARG C N 1
ATOM 4930 C CA . ARG C 1 173 ? -7.726 -33.016 81.052 1.00 9.44 169 ARG C CA 1
ATOM 4931 C C . ARG C 1 173 ? -7.209 -34.422 80.935 1.00 9.73 169 ARG C C 1
ATOM 4932 O O . ARG C 1 173 ? -7.986 -35.379 81.071 1.00 13.34 169 ARG C O 1
ATOM 4940 N N . THR C 1 174 ? -5.912 -34.566 80.684 1.00 8.81 170 THR C N 1
ATOM 4941 C CA . THR C 1 174 ? -5.278 -35.856 80.722 1.00 9.02 170 THR C CA 1
ATOM 4942 C C . THR C 1 174 ? -4.874 -36.225 82.147 1.00 9.09 170 THR C C 1
ATOM 4943 O O . THR C 1 174 ? -5.130 -37.363 82.584 1.00 10.26 170 THR C O 1
ATOM 4947 N N . ALA C 1 175 ? -4.263 -35.320 82.908 1.00 9.30 171 ALA C N 1
ATOM 4948 C CA . ALA C 1 175 ? -3.805 -35.674 84.273 1.00 10.24 171 ALA C CA 1
ATOM 4949 C C . ALA C 1 175 ? -4.933 -36.162 85.181 1.00 10.51 171 ALA C C 1
ATOM 4950 O O . ALA C 1 175 ? -4.734 -37.035 86.000 1.00 11.06 171 ALA C O 1
ATOM 4952 N N . ALA C 1 176 ? -6.138 -35.591 85.022 1.00 11.01 172 ALA C N 1
ATOM 4953 C CA . ALA C 1 176 ? -7.295 -36.007 85.791 1.00 10.59 172 ALA C CA 1
ATOM 4954 C C . ALA C 1 176 ? -7.641 -37.476 85.570 1.00 12.29 172 ALA C C 1
ATOM 4955 O O . ALA C 1 176 ? -8.010 -38.170 86.504 1.00 12.88 172 ALA C O 1
ATOM 4957 N N . ILE C 1 177 ? -7.495 -37.941 84.334 1.00 12.45 173 ILE C N 1
ATOM 4958 C CA . ILE C 1 177 ? -7.741 -39.351 84.019 1.00 12.50 173 ILE C CA 1
ATOM 4959 C C . ILE C 1 177 ? -6.592 -40.194 84.538 1.00 13.16 173 ILE C C 1
ATOM 4960 O O . ILE C 1 177 ? -6.804 -41.197 85.186 1.00 12.69 173 ILE C O 1
ATOM 4965 N N . GLU C 1 178 ? -5.370 -39.766 84.242 1.00 14.12 174 GLU C N 1
ATOM 4966 C CA . GLU C 1 178 ? -4.160 -40.533 84.558 1.00 13.45 174 GLU C CA 1
ATOM 4967 C C . GLU C 1 178 ? -3.991 -40.719 86.064 1.00 13.87 174 GLU C C 1
ATOM 4968 O O . GLU C 1 178 ? -3.520 -41.786 86.509 1.00 14.19 174 GLU C O 1
ATOM 4974 N N . LEU C 1 179 ? -4.391 -39.724 86.847 1.00 13.11 175 LEU C N 1
ATOM 4975 C CA . LEU C 1 179 ? -4.201 -39.765 88.310 1.00 13.27 175 LEU C CA 1
ATOM 4976 C C . LEU C 1 179 ? -5.439 -40.252 89.083 1.00 13.43 175 LEU C C 1
ATOM 4977 O O . LEU C 1 179 ? -5.369 -40.503 90.304 1.00 14.31 175 LEU C O 1
ATOM 4982 N N . ALA C 1 180 ? -6.547 -40.470 88.377 1.00 13.32 176 ALA C N 1
ATOM 4983 C CA . ALA C 1 180 ? -7.783 -40.919 89.036 1.00 13.69 176 ALA C CA 1
ATOM 4984 C C . ALA C 1 180 ? -7.614 -42.279 89.761 1.00 14.40 176 ALA C C 1
ATOM 4985 O O . ALA C 1 180 ? -8.204 -42.460 90.808 1.00 15.08 176 ALA C O 1
ATOM 4987 N N . PRO C 1 181 ? -6.803 -43.206 89.235 1.00 14.77 177 PRO C N 1
ATOM 4988 C CA . PRO C 1 181 ? -6.681 -44.457 90.020 1.00 17.05 177 PRO C CA 1
ATOM 4989 C C . PRO C 1 181 ? -6.032 -44.244 91.375 1.00 17.40 177 PRO C C 1
ATOM 4990 O O . PRO C 1 181 ? -6.134 -45.114 92.267 1.00 16.49 177 PRO C O 1
ATOM 4994 N N . HIS C 1 182 ? -5.300 -43.135 91.527 1.00 15.66 178 HIS C N 1
ATOM 4995 C CA . HIS C 1 182 ? -4.652 -42.830 92.813 1.00 16.27 178 HIS C CA 1
ATOM 4996 C C . HIS C 1 182 ? -5.499 -41.936 93.736 1.00 16.64 178 HIS C C 1
ATOM 4997 O O . HIS C 1 182 ? -4.998 -41.468 94.765 1.00 17.73 178 HIS C O 1
ATOM 5004 N N . LYS C 1 183 ? -6.760 -41.709 93.352 1.00 15.93 179 LYS C N 1
ATOM 5005 C CA . LYS C 1 183 ? -7.673 -40.830 94.060 1.00 14.88 179 LYS C CA 1
ATOM 5006 C C . LYS C 1 183 ? -7.174 -39.374 94.140 1.00 14.78 179 LYS C C 1
ATOM 5007 O O . LYS C 1 183 ? -7.389 -38.701 95.166 1.00 14.86 179 LYS C O 1
ATOM 5009 N N . ILE C 1 184 ? -6.460 -38.921 93.110 1.00 12.80 180 ILE C N 1
ATOM 5010 C CA . ILE C 1 184 ? -6.014 -37.530 93.021 1.00 12.00 180 ILE C CA 1
ATOM 5011 C C . ILE C 1 184 ? -6.937 -36.839 92.020 1.00 11.87 180 ILE C C 1
ATOM 5012 O O . ILE C 1 184 ? -7.036 -37.270 90.876 1.00 12.01 180 ILE C O 1
ATOM 5017 N N . THR C 1 185 ? -7.561 -35.758 92.454 1.00 10.08 181 THR C N 1
ATOM 5018 C CA . THR C 1 185 ? -8.288 -34.873 91.536 1.00 10.36 181 THR C CA 1
ATOM 5019 C C . THR C 1 185 ? -7.378 -33.758 91.001 1.00 10.40 181 THR C C 1
ATOM 5020 O O . THR C 1 185 ? -6.403 -33.314 91.646 1.00 10.15 181 THR C O 1
ATOM 5024 N N . VAL C 1 186 ? -7.692 -33.316 89.791 1.00 10.22 182 VAL C N 1
ATOM 5025 C CA . VAL C 1 186 ? -6.895 -32.323 89.086 1.00 9.43 182 VAL C CA 1
ATOM 5026 C C . VAL C 1 186 ? -7.859 -31.300 88.473 1.00 9.10 182 VAL C C 1
ATOM 5027 O O . VAL C 1 186 ? -8.583 -31.610 87.546 1.00 9.10 182 VAL C O 1
ATOM 5031 N N . ASN C 1 187 ? -7.865 -30.110 89.053 1.00 9.18 183 ASN C N 1
ATOM 5032 C CA . ASN C 1 187 ? -8.782 -29.024 88.665 1.00 8.11 183 ASN C CA 1
ATOM 5033 C C . ASN C 1 187 ? -8.001 -27.735 88.436 1.00 9.90 183 ASN C C 1
ATOM 5034 O O . ASN C 1 187 ? -6.844 -27.639 88.855 1.00 9.51 183 ASN C O 1
ATOM 5039 N N . ALA C 1 188 ? -8.665 -26.731 87.851 1.00 9.37 184 ALA C N 1
ATOM 5040 C CA . ALA C 1 188 ? -8.043 -25.459 87.595 1.00 9.98 184 ALA C CA 1
ATOM 5041 C C . ALA C 1 188 ? -8.955 -24.312 87.942 1.00 10.39 184 ALA C C 1
ATOM 5042 O O . ALA C 1 188 ? -10.154 -24.411 87.799 1.00 11.15 184 ALA C O 1
ATOM 5044 N N . ILE C 1 189 ? -8.323 -23.195 88.288 1.00 9.67 185 ILE C N 1
ATOM 5045 C CA . ILE C 1 189 ? -9.037 -21.941 88.538 1.00 10.65 185 ILE C CA 1
ATOM 5046 C C . ILE C 1 189 ? -8.591 -20.976 87.455 1.00 10.05 185 ILE C C 1
ATOM 5047 O O . ILE C 1 189 ? -7.392 -20.904 87.149 1.00 10.46 185 ILE C O 1
ATOM 5052 N N . MET C 1 190 ? -9.549 -20.269 86.857 1.00 8.30 186 MET C N 1
ATOM 5053 C CA . MET C 1 190 ? -9.246 -19.247 85.885 1.00 9.57 186 MET C CA 1
ATOM 5054 C C . MET C 1 190 ? -9.620 -17.897 86.481 1.00 9.36 186 MET C C 1
ATOM 5055 O O . MET C 1 190 ? -10.774 -17.448 86.356 1.00 8.75 186 MET C O 1
ATOM 5060 N N . PRO C 1 191 ? -8.649 -17.212 87.100 1.00 10.87 187 PRO C N 1
ATOM 5061 C CA . PRO C 1 191 ? -8.943 -15.876 87.626 1.00 11.44 187 PRO C CA 1
ATOM 5062 C C . PRO C 1 191 ? -9.216 -14.902 86.497 1.00 11.40 187 PRO C C 1
ATOM 5063 O O . PRO C 1 191 ? -8.607 -15.012 85.422 1.00 10.17 187 PRO C O 1
ATOM 5067 N N . GLY C 1 192 ? -10.105 -13.938 86.761 1.00 11.88 188 GLY C N 1
ATOM 5068 C CA . GLY C 1 192 ? -10.290 -12.823 85.891 1.00 14.03 188 GLY C CA 1
ATOM 5069 C C . GLY C 1 192 ? -9.376 -11.739 86.422 1.00 14.86 188 GLY C C 1
ATOM 5070 O O . GLY C 1 192 ? -8.194 -11.962 86.610 1.00 16.86 188 GLY C O 1
ATOM 5071 N N . ASN C 1 193 ? -9.939 -10.585 86.664 1.00 16.37 189 ASN C N 1
ATOM 5072 C CA . ASN C 1 193 ? -9.180 -9.429 87.097 1.00 17.57 189 ASN C CA 1
ATOM 5073 C C . ASN C 1 193 ? -9.238 -9.356 88.607 1.00 16.84 189 ASN C C 1
ATOM 5074 O O . ASN C 1 193 ? -10.264 -9.118 89.162 1.00 16.93 189 ASN C O 1
ATOM 5079 N N . ILE C 1 194 ? -8.091 -9.586 89.238 1.00 17.00 190 ILE C N 1
ATOM 5080 C CA . ILE C 1 194 ? -7.974 -9.689 90.684 1.00 16.85 190 ILE C CA 1
ATOM 5081 C C . ILE C 1 194 ? -7.095 -8.535 91.143 1.00 19.12 190 ILE C C 1
ATOM 5082 O O . ILE C 1 194 ? -6.017 -8.311 90.578 1.00 18.57 190 ILE C O 1
ATOM 5087 N N . MET C 1 195 ? -7.568 -7.813 92.153 1.00 19.24 191 MET C N 1
ATOM 5088 C CA . MET C 1 195 ? -6.838 -6.721 92.758 1.00 23.21 191 MET C CA 1
ATOM 5089 C C . MET C 1 195 ? -5.598 -7.281 93.470 1.00 24.72 191 MET C C 1
ATOM 5090 O O . MET C 1 195 ? -5.729 -8.128 94.334 1.00 26.94 191 MET C O 1
ATOM 5095 N N . THR C 1 196 ? -4.410 -6.822 93.095 1.00 26.18 192 THR C N 1
ATOM 5096 C CA . THR C 1 196 ? -3.174 -7.196 93.800 1.00 27.12 192 THR C CA 1
ATOM 5097 C C . THR C 1 196 ? -2.403 -5.921 94.145 1.00 30.10 192 THR C C 1
ATOM 5098 O O . THR C 1 196 ? -2.660 -4.833 93.587 1.00 28.85 192 THR C O 1
ATOM 5102 N N . GLU C 1 197 ? -1.415 -6.074 95.028 1.00 33.29 193 GLU C N 1
ATOM 5103 C CA . GLU C 1 197 ? -0.536 -4.947 95.392 1.00 36.79 193 GLU C CA 1
ATOM 5104 C C . GLU C 1 197 ? 0.124 -4.359 94.156 1.00 37.42 193 GLU C C 1
ATOM 5105 O O . GLU C 1 197 ? 0.180 -3.149 93.997 1.00 38.65 193 GLU C O 1
ATOM 5111 N N . GLY C 1 198 ? 0.588 -5.214 93.252 1.00 38.47 194 GLY C N 1
ATOM 5112 C CA . GLY C 1 198 ? 1.195 -4.746 91.992 1.00 38.85 194 GLY C CA 1
ATOM 5113 C C . GLY C 1 198 ? 0.288 -3.829 91.190 1.00 39.39 194 GLY C C 1
ATOM 5114 O O . GLY C 1 198 ? 0.679 -2.720 90.809 1.00 41.23 194 GLY C O 1
ATOM 5115 N N . LEU C 1 199 ? -0.947 -4.279 90.977 1.00 39.12 195 LEU C N 1
ATOM 5116 C CA . LEU C 1 199 ? -1.943 -3.526 90.203 1.00 38.92 195 LEU C CA 1
ATOM 5117 C C . LEU C 1 199 ? -2.302 -2.158 90.812 1.00 39.44 195 LEU C C 1
ATOM 5118 O O . LEU C 1 199 ? -2.601 -1.201 90.087 1.00 40.30 195 LEU C O 1
ATOM 5123 N N . LEU C 1 200 ? -2.255 -2.056 92.142 1.00 40.00 196 LEU C N 1
ATOM 5124 C CA . LEU C 1 200 ? -2.558 -0.810 92.862 1.00 41.11 196 LEU C CA 1
ATOM 5125 C C . LEU C 1 200 ? -1.534 0.318 92.599 1.00 41.85 196 LEU C C 1
ATOM 5126 O O . LEU C 1 200 ? -1.841 1.502 92.792 1.00 42.42 196 LEU C O 1
ATOM 5131 N N . GLU C 1 201 ? -0.318 -0.066 92.185 1.00 41.54 197 GLU C N 1
ATOM 5132 C CA . GLU C 1 201 ? 0.722 0.890 91.747 1.00 42.12 197 GLU C CA 1
ATOM 5133 C C . GLU C 1 201 ? 0.243 1.774 90.577 1.00 42.11 197 GLU C C 1
ATOM 5134 O O . GLU C 1 201 ? 0.739 2.887 90.390 1.00 42.67 197 GLU C O 1
ATOM 5136 N N . ASN C 1 202 ? -0.700 1.256 89.786 1.00 41.01 198 ASN C N 1
ATOM 5137 C CA . ASN C 1 202 ? -1.278 1.970 88.639 1.00 40.99 198 ASN C CA 1
ATOM 5138 C C . ASN C 1 202 ? -2.309 3.010 89.022 1.00 40.47 198 ASN C C 1
ATOM 5139 O O . ASN C 1 202 ? -2.721 3.813 88.181 1.00 40.88 198 ASN C O 1
ATOM 5144 N N . GLY C 1 203 ? -2.755 2.978 90.277 1.00 39.59 199 GLY C N 1
ATOM 5145 C CA . GLY C 1 203 ? -3.680 3.966 90.792 1.00 39.88 199 GLY C CA 1
ATOM 5146 C C . GLY C 1 203 ? -5.161 3.657 90.648 1.00 39.27 199 GLY C C 1
ATOM 5147 O O . GLY C 1 203 ? -5.582 2.784 89.844 1.00 37.07 199 GLY C O 1
ATOM 5148 N N . GLU C 1 204 ? -5.949 4.410 91.423 1.00 39.22 200 GLU C N 1
ATOM 5149 C CA . GLU C 1 204 ? -7.380 4.167 91.575 1.00 38.83 200 GLU C CA 1
ATOM 5150 C C . GLU C 1 204 ? -8.168 4.344 90.264 1.00 38.31 200 GLU C C 1
ATOM 5151 O O . GLU C 1 204 ? -9.151 3.635 90.044 1.00 37.53 200 GLU C O 1
ATOM 5153 N N . GLU C 1 205 ? -7.767 5.293 89.412 1.00 38.42 201 GLU C N 1
ATOM 5154 C CA . GLU C 1 205 ? -8.531 5.605 88.184 1.00 37.33 201 GLU C CA 1
ATOM 5155 C C . GLU C 1 205 ? -8.450 4.424 87.191 1.00 35.78 201 GLU C C 1
ATOM 5156 O O . GLU C 1 205 ? -9.465 4.006 86.603 1.00 33.87 201 GLU C O 1
ATOM 5158 N N . TYR C 1 206 ? -7.253 3.858 87.051 1.00 34.02 202 TYR C N 1
ATOM 5159 C CA . TYR C 1 206 ? -7.030 2.740 86.161 1.00 33.48 202 TYR C CA 1
ATOM 5160 C C . TYR C 1 206 ? -7.893 1.526 86.567 1.00 31.25 202 TYR C C 1
ATOM 5161 O O . TYR C 1 206 ? -8.530 0.862 85.736 1.00 30.56 202 TYR C O 1
ATOM 5170 N N . ILE C 1 207 ? -7.918 1.258 87.860 1.00 30.58 203 ILE C N 1
ATOM 5171 C CA . ILE C 1 207 ? -8.693 0.132 88.376 1.00 30.07 203 ILE C CA 1
ATOM 5172 C C . ILE C 1 207 ? -10.199 0.380 88.173 1.00 29.97 203 ILE C C 1
ATOM 5173 O O . ILE C 1 207 ? -10.934 -0.513 87.738 1.00 27.00 203 ILE C O 1
ATOM 5178 N N . ALA C 1 208 ? -10.660 1.595 88.467 1.00 30.57 204 ALA C N 1
ATOM 5179 C CA . ALA C 1 208 ? -12.089 1.880 88.303 1.00 31.15 204 ALA C CA 1
ATOM 5180 C C . ALA C 1 208 ? -12.515 1.687 86.845 1.00 31.24 204 ALA C C 1
ATOM 5181 O O . ALA C 1 208 ? -13.605 1.185 86.562 1.00 31.16 204 ALA C O 1
ATOM 5183 N N . SER C 1 209 ? -11.654 2.061 85.907 1.00 31.84 205 SER C N 1
ATOM 5184 C CA . SER C 1 209 ? -11.977 1.876 84.503 1.00 32.42 205 SER C CA 1
ATOM 5185 C C . SER C 1 209 ? -12.122 0.372 84.149 1.00 31.05 205 SER C C 1
ATOM 5186 O O . SER C 1 209 ? -13.039 -0.043 83.400 1.00 31.27 205 SER C O 1
ATOM 5189 N N . MET C 1 210 ? -11.208 -0.446 84.673 1.00 29.21 206 MET C N 1
ATOM 5190 C CA A MET C 1 210 ? -11.280 -1.890 84.456 0.50 28.17 206 MET C CA 1
ATOM 5191 C CA B MET C 1 210 ? -11.264 -1.891 84.462 0.50 28.34 206 MET C CA 1
ATOM 5192 C C . MET C 1 210 ? -12.570 -2.456 85.065 1.00 26.89 206 MET C C 1
ATOM 5193 O O . MET C 1 210 ? -13.245 -3.286 84.466 1.00 25.69 206 MET C O 1
ATOM 5202 N N . ALA C 1 211 ? -12.922 -1.972 86.242 1.00 26.50 207 ALA C N 1
ATOM 5203 C CA . ALA C 1 211 ? -14.105 -2.441 86.936 1.00 25.58 207 ALA C CA 1
ATOM 5204 C C . ALA C 1 211 ? -15.400 -2.206 86.153 1.00 26.64 207 ALA C C 1
ATOM 5205 O O . ALA C 1 211 ? -16.348 -2.975 86.296 1.00 25.00 207 ALA C O 1
ATOM 5207 N N . ARG C 1 212 ? -15.446 -1.150 85.329 1.00 27.83 208 ARG C N 1
ATOM 5208 C CA . ARG C 1 212 ? -16.646 -0.853 84.546 1.00 29.28 208 ARG C CA 1
ATOM 5209 C C . ARG C 1 212 ? -16.970 -1.904 83.456 1.00 28.04 208 ARG C C 1
ATOM 5210 O O . ARG C 1 212 ? -18.121 -1.975 83.004 1.00 28.35 208 ARG C O 1
ATOM 5218 N N . SER C 1 213 ? -15.980 -2.707 83.060 1.00 26.48 209 SER C N 1
ATOM 5219 C CA . SER C 1 213 ? -16.187 -3.829 82.131 1.00 25.96 209 SER C CA 1
ATOM 5220 C C . SER C 1 213 ? -16.568 -5.149 82.831 1.00 23.13 209 SER C C 1
ATOM 5221 O O . SER C 1 213 ? -16.688 -6.184 82.189 1.00 22.71 209 SER C O 1
ATOM 5224 N N . ILE C 1 214 ? -16.767 -5.115 84.145 1.00 20.77 210 ILE C N 1
ATOM 5225 C CA . ILE C 1 214 ? -17.057 -6.318 84.897 1.00 17.74 210 ILE C CA 1
ATOM 5226 C C . ILE C 1 214 ? -18.481 -6.245 85.454 1.00 18.24 210 ILE C C 1
ATOM 5227 O O . ILE C 1 214 ? -18.806 -5.274 86.161 1.00 18.04 210 ILE C O 1
ATOM 5232 N N . PRO C 1 215 ? -19.343 -7.247 85.148 1.00 16.92 211 PRO C N 1
ATOM 5233 C CA . PRO C 1 215 ? -20.719 -7.217 85.754 1.00 17.34 211 PRO C CA 1
ATOM 5234 C C . PRO C 1 215 ? -20.745 -7.014 87.265 1.00 17.65 211 PRO C C 1
ATOM 5235 O O . PRO C 1 215 ? -21.572 -6.203 87.765 1.00 17.76 211 PRO C O 1
ATOM 5239 N N . ALA C 1 216 ? -19.832 -7.668 87.986 1.00 16.98 212 ALA C N 1
ATOM 5240 C CA . ALA C 1 216 ? -19.753 -7.498 89.440 1.00 17.51 212 ALA C CA 1
ATOM 5241 C C . ALA C 1 216 ? -19.476 -6.039 89.841 1.00 18.78 212 ALA C C 1
ATOM 5242 O O . ALA C 1 216 ? -19.798 -5.622 90.960 1.00 18.61 212 ALA C O 1
ATOM 5244 N N . GLY C 1 217 ? -18.859 -5.264 88.951 1.00 18.14 213 GLY C N 1
ATOM 5245 C CA . GLY C 1 217 ? -18.620 -3.844 89.199 1.00 19.00 213 GLY C CA 1
ATOM 5246 C C . GLY C 1 217 ? -17.357 -3.536 90.011 1.00 18.87 213 GLY C C 1
ATOM 5247 O O . GLY C 1 217 ? -17.108 -2.383 90.393 1.00 19.52 213 GLY C O 1
ATOM 5248 N N . ALA C 1 218 ? -16.581 -4.573 90.290 1.00 18.62 214 ALA C N 1
ATOM 5249 C CA . ALA C 1 218 ? -15.340 -4.464 91.031 1.00 19.29 214 ALA C CA 1
ATOM 5250 C C . ALA C 1 218 ? -14.409 -5.600 90.599 1.00 18.29 214 ALA C C 1
ATOM 5251 O O . ALA C 1 218 ? -14.848 -6.607 90.053 1.00 18.11 214 ALA C O 1
ATOM 5253 N N . LEU C 1 219 ? -13.116 -5.415 90.836 1.00 17.84 215 LEU C N 1
ATOM 5254 C CA . LEU C 1 219 ? -12.141 -6.476 90.688 1.00 17.34 215 LEU C CA 1
ATOM 5255 C C . LEU C 1 219 ? -12.309 -7.440 91.881 1.00 17.31 215 LEU C C 1
ATOM 5256 O O . LEU C 1 219 ? -12.791 -7.031 92.927 1.00 16.97 215 LEU C O 1
ATOM 5261 N N . GLY C 1 220 ? -11.933 -8.701 91.688 1.00 16.75 216 GLY C N 1
ATOM 5262 C CA . GLY C 1 220 ? -11.931 -9.702 92.763 1.00 17.07 216 GLY C CA 1
ATOM 5263 C C . GLY C 1 220 ? -10.679 -9.600 93.638 1.00 17.84 216 GLY C C 1
ATOM 5264 O O . GLY C 1 220 ? -9.854 -8.691 93.470 1.00 18.54 216 GLY C O 1
ATOM 5265 N N . THR C 1 221 ? -10.551 -10.512 94.597 1.00 17.98 217 THR C N 1
ATOM 5266 C CA . THR C 1 221 ? -9.446 -10.462 95.553 1.00 18.56 217 THR C CA 1
ATOM 5267 C C . THR C 1 221 ? -8.660 -11.750 95.498 1.00 17.39 217 THR C C 1
ATOM 5268 O O . THR C 1 221 ? -9.182 -12.805 95.079 1.00 15.51 217 THR C O 1
ATOM 5272 N N . PRO C 1 222 ? -7.421 -11.712 95.986 1.00 17.55 218 PRO C N 1
ATOM 5273 C CA . PRO C 1 222 ? -6.683 -12.952 96.058 1.00 16.72 218 PRO C CA 1
ATOM 5274 C C . PRO C 1 222 ? -7.388 -14.037 96.897 1.00 16.59 218 PRO C C 1
ATOM 5275 O O . PRO C 1 222 ? -7.333 -15.204 96.519 1.00 15.39 218 PRO C O 1
ATOM 5279 N N . GLU C 1 223 ? -8.093 -13.669 97.973 1.00 16.89 219 GLU C N 1
ATOM 5280 C CA A GLU C 1 223 ? -8.840 -14.648 98.769 0.50 17.34 219 GLU C CA 1
ATOM 5281 C CA B GLU C 1 223 ? -8.805 -14.678 98.747 0.50 17.37 219 GLU C CA 1
ATOM 5282 C C . GLU C 1 223 ? -10.010 -15.266 98.014 1.00 16.13 219 GLU C C 1
ATOM 5283 O O . GLU C 1 223 ? -10.441 -16.344 98.358 1.00 17.35 219 GLU C O 1
ATOM 5294 N N . ASP C 1 224 ? -10.569 -14.569 97.024 1.00 15.10 220 ASP C N 1
ATOM 5295 C CA . ASP C 1 224 ? -11.586 -15.198 96.159 1.00 14.43 220 ASP C CA 1
ATOM 5296 C C . ASP C 1 224 ? -10.979 -16.450 95.495 1.00 13.52 220 ASP C C 1
ATOM 5297 O O . ASP C 1 224 ? -11.604 -17.523 95.444 1.00 13.08 220 ASP C O 1
ATOM 5302 N N . ILE C 1 225 ? -9.767 -16.346 94.968 1.00 13.06 221 ILE C N 1
ATOM 5303 C CA . ILE C 1 225 ? -9.091 -17.504 94.396 1.00 11.89 221 ILE C CA 1
ATOM 5304 C C . ILE C 1 225 ? -8.747 -18.532 95.479 1.00 11.37 221 ILE C C 1
ATOM 5305 O O . ILE C 1 225 ? -8.987 -19.728 95.318 1.00 12.02 221 ILE C O 1
ATOM 5310 N N . GLY C 1 226 ? -8.209 -18.078 96.596 1.00 11.87 222 GLY C N 1
ATOM 5311 C CA . GLY C 1 226 ? -7.880 -18.965 97.680 1.00 11.68 222 GLY C CA 1
ATOM 5312 C C . GLY C 1 226 ? -9.067 -19.748 98.209 1.00 12.43 222 GLY C C 1
ATOM 5313 O O . GLY C 1 226 ? -8.923 -20.911 98.530 1.00 11.60 222 GLY C O 1
ATOM 5314 N N . HIS C 1 227 ? -10.243 -19.123 98.303 1.00 12.71 223 HIS C N 1
ATOM 5315 C CA . HIS C 1 227 ? -11.401 -19.852 98.822 1.00 12.75 223 HIS C CA 1
ATOM 5316 C C . HIS C 1 227 ? -11.846 -20.971 97.907 1.00 12.35 223 HIS C C 1
ATOM 5317 O O . HIS C 1 227 ? -12.282 -22.038 98.350 1.00 10.83 223 HIS C O 1
ATOM 5324 N N . LEU C 1 228 ? -11.744 -20.756 96.602 1.00 11.30 224 LEU C N 1
ATOM 5325 C CA . LEU C 1 228 ? -12.072 -21.837 95.675 1.00 10.41 224 LEU C CA 1
ATOM 5326 C C . LEU C 1 228 ? -11.035 -22.958 95.714 1.00 11.39 224 LEU C C 1
ATOM 5327 O O . LEU C 1 228 ? -11.386 -24.164 95.688 1.00 11.64 224 LEU C O 1
ATOM 5332 N N . ALA C 1 229 ? -9.755 -22.582 95.784 1.00 11.13 225 ALA C N 1
ATOM 5333 C CA . ALA C 1 229 ? -8.700 -23.582 95.925 1.00 11.44 225 ALA C CA 1
ATOM 5334 C C . ALA C 1 229 ? -8.922 -24.439 97.174 1.00 12.08 225 ALA C C 1
ATOM 5335 O O . ALA C 1 229 ? -8.777 -25.674 97.160 1.00 12.59 225 ALA C O 1
ATOM 5337 N N . ALA C 1 230 ? -9.318 -23.791 98.263 1.00 12.18 226 ALA C N 1
ATOM 5338 C CA . ALA C 1 230 ? -9.579 -24.470 99.493 1.00 11.60 226 ALA C CA 1
ATOM 5339 C C . ALA C 1 230 ? -10.725 -25.458 99.344 1.00 12.25 226 ALA C C 1
ATOM 5340 O O . ALA C 1 230 ? -10.607 -26.622 99.776 1.00 13.17 226 ALA C O 1
ATOM 5342 N N . PHE C 1 231 ? -11.824 -25.002 98.734 1.00 11.44 227 PHE C N 1
ATOM 5343 C CA . PHE C 1 231 ? -12.950 -25.886 98.457 1.00 11.72 227 PHE C CA 1
ATOM 5344 C C . PHE C 1 231 ? -12.525 -27.108 97.636 1.00 11.46 227 PHE C C 1
ATOM 5345 O O . PHE C 1 231 ? -12.814 -28.257 98.005 1.00 11.96 227 PHE C O 1
ATOM 5353 N N . LEU C 1 232 ? -11.806 -26.879 96.532 1.00 11.01 228 LEU C N 1
ATOM 5354 C CA . LEU C 1 232 ? -11.389 -27.994 95.698 1.00 10.39 228 LEU C CA 1
ATOM 5355 C C . LEU C 1 232 ? -10.512 -28.977 96.472 1.00 11.20 228 LEU C C 1
ATOM 5356 O O . LEU C 1 232 ? -10.566 -30.167 96.186 1.00 12.80 228 LEU C O 1
ATOM 5361 N N . ALA C 1 233 ? -9.754 -28.489 97.450 1.00 11.70 229 ALA C N 1
ATOM 5362 C CA . ALA C 1 233 ? -8.855 -29.324 98.256 1.00 12.82 229 ALA C CA 1
ATOM 5363 C C . ALA C 1 233 ? -9.554 -30.171 99.331 1.00 13.83 229 ALA C C 1
ATOM 5364 O O . ALA C 1 233 ? -8.919 -31.045 99.923 1.00 14.19 229 ALA C O 1
ATOM 5366 N N . THR C 1 234 ? -10.846 -29.928 99.588 1.00 13.69 230 THR C N 1
ATOM 5367 C CA . THR C 1 234 ? -11.574 -30.671 100.606 1.00 14.14 230 THR C CA 1
ATOM 5368 C C . THR C 1 234 ? -11.906 -32.082 100.184 1.00 15.28 230 THR C C 1
ATOM 5369 O O . THR C 1 234 ? -11.975 -32.405 98.967 1.00 13.83 230 THR C O 1
ATOM 5373 N N . LYS C 1 235 ? -12.167 -32.929 101.181 1.00 16.09 231 LYS C N 1
ATOM 5374 C CA . LYS C 1 235 ? -12.727 -34.260 100.892 1.00 17.46 231 LYS C CA 1
ATOM 5375 C C . LYS C 1 235 ? -14.057 -34.172 100.177 1.00 15.45 231 LYS C C 1
ATOM 5376 O O . LYS C 1 235 ? -14.372 -35.035 99.323 1.00 15.45 231 LYS C O 1
ATOM 5382 N N . GLU C 1 236 ? -14.807 -33.105 100.440 1.00 14.08 232 GLU C N 1
ATOM 5383 C CA . GLU C 1 236 ? -16.131 -32.943 99.892 1.00 13.28 232 GLU C CA 1
ATOM 5384 C C . GLU C 1 236 ? -16.146 -32.644 98.380 1.00 12.91 232 GLU C C 1
ATOM 5385 O O . GLU C 1 236 ? -17.184 -32.769 97.748 1.00 12.53 232 GLU C O 1
ATOM 5391 N N . ALA C 1 237 ? -15.007 -32.263 97.810 1.00 11.75 233 ALA C N 1
ATOM 5392 C CA . ALA C 1 237 ? -14.886 -31.994 96.379 1.00 11.93 233 ALA C CA 1
ATOM 5393 C C . ALA C 1 237 ? -14.257 -33.166 95.590 1.00 12.37 233 ALA C C 1
ATOM 5394 O O . ALA C 1 237 ? -13.822 -33.018 94.436 1.00 12.17 233 ALA C O 1
ATOM 5396 N N . GLY C 1 238 ? -14.264 -34.332 96.196 1.00 12.51 234 GLY C N 1
ATOM 5397 C CA . GLY C 1 238 ? -13.628 -35.534 95.649 1.00 12.70 234 GLY C CA 1
ATOM 5398 C C . GLY C 1 238 ? -14.157 -36.044 94.328 1.00 12.82 234 GLY C C 1
ATOM 5399 O O . GLY C 1 238 ? -13.448 -36.775 93.640 1.00 12.08 234 GLY C O 1
ATOM 5400 N N . TYR C 1 239 ? -15.384 -35.685 93.960 1.00 11.85 235 TYR C N 1
ATOM 5401 C CA . TYR C 1 239 ? -15.944 -36.141 92.684 1.00 12.09 235 TYR C CA 1
ATOM 5402 C C . TYR C 1 239 ? -15.833 -35.065 91.615 1.00 10.68 235 TYR C C 1
ATOM 5403 O O . TYR C 1 239 ? -16.360 -35.244 90.519 1.00 12.30 235 TYR C O 1
ATOM 5412 N N . ILE C 1 240 ? -15.148 -33.973 91.935 1.00 10.07 236 ILE C N 1
ATOM 5413 C CA . ILE C 1 240 ? -14.873 -32.936 90.964 1.00 9.84 236 ILE C CA 1
ATOM 5414 C C . ILE C 1 240 ? -13.464 -33.127 90.436 1.00 9.56 236 ILE C C 1
ATOM 5415 O O . ILE C 1 240 ? -12.523 -33.007 91.202 1.00 11.40 236 ILE C O 1
ATOM 5420 N N . THR C 1 241 ? -13.324 -33.380 89.142 1.00 10.11 237 THR C N 1
ATOM 5421 C CA . THR C 1 241 ? -12.023 -33.502 88.545 1.00 9.92 237 THR C CA 1
ATOM 5422 C C . THR C 1 241 ? -12.082 -33.093 87.080 1.00 10.34 237 THR C C 1
ATOM 5423 O O . THR C 1 241 ? -13.088 -33.282 86.388 1.00 10.36 237 THR C O 1
ATOM 5427 N N . GLY C 1 242 ? -10.979 -32.518 86.621 1.00 10.87 238 GLY C N 1
ATOM 5428 C CA . GLY C 1 242 ? -10.893 -32.001 85.276 1.00 10.74 238 GLY C CA 1
ATOM 5429 C C . GLY C 1 242 ? -11.681 -30.726 84.978 1.00 10.92 238 GLY C C 1
ATOM 5430 O O . GLY C 1 242 ? -11.973 -30.449 83.806 1.00 11.64 238 GLY C O 1
ATOM 5431 N N . GLN C 1 243 ? -12.072 -29.991 85.991 1.00 10.30 239 GLN C N 1
ATOM 5432 C CA . GLN C 1 243 ? -12.865 -28.797 85.798 1.00 11.01 239 GLN C CA 1
ATOM 5433 C C . GLN C 1 243 ? -11.974 -27.562 85.860 1.00 11.59 239 GLN C C 1
ATOM 5434 O O . GLN C 1 243 ? -11.110 -27.480 86.740 1.00 12.10 239 GLN C O 1
ATOM 5440 N N . ALA C 1 244 ? -12.212 -26.634 84.939 1.00 9.56 240 ALA C N 1
ATOM 5441 C CA . ALA C 1 244 ? -11.641 -25.305 84.994 1.00 10.95 240 ALA C CA 1
ATOM 5442 C C . ALA C 1 244 ? -12.782 -24.366 85.361 1.00 10.06 240 ALA C C 1
ATOM 5443 O O . ALA C 1 244 ? -13.807 -24.320 84.661 1.00 11.40 240 ALA C O 1
ATOM 5445 N N . ILE C 1 245 ? -12.606 -23.619 86.434 1.00 9.25 241 ILE C N 1
ATOM 5446 C CA . ILE C 1 245 ? -13.660 -22.725 86.958 1.00 9.66 241 ILE C CA 1
ATOM 5447 C C . ILE C 1 245 ? -13.164 -21.288 86.982 1.00 9.86 241 ILE C C 1
ATOM 5448 O O . ILE C 1 245 ? -12.158 -20.994 87.612 1.00 11.23 241 ILE C O 1
ATOM 5453 N N . ALA C 1 246 ? -13.891 -20.390 86.317 1.00 9.11 242 ALA C N 1
ATOM 5454 C CA . ALA C 1 246 ? -13.542 -18.951 86.262 1.00 9.07 242 ALA C CA 1
ATOM 5455 C C . ALA C 1 246 ? -13.990 -18.251 87.525 1.00 9.26 242 ALA C C 1
ATOM 5456 O O . ALA C 1 246 ? -15.068 -18.490 88.020 1.00 9.48 242 ALA C O 1
ATOM 5458 N N . VAL C 1 247 ? -13.130 -17.420 88.074 1.00 10.38 243 VAL C N 1
ATOM 5459 C CA . VAL C 1 247 ? -13.463 -16.535 89.216 1.00 10.05 243 VAL C CA 1
ATOM 5460 C C . VAL C 1 247 ? -13.199 -15.129 88.681 1.00 11.02 243 VAL C C 1
ATOM 5461 O O . VAL C 1 247 ? -12.077 -14.602 88.783 1.00 10.94 243 VAL C O 1
ATOM 5465 N N . ASP C 1 248 ? -14.263 -14.515 88.142 1.00 10.02 244 ASP C N 1
ATOM 5466 C CA . ASP C 1 248 ? -14.140 -13.362 87.281 1.00 11.27 244 ASP C CA 1
ATOM 5467 C C . ASP C 1 248 ? -15.264 -12.369 87.361 1.00 11.61 244 ASP C C 1
ATOM 5468 O O . ASP C 1 248 ? -15.292 -11.443 86.575 1.00 12.13 244 ASP C O 1
ATOM 5473 N N . GLY C 1 249 ? -16.172 -12.498 88.327 1.00 11.73 245 GLY C N 1
ATOM 5474 C CA . GLY C 1 249 ? -17.255 -11.540 88.427 1.00 11.60 245 GLY C CA 1
ATOM 5475 C C . GLY C 1 249 ? -18.127 -11.351 87.177 1.00 11.81 245 GLY C C 1
ATOM 5476 O O . GLY C 1 249 ? -18.759 -10.324 87.027 1.00 11.36 245 GLY C O 1
ATOM 5477 N N . GLY C 1 250 ? -18.125 -12.329 86.293 1.00 11.50 246 GLY C N 1
ATOM 5478 C CA . GLY C 1 250 ? -18.893 -12.316 85.054 1.00 11.47 246 GLY C CA 1
ATOM 5479 C C . GLY C 1 250 ? -18.178 -11.680 83.884 1.00 12.11 246 GLY C C 1
ATOM 5480 O O . GLY C 1 250 ? -18.799 -11.438 82.856 1.00 11.41 246 GLY C O 1
ATOM 5481 N N . GLN C 1 251 ? -16.899 -11.362 84.065 1.00 12.87 247 GLN C N 1
ATOM 5482 C CA . GLN C 1 251 ? -16.136 -10.649 83.028 1.00 14.23 247 GLN C CA 1
ATOM 5483 C C . GLN C 1 251 ? -16.279 -11.256 81.628 1.00 13.11 247 GLN C C 1
ATOM 5484 O O . GLN C 1 251 ? -16.379 -10.521 80.649 1.00 13.82 247 GLN C O 1
ATOM 5490 N N . VAL C 1 252 ? -16.253 -12.580 81.510 1.00 12.34 248 VAL C N 1
ATOM 5491 C CA . VAL C 1 252 ? -16.262 -13.171 80.170 1.00 12.87 248 VAL C CA 1
ATOM 5492 C C . VAL C 1 252 ? -17.653 -13.211 79.521 1.00 13.40 248 VAL C C 1
ATOM 5493 O O . VAL C 1 252 ? -17.755 -13.555 78.352 1.00 14.56 248 VAL C O 1
ATOM 5497 N N . LEU C 1 253 ? -18.719 -12.942 80.263 1.00 11.30 249 LEU C N 1
ATOM 5498 C CA . LEU C 1 253 ? -20.080 -13.167 79.729 1.00 11.18 249 LEU C CA 1
ATOM 5499 C C . LEU C 1 253 ? -20.631 -12.114 78.755 1.00 12.75 249 LEU C C 1
ATOM 5500 O O . LEU C 1 253 ? -21.303 -12.470 77.781 1.00 12.84 249 LEU C O 1
ATOM 5505 N N . PRO C 1 254 ? -20.424 -10.803 79.018 1.00 13.55 250 PRO C N 1
ATOM 5506 C CA . PRO C 1 254 ? -21.073 -9.868 78.129 1.00 15.09 250 PRO C CA 1
ATOM 5507 C C . PRO C 1 254 ? -20.537 -9.922 76.717 1.00 17.80 250 PRO C C 1
ATOM 5508 O O . PRO C 1 254 ? -19.347 -10.073 76.470 1.00 17.24 250 PRO C O 1
ATOM 5512 N N . GLU C 1 255 ? -21.478 -9.831 75.817 1.00 21.95 251 GLU C N 1
ATOM 5513 C CA . GLU C 1 255 ? -21.247 -9.833 74.420 1.00 25.96 251 GLU C CA 1
ATOM 5514 C C . GLU C 1 255 ? -20.410 -8.602 74.033 1.00 27.31 251 GLU C C 1
ATOM 5515 O O . GLU C 1 255 ? -19.619 -8.686 73.130 1.00 29.50 251 GLU C O 1
ATOM 5521 N N . SER C 1 256 ? -20.565 -7.481 74.767 1.00 26.03 252 SER C N 1
ATOM 5522 C CA . SER C 1 256 ? -19.734 -6.278 74.640 1.00 25.67 252 SER C CA 1
ATOM 5523 C C . SER C 1 256 ? -20.028 -5.377 75.847 1.00 25.09 252 SER C C 1
ATOM 5524 O O . SER C 1 256 ? -20.895 -5.683 76.643 1.00 20.80 252 SER C O 1
ATOM 5527 N N . LEU C 1 257 ? -19.367 -4.221 75.935 1.00 25.99 253 LEU C N 1
ATOM 5528 C CA . LEU C 1 257 ? -19.634 -3.274 77.031 1.00 26.71 253 LEU C CA 1
ATOM 5529 C C . LEU C 1 257 ? -21.106 -2.877 77.098 1.00 25.95 253 LEU C C 1
ATOM 5530 O O . LEU C 1 257 ? -21.657 -2.668 78.188 1.00 25.22 253 LEU C O 1
ATOM 5535 N N . ASP C 1 258 ? -21.768 -2.811 75.942 1.00 26.20 254 ASP C N 1
ATOM 5536 C CA . ASP C 1 258 ? -23.181 -2.504 75.876 1.00 27.40 254 ASP C CA 1
ATOM 5537 C C . ASP C 1 258 ? -24.100 -3.506 76.559 1.00 26.45 254 ASP C C 1
ATOM 5538 O O . ASP C 1 258 ? -25.232 -3.183 76.922 1.00 26.33 254 ASP C O 1
ATOM 5543 N N . ALA C 1 259 ? -23.600 -4.711 76.771 1.00 24.10 255 ALA C N 1
ATOM 5544 C CA . ALA C 1 259 ? -24.381 -5.742 77.431 1.00 24.81 255 ALA C CA 1
ATOM 5545 C C . ALA C 1 259 ? -24.243 -5.701 78.953 1.00 25.57 255 ALA C C 1
ATOM 5546 O O . ALA C 1 259 ? -24.749 -6.606 79.621 1.00 27.82 255 ALA C O 1
ATOM 5548 N N . ILE C 1 260 ? -23.548 -4.710 79.528 1.00 25.99 256 ILE C N 1
ATOM 5549 C CA . ILE C 1 260 ? -23.362 -4.713 80.972 1.00 26.84 256 ILE C CA 1
ATOM 5550 C C . ILE C 1 260 ? -24.499 -3.954 81.620 1.00 28.91 256 ILE C C 1
ATOM 5551 O O . ILE C 1 260 ? -24.757 -2.821 81.256 1.00 30.61 256 ILE C O 1
ATOM 5556 N N . ALA C 1 261 ? -25.173 -4.589 82.565 1.00 30.10 257 ALA C N 1
ATOM 5557 C CA . ALA C 1 261 ? -26.262 -3.960 83.319 1.00 32.74 257 ALA C CA 1
ATOM 5558 C C . ALA C 1 261 ? -25.649 -3.336 84.567 1.00 34.93 257 ALA C C 1
ATOM 5559 O O . ALA C 1 261 ? -24.716 -3.896 85.190 1.00 35.01 257 ALA C O 1
ATOM 5561 N N . THR C 1 262 ? -26.163 -2.164 84.909 1.00 37.40 258 THR C N 1
ATOM 5562 C CA . THR C 1 262 ? -25.815 -1.477 86.142 1.00 39.53 258 THR C CA 1
ATOM 5563 C C . THR C 1 262 ? -27.127 -0.928 86.716 1.00 40.39 258 THR C C 1
ATOM 5564 O O . THR C 1 262 ? -27.558 -1.317 87.798 1.00 41.36 258 THR C O 1
ATOM 5568 N N . SER D 1 4 ? 13.627 17.553 187.464 1.00 39.51 0 SER D N 1
ATOM 5569 C CA . SER D 1 4 ? 12.349 17.715 186.694 1.00 38.51 0 SER D CA 1
ATOM 5570 C C . SER D 1 4 ? 12.453 17.615 185.152 1.00 36.52 0 SER D C 1
ATOM 5571 O O . SER D 1 4 ? 11.857 18.486 184.473 1.00 38.60 0 SER D O 1
ATOM 5573 N N . MET D 1 5 ? 13.151 16.621 184.558 1.00 33.73 1 MET D N 1
ATOM 5574 C CA . MET D 1 5 ? 13.309 16.631 183.040 1.00 30.17 1 MET D CA 1
ATOM 5575 C C . MET D 1 5 ? 12.190 15.843 182.306 1.00 25.78 1 MET D C 1
ATOM 5576 O O . MET D 1 5 ? 11.809 14.785 182.709 1.00 25.49 1 MET D O 1
AT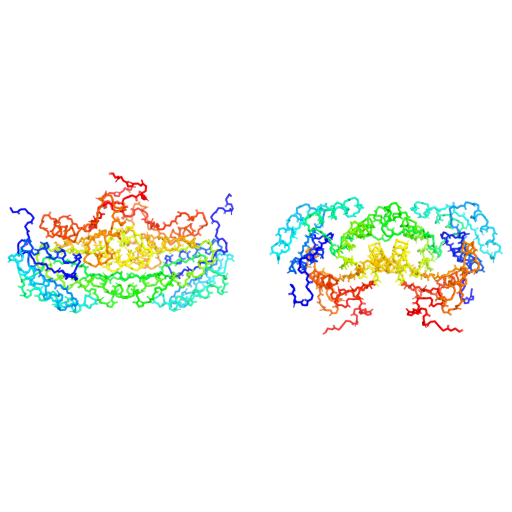OM 5581 N N . PHE D 1 6 ? 11.657 16.372 181.228 1.00 22.71 2 PHE D N 1
ATOM 5582 C CA . PHE D 1 6 ? 10.495 15.737 180.514 1.00 18.54 2 PHE D CA 1
ATOM 5583 C C . PHE D 1 6 ? 9.219 15.575 181.367 1.00 18.09 2 PHE D C 1
ATOM 5584 O O . PHE D 1 6 ? 8.479 14.596 181.235 1.00 18.56 2 PHE D O 1
ATOM 5592 N N . ASP D 1 7 ? 8.969 16.554 182.209 1.00 16.72 3 ASP D N 1
ATOM 5593 C CA . ASP D 1 7 ? 7.789 16.522 183.084 1.00 17.55 3 ASP D CA 1
ATOM 5594 C C . ASP D 1 7 ? 6.486 16.638 182.293 1.00 17.13 3 ASP D C 1
ATOM 5595 O O . ASP D 1 7 ? 6.338 17.535 181.462 1.00 17.29 3 ASP D O 1
ATOM 5600 N N . LEU D 1 8 ? 5.549 15.721 182.555 1.00 15.84 4 LEU D N 1
ATOM 5601 C CA . LEU D 1 8 ? 4.204 15.753 181.983 1.00 15.00 4 LEU D CA 1
ATOM 5602 C C . LEU D 1 8 ? 3.101 15.763 183.049 1.00 14.98 4 LEU D C 1
ATOM 5603 O O . LEU D 1 8 ? 1.928 15.630 182.714 1.00 15.55 4 LEU D O 1
ATOM 5608 N N . GLN D 1 9 ? 3.451 15.939 184.323 1.00 15.70 5 GLN D N 1
ATOM 5609 C CA . GLN D 1 9 ? 2.442 15.916 185.389 1.00 16.69 5 GLN D CA 1
ATOM 5610 C C . GLN D 1 9 ? 1.532 17.120 185.241 1.00 17.27 5 GLN D C 1
ATOM 5611 O O . GLN D 1 9 ? 2.005 18.249 185.072 1.00 17.61 5 GLN D O 1
ATOM 5617 N N . GLY D 1 10 ? 0.231 16.852 185.190 1.00 17.82 6 GLY D N 1
ATOM 5618 C CA . GLY D 1 10 ? -0.798 17.888 185.058 1.00 18.46 6 GLY D CA 1
ATOM 5619 C C . GLY D 1 10 ? -0.978 18.398 183.625 1.00 18.37 6 GLY D C 1
ATOM 5620 O O . GLY D 1 10 ? -1.820 19.254 183.361 1.00 18.65 6 GLY D O 1
ATOM 5621 N N . ARG D 1 11 ? -0.186 17.888 182.706 1.00 17.38 7 ARG D N 1
ATOM 5622 C CA . ARG D 1 11 ? -0.404 18.143 181.289 1.00 18.19 7 ARG D CA 1
ATOM 5623 C C . ARG D 1 11 ? -1.702 17.489 180.858 1.00 16.62 7 ARG D C 1
ATOM 5624 O O . ARG D 1 11 ? -1.972 16.379 181.290 1.00 17.40 7 ARG D O 1
ATOM 5632 N N . SER D 1 12 ? -2.505 18.146 180.018 1.00 15.47 8 SER D N 1
ATOM 5633 C CA . SER D 1 12 ? -3.834 17.623 179.648 1.00 14.56 8 SER D CA 1
ATOM 5634 C C . SER D 1 12 ? -3.872 17.154 178.206 1.00 13.33 8 SER D C 1
ATOM 5635 O O . SER D 1 12 ? -3.593 17.939 177.279 1.00 12.96 8 SER D O 1
ATOM 5638 N N . VAL D 1 13 ? -4.233 15.871 178.022 1.00 13.20 9 VAL D N 1
ATOM 5639 C CA . VAL D 1 13 ? -4.085 15.162 176.795 1.00 12.61 9 VAL D CA 1
ATOM 5640 C C . VAL D 1 13 ? -5.427 14.573 176.310 1.00 13.03 9 VAL D C 1
ATOM 5641 O O . VAL D 1 13 ? -6.186 13.984 177.087 1.00 13.99 9 VAL D O 1
ATOM 5645 N N . VAL D 1 14 ? -5.714 14.743 175.030 1.00 12.44 10 VAL D N 1
ATOM 5646 C CA . VAL D 1 14 ? -6.845 14.059 174.385 1.00 12.33 10 VAL D CA 1
ATOM 5647 C C . VAL D 1 14 ? -6.242 13.015 173.459 1.00 11.40 10 VAL D C 1
ATOM 5648 O O . VAL D 1 14 ? -5.364 13.357 172.673 1.00 12.69 10 VAL D O 1
ATOM 5652 N N . VAL D 1 15 ? -6.662 11.759 173.582 1.00 11.92 11 VAL D N 1
ATOM 5653 C CA . VAL D 1 15 ? -6.252 10.684 172.689 1.00 10.77 11 VAL D CA 1
ATOM 5654 C C . VAL D 1 15 ? -7.462 10.078 171.951 1.00 11.75 11 VAL D C 1
ATOM 5655 O O . VAL D 1 15 ? -8.318 9.409 172.562 1.00 12.67 11 VAL D O 1
ATOM 5659 N N . THR D 1 16 ? -7.543 10.297 170.650 1.00 11.26 12 THR D N 1
ATOM 5660 C CA . THR D 1 16 ? -8.614 9.681 169.855 1.00 11.39 12 THR D CA 1
ATOM 5661 C C . THR D 1 16 ? -8.243 8.227 169.546 1.00 11.63 12 THR D C 1
ATOM 5662 O O . THR D 1 16 ? -7.056 7.853 169.476 1.00 11.79 12 THR D O 1
ATOM 5666 N N . GLY D 1 17 ? -9.249 7.370 169.456 1.00 12.97 13 GLY D N 1
ATOM 5667 C CA . GLY D 1 17 ? -8.980 5.957 169.305 1.00 13.80 13 GLY D CA 1
ATOM 5668 C C . GLY D 1 17 ? -8.082 5.456 170.427 1.00 14.91 13 GLY D C 1
ATOM 5669 O O . GLY D 1 17 ? -7.197 4.625 170.208 1.00 14.00 13 GLY D O 1
ATOM 5670 N N . GLY D 1 18 ? -8.349 5.897 171.656 1.00 14.47 14 GLY D N 1
ATOM 5671 C CA . GLY D 1 18 ? -7.462 5.640 172.773 1.00 15.16 14 GLY D CA 1
ATOM 5672 C C . GLY D 1 18 ? -7.699 4.366 173.581 1.00 15.76 14 GLY D C 1
ATOM 5673 O O . GLY D 1 18 ? -7.010 4.162 174.591 1.00 16.76 14 GLY D O 1
ATOM 5674 N N . THR D 1 19 ? -8.618 3.496 173.160 1.00 16.55 15 THR D N 1
ATOM 5675 C CA . THR D 1 19 ? -9.052 2.398 174.007 1.00 18.26 15 THR D CA 1
ATOM 5676 C C . THR D 1 19 ? -8.368 1.073 173.687 1.00 18.44 15 THR D C 1
ATOM 5677 O O . THR D 1 19 ? -8.430 0.166 174.508 1.00 19.53 15 THR D O 1
ATOM 5681 N N . LYS D 1 20 ? -7.715 0.961 172.524 1.00 17.90 16 LYS D N 1
ATOM 5682 C CA . LYS D 1 20 ? -7.105 -0.293 172.093 1.00 18.02 16 LYS D CA 1
ATOM 5683 C C . LYS D 1 20 ? -5.797 -0.022 171.386 1.00 17.59 16 LYS D C 1
ATOM 5684 O O . LYS D 1 20 ? -5.553 1.076 170.936 1.00 15.87 16 LYS D O 1
ATOM 5686 N N . GLY D 1 21 ? -4.971 -1.056 171.298 1.00 17.26 17 GLY D N 1
ATOM 5687 C CA . GLY D 1 21 ? -3.829 -1.017 170.401 1.00 16.87 17 GLY D CA 1
ATOM 5688 C C . GLY D 1 21 ? -2.898 0.164 170.645 1.00 15.53 17 GLY D C 1
ATOM 5689 O O . GLY D 1 21 ? -2.576 0.502 171.802 1.00 15.98 17 GLY D O 1
ATOM 5690 N N . ILE D 1 22 ? -2.465 0.800 169.559 1.00 14.86 18 ILE D N 1
ATOM 5691 C CA . ILE D 1 22 ? -1.470 1.887 169.682 1.00 13.17 18 ILE D CA 1
ATOM 5692 C C . ILE D 1 22 ? -2.018 3.066 170.500 1.00 13.95 18 ILE D C 1
ATOM 5693 O O . ILE D 1 22 ? -1.328 3.598 171.387 1.00 13.10 18 ILE D O 1
ATOM 5698 N N . GLY D 1 23 ? -3.268 3.424 170.252 1.00 13.29 19 GLY D N 1
ATOM 5699 C CA . GLY D 1 23 ? -3.912 4.499 171.039 1.00 13.10 19 GLY D CA 1
ATOM 5700 C C . GLY D 1 23 ? -3.884 4.226 172.539 1.00 13.96 19 GLY D C 1
ATOM 5701 O O . GLY D 1 23 ? -3.624 5.117 173.349 1.00 13.01 19 GLY D O 1
ATOM 5702 N N . ARG D 1 24 ? -4.130 2.980 172.921 1.00 13.87 20 ARG D N 1
ATOM 5703 C CA A ARG D 1 24 ? -4.117 2.617 174.337 0.50 14.87 20 ARG D CA 1
ATOM 5704 C CA B ARG D 1 24 ? -4.121 2.623 174.335 0.50 15.00 20 ARG D CA 1
ATOM 5705 C C . ARG D 1 24 ? -2.696 2.726 174.879 1.00 14.20 20 ARG D C 1
ATOM 5706 O O . ARG D 1 24 ? -2.494 3.160 175.999 1.00 14.73 20 ARG D O 1
ATOM 5721 N N . GLY D 1 25 ? -1.717 2.338 174.086 1.00 14.02 21 GLY D N 1
ATOM 5722 C CA . GLY D 1 25 ? -0.332 2.532 174.447 1.00 13.86 21 GLY D CA 1
ATOM 5723 C C . GLY D 1 25 ? 0.046 3.985 174.711 1.00 13.50 21 GLY D C 1
ATOM 5724 O O . GLY D 1 25 ? 0.768 4.283 175.659 1.00 13.70 21 GLY D O 1
ATOM 5725 N N . ILE D 1 26 ? -0.463 4.886 173.871 1.00 12.40 22 ILE D N 1
ATOM 5726 C CA . ILE D 1 26 ? -0.200 6.333 174.020 1.00 11.91 22 ILE D CA 1
ATOM 5727 C C . ILE D 1 26 ? -0.867 6.793 175.302 1.00 11.52 22 ILE D C 1
ATOM 5728 O O . ILE D 1 26 ? -0.251 7.467 176.142 1.00 11.95 22 ILE D O 1
ATOM 5733 N N . ALA D 1 27 ? -2.124 6.407 175.477 1.00 12.14 23 ALA D N 1
ATOM 5734 C CA . ALA D 1 27 ? -2.861 6.866 176.666 1.00 12.82 23 ALA D CA 1
ATOM 5735 C C . ALA D 1 27 ? -2.228 6.328 177.942 1.00 13.67 23 ALA D C 1
ATOM 5736 O O . ALA D 1 27 ? -2.205 7.017 178.963 1.00 13.50 23 ALA D O 1
ATOM 5738 N N . THR D 1 28 ? -1.751 5.085 177.901 1.00 13.46 24 THR D N 1
ATOM 5739 C CA . THR D 1 28 ? -1.137 4.472 179.068 1.00 14.09 24 THR D CA 1
ATOM 5740 C C . THR D 1 28 ? 0.139 5.202 179.465 1.00 13.06 24 THR D C 1
ATOM 5741 O O . THR D 1 28 ? 0.370 5.451 180.637 1.00 13.58 24 THR D O 1
ATOM 5745 N N . VAL D 1 29 ? 1.005 5.527 178.503 1.00 12.36 25 VAL D N 1
ATOM 5746 C CA . VAL D 1 29 ? 2.226 6.224 178.854 1.00 11.74 25 VAL D CA 1
ATOM 5747 C C . VAL D 1 29 ? 1.878 7.577 179.471 1.00 12.41 25 VAL D C 1
ATOM 5748 O O . VAL D 1 29 ? 2.494 7.987 180.455 1.00 11.82 25 VAL D O 1
ATOM 5752 N N . PHE D 1 30 ? 0.934 8.308 178.879 1.00 12.28 26 PHE D N 1
ATOM 5753 C CA . PHE D 1 30 ? 0.577 9.617 179.442 1.00 12.36 26 PHE D CA 1
ATOM 5754 C C . PHE D 1 30 ? -0.011 9.504 180.848 1.00 13.47 26 PHE D C 1
ATOM 5755 O O . PHE D 1 30 ? 0.356 10.277 181.733 1.00 14.08 26 PHE D O 1
ATOM 5763 N N . ALA D 1 31 ? -0.863 8.504 181.070 1.00 14.07 27 ALA D N 1
ATOM 5764 C CA . ALA D 1 31 ? -1.443 8.266 182.394 1.00 15.28 27 ALA D CA 1
ATOM 5765 C C . ALA D 1 31 ? -0.337 7.955 183.418 1.00 15.57 27 ALA D C 1
ATOM 5766 O O . ALA D 1 31 ? -0.306 8.519 184.519 1.00 16.53 27 ALA D O 1
ATOM 5768 N N . ARG D 1 32 ? 0.609 7.095 183.048 1.00 16.44 28 ARG D N 1
ATOM 5769 C CA . ARG D 1 32 ? 1.728 6.774 183.943 1.00 17.30 28 ARG D CA 1
ATOM 5770 C C . ARG D 1 32 ? 2.627 7.956 184.250 1.00 16.32 28 ARG D C 1
ATOM 5771 O O . ARG D 1 32 ? 3.181 8.023 185.341 1.00 17.46 28 ARG D O 1
ATOM 5779 N N . ALA D 1 33 ? 2.734 8.882 183.316 1.00 14.56 29 ALA D N 1
ATOM 5780 C CA . ALA D 1 33 ? 3.537 10.098 183.477 1.00 14.79 29 ALA D CA 1
ATOM 5781 C C . ALA D 1 33 ? 2.834 11.176 184.287 1.00 15.45 29 ALA D C 1
ATOM 5782 O O . ALA D 1 33 ? 3.409 12.226 184.530 1.00 16.07 29 ALA D O 1
ATOM 5784 N N . GLY D 1 34 ? 1.590 10.939 184.701 1.00 15.61 30 GLY D N 1
ATOM 5785 C CA . GLY D 1 34 ? 0.872 11.907 185.522 1.00 15.59 30 GLY D CA 1
ATOM 5786 C C . GLY D 1 34 ? 0.024 12.919 184.762 1.00 14.84 30 GLY D C 1
ATOM 5787 O O . GLY D 1 34 ? -0.502 13.897 185.344 1.00 15.05 30 GLY D O 1
ATOM 5788 N N . ALA D 1 35 ? -0.126 12.720 183.466 1.00 13.88 31 ALA D N 1
ATOM 5789 C CA . ALA D 1 35 ? -0.996 13.589 182.689 1.00 14.80 31 ALA D CA 1
ATOM 5790 C C . ALA D 1 35 ? -2.453 13.325 182.942 1.00 14.85 31 ALA D C 1
ATOM 5791 O O . ALA D 1 35 ? -2.855 12.208 183.321 1.00 15.15 31 ALA D O 1
ATOM 5793 N N . ASN D 1 36 ? -3.269 14.353 182.706 1.00 15.46 32 ASN D N 1
ATOM 5794 C CA . ASN D 1 36 ? -4.707 14.138 182.575 1.00 16.87 32 ASN D CA 1
ATOM 5795 C C . ASN D 1 36 ? -4.937 13.600 181.167 1.00 16.68 32 ASN D C 1
ATOM 5796 O O . ASN D 1 36 ? -4.365 14.132 180.210 1.00 15.59 32 ASN D O 1
ATOM 5801 N N . VAL D 1 37 ? -5.795 12.589 181.035 1.00 15.26 33 VAL D N 1
ATOM 5802 C CA . VAL D 1 37 ? -6.028 11.956 179.741 1.00 15.47 33 VAL D CA 1
ATOM 5803 C C . VAL D 1 37 ? -7.511 11.749 179.466 1.00 16.04 33 VAL D C 1
ATOM 5804 O O . VAL D 1 37 ? -8.227 11.176 180.298 1.00 16.79 33 VAL D O 1
ATOM 5808 N N . ALA D 1 38 ? -7.990 12.300 178.349 1.00 15.09 34 ALA D N 1
ATOM 5809 C CA . ALA D 1 38 ? -9.322 12.038 177.848 1.00 15.29 34 ALA D CA 1
ATOM 5810 C C . ALA D 1 38 ? -9.169 11.037 176.742 1.00 15.98 34 ALA D C 1
ATOM 5811 O O . ALA D 1 38 ? -8.618 11.363 175.713 1.00 14.43 34 ALA D O 1
ATOM 5813 N N . VAL D 1 39 ? -9.665 9.815 176.945 1.00 16.62 35 VAL D N 1
ATOM 5814 C CA A VAL D 1 39 ? -9.658 8.859 175.835 0.50 16.30 35 VAL D CA 1
ATOM 5815 C CA B VAL D 1 39 ? -9.673 8.765 175.946 0.50 16.93 35 VAL D CA 1
ATOM 5816 C C . VAL D 1 39 ? -10.987 8.780 175.143 1.00 16.81 35 VAL D C 1
ATOM 5817 O O . VAL D 1 39 ? -12.063 8.724 175.756 1.00 18.25 35 VAL D O 1
ATOM 5824 N N . ALA D 1 40 ? -10.913 8.772 173.828 1.00 15.63 36 ALA D N 1
ATOM 5825 C CA . ALA D 1 40 ? -12.084 8.665 173.019 1.00 16.39 36 ALA D CA 1
ATOM 5826 C C . ALA D 1 40 ? -12.122 7.291 172.399 1.00 17.32 36 ALA D C 1
ATOM 5827 O O . ALA D 1 40 ? -11.092 6.729 172.037 1.00 17.03 36 ALA D O 1
ATOM 5829 N N . GLY D 1 41 ? -13.315 6.761 172.228 1.00 18.25 37 GLY D N 1
ATOM 5830 C CA . GLY D 1 41 ? -13.501 5.553 171.391 1.00 19.85 37 GLY D CA 1
ATOM 5831 C C . GLY D 1 41 ? -14.959 5.381 170.992 1.00 21.35 37 GLY D C 1
ATOM 5832 O O . GLY D 1 41 ? -15.787 6.203 171.331 1.00 20.15 37 GLY D O 1
ATOM 5833 N N . ARG D 1 42 ? -15.273 4.278 170.308 1.00 24.00 38 ARG D N 1
ATOM 5834 C CA . ARG D 1 42 ? -16.633 4.009 169.829 1.00 26.60 38 ARG D CA 1
ATOM 5835 C C . ARG D 1 42 ? -17.487 3.206 170.800 1.00 28.26 38 ARG D C 1
ATOM 5836 O O . ARG D 1 42 ? -18.717 3.300 170.771 1.00 29.42 38 ARG D O 1
ATOM 5844 N N . SER D 1 43 ? -16.839 2.381 171.624 1.00 28.27 39 SER D N 1
ATOM 5845 C CA . SER D 1 43 ? -17.512 1.356 172.388 1.00 29.37 39 SER D CA 1
ATOM 5846 C C . SER D 1 43 ? -17.436 1.698 173.858 1.00 30.13 39 SER D C 1
ATOM 5847 O O . SER D 1 43 ? -16.348 1.747 174.422 1.00 29.15 39 SER D O 1
ATOM 5850 N N . THR D 1 44 ? -18.589 1.922 174.477 1.00 31.31 40 THR D N 1
ATOM 5851 C CA . THR D 1 44 ? -18.653 2.417 175.841 1.00 32.58 40 THR D CA 1
ATOM 5852 C C . THR D 1 44 ? -18.053 1.416 176.831 1.00 33.24 40 THR D C 1
ATOM 5853 O O . THR D 1 44 ? -17.405 1.810 177.816 1.00 32.27 40 THR D O 1
ATOM 5857 N N . ALA D 1 45 ? -18.248 0.126 176.557 1.00 33.55 41 ALA D N 1
ATOM 5858 C CA . ALA D 1 45 ? -17.695 -0.922 177.397 1.00 34.37 41 ALA D CA 1
ATOM 5859 C C . ALA D 1 45 ? -16.165 -0.868 177.383 1.00 33.77 41 ALA D C 1
ATOM 5860 O O . ALA D 1 45 ? -15.550 -0.895 178.451 1.00 34.20 41 ALA D O 1
ATOM 5862 N N . ASP D 1 46 ? -15.572 -0.757 176.184 1.00 32.60 42 ASP D N 1
ATOM 5863 C CA . ASP D 1 46 ? -14.128 -0.634 176.015 1.00 32.05 42 ASP D CA 1
ATOM 5864 C C . ASP D 1 46 ? -13.626 0.656 176.670 1.00 30.16 42 ASP D C 1
ATOM 5865 O O . ASP D 1 46 ? -12.588 0.622 177.349 1.00 30.39 42 ASP D O 1
ATOM 5870 N N . ILE D 1 47 ? -14.354 1.767 176.491 1.00 27.07 43 ILE D N 1
ATOM 5871 C CA . ILE D 1 47 ? -13.961 3.048 177.103 1.00 25.43 43 ILE D CA 1
ATOM 5872 C C . ILE D 1 47 ? -13.936 3.009 178.646 1.00 25.63 43 ILE D C 1
ATOM 5873 O O . ILE D 1 47 ? -12.964 3.373 179.264 1.00 22.39 43 ILE D O 1
ATOM 5878 N N . ASP D 1 48 ? -15.032 2.556 179.250 1.00 27.36 44 ASP D N 1
ATOM 5879 C CA . ASP D 1 48 ? -15.133 2.511 180.692 1.00 28.43 44 ASP D CA 1
ATOM 5880 C C . ASP D 1 48 ? -14.065 1.590 181.293 1.00 28.16 44 ASP D C 1
ATOM 5881 O O . ASP D 1 48 ? -13.493 1.922 182.320 1.00 28.16 44 ASP D O 1
ATOM 5886 N N . ALA D 1 49 ? -13.780 0.459 180.646 1.00 28.40 45 ALA D N 1
ATOM 5887 C CA . ALA D 1 49 ? -12.716 -0.461 181.117 1.00 28.78 45 ALA D CA 1
ATOM 5888 C C . ALA D 1 49 ? -11.320 0.180 181.030 1.00 27.74 45 ALA D C 1
ATOM 5889 O O . ALA D 1 49 ? -10.503 0.076 181.963 1.00 28.18 45 ALA D O 1
ATOM 5891 N N . CYS D 1 50 ? -11.045 0.815 179.894 1.00 25.31 46 CYS D N 1
ATOM 5892 C CA . CYS D 1 50 ? -9.772 1.479 179.668 1.00 25.36 46 CYS D CA 1
ATOM 5893 C C . CYS D 1 50 ? -9.574 2.574 180.728 1.00 23.78 46 CYS D C 1
ATOM 5894 O O . CYS D 1 50 ? -8.503 2.688 181.325 1.00 23.59 46 CYS D O 1
ATOM 5897 N N . VAL D 1 51 ? -10.599 3.384 180.940 1.00 23.32 47 VAL D N 1
ATOM 5898 C CA . VAL D 1 51 ? -10.535 4.503 181.871 1.00 23.54 47 VAL D CA 1
ATOM 5899 C C . VAL D 1 51 ? -10.273 4.036 183.321 1.00 25.20 47 VAL D C 1
ATOM 5900 O O . VAL D 1 51 ? -9.490 4.651 184.048 1.00 23.62 47 VAL D O 1
ATOM 5904 N N . ALA D 1 52 ? -10.921 2.943 183.722 1.00 25.86 48 ALA D N 1
ATOM 5905 C CA . ALA D 1 52 ? -10.758 2.417 185.067 1.00 27.10 48 ALA D CA 1
ATOM 5906 C C . ALA D 1 52 ? -9.312 1.981 185.275 1.00 27.60 48 ALA D C 1
ATOM 5907 O O . ALA D 1 52 ? -8.748 2.228 186.349 1.00 28.08 48 ALA D O 1
ATOM 5909 N N . ASP D 1 53 ? -8.711 1.365 184.245 1.00 26.83 49 ASP D N 1
ATOM 5910 C CA . ASP D 1 53 ? -7.329 0.913 184.316 1.00 26.24 49 ASP D CA 1
ATOM 5911 C C . ASP D 1 53 ? -6.360 2.106 184.342 1.00 24.73 49 ASP D C 1
ATOM 5912 O O . ASP D 1 53 ? -5.484 2.198 185.231 1.00 23.85 49 ASP D O 1
ATOM 5917 N N . LEU D 1 54 ? -6.489 2.987 183.352 1.00 21.18 50 LEU D N 1
ATOM 5918 C CA . LEU D 1 54 ? -5.567 4.112 183.220 1.00 20.51 50 LEU D CA 1
ATOM 5919 C C . LEU D 1 54 ? -5.652 5.105 184.388 1.00 19.79 50 LEU D C 1
ATOM 5920 O O . LEU D 1 54 ? -4.647 5.677 184.774 1.00 18.81 50 LEU D O 1
ATOM 5925 N N . ASP D 1 55 ? -6.838 5.296 184.962 1.00 19.71 51 ASP D N 1
ATOM 5926 C CA . ASP D 1 55 ? -6.944 6.276 186.043 1.00 20.41 51 ASP D CA 1
ATOM 5927 C C . ASP D 1 55 ? -6.100 5.842 187.243 1.00 20.68 51 ASP D C 1
ATOM 5928 O O . ASP D 1 55 ? -5.525 6.685 187.923 1.00 20.87 51 ASP D O 1
ATOM 5933 N N . GLN D 1 56 ? -5.960 4.530 187.459 1.00 20.58 52 GLN D N 1
ATOM 5934 C CA . GLN D 1 56 ? -5.179 4.017 188.605 1.00 21.52 52 GLN D CA 1
ATOM 5935 C C . GLN D 1 56 ? -3.677 4.181 188.427 1.00 21.31 52 GLN D C 1
ATOM 5936 O O . GLN D 1 56 ? -2.927 4.090 189.398 1.00 22.58 52 GLN D O 1
ATOM 5938 N N . LEU D 1 57 ? -3.223 4.456 187.204 1.00 21.09 53 LEU D N 1
ATOM 5939 C CA . LEU D 1 57 ? -1.806 4.516 186.884 1.00 20.92 53 LEU D CA 1
ATOM 5940 C C . LEU D 1 57 ? -1.076 5.772 187.298 1.00 20.66 53 LEU D C 1
ATOM 5941 O O . LEU D 1 57 ? 0.151 5.752 187.388 1.00 20.95 53 LEU D O 1
ATOM 5946 N N . GLY D 1 58 ? -1.798 6.859 187.557 1.00 20.64 54 GLY D N 1
ATOM 5947 C CA . GLY D 1 58 ? -1.134 8.086 187.953 1.00 19.98 54 GLY D CA 1
ATOM 5948 C C . GLY D 1 58 ? -2.054 9.097 188.577 1.00 20.37 54 GLY D C 1
ATOM 5949 O O . GLY D 1 58 ? -3.252 8.840 188.742 1.00 20.32 54 GLY D O 1
ATOM 5950 N N . SER D 1 59 ? -1.457 10.234 188.939 1.00 20.38 55 SER D N 1
ATOM 5951 C CA . SER D 1 59 ? -2.136 11.274 189.697 1.00 21.50 55 SER D CA 1
ATOM 5952 C C . SER D 1 59 ? -2.924 12.257 188.834 1.00 21.13 55 SER D C 1
ATOM 5953 O O . SER D 1 59 ? -3.575 13.151 189.354 1.00 20.52 55 SER D O 1
ATOM 5956 N N . GLY D 1 60 ? -2.876 12.097 187.521 1.00 19.79 56 GLY D N 1
ATOM 5957 C CA . GLY D 1 60 ? -3.734 12.851 186.629 1.00 19.31 56 GLY D CA 1
ATOM 5958 C C . GLY D 1 60 ? -5.127 12.261 186.541 1.00 20.80 56 GLY D C 1
ATOM 5959 O O . GLY D 1 60 ? -5.363 11.104 186.928 1.00 20.11 56 GLY D O 1
ATOM 5960 N N . LYS D 1 61 ? -6.060 13.071 186.063 1.00 20.76 57 LYS D N 1
ATOM 5961 C CA . LYS D 1 61 ? -7.424 12.624 185.862 1.00 22.37 57 LYS D CA 1
ATOM 5962 C C . LYS D 1 61 ? -7.588 11.955 184.512 1.00 21.42 57 LYS D C 1
ATOM 5963 O O . LYS D 1 61 ? -7.121 12.464 183.521 1.00 19.58 57 LYS D O 1
ATOM 5969 N N . VAL D 1 62 ? -8.279 10.824 184.478 1.00 21.81 58 VAL D N 1
ATOM 5970 C CA . VAL D 1 62 ? -8.599 10.157 183.212 1.00 20.42 58 VAL D CA 1
ATOM 5971 C C . VAL D 1 62 ? -10.128 10.087 183.049 1.00 21.21 58 VAL D C 1
ATOM 5972 O O . VAL D 1 62 ? -10.843 9.647 183.969 1.00 22.41 58 VAL D O 1
ATOM 5976 N N . ILE D 1 63 ? -10.618 10.522 181.887 1.00 20.16 59 ILE D N 1
ATOM 5977 C CA . ILE D 1 63 ? -11.995 10.400 181.479 1.00 20.53 59 ILE D CA 1
ATOM 5978 C C . ILE D 1 63 ? -12.108 9.706 180.120 1.00 20.29 59 ILE D C 1
ATOM 5979 O O . ILE D 1 63 ? -11.132 9.615 179.383 1.00 18.43 59 ILE D O 1
ATOM 5984 N N . GLY D 1 64 ? -13.315 9.222 179.832 1.00 20.86 60 GLY D N 1
ATOM 5985 C CA . GLY D 1 64 ? -13.648 8.512 178.614 1.00 21.19 60 GLY D CA 1
ATOM 5986 C C . GLY D 1 64 ? -14.821 9.183 177.938 1.00 21.40 60 GLY D C 1
ATOM 5987 O O . GLY D 1 64 ? -15.773 9.579 178.601 1.00 21.26 60 GLY D O 1
ATOM 5988 N N . VAL D 1 65 ? -14.774 9.319 176.621 1.00 20.29 61 VAL D N 1
ATOM 5989 C CA . VAL D 1 65 ? -15.836 10.018 175.885 1.00 20.79 61 VAL D CA 1
ATOM 5990 C C . VAL D 1 65 ? -16.135 9.237 174.619 1.00 20.64 61 VAL D C 1
ATOM 5991 O O . VAL D 1 65 ? -15.254 9.073 173.799 1.00 21.06 61 VAL D O 1
ATOM 5995 N N . GLN D 1 66 ? -17.361 8.759 174.452 1.00 20.16 62 GLN D N 1
ATOM 5996 C CA . GLN D 1 66 ? -17.712 8.063 173.232 1.00 20.94 62 GLN D CA 1
ATOM 5997 C C . GLN D 1 66 ? -17.756 9.100 172.096 1.00 21.24 62 GLN D C 1
ATOM 5998 O O . GLN D 1 66 ? -18.537 10.058 172.169 1.00 22.15 62 GLN D O 1
ATOM 6004 N N . THR D 1 67 ? -16.986 8.856 171.034 1.00 19.58 63 THR D N 1
ATOM 6005 C CA . THR D 1 67 ? -16.777 9.833 169.953 1.00 19.31 63 THR D CA 1
ATOM 6006 C C . THR D 1 67 ? -16.582 9.081 168.641 1.00 18.10 63 THR D C 1
ATOM 6007 O O . THR D 1 67 ? -15.708 8.204 168.553 1.00 19.06 63 THR D O 1
ATOM 6011 N N . ASP D 1 68 ? -17.350 9.467 167.631 1.00 17.58 64 ASP D N 1
ATOM 6012 C CA . ASP D 1 68 ? -17.064 9.124 166.236 1.00 17.43 64 ASP D CA 1
ATOM 6013 C C . ASP D 1 68 ? -16.280 10.284 165.639 1.00 15.71 64 ASP D C 1
ATOM 6014 O O . ASP D 1 68 ? -16.861 11.331 165.352 1.00 14.23 64 ASP D O 1
ATOM 6019 N N . VAL D 1 69 ? -14.978 10.105 165.464 1.00 14.49 65 VAL D N 1
ATOM 6020 C CA . VAL D 1 69 ? -14.111 11.227 165.060 1.00 14.44 65 VAL D CA 1
ATOM 6021 C C . VAL D 1 69 ? -14.451 11.758 163.658 1.00 13.19 65 VAL D C 1
ATOM 6022 O O . VAL D 1 69 ? -14.068 12.890 163.317 1.00 13.24 65 VAL D O 1
ATOM 6026 N N . SER D 1 70 ? -15.168 10.965 162.868 1.00 12.76 66 SER D N 1
ATOM 6027 C CA . SER D 1 70 ? -15.589 11.406 161.527 1.00 13.13 66 SER D CA 1
ATOM 6028 C C . SER D 1 70 ? -16.653 12.475 161.554 1.00 13.23 66 SER D C 1
ATOM 6029 O O . SER D 1 70 ? -16.984 13.070 160.506 1.00 14.21 66 SER D O 1
ATOM 6032 N N . ASP D 1 71 ? -17.178 12.749 162.746 1.00 14.58 67 ASP D N 1
ATOM 6033 C CA . ASP D 1 71 ? -18.198 13.769 162.928 1.00 14.94 67 ASP D CA 1
ATOM 6034 C C . ASP D 1 71 ? -17.619 14.962 163.697 1.00 14.59 67 ASP D C 1
ATOM 6035 O O . ASP D 1 71 ? -17.264 14.827 164.878 1.00 14.78 67 ASP D O 1
ATOM 6040 N N . ARG D 1 72 ? -17.502 16.120 163.027 1.00 14.68 68 ARG D N 1
ATOM 6041 C CA . ARG D 1 72 ? -16.841 17.279 163.591 1.00 14.69 68 ARG D CA 1
ATOM 6042 C C . ARG D 1 72 ? -17.508 17.701 164.902 1.00 15.52 68 ARG D C 1
ATOM 6043 O O . ARG D 1 72 ? -16.844 18.034 165.848 1.00 14.33 68 ARG D O 1
ATOM 6051 N N . ALA D 1 73 ? -18.838 17.691 164.915 1.00 16.12 69 ALA D N 1
ATOM 6052 C CA . ALA D 1 73 ? -19.577 18.008 166.133 1.00 17.10 69 ALA D CA 1
ATOM 6053 C C . ALA D 1 73 ? -19.230 17.080 167.326 1.00 17.53 69 ALA D C 1
ATOM 6054 O O . ALA D 1 73 ? -19.202 17.541 168.479 1.00 18.19 69 ALA D O 1
ATOM 6056 N N . GLN D 1 74 ? -18.992 15.794 167.082 1.00 16.48 70 GLN D N 1
ATOM 6057 C CA . GLN D 1 74 ? -18.606 14.902 168.178 1.00 17.22 70 GLN D CA 1
ATOM 6058 C C . GLN D 1 74 ? -17.207 15.184 168.676 1.00 16.28 70 GLN D C 1
ATOM 6059 O O . GLN D 1 74 ? -16.926 15.035 169.889 1.00 15.46 70 GLN D O 1
ATOM 6065 N N . CYS D 1 75 ? -16.333 15.596 167.756 1.00 15.51 71 CYS D N 1
ATOM 6066 C CA . CYS D 1 75 ? -14.993 16.037 168.144 1.00 14.96 71 CYS D CA 1
ATOM 6067 C C . CYS D 1 75 ? -15.098 17.278 169.030 1.00 16.51 71 CYS D C 1
ATOM 6068 O O . CYS D 1 75 ? -14.374 17.386 170.029 1.00 15.43 71 CYS D O 1
ATOM 6071 N N . ASP D 1 76 ? -15.974 18.224 168.648 1.00 16.45 72 ASP D N 1
ATOM 6072 C CA . ASP D 1 76 ? -16.168 19.440 169.467 1.00 18.01 72 ASP D CA 1
ATOM 6073 C C . ASP D 1 76 ? -16.621 19.080 170.879 1.00 18.30 72 ASP D C 1
ATOM 6074 O O . ASP D 1 76 ? -16.141 19.693 171.875 1.00 18.03 72 ASP D O 1
ATOM 6079 N N . ALA D 1 77 ? -17.557 18.117 170.953 1.00 17.79 73 ALA D N 1
ATOM 6080 C CA . ALA D 1 77 ? -18.058 17.611 172.238 1.00 18.40 73 ALA D CA 1
ATOM 6081 C C . ALA D 1 77 ? -16.943 16.994 173.084 1.00 17.81 73 ALA D C 1
ATOM 6082 O O . ALA D 1 77 ? -16.902 17.248 174.280 1.00 18.17 73 ALA D O 1
ATOM 6084 N N . LEU D 1 78 ? -16.047 16.209 172.465 1.00 16.16 74 LEU D N 1
ATOM 6085 C CA . LEU D 1 78 ? -14.888 15.632 173.138 1.00 16.17 74 LEU D CA 1
ATOM 6086 C C . LEU D 1 78 ? -13.966 16.704 173.752 1.00 15.59 74 LEU D C 1
ATOM 6087 O O . LEU D 1 78 ? -13.592 16.644 174.916 1.00 16.18 74 LEU D O 1
ATOM 6092 N N . ALA D 1 79 ? -13.588 17.681 172.941 1.00 15.20 75 ALA D N 1
ATOM 6093 C CA . ALA D 1 79 ? -12.773 18.806 173.428 1.00 15.22 75 ALA D CA 1
ATOM 6094 C C . ALA D 1 79 ? -13.466 19.527 174.569 1.00 16.29 75 ALA D C 1
ATOM 6095 O O . ALA D 1 79 ? -12.822 19.882 175.551 1.00 15.94 75 ALA D O 1
ATOM 6097 N N . GLY D 1 80 ? -14.764 19.767 174.415 1.00 17.51 76 GLY D N 1
ATOM 6098 C CA . GLY D 1 80 ? -15.576 20.409 175.475 1.00 18.82 76 GLY D CA 1
ATOM 6099 C C . GLY D 1 80 ? -15.502 19.717 176.823 1.00 18.73 76 GLY D C 1
ATOM 6100 O O . GLY D 1 80 ? -15.422 20.360 177.866 1.00 20.29 76 GLY D O 1
ATOM 6101 N N . ARG D 1 81 ? -15.580 18.392 176.801 1.00 20.11 77 ARG D N 1
ATOM 6102 C CA . ARG D 1 81 ? -15.536 17.571 178.001 1.00 20.49 77 ARG D CA 1
ATOM 6103 C C . ARG D 1 81 ? -14.154 17.639 178.620 1.00 19.46 77 ARG D C 1
ATOM 6104 O O . ARG D 1 81 ? -14.028 17.706 179.834 1.00 20.29 77 ARG D O 1
ATOM 6112 N N . ALA D 1 82 ? -13.113 17.586 177.789 1.00 17.17 78 ALA D N 1
ATOM 6113 C CA . ALA D 1 82 ? -11.737 17.682 178.294 1.00 17.39 78 ALA D CA 1
ATOM 6114 C C . ALA D 1 82 ? -11.502 19.057 178.982 1.00 17.52 78 ALA D C 1
ATOM 6115 O O . ALA D 1 82 ? -10.961 19.146 180.095 1.00 18.70 78 ALA D O 1
ATOM 6117 N N . VAL D 1 83 ? -11.920 20.140 178.326 1.00 17.75 79 VAL D N 1
ATOM 6118 C CA . VAL D 1 83 ? -11.757 21.474 178.899 1.00 18.37 79 VAL D CA 1
ATOM 6119 C C . VAL D 1 83 ? -12.545 21.533 180.219 1.00 19.37 79 VAL D C 1
ATOM 6120 O O . VAL D 1 83 ? -12.041 22.060 181.216 1.00 19.46 79 VAL D O 1
ATOM 6124 N N . GLU D 1 84 ? -13.757 20.969 180.227 1.00 19.85 80 GLU D N 1
ATOM 6125 C CA . GLU D 1 84 ? -14.613 21.026 181.435 1.00 21.93 80 GLU D CA 1
ATOM 6126 C C . GLU D 1 84 ? -13.966 20.286 182.620 1.00 22.49 80 GLU D C 1
ATOM 6127 O O . GLU D 1 84 ? -13.938 20.807 183.751 1.00 23.18 80 GLU D O 1
ATOM 6129 N N . GLU D 1 85 ? -13.408 19.107 182.345 1.00 21.81 81 GLU D N 1
ATOM 6130 C CA . GLU D 1 85 ? -12.856 18.224 183.372 1.00 22.73 81 GLU D CA 1
ATOM 6131 C C . GLU D 1 85 ? -11.421 18.581 183.776 1.00 21.98 81 GLU D C 1
ATOM 6132 O O . GLU D 1 85 ? -11.041 18.366 184.927 1.00 21.18 81 GLU D O 1
ATOM 6138 N N . PHE D 1 86 ? -10.623 19.107 182.853 1.00 20.15 82 PHE D N 1
ATOM 6139 C CA . PHE D 1 86 ? -9.208 19.383 183.103 1.00 19.79 82 PHE D CA 1
ATOM 6140 C C . PHE D 1 86 ? -8.851 20.862 183.214 1.00 20.10 82 PHE D C 1
ATOM 6141 O O . PHE D 1 86 ? -7.764 21.211 183.700 1.00 19.60 82 PHE D O 1
ATOM 6149 N N . GLY D 1 87 ? -9.707 21.730 182.681 1.00 20.81 83 GLY D N 1
ATOM 6150 C CA . GLY D 1 87 ? -9.421 23.172 182.619 1.00 21.06 83 GLY D CA 1
ATOM 6151 C C . GLY D 1 87 ? -8.733 23.614 181.352 1.00 20.12 83 GLY D C 1
ATOM 6152 O O . GLY D 1 87 ? -8.508 24.802 181.133 1.00 20.17 83 GLY D O 1
ATOM 6153 N N . GLY D 1 88 ? -8.404 22.662 180.490 1.00 18.36 84 GLY D N 1
ATOM 6154 C CA . GLY D 1 88 ? -7.732 22.977 179.241 1.00 17.92 84 GLY D CA 1
ATOM 6155 C C . GLY D 1 88 ? -7.270 21.730 178.528 1.00 15.93 84 GLY D C 1
ATOM 6156 O O . GLY D 1 88 ? -7.542 20.605 178.974 1.00 16.01 84 GLY D O 1
ATOM 6157 N N . ILE D 1 89 ? -6.615 21.930 177.390 1.00 15.19 85 ILE D N 1
ATOM 6158 C CA . ILE D 1 89 ? -6.025 20.846 176.602 1.00 13.38 85 ILE D CA 1
ATOM 6159 C C . ILE D 1 89 ? -4.658 21.350 176.111 1.00 13.49 85 ILE D C 1
ATOM 6160 O O . ILE D 1 89 ? -4.580 22.414 175.476 1.00 13.71 85 ILE D O 1
ATOM 6165 N N . ASP D 1 90 ? -3.596 20.631 176.452 1.00 13.02 86 ASP D N 1
ATOM 6166 C CA . ASP D 1 90 ? -2.243 20.967 176.014 1.00 12.64 86 ASP D CA 1
ATOM 6167 C C . ASP D 1 90 ? -1.772 20.105 174.833 1.00 12.89 86 ASP D C 1
ATOM 6168 O O . ASP D 1 90 ? -0.884 20.495 174.114 1.00 11.19 86 ASP D O 1
ATOM 6173 N N . VAL D 1 91 ? -2.337 18.890 174.702 1.00 11.37 87 VAL D N 1
ATOM 6174 C CA . VAL D 1 91 ? -1.857 17.888 173.743 1.00 11.17 87 VAL D CA 1
ATOM 6175 C C . VAL D 1 91 ? -3.064 17.231 173.124 1.00 11.31 87 VAL D C 1
ATOM 6176 O O . VAL D 1 91 ? -3.959 16.757 173.841 1.00 10.49 87 VAL D O 1
ATOM 6180 N N . VAL D 1 92 ? -3.112 17.217 171.814 1.00 10.43 88 VAL D N 1
ATOM 6181 C CA . VAL D 1 92 ? -4.033 16.290 171.109 1.00 11.24 88 VAL D CA 1
ATOM 6182 C C . VAL D 1 92 ? -3.253 15.231 170.353 1.00 9.89 88 VAL D C 1
ATOM 6183 O O . VAL D 1 92 ? -2.430 15.551 169.519 1.00 11.47 88 VAL D O 1
ATOM 6187 N N . CYS D 1 93 ? -3.523 13.955 170.678 1.00 11.29 89 CYS D N 1
ATOM 6188 C CA . CYS D 1 93 ? -3.040 12.803 169.936 1.00 10.50 89 CYS D CA 1
ATOM 6189 C C . CYS D 1 93 ? -4.150 12.326 169.012 1.00 10.23 89 CYS D C 1
ATOM 6190 O O . CYS D 1 93 ? -5.070 11.600 169.424 1.00 11.73 89 CYS D O 1
ATOM 6193 N N . ALA D 1 94 ? -4.058 12.767 167.755 1.00 9.08 90 ALA D N 1
ATOM 6194 C CA . ALA D 1 94 ? -4.991 12.419 166.704 1.00 10.30 90 ALA D CA 1
ATOM 6195 C C . ALA D 1 94 ? -4.545 11.068 166.186 1.00 9.65 90 ALA D C 1
ATOM 6196 O O . ALA D 1 94 ? -3.724 10.946 165.292 1.00 11.01 90 ALA D O 1
ATOM 6198 N N . ASN D 1 95 ? -5.056 10.054 166.833 1.00 9.67 91 ASN D N 1
ATOM 6199 C CA . ASN D 1 95 ? -4.572 8.686 166.710 1.00 10.08 91 ASN D CA 1
ATOM 6200 C C . ASN D 1 95 ? -5.541 7.747 166.036 1.00 11.52 91 ASN D C 1
ATOM 6201 O O . ASN D 1 95 ? -5.099 6.766 165.406 1.00 11.83 91 ASN D O 1
ATOM 6206 N N . ALA D 1 96 ? -6.833 8.073 166.089 1.00 12.19 92 ALA D N 1
ATOM 6207 C CA . ALA D 1 96 ? -7.874 7.183 165.583 1.00 12.64 92 ALA D CA 1
ATOM 6208 C C . ALA D 1 96 ? -7.615 6.913 164.101 1.00 12.51 92 ALA D C 1
ATOM 6209 O O . ALA D 1 96 ? -7.299 7.815 163.328 1.00 10.90 92 ALA D O 1
ATOM 6211 N N . GLY D 1 97 ? -7.799 5.668 163.724 1.00 12.79 93 GLY D N 1
ATOM 6212 C CA . GLY D 1 97 ? -7.601 5.255 162.364 1.00 12.81 93 GLY D CA 1
ATOM 6213 C C . GLY D 1 97 ? -8.011 3.803 162.249 1.00 12.99 93 GLY D C 1
ATOM 6214 O O . GLY D 1 97 ? -7.937 3.046 163.235 1.00 14.31 93 GLY D O 1
ATOM 6215 N N . VAL D 1 98 ? -8.498 3.459 161.067 1.00 11.84 94 VAL D N 1
ATOM 6216 C CA . VAL D 1 98 ? -8.836 2.100 160.706 1.00 12.41 94 VAL D CA 1
ATOM 6217 C C . VAL D 1 98 ? -8.006 1.652 159.500 1.00 12.22 94 VAL D C 1
ATOM 6218 O O . VAL D 1 98 ? -7.500 2.481 158.775 1.00 10.41 94 VAL D O 1
ATOM 6222 N N . PHE D 1 99 ? -7.848 0.327 159.332 1.00 12.74 95 PHE D N 1
ATOM 6223 C CA . PHE D 1 99 ? -7.023 -0.206 158.228 1.00 13.73 95 PHE D CA 1
ATOM 6224 C C . PHE D 1 99 ? -7.619 -1.457 157.557 1.00 12.66 95 PHE D C 1
ATOM 6225 O O . PHE D 1 99 ? -6.923 -2.453 157.391 1.00 12.27 95 PHE D O 1
ATOM 6233 N N . PRO D 1 100 ? -8.900 -1.406 157.143 1.00 11.93 96 PRO D N 1
ATOM 6234 C CA . PRO D 1 100 ? -9.449 -2.478 156.330 1.00 13.99 96 PRO D CA 1
ATOM 6235 C C . PRO D 1 100 ? -8.718 -2.518 154.999 1.00 13.22 96 PRO D C 1
ATOM 6236 O O . PRO D 1 100 ? -8.184 -1.472 154.532 1.00 13.54 96 PRO D O 1
ATOM 6240 N N . ASP D 1 101 ? -8.723 -3.677 154.370 1.00 12.59 97 ASP D N 1
ATOM 6241 C CA . ASP D 1 101 ? -8.082 -3.788 153.067 1.00 12.60 97 ASP D CA 1
ATOM 6242 C C . ASP D 1 101 ? -9.058 -3.698 151.931 1.00 12.83 97 ASP D C 1
ATOM 6243 O O . ASP D 1 101 ? -10.225 -4.068 152.046 1.00 14.57 97 ASP D O 1
ATOM 6248 N N . ALA D 1 102 ? -8.549 -3.287 150.799 1.00 11.64 98 ALA D N 1
ATOM 6249 C CA . ALA D 1 102 ? -9.325 -3.221 149.573 1.00 12.99 98 ALA D CA 1
ATOM 6250 C C . ALA D 1 102 ? -8.376 -3.169 148.393 1.00 12.84 98 ALA D C 1
ATOM 6251 O O . ALA D 1 102 ? -7.690 -2.152 148.165 1.00 13.47 98 ALA D O 1
ATOM 6253 N N . PRO D 1 103 ? -8.325 -4.256 147.625 1.00 13.98 99 PRO D N 1
ATOM 6254 C CA . PRO D 1 103 ? -7.510 -4.198 146.402 1.00 13.27 99 PRO D CA 1
ATOM 6255 C C . PRO D 1 103 ? -8.001 -3.076 145.497 1.00 13.35 99 PRO D C 1
ATOM 6256 O O . PRO D 1 103 ? -9.194 -2.783 145.403 1.00 11.44 99 PRO D O 1
ATOM 6260 N N . LEU D 1 104 ? -7.069 -2.455 144.798 1.00 14.70 100 LEU D N 1
ATOM 6261 C CA . LEU D 1 104 ? -7.417 -1.356 143.956 1.00 15.67 100 LEU D CA 1
ATOM 6262 C C . LEU D 1 104 ? -8.422 -1.713 142.890 1.00 16.94 100 LEU D C 1
ATOM 6263 O O . LEU D 1 104 ? -9.288 -0.905 142.586 1.00 17.41 100 LEU D O 1
ATOM 6268 N N . ALA D 1 105 ? -8.317 -2.936 142.344 1.00 16.72 101 ALA D N 1
ATOM 6269 C CA . ALA D 1 105 ? -9.204 -3.428 141.320 1.00 19.00 101 ALA D CA 1
ATOM 6270 C C . ALA D 1 105 ? -10.658 -3.455 141.745 1.00 18.88 101 ALA D C 1
ATOM 6271 O O . ALA D 1 105 ? -11.517 -3.345 140.898 1.00 21.11 101 ALA D O 1
ATOM 6273 N N . THR D 1 106 ? -10.930 -3.635 143.042 1.00 16.75 102 THR D N 1
ATOM 6274 C CA . THR D 1 106 ? -12.289 -3.846 143.530 1.00 15.70 102 THR D CA 1
ATOM 6275 C C . THR D 1 106 ? -12.795 -2.777 144.509 1.00 14.40 102 THR D C 1
ATOM 6276 O O . THR D 1 106 ? -13.991 -2.739 144.822 1.00 14.31 102 THR D O 1
ATOM 6280 N N . MET D 1 107 ? -11.905 -1.903 144.965 1.00 12.76 103 MET D N 1
ATOM 6281 C CA . MET D 1 107 ? -12.211 -0.928 146.003 1.00 12.35 103 MET D CA 1
ATOM 6282 C C . MET D 1 107 ? -13.395 -0.066 145.582 1.00 12.94 103 MET D C 1
ATOM 6283 O O . MET D 1 107 ? -13.394 0.489 144.485 1.00 13.75 103 MET D O 1
ATOM 6288 N N . THR D 1 108 ? -14.402 0.019 146.441 1.00 13.21 104 THR D N 1
ATOM 6289 C CA . THR D 1 108 ? -15.593 0.738 146.110 1.00 13.25 104 THR D CA 1
ATOM 6290 C C . THR D 1 108 ? -15.513 2.178 146.646 1.00 13.57 104 THR D C 1
ATOM 6291 O O . THR D 1 108 ? -14.696 2.492 147.523 1.00 12.01 104 THR D O 1
ATOM 6295 N N . PRO D 1 109 ? -16.390 3.042 146.134 1.00 14.40 105 PRO D N 1
ATOM 6296 C CA . PRO D 1 109 ? -16.477 4.409 146.647 1.00 14.20 105 PRO D CA 1
ATOM 6297 C C . PRO D 1 109 ? -16.749 4.431 148.130 1.00 13.55 105 PRO D C 1
ATOM 6298 O O . PRO D 1 109 ? -16.224 5.285 148.867 1.00 13.71 105 PRO D O 1
ATOM 6302 N N . GLU D 1 110 ? -17.579 3.512 148.579 1.00 14.30 106 GLU D N 1
ATOM 6303 C CA A GLU D 1 110 ? -17.919 3.408 149.985 0.50 14.91 106 GLU D CA 1
ATOM 6304 C CA B GLU D 1 110 ? -17.901 3.423 150.008 0.50 14.75 106 GLU D CA 1
ATOM 6305 C C . GLU D 1 110 ? -16.656 3.082 150.812 1.00 13.71 106 GLU D C 1
ATOM 6306 O O . GLU D 1 110 ? -16.425 3.667 151.885 1.00 13.56 106 GLU D O 1
ATOM 6317 N N . GLN D 1 111 ? -15.828 2.152 150.321 1.00 12.79 107 GLN D N 1
ATOM 6318 C CA . GLN D 1 111 ? -14.589 1.796 151.067 1.00 11.03 107 GLN D CA 1
ATOM 6319 C C . GLN D 1 111 ? -13.616 2.988 151.084 1.00 10.71 107 GLN D C 1
ATOM 6320 O O . GLN D 1 111 ? -12.963 3.278 152.080 1.00 11.21 107 GLN D O 1
ATOM 6326 N N . LEU D 1 112 ? -13.502 3.640 149.950 1.00 11.39 108 LEU D N 1
ATOM 6327 C CA . LEU D 1 112 ? -12.577 4.780 149.830 1.00 10.98 108 LEU D CA 1
ATOM 6328 C C . LEU D 1 112 ? -13.023 5.912 150.744 1.00 11.50 108 LEU D C 1
ATOM 6329 O O . LEU D 1 112 ? -12.225 6.449 151.534 1.00 10.99 108 LEU D O 1
ATOM 6334 N N . ASN D 1 113 ? -14.276 6.338 150.628 1.00 12.47 109 ASN D N 1
ATOM 6335 C CA . ASN D 1 113 ? -14.737 7.458 151.464 1.00 12.97 109 ASN D CA 1
ATOM 6336 C C . ASN D 1 113 ? -14.739 7.134 152.952 1.00 12.39 109 ASN D C 1
ATOM 6337 O O . ASN D 1 113 ? -14.438 7.978 153.777 1.00 12.12 109 ASN D O 1
ATOM 6342 N N . GLY D 1 114 ? -15.101 5.919 153.290 1.00 12.30 110 GLY D N 1
ATOM 6343 C CA . GLY D 1 114 ? -15.111 5.460 154.649 1.00 12.32 110 GLY D CA 1
ATOM 6344 C C . GLY D 1 114 ? -13.784 5.539 155.389 1.00 11.52 110 GLY D C 1
ATOM 6345 O O . GLY D 1 114 ? -13.742 5.997 156.537 1.00 13.42 110 GLY D O 1
ATOM 6346 N N . ILE D 1 115 ? -12.703 5.126 154.731 1.00 10.07 111 ILE D N 1
ATOM 6347 C CA . ILE D 1 115 ? -11.415 5.142 155.353 1.00 10.37 111 ILE D CA 1
ATOM 6348 C C . ILE D 1 115 ? -10.903 6.584 155.496 1.00 8.68 111 ILE D C 1
ATOM 6349 O O . ILE D 1 115 ? -10.299 6.919 156.491 1.00 9.99 111 ILE D O 1
ATOM 6354 N N . PHE D 1 116 ? -11.192 7.431 154.529 1.00 10.48 112 PHE D N 1
ATOM 6355 C CA . PHE D 1 116 ? -10.854 8.847 154.645 1.00 9.38 112 PHE D CA 1
ATOM 6356 C C . PHE D 1 116 ? -11.648 9.571 155.716 1.00 9.79 112 PHE D C 1
ATOM 6357 O O . PHE D 1 116 ? -11.082 10.420 156.400 1.00 10.54 112 PHE D O 1
ATOM 6365 N N . ALA D 1 117 ? -12.922 9.222 155.893 1.00 10.86 113 ALA D N 1
ATOM 6366 C CA . ALA D 1 117 ? -13.761 9.861 156.907 1.00 11.78 113 ALA D CA 1
ATOM 6367 C C . ALA D 1 117 ? -13.187 9.676 158.290 1.00 11.61 113 ALA D C 1
ATOM 6368 O O . ALA D 1 117 ? -13.073 10.650 159.056 1.00 12.12 113 ALA D O 1
ATOM 6370 N N . VAL D 1 118 ? -12.735 8.464 158.607 1.00 11.56 114 VAL D N 1
ATOM 6371 C CA . VAL D 1 118 ? -12.139 8.227 159.892 1.00 11.41 114 VAL D CA 1
ATOM 6372 C C . VAL D 1 118 ? -10.712 8.771 159.953 1.00 11.43 114 VAL D C 1
ATOM 6373 O O . VAL D 1 118 ? -10.342 9.563 160.852 1.00 11.80 114 VAL D O 1
ATOM 6377 N N . ASN D 1 119 ? -9.890 8.400 158.972 1.00 11.00 115 ASN D N 1
ATOM 6378 C CA . ASN D 1 119 ? -8.438 8.560 159.137 1.00 10.38 115 ASN D CA 1
ATOM 6379 C C . ASN D 1 119 ? -7.939 9.972 158.874 1.00 10.46 115 ASN D C 1
ATOM 6380 O O . ASN D 1 119 ? -6.954 10.411 159.488 1.00 9.81 115 ASN D O 1
ATOM 6385 N N . VAL D 1 120 ? -8.599 10.679 157.961 1.00 10.65 116 VAL D N 1
ATOM 6386 C CA . VAL D 1 120 ? -8.244 12.022 157.583 1.00 9.45 116 VAL D CA 1
ATOM 6387 C C . VAL D 1 120 ? -9.207 13.014 158.181 1.00 9.49 116 VAL D C 1
ATOM 6388 O O . VAL D 1 120 ? -8.764 13.839 158.937 1.00 7.97 116 VAL D O 1
ATOM 6392 N N . ASN D 1 121 ? -10.495 12.907 157.932 1.00 8.77 117 ASN D N 1
ATOM 6393 C CA . ASN D 1 121 ? -11.418 13.875 158.533 1.00 9.56 117 ASN D CA 1
ATOM 6394 C C . ASN D 1 121 ? -11.321 13.873 160.067 1.00 10.52 117 ASN D C 1
ATOM 6395 O O . ASN D 1 121 ? -11.278 14.910 160.701 1.00 10.77 117 ASN D O 1
ATOM 6400 N N . GLY D 1 122 ? -11.237 12.692 160.673 1.00 9.00 118 GLY D N 1
ATOM 6401 C CA . GLY D 1 122 ? -11.038 12.591 162.104 1.00 9.86 118 GLY D CA 1
ATOM 6402 C C . GLY D 1 122 ? -9.797 13.246 162.622 1.00 9.67 118 GLY D C 1
ATOM 6403 O O . GLY D 1 122 ? -9.771 13.735 163.762 1.00 9.99 118 GLY D O 1
ATOM 6404 N N . THR D 1 123 ? -8.735 13.256 161.806 1.00 9.80 119 THR D N 1
ATOM 6405 C CA . THR D 1 123 ? -7.516 13.961 162.211 1.00 9.93 119 THR D CA 1
ATOM 6406 C C . THR D 1 123 ? -7.724 15.480 162.169 1.00 9.90 119 THR D C 1
ATOM 6407 O O . THR D 1 123 ? -7.381 16.232 163.125 1.00 10.26 119 THR D O 1
ATOM 6411 N N . PHE D 1 124 ? -8.273 15.949 161.056 1.00 8.94 120 PHE D N 1
ATOM 6412 C CA . PHE D 1 124 ? -8.595 17.403 160.941 1.00 8.41 120 PHE D CA 1
ATOM 6413 C C . PHE D 1 124 ? -9.501 17.844 162.082 1.00 9.25 120 PHE D C 1
ATOM 6414 O O . PHE D 1 124 ? -9.215 18.805 162.791 1.00 10.18 120 PHE D O 1
ATOM 6422 N N . TYR D 1 125 ? -10.606 17.126 162.278 1.00 10.45 121 TYR D N 1
ATOM 6423 C CA . TYR D 1 125 ? -11.623 17.536 163.232 1.00 10.57 121 TYR D CA 1
ATOM 6424 C C . TYR D 1 125 ? -11.132 17.486 164.672 1.00 11.06 121 TYR D C 1
ATOM 6425 O O . TYR D 1 125 ? -11.492 18.358 165.462 1.00 11.77 121 TYR D O 1
ATOM 6434 N N . ALA D 1 126 ? -10.324 16.487 165.016 1.00 10.36 122 ALA D N 1
ATOM 6435 C CA . ALA D 1 126 ? -9.789 16.431 166.368 1.00 11.61 122 ALA D CA 1
ATOM 6436 C C . ALA D 1 126 ? -8.911 17.639 166.664 1.00 11.78 122 ALA D C 1
ATOM 6437 O O . ALA D 1 126 ? -9.013 18.240 167.757 1.00 12.11 122 ALA D O 1
ATOM 6439 N N . VAL D 1 127 ? -8.079 18.025 165.707 1.00 10.68 123 VAL D N 1
ATOM 6440 C CA . VAL D 1 127 ? -7.216 19.184 165.890 1.00 9.61 123 VAL D CA 1
ATOM 6441 C C . VAL D 1 127 ? -8.032 20.481 165.949 1.00 10.61 123 VAL D C 1
ATOM 6442 O O . VAL D 1 127 ? -7.844 21.301 166.854 1.00 12.27 123 VAL D O 1
ATOM 6446 N N . GLN D 1 128 ? -8.955 20.651 165.007 1.00 10.56 124 GLN D N 1
ATOM 6447 C CA . GLN D 1 128 ? -9.846 21.817 165.007 1.00 12.11 124 GLN D CA 1
ATOM 6448 C C . GLN D 1 128 ? -10.629 21.975 166.285 1.00 12.79 124 GLN D C 1
ATOM 6449 O O . GLN D 1 128 ? -10.685 23.094 166.857 1.00 13.41 124 GLN D O 1
ATOM 6455 N N . ALA D 1 129 ? -11.224 20.886 166.743 1.00 12.53 125 ALA D N 1
ATOM 6456 C CA . ALA D 1 129 ? -12.005 20.895 167.975 1.00 13.16 125 ALA D CA 1
ATOM 6457 C C . ALA D 1 129 ? -11.196 21.357 169.183 1.00 14.12 125 ALA D C 1
ATOM 6458 O O . ALA D 1 129 ? -11.753 22.004 170.083 1.00 15.40 125 ALA D O 1
ATOM 6460 N N . CYS D 1 130 ? -9.910 20.984 169.217 1.00 13.10 126 CYS D N 1
ATOM 6461 C CA . CYS D 1 130 ? -9.023 21.264 170.356 1.00 13.35 126 CYS D CA 1
ATOM 6462 C C . CYS D 1 130 ? -8.276 22.599 170.219 1.00 13.16 126 CYS D C 1
ATOM 6463 O O . CYS D 1 130 ? -7.576 23.035 171.148 1.00 12.68 126 CYS D O 1
ATOM 6466 N N . LEU D 1 131 ? -8.410 23.255 169.068 1.00 13.28 127 LEU D N 1
ATOM 6467 C CA . LEU D 1 131 ? -7.523 24.334 168.715 1.00 13.72 127 LEU D CA 1
ATOM 6468 C C . LEU D 1 131 ? -7.620 25.480 169.701 1.00 13.68 127 LEU D C 1
ATOM 6469 O O . LEU D 1 131 ? -6.605 25.988 170.163 1.00 14.21 127 LEU D O 1
ATOM 6474 N N . ASP D 1 132 ? -8.829 25.883 170.075 1.00 14.73 128 ASP D N 1
ATOM 6475 C CA . ASP D 1 132 ? -8.963 27.019 171.017 1.00 15.18 128 ASP D CA 1
ATOM 6476 C C . ASP D 1 132 ? -8.203 26.719 172.330 1.00 14.73 128 ASP D C 1
ATOM 6477 O O . ASP D 1 132 ? -7.498 27.593 172.882 1.00 13.75 128 ASP D O 1
ATOM 6482 N N . ALA D 1 133 ? -8.374 25.501 172.847 1.00 13.80 129 ALA D N 1
ATOM 6483 C CA . ALA D 1 133 ? -7.712 25.086 174.086 1.00 14.31 129 ALA D CA 1
ATOM 6484 C C . ALA D 1 133 ? -6.184 25.038 173.897 1.00 13.16 129 ALA D C 1
ATOM 6485 O O . ALA D 1 133 ? -5.429 25.452 174.767 1.00 14.40 129 ALA D O 1
ATOM 6487 N N . LEU D 1 134 ? -5.732 24.513 172.749 1.00 12.79 130 LEU D N 1
ATOM 6488 C CA . LEU D 1 134 ? -4.303 24.441 172.445 1.00 12.81 130 LEU D CA 1
ATOM 6489 C C . LEU D 1 134 ? -3.679 25.825 172.355 1.00 13.26 130 LEU D C 1
ATOM 6490 O O . LEU D 1 134 ? -2.533 26.008 172.747 1.00 13.58 130 LEU D O 1
ATOM 6495 N N . ILE D 1 135 ? -4.421 26.774 171.803 1.00 12.78 131 ILE D N 1
ATOM 6496 C CA . ILE D 1 135 ? -3.976 28.187 171.787 1.00 14.49 131 ILE D CA 1
ATOM 6497 C C . ILE D 1 135 ? -3.859 28.715 173.221 1.00 15.11 131 ILE D C 1
ATOM 6498 O O . ILE D 1 135 ? -2.842 29.313 173.610 1.00 18.33 131 ILE D O 1
ATOM 6503 N N . ALA D 1 136 ? -4.877 28.451 174.026 1.00 16.08 132 ALA D N 1
ATOM 6504 C CA . ALA D 1 136 ? -4.935 28.911 175.406 1.00 17.04 132 ALA D CA 1
ATOM 6505 C C . ALA D 1 136 ? -3.853 28.278 176.285 1.00 17.49 132 ALA D C 1
ATOM 6506 O O . ALA D 1 136 ? -3.381 28.891 177.274 1.00 16.79 132 ALA D O 1
ATOM 6508 N N . SER D 1 137 ? -3.431 27.064 175.932 1.00 16.01 133 SER D N 1
ATOM 6509 C CA . SER D 1 137 ? -2.355 26.346 176.635 1.00 16.37 133 SER D CA 1
ATOM 6510 C C . SER D 1 137 ? -1.045 27.147 176.742 1.00 16.49 133 SER D C 1
ATOM 6511 O O . SER D 1 137 ? -0.423 27.205 177.809 1.00 17.33 133 SER D O 1
ATOM 6514 N N . GLY D 1 138 ? -0.600 27.681 175.607 1.00 16.55 134 GLY D N 1
ATOM 6515 C CA . GLY D 1 138 ? 0.690 28.378 175.496 1.00 16.43 134 GLY D CA 1
ATOM 6516 C C . GLY D 1 138 ? 1.867 27.480 175.170 1.00 15.92 134 GLY D C 1
ATOM 6517 O O . GLY D 1 138 ? 2.929 27.980 174.815 1.00 16.19 134 GLY D O 1
ATOM 6518 N N . SER D 1 139 ? 1.687 26.160 175.309 1.00 14.66 135 SER D N 1
ATOM 6519 C CA . SER D 1 139 ? 2.689 25.139 174.931 1.00 14.04 135 SER D CA 1
ATOM 6520 C C . SER D 1 139 ? 1.967 23.923 174.275 1.00 12.59 135 SER D C 1
ATOM 6521 O O . SER D 1 139 ? 2.230 22.739 174.560 1.00 14.09 135 SER D O 1
ATOM 6524 N N . GLY D 1 140 ? 1.053 24.227 173.377 1.00 12.56 136 GLY D N 1
ATOM 6525 C CA . GLY D 1 140 ? 0.243 23.192 172.723 1.00 11.57 136 GLY D CA 1
ATOM 6526 C C . GLY D 1 140 ? 1.030 22.264 171.820 1.00 10.71 136 GLY D C 1
ATOM 6527 O O . GLY D 1 140 ? 2.069 22.612 171.236 1.00 9.26 136 GLY D O 1
ATOM 6528 N N . ARG D 1 141 ? 0.470 21.079 171.673 1.00 9.20 137 ARG D N 1
ATOM 6529 C CA . ARG D 1 141 ? 1.085 19.986 170.975 1.00 10.08 137 ARG D CA 1
ATOM 6530 C C . ARG D 1 141 ? 0.019 19.169 170.221 1.00 9.31 137 ARG D C 1
ATOM 6531 O O . ARG D 1 141 ? -1.023 18.836 170.786 1.00 11.59 137 ARG D O 1
ATOM 6539 N N . VAL D 1 142 ? 0.277 18.903 168.944 1.00 7.93 138 VAL D N 1
ATOM 6540 C CA . VAL D 1 142 ? -0.522 18.019 168.108 1.00 8.52 138 VAL D CA 1
ATOM 6541 C C . VAL D 1 142 ? 0.415 16.883 167.701 1.00 8.00 138 VAL D C 1
ATOM 6542 O O . VAL D 1 142 ? 1.513 17.114 167.132 1.00 9.37 138 VAL D O 1
ATOM 6546 N N . VAL D 1 143 ? -0.008 15.654 167.984 1.00 7.80 139 VAL D N 1
ATOM 6547 C CA . VAL D 1 143 ? 0.774 14.494 167.635 1.00 8.08 139 VAL D CA 1
ATOM 6548 C C . VAL D 1 143 ? -0.128 13.572 166.820 1.00 8.45 139 VAL D C 1
ATOM 6549 O O . VAL D 1 143 ? -1.176 13.152 167.300 1.00 8.52 139 VAL D O 1
ATOM 6553 N N . LEU D 1 144 ? 0.240 13.317 165.563 1.00 8.38 140 LEU D N 1
ATOM 6554 C CA . LEU D 1 144 ? -0.592 12.548 164.666 1.00 8.92 140 LEU D CA 1
ATOM 6555 C C . LEU D 1 144 ? -0.044 11.106 164.596 1.00 9.33 140 LEU D C 1
ATOM 6556 O O . LEU D 1 144 ? 1.198 10.897 164.507 1.00 11.00 140 LEU D O 1
ATOM 6561 N N . THR D 1 145 ? -0.949 10.126 164.684 1.00 9.00 141 THR D N 1
ATOM 6562 C CA . THR D 1 145 ? -0.552 8.745 164.403 1.00 8.28 141 THR D CA 1
ATOM 6563 C C . THR D 1 145 ? -0.728 8.472 162.933 1.00 8.23 141 THR D C 1
ATOM 6564 O O . THR D 1 145 ? -1.847 8.238 162.460 1.00 9.91 141 THR D O 1
ATOM 6568 N N . SER D 1 146 ? 0.392 8.504 162.208 1.00 7.95 142 SER D N 1
ATOM 6569 C CA . SER D 1 146 ? 0.454 8.171 160.789 1.00 8.19 142 SER D CA 1
ATOM 6570 C C . SER D 1 146 ? 0.849 6.663 160.668 1.00 7.78 142 SER D C 1
ATOM 6571 O O . SER D 1 146 ? 0.407 5.851 161.467 1.00 10.14 142 SER D O 1
ATOM 6574 N N . SER D 1 147 ? 1.695 6.300 159.713 1.00 8.60 143 SER D N 1
ATOM 6575 C CA . SER D 1 147 ? 2.194 4.947 159.544 1.00 8.51 143 SER D CA 1
ATOM 6576 C C . SER D 1 147 ? 3.361 4.992 158.591 1.00 8.92 143 SER D C 1
ATOM 6577 O O . SER D 1 147 ? 3.476 5.922 157.783 1.00 7.41 143 SER D O 1
ATOM 6580 N N . ILE D 1 148 ? 4.225 3.979 158.605 1.00 7.57 144 ILE D N 1
ATOM 6581 C CA . ILE D 1 148 ? 5.177 3.842 157.495 1.00 7.98 144 ILE D CA 1
ATOM 6582 C C . ILE D 1 148 ? 4.504 3.600 156.127 1.00 8.24 144 ILE D C 1
ATOM 6583 O O . ILE D 1 148 ? 5.060 3.956 155.087 1.00 8.49 144 ILE D O 1
ATOM 6588 N N . THR D 1 149 ? 3.320 3.015 156.134 1.00 7.95 145 THR D N 1
ATOM 6589 C CA . THR D 1 149 ? 2.533 2.682 154.926 1.00 8.65 145 THR D CA 1
ATOM 6590 C C . THR D 1 149 ? 1.819 3.927 15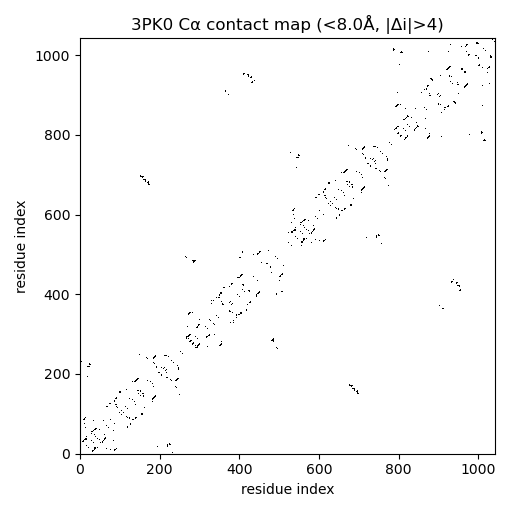4.418 1.00 8.74 145 THR D C 1
ATOM 6591 O O . THR D 1 149 ? 0.946 4.427 155.083 1.00 8.89 145 THR D O 1
ATOM 6595 N N . GLY D 1 150 ? 2.289 4.428 153.286 1.00 8.09 146 GLY D N 1
ATOM 6596 C CA . GLY D 1 150 ? 1.788 5.648 152.639 1.00 9.04 146 GLY D CA 1
ATOM 6597 C C . GLY D 1 150 ? 2.945 6.607 152.454 1.00 8.97 146 GLY D C 1
ATOM 6598 O O . GLY D 1 150 ? 3.412 6.847 151.328 1.00 9.45 146 GLY D O 1
ATOM 6599 N N . PRO D 1 151 ? 3.446 7.143 153.562 1.00 9.36 147 PRO D N 1
ATOM 6600 C CA . PRO D 1 151 ? 4.617 8.034 153.492 1.00 9.53 147 PRO D CA 1
ATOM 6601 C C . PRO D 1 151 ? 5.902 7.428 152.999 1.00 9.51 147 PRO D C 1
ATOM 6602 O O . PRO D 1 151 ? 6.721 8.122 152.378 1.00 9.15 147 PRO D O 1
ATOM 6606 N N . ILE D 1 152 ? 6.123 6.150 153.311 1.00 7.99 148 ILE D N 1
ATOM 6607 C CA . ILE D 1 152 ? 7.374 5.511 152.967 1.00 9.08 148 ILE D CA 1
ATOM 6608 C C . ILE D 1 152 ? 7.196 4.260 152.108 1.00 9.84 148 ILE D C 1
ATOM 6609 O O . ILE D 1 152 ? 7.820 4.108 151.031 1.00 10.39 148 ILE D O 1
ATOM 6614 N N . THR D 1 153 ? 6.366 3.362 152.589 1.00 8.59 149 THR D N 1
ATOM 6615 C CA . THR D 1 153 ? 6.163 2.078 151.907 1.00 10.60 149 THR D CA 1
ATOM 6616 C C . THR D 1 153 ? 4.791 1.930 151.271 1.00 11.06 149 THR D C 1
ATOM 6617 O O . THR D 1 153 ? 3.897 2.772 151.445 1.00 11.18 149 THR D O 1
ATOM 6621 N N . GLY D 1 154 ? 4.654 0.855 150.504 1.00 11.27 150 GLY D N 1
ATOM 6622 C CA . GLY D 1 154 ? 3.409 0.430 149.911 1.00 10.20 150 GLY D CA 1
ATOM 6623 C C . GLY D 1 154 ? 3.117 -0.996 150.303 1.00 10.16 150 GLY D C 1
ATOM 6624 O O . GLY D 1 154 ? 4.027 -1.789 150.643 1.00 10.62 150 GLY D O 1
ATOM 6625 N N . TYR D 1 155 ? 1.839 -1.338 150.308 1.00 9.77 151 TYR D N 1
ATOM 6626 C CA . TYR D 1 155 ? 1.434 -2.689 150.687 1.00 9.54 151 TYR D CA 1
ATOM 6627 C C . TYR D 1 155 ? 0.135 -3.006 149.968 1.00 9.73 151 TYR D C 1
ATOM 6628 O O . TYR D 1 155 ? -0.893 -2.399 150.318 1.00 9.74 151 TYR D O 1
ATOM 6637 N N . PRO D 1 156 ? 0.187 -3.854 148.946 1.00 11.76 152 PRO D N 1
ATOM 6638 C CA . PRO D 1 156 ? -1.038 -4.182 148.141 1.00 13.20 152 PRO D CA 1
ATOM 6639 C C . PRO D 1 156 ? -2.250 -4.508 149.021 1.00 13.70 152 PRO D C 1
ATOM 6640 O O . PRO D 1 156 ? -2.135 -5.279 149.983 1.00 14.07 152 PRO D O 1
ATOM 6644 N N . GLY D 1 157 ? -3.373 -3.866 148.722 1.00 11.75 153 GLY D N 1
ATOM 6645 C CA . GLY D 1 157 ? -4.568 -3.942 149.539 1.00 12.19 153 GLY D CA 1
ATOM 6646 C C . GLY D 1 157 ? -4.789 -2.729 150.437 1.00 11.03 153 GLY D C 1
ATOM 6647 O O . GLY D 1 157 ? -5.864 -2.547 150.972 1.00 10.99 153 GLY D O 1
ATOM 6648 N N . TRP D 1 158 ? -3.744 -1.915 150.614 1.00 9.98 154 TRP D N 1
ATOM 6649 C CA . TRP D 1 158 ? -3.802 -0.730 151.485 1.00 10.21 154 TRP D CA 1
ATOM 6650 C C . TRP D 1 158 ? -3.489 0.613 150.786 1.00 9.46 154 TRP D C 1
ATOM 6651 O O . TRP D 1 158 ? -3.015 1.544 151.412 1.00 8.25 154 TRP D O 1
ATOM 6662 N N . SER D 1 159 ? -3.813 0.716 149.500 1.00 9.56 155 SER D N 1
ATOM 6663 C CA . SER D 1 159 ? -3.559 1.933 148.765 1.00 9.23 155 SER D CA 1
ATOM 6664 C C . SER D 1 159 ? -4.386 3.103 149.299 1.00 9.73 155 SER D C 1
ATOM 6665 O O . SER D 1 159 ? -3.878 4.200 149.345 1.00 9.05 155 SER D O 1
ATOM 6668 N N . HIS D 1 160 ? -5.628 2.835 149.717 1.00 9.62 156 HIS D N 1
ATOM 6669 C CA . HIS D 1 160 ? -6.443 3.840 150.399 1.00 8.95 156 HIS D CA 1
ATOM 6670 C C . HIS D 1 160 ? -5.906 4.207 151.795 1.00 7.87 156 HIS D C 1
ATOM 6671 O O . HIS D 1 160 ? -5.710 5.395 152.144 1.00 7.70 156 HIS D O 1
ATOM 6678 N N . TYR D 1 161 ? -5.529 3.210 152.569 1.00 7.99 157 TYR D N 1
ATOM 6679 C CA . TYR D 1 161 ? -4.945 3.452 153.850 1.00 8.08 157 TYR D CA 1
ATOM 6680 C C . TYR D 1 161 ? -3.643 4.245 153.754 1.00 8.07 157 TYR D C 1
ATOM 6681 O O . TYR D 1 161 ? -3.470 5.249 154.481 1.00 8.84 157 TYR D O 1
ATOM 6690 N N . GLY D 1 162 ? -2.741 3.852 152.850 1.00 8.64 158 GLY D N 1
ATOM 6691 C CA . GLY D 1 162 ? -1.491 4.604 152.643 1.00 7.37 158 GLY D CA 1
ATOM 6692 C C . GLY D 1 162 ? -1.786 6.043 152.240 1.00 6.86 158 GLY D C 1
ATOM 6693 O O . GLY D 1 162 ? -1.134 6.995 152.708 1.00 6.57 158 GLY D O 1
ATOM 6694 N N . ALA D 1 163 ? -2.794 6.234 151.396 1.00 7.47 159 ALA D N 1
ATOM 6695 C CA . ALA D 1 163 ? -3.174 7.619 151.010 1.00 6.95 159 ALA D CA 1
ATOM 6696 C C . ALA D 1 163 ? -3.560 8.441 152.259 1.00 7.74 159 ALA D C 1
ATOM 6697 O O . ALA D 1 163 ? -3.171 9.631 152.394 1.00 8.20 159 ALA D O 1
ATOM 6699 N N . THR D 1 164 ? -4.331 7.832 153.169 1.00 7.24 160 THR D N 1
ATOM 6700 C CA . THR D 1 164 ? -4.775 8.532 154.374 1.00 7.14 160 THR D CA 1
ATOM 6701 C C . THR D 1 164 ? -3.609 8.888 155.289 1.00 8.13 160 THR D C 1
ATOM 6702 O O . THR D 1 164 ? -3.577 9.976 155.912 1.00 7.27 160 THR D O 1
ATOM 6706 N N . LYS D 1 165 ? -2.654 7.972 155.376 1.00 8.10 161 LYS D N 1
ATOM 6707 C CA . LYS D 1 165 ? -1.506 8.159 156.263 1.00 7.24 161 LYS D CA 1
ATOM 6708 C C . LYS D 1 165 ? -0.572 9.205 155.718 1.00 5.80 161 LYS D C 1
ATOM 6709 O O . LYS D 1 165 ? -0.010 9.973 156.509 1.00 7.56 161 LYS D O 1
ATOM 6715 N N . ALA D 1 166 ? -0.359 9.251 154.421 1.00 6.82 162 ALA D N 1
ATOM 6716 C CA . ALA D 1 166 ? 0.360 10.366 153.780 1.00 6.84 162 ALA D CA 1
ATOM 6717 C C . ALA D 1 166 ? -0.387 11.679 153.885 1.00 7.27 162 ALA D C 1
ATOM 6718 O O . ALA D 1 166 ? 0.260 12.735 154.112 1.00 6.67 162 ALA D O 1
ATOM 6720 N N . ALA D 1 167 ? -1.700 11.629 153.681 1.00 7.80 163 ALA D N 1
ATOM 6721 C CA . ALA D 1 167 ? -2.546 12.815 153.849 1.00 8.25 163 ALA D CA 1
ATOM 6722 C C . ALA D 1 167 ? -2.346 13.487 155.187 1.00 8.31 163 ALA D C 1
ATOM 6723 O O . ALA D 1 167 ? -2.256 14.720 155.253 1.00 9.75 163 ALA D O 1
ATOM 6725 N N . GLN D 1 168 ? -2.226 12.724 156.247 1.00 6.67 164 GLN D N 1
ATOM 6726 C CA . GLN D 1 168 ? -1.941 13.283 157.577 1.00 8.16 164 GLN D CA 1
ATOM 6727 C C . GLN D 1 168 ? -0.662 14.078 157.591 1.00 7.90 164 GLN D C 1
ATOM 6728 O O . GLN D 1 168 ? -0.618 15.106 158.228 1.00 9.24 164 GLN D O 1
ATOM 6734 N N . LEU D 1 169 ? 0.384 13.619 156.860 1.00 7.57 165 LEU D N 1
ATOM 6735 C CA . LEU D 1 169 ? 1.659 14.366 156.826 1.00 7.97 165 LEU D CA 1
ATOM 6736 C C . LEU D 1 169 ? 1.560 15.608 155.960 1.00 8.02 165 LEU D C 1
ATOM 6737 O O . LEU D 1 169 ? 2.200 16.625 156.276 1.00 7.98 165 LEU D O 1
ATOM 6742 N N . GLY D 1 170 ? 0.773 15.577 154.888 1.00 7.31 166 GLY D N 1
ATOM 6743 C CA . GLY D 1 170 ? 0.580 16.831 154.113 1.00 7.52 166 GLY D CA 1
ATOM 6744 C C . GLY D 1 170 ? -0.139 17.897 154.924 1.00 8.16 166 GLY D C 1
ATOM 6745 O O . GLY D 1 170 ? 0.228 19.064 154.916 1.00 8.39 166 GLY D O 1
ATOM 6746 N N . PHE D 1 171 ? -1.129 17.458 155.729 1.00 8.31 167 PHE D N 1
ATOM 6747 C CA . PHE D 1 171 ? -1.773 18.360 156.686 1.00 8.13 167 PHE D CA 1
ATOM 6748 C C . PHE D 1 171 ? -0.754 18.956 157.672 1.00 8.69 167 PHE D C 1
ATOM 6749 O O . PHE D 1 171 ? -0.663 20.171 157.851 1.00 7.92 167 PHE D O 1
ATOM 6757 N N . MET D 1 172 ? 0.070 18.074 158.240 1.00 7.95 168 MET D N 1
ATOM 6758 C CA . MET D 1 172 ? 1.101 18.443 159.196 1.00 8.30 168 MET D CA 1
ATOM 6759 C C . MET D 1 172 ? 1.972 19.538 158.680 1.00 9.18 168 MET D C 1
ATOM 6760 O O . MET D 1 172 ? 2.295 20.502 159.421 1.00 10.42 168 MET D O 1
ATOM 6765 N N . ARG D 1 173 ? 2.456 19.376 157.444 1.00 8.81 169 ARG D N 1
ATOM 6766 C CA . ARG D 1 173 ? 3.421 20.325 156.921 1.00 8.57 169 ARG D CA 1
ATOM 6767 C C . ARG D 1 173 ? 2.896 21.743 156.826 1.00 9.70 169 ARG D C 1
ATOM 6768 O O . ARG D 1 173 ? 3.669 22.655 157.018 1.00 11.43 169 ARG D O 1
ATOM 6776 N N . THR D 1 174 ? 1.606 21.911 156.579 1.00 8.53 170 THR D N 1
ATOM 6777 C CA . THR D 1 174 ? 0.971 23.220 156.616 1.00 8.95 170 THR D CA 1
ATOM 6778 C C . THR D 1 174 ? 0.557 23.602 158.038 1.00 9.52 170 THR D C 1
ATOM 6779 O O . THR D 1 174 ? 0.866 24.713 158.503 1.00 10.99 170 THR D O 1
ATOM 6783 N N . ALA D 1 175 ? -0.064 22.676 158.760 1.00 8.36 171 ALA D N 1
ATOM 6784 C CA . ALA D 1 175 ? -0.536 22.995 160.121 1.00 8.64 171 ALA D CA 1
ATOM 6785 C C . ALA D 1 175 ? 0.609 23.441 161.043 1.00 9.13 171 ALA D C 1
ATOM 6786 O O . ALA D 1 175 ? 0.428 24.340 161.859 1.00 11.24 171 ALA D O 1
ATOM 6788 N N . ALA D 1 176 ? 1.802 22.842 160.893 1.00 9.21 172 ALA D N 1
ATOM 6789 C CA . ALA D 1 176 ? 2.947 23.244 161.673 1.00 9.53 172 ALA D CA 1
ATOM 6790 C C . ALA D 1 176 ? 3.278 24.731 161.461 1.00 10.44 172 ALA D C 1
ATOM 6791 O O . ALA D 1 176 ? 3.645 25.434 162.411 1.00 11.95 172 ALA D O 1
ATOM 6793 N N . ILE D 1 177 ? 3.119 25.219 160.218 1.00 10.95 173 ILE D N 1
ATOM 6794 C CA . ILE D 1 177 ? 3.352 26.642 159.918 1.00 11.39 173 ILE D CA 1
ATOM 6795 C C . ILE D 1 177 ? 2.254 27.517 160.468 1.00 12.23 173 ILE D C 1
ATOM 6796 O O . ILE D 1 177 ? 2.493 28.539 161.131 1.00 11.40 173 ILE D O 1
ATOM 6801 N N . GLU D 1 178 ? 1.043 27.106 160.182 1.00 11.96 174 GLU D N 1
ATOM 6802 C CA . GLU D 1 178 ? -0.137 27.862 160.502 1.00 12.79 174 GLU D CA 1
ATOM 6803 C C . GLU D 1 178 ? -0.325 28.035 161.996 1.00 12.54 174 GLU D C 1
ATOM 6804 O O . GLU D 1 178 ? -0.819 29.099 162.455 1.00 13.88 174 GLU D O 1
ATOM 6810 N N . LEU D 1 179 ? 0.080 27.047 162.780 1.00 12.07 175 LEU D N 1
ATOM 6811 C CA . LEU D 1 179 ? -0.132 27.067 164.249 1.00 11.59 175 LEU D CA 1
ATOM 6812 C C . LEU D 1 179 ? 1.095 27.556 165.046 1.00 12.93 175 LEU D C 1
ATOM 6813 O O . LEU D 1 179 ? 1.013 27.768 166.258 1.00 13.47 175 LEU D O 1
ATOM 6818 N N . ALA D 1 180 ? 2.219 27.750 164.368 1.00 12.30 176 ALA D N 1
ATOM 6819 C CA . ALA D 1 180 ? 3.475 28.177 165.019 1.00 13.43 176 ALA D CA 1
ATOM 6820 C C . ALA D 1 180 ? 3.340 29.547 165.733 1.00 13.59 176 ALA D C 1
ATOM 6821 O O . ALA D 1 180 ? 3.900 29.735 166.798 1.00 15.19 176 ALA D O 1
ATOM 6823 N N . PRO D 1 181 ? 2.543 30.457 165.196 1.00 14.80 177 PRO D N 1
ATOM 6824 C CA . PRO D 1 181 ? 2.389 31.739 165.920 1.00 16.35 177 PRO D CA 1
ATOM 6825 C C . PRO D 1 181 ? 1.721 31.569 167.276 1.00 16.24 177 PRO D C 1
ATOM 6826 O O . PRO D 1 181 ? 1.822 32.455 168.165 1.00 16.68 177 PRO D O 1
ATOM 6830 N N . HIS D 1 182 ? 0.990 30.471 167.444 1.00 14.12 178 HIS D N 1
ATOM 6831 C CA . HIS D 1 182 ? 0.349 30.151 168.726 1.00 14.29 178 HIS D CA 1
ATOM 6832 C C . HIS D 1 182 ? 1.179 29.241 169.622 1.00 14.43 178 HIS D C 1
ATOM 6833 O O . HIS D 1 182 ? 0.682 28.810 170.674 1.00 15.07 178 HIS D O 1
ATOM 6840 N N . LYS D 1 183 ? 2.419 28.971 169.221 1.00 12.55 179 LYS D N 1
ATOM 6841 C CA . LYS D 1 183 ? 3.341 28.114 169.954 1.00 13.33 179 LYS D CA 1
ATOM 6842 C C . LYS D 1 183 ? 2.818 26.690 170.065 1.00 12.71 179 LYS D C 1
ATOM 6843 O O . LYS D 1 183 ? 3.067 26.041 171.080 1.00 14.82 179 LYS D O 1
ATOM 6845 N N . ILE D 1 184 ? 2.136 26.225 169.025 1.00 12.27 180 ILE D N 1
ATOM 6846 C CA . ILE D 1 184 ? 1.682 24.838 168.941 1.00 10.84 180 ILE D CA 1
ATOM 6847 C C . ILE D 1 184 ? 2.578 24.110 167.940 1.00 10.22 180 ILE D C 1
ATOM 6848 O O . ILE D 1 184 ? 2.731 24.557 166.787 1.00 11.12 180 ILE D O 1
ATOM 6853 N N . THR D 1 185 ? 3.178 22.994 168.356 1.00 10.20 181 THR D N 1
ATOM 6854 C CA . THR D 1 185 ? 3.955 22.173 167.428 1.00 9.82 181 THR D CA 1
ATOM 6855 C C . THR D 1 185 ? 3.045 21.058 166.872 1.00 10.05 181 THR D C 1
ATOM 6856 O O . THR D 1 185 ? 2.064 20.654 167.503 1.00 9.62 181 THR D O 1
ATOM 6860 N N . VAL D 1 186 ? 3.362 20.575 165.690 1.00 7.94 182 VAL D N 1
ATOM 6861 C CA . VAL D 1 186 ? 2.547 19.587 164.999 1.00 8.13 182 VAL D CA 1
ATOM 6862 C C . VAL D 1 186 ? 3.519 18.584 164.405 1.00 8.66 182 VAL D C 1
ATOM 6863 O O . VAL D 1 186 ? 4.265 18.907 163.503 1.00 7.84 182 VAL D O 1
ATOM 6867 N N . ASN D 1 187 ? 3.480 17.373 164.909 1.00 9.22 183 ASN D N 1
ATOM 6868 C CA . ASN D 1 187 ? 4.396 16.343 164.522 1.00 7.18 183 ASN D CA 1
ATOM 6869 C C . ASN D 1 187 ? 3.642 15.047 164.306 1.00 7.56 183 ASN D C 1
ATOM 6870 O O . ASN D 1 187 ? 2.471 14.940 164.684 1.00 8.32 183 ASN D O 1
ATOM 6875 N N . ALA D 1 188 ? 4.316 14.075 163.712 1.00 7.70 184 ALA D N 1
ATOM 6876 C CA . ALA D 1 188 ? 3.708 12.766 163.448 1.00 6.96 184 ALA D CA 1
ATOM 6877 C C . ALA D 1 188 ? 4.618 11.629 163.798 1.00 9.15 184 ALA D C 1
ATOM 6878 O O . ALA D 1 188 ? 5.821 11.742 163.701 1.00 9.86 184 ALA D O 1
ATOM 6880 N N . ILE D 1 189 ? 3.972 10.520 164.112 1.00 7.77 185 ILE D N 1
ATOM 6881 C CA . ILE D 1 189 ? 4.649 9.256 164.397 1.00 8.71 185 ILE D CA 1
ATOM 6882 C C . ILE D 1 189 ? 4.226 8.311 163.306 1.00 7.69 185 ILE D C 1
ATOM 6883 O O . ILE D 1 189 ? 3.052 8.260 162.980 1.00 8.65 185 ILE D O 1
ATOM 6888 N N . MET D 1 190 ? 5.180 7.567 162.733 1.00 7.78 186 MET D N 1
ATOM 6889 C CA . MET D 1 190 ? 4.917 6.549 161.761 1.00 7.18 186 MET D CA 1
ATOM 6890 C C . MET D 1 190 ? 5.267 5.172 162.370 1.00 7.49 186 MET D C 1
ATOM 6891 O O . MET D 1 190 ? 6.400 4.733 162.254 1.00 8.96 186 MET D O 1
ATOM 6896 N N . PRO D 1 191 ? 4.294 4.487 163.007 1.00 8.49 187 PRO D N 1
ATOM 6897 C CA . PRO D 1 191 ? 4.568 3.133 163.520 1.00 9.63 187 PRO D CA 1
ATOM 6898 C C . PRO D 1 191 ? 4.835 2.179 162.385 1.00 9.13 187 PRO D C 1
ATOM 6899 O O . PRO D 1 191 ? 4.231 2.309 161.317 1.00 9.00 187 PRO D O 1
ATOM 6903 N N . GLY D 1 192 ? 5.780 1.255 162.608 1.00 9.74 188 GLY D N 1
ATOM 6904 C CA . GLY D 1 192 ? 5.993 0.113 161.739 1.00 11.37 188 GLY D CA 1
ATOM 6905 C C . GLY D 1 192 ? 5.063 -0.983 162.229 1.00 13.37 188 GLY D C 1
ATOM 6906 O O . GLY D 1 192 ? 3.886 -0.745 162.425 1.00 15.04 188 GLY D O 1
ATOM 6907 N N . ASN D 1 193 ? 5.622 -2.145 162.487 1.00 13.88 189 ASN D N 1
ATOM 6908 C CA . ASN D 1 193 ? 4.865 -3.330 162.914 1.00 15.76 189 ASN D CA 1
ATOM 6909 C C . ASN D 1 193 ? 4.897 -3.408 164.424 1.00 14.73 189 ASN D C 1
ATOM 6910 O O . ASN D 1 193 ? 5.938 -3.651 165.022 1.00 14.90 189 ASN D O 1
ATOM 6915 N N . ILE D 1 194 ? 3.733 -3.130 165.013 1.00 15.01 190 ILE D N 1
ATOM 6916 C CA . ILE D 1 194 ? 3.578 -3.011 166.473 1.00 14.31 190 ILE D CA 1
ATOM 6917 C C . ILE D 1 194 ? 2.712 -4.187 166.925 1.00 16.93 190 ILE D C 1
ATOM 6918 O O . ILE D 1 194 ? 1.664 -4.432 166.352 1.00 17.19 190 ILE D O 1
ATOM 6923 N N . MET D 1 195 ? 3.194 -4.930 167.923 1.00 16.03 191 MET D N 1
ATOM 6924 C CA . MET D 1 195 ? 2.402 -6.015 168.549 1.00 20.47 191 MET D CA 1
ATOM 6925 C C . MET D 1 195 ? 1.172 -5.431 169.225 1.00 21.87 191 MET D C 1
ATOM 6926 O O . MET D 1 195 ? 1.293 -4.541 170.053 1.00 24.22 191 MET D O 1
ATOM 6931 N N . THR D 1 196 ? -0.012 -5.907 168.858 1.00 24.03 192 THR D N 1
ATOM 6932 C CA . THR D 1 196 ? -1.246 -5.511 169.540 1.00 24.93 192 THR D CA 1
ATOM 6933 C C . THR D 1 196 ? -2.047 -6.768 169.899 1.00 27.65 192 THR D C 1
ATOM 6934 O O . THR D 1 196 ? -1.744 -7.879 169.433 1.00 25.30 192 THR D O 1
ATOM 6938 N N . GLU D 1 197 ? -3.111 -6.594 170.683 1.00 31.31 193 GLU D N 1
ATOM 6939 C CA . GLU D 1 197 ? -3.951 -7.757 171.042 1.00 34.58 193 GLU D CA 1
ATOM 6940 C C . GLU D 1 197 ? -4.590 -8.384 169.799 1.00 35.92 193 GLU D C 1
ATOM 6941 O O . GLU D 1 197 ? -4.633 -9.590 169.669 1.00 37.09 193 GLU D O 1
ATOM 6947 N N . GLY D 1 198 ? -5.027 -7.560 168.857 1.00 37.85 194 GLY D N 1
ATOM 6948 C CA . GLY D 1 198 ? -5.577 -8.045 167.586 1.00 38.75 194 GLY D CA 1
ATOM 6949 C C . GLY D 1 198 ? -4.622 -8.957 166.851 1.00 40.04 194 GLY D C 1
ATOM 6950 O O . GLY D 1 198 ? -5.003 -10.035 166.404 1.00 41.35 194 GLY D O 1
ATOM 6951 N N . LEU D 1 199 ? -3.358 -8.542 166.763 1.00 40.65 195 LEU D N 1
ATOM 6952 C CA . LEU D 1 199 ? -2.315 -9.334 166.089 1.00 40.81 195 LEU D CA 1
ATOM 6953 C C . LEU D 1 199 ? -1.942 -10.646 166.807 1.00 41.55 195 LEU D C 1
ATOM 6954 O O . LEU D 1 199 ? -1.644 -11.654 166.149 1.00 42.47 195 LEU D O 1
ATOM 6959 N N . LEU D 1 200 ? -1.985 -10.666 168.143 1.00 41.56 196 LEU D N 1
ATOM 6960 C CA . LEU D 1 200 ? -1.722 -11.897 168.917 1.00 42.40 196 LEU D CA 1
ATOM 6961 C C . LEU D 1 200 ? -2.695 -13.054 168.588 1.00 43.09 196 LEU D C 1
ATOM 6962 O O . LEU D 1 200 ? -2.366 -14.235 168.780 1.00 42.74 196 LEU D O 1
ATOM 6967 N N . GLU D 1 201 ? -3.892 -12.693 168.113 1.00 43.46 197 GLU D N 1
ATOM 6968 C CA . GLU D 1 201 ? -4.935 -13.663 167.698 1.00 44.40 197 GLU D CA 1
ATOM 6969 C C . GLU D 1 201 ? -4.445 -14.519 166.523 1.00 43.88 197 GLU D C 1
ATOM 6970 O O . GLU D 1 201 ? -4.702 -15.726 166.486 1.00 44.81 197 GLU D O 1
ATOM 6976 N N . ASN D 1 202 ? -3.723 -13.890 165.592 1.00 42.11 198 ASN D N 1
ATOM 6977 C CA . ASN D 1 202 ? -3.073 -14.587 164.478 1.00 41.95 198 ASN D CA 1
ATOM 6978 C C . ASN D 1 202 ? -2.042 -15.637 164.923 1.00 41.09 198 ASN D C 1
ATOM 6979 O O . ASN D 1 202 ? -1.642 -16.467 164.132 1.00 42.02 198 ASN D O 1
ATOM 6984 N N . GLY D 1 203 ? -1.591 -15.585 166.171 1.00 40.48 199 GLY D N 1
ATOM 6985 C CA . GLY D 1 203 ? -0.662 -16.588 166.714 1.00 40.20 199 GLY D CA 1
ATOM 6986 C C . GLY D 1 203 ? 0.831 -16.314 166.526 1.00 39.32 199 GLY D C 1
ATOM 6987 O O . GLY D 1 203 ? 1.241 -15.443 165.729 1.00 37.83 199 GLY D O 1
ATOM 6988 N N . GLU D 1 204 ? 1.639 -17.115 167.233 1.00 39.02 200 GLU D N 1
ATOM 6989 C CA . GLU D 1 204 ? 3.063 -16.865 167.425 1.00 38.10 200 GLU D CA 1
ATOM 6990 C C . GLU D 1 204 ? 3.886 -17.074 166.154 1.00 37.97 200 GLU D C 1
ATOM 6991 O O . GLU D 1 204 ? 4.894 -16.380 165.959 1.00 37.20 200 GLU D O 1
ATOM 6993 N N . GLU D 1 205 ? 3.497 -18.041 165.312 1.00 37.95 201 GLU D N 1
ATOM 6994 C CA . GLU D 1 205 ? 4.241 -18.315 164.071 1.00 37.50 201 GLU D CA 1
ATOM 6995 C C . GLU D 1 205 ? 4.114 -17.155 163.058 1.00 36.34 201 GLU D C 1
ATOM 6996 O O . GLU D 1 205 ? 5.086 -16.781 162.379 1.00 35.97 201 GLU D O 1
ATOM 6998 N N . TYR D 1 206 ? 2.921 -16.582 162.963 1.00 34.63 202 TYR D N 1
ATOM 6999 C CA . TYR D 1 206 ? 2.680 -15.461 162.079 1.00 33.76 202 TYR D CA 1
ATOM 7000 C C . TYR D 1 206 ? 3.551 -14.231 162.489 1.00 31.33 202 TYR D C 1
ATOM 7001 O O . TYR D 1 206 ? 4.202 -13.587 161.661 1.00 30.43 202 TYR D O 1
ATOM 7010 N N . ILE D 1 207 ? 3.565 -13.938 163.781 1.00 29.63 203 ILE D N 1
ATOM 7011 C CA . ILE D 1 207 ? 4.372 -12.831 164.303 1.00 28.35 203 ILE D CA 1
ATOM 7012 C C . ILE D 1 207 ? 5.863 -13.109 164.041 1.00 27.61 203 ILE D C 1
ATOM 7013 O O . ILE D 1 207 ? 6.612 -12.227 163.594 1.00 25.05 203 ILE D O 1
ATOM 7018 N N . ALA D 1 208 ? 6.311 -14.348 164.272 1.00 27.49 204 ALA D N 1
ATOM 7019 C CA . ALA D 1 208 ? 7.728 -14.651 164.087 1.00 27.75 204 ALA D CA 1
ATOM 7020 C C . ALA D 1 208 ? 8.186 -14.392 162.642 1.00 28.44 204 ALA D C 1
ATOM 7021 O O . ALA D 1 208 ? 9.285 -13.873 162.397 1.00 29.66 204 ALA D O 1
ATOM 7023 N N . SER D 1 209 ? 7.345 -14.760 161.690 1.00 27.90 205 SER D N 1
ATOM 7024 C CA . SER D 1 209 ? 7.637 -14.572 160.272 1.00 28.92 205 SER D CA 1
ATOM 7025 C C . SER D 1 209 ? 7.795 -13.070 159.953 1.00 27.51 205 SER D C 1
ATOM 7026 O O . SER D 1 209 ? 8.719 -12.659 159.226 1.00 27.45 205 SER D O 1
ATOM 7029 N N . MET D 1 210 ? 6.874 -12.263 160.483 1.00 26.55 206 MET D N 1
ATOM 7030 C CA A MET D 1 210 ? 6.959 -10.805 160.323 0.50 24.87 206 MET D CA 1
ATOM 7031 C CA B MET D 1 210 ? 6.951 -10.806 160.326 0.50 25.00 206 MET D CA 1
ATOM 7032 C C . MET D 1 210 ? 8.238 -10.248 160.956 1.00 24.02 206 MET D C 1
ATOM 7033 O O . MET D 1 210 ? 8.919 -9.383 160.371 1.00 23.13 206 MET D O 1
ATOM 7042 N N . ALA D 1 211 ? 8.576 -10.750 162.137 1.00 22.68 207 ALA D N 1
ATOM 7043 C CA . ALA D 1 211 ? 9.745 -10.299 162.891 1.00 22.52 207 ALA D CA 1
ATOM 7044 C C . ALA D 1 211 ? 11.073 -10.559 162.151 1.00 23.03 207 ALA D C 1
ATOM 7045 O O . ALA D 1 211 ? 12.056 -9.790 162.331 1.00 22.26 207 ALA D O 1
ATOM 7047 N N . ARG D 1 212 ? 11.099 -11.557 161.255 1.00 23.70 208 ARG D N 1
ATOM 7048 C CA . ARG D 1 212 ? 12.324 -11.819 160.522 1.00 25.25 208 ARG D CA 1
ATOM 7049 C C . ARG D 1 212 ? 12.630 -10.776 159.443 1.00 24.44 208 ARG D C 1
ATOM 7050 O O . ARG D 1 212 ? 13.781 -10.697 159.024 1.00 24.90 208 ARG D O 1
ATOM 7058 N N . SER D 1 213 ? 11.648 -9.957 159.035 1.00 23.16 209 SER D N 1
ATOM 7059 C CA . SER D 1 213 ? 11.876 -8.829 158.112 1.00 23.36 209 SER D CA 1
ATOM 7060 C C . SER D 1 213 ? 12.268 -7.517 158.792 1.00 20.56 209 SER D C 1
ATOM 7061 O O . SER D 1 213 ? 12.358 -6.481 158.133 1.00 21.34 209 SER D O 1
ATOM 7064 N N . ILE D 1 214 ? 12.443 -7.544 160.106 1.00 17.58 210 ILE D N 1
ATOM 7065 C CA . ILE D 1 214 ? 12.763 -6.328 160.848 1.00 15.63 210 ILE D CA 1
ATOM 7066 C C . ILE D 1 214 ? 14.191 -6.405 161.404 1.00 15.38 210 ILE D C 1
ATOM 7067 O O . ILE D 1 214 ? 14.528 -7.385 162.086 1.00 17.18 210 ILE D O 1
ATOM 7072 N N . PRO D 1 215 ? 15.030 -5.379 161.143 1.00 15.57 211 PRO D N 1
ATOM 7073 C CA . PRO D 1 215 ? 16.411 -5.454 161.719 1.00 15.06 211 PRO D CA 1
ATOM 7074 C C . PRO D 1 215 ? 16.421 -5.635 163.230 1.00 15.37 211 PRO D C 1
ATOM 7075 O O . PRO D 1 215 ? 17.246 -6.417 163.739 1.00 14.79 211 PRO D O 1
ATOM 7079 N N . ALA D 1 216 ? 15.526 -4.962 163.954 1.00 14.62 212 ALA D N 1
ATOM 7080 C CA . ALA D 1 216 ? 15.425 -5.170 165.417 1.00 14.40 212 ALA D CA 1
ATOM 7081 C C . ALA D 1 216 ? 15.109 -6.615 165.811 1.00 16.27 212 ALA D C 1
ATOM 7082 O O . ALA D 1 216 ? 15.364 -7.018 166.949 1.00 17.05 212 ALA D O 1
ATOM 7084 N N . GLY D 1 217 ? 14.481 -7.374 164.917 1.00 15.04 213 GLY D N 1
ATOM 7085 C CA . GLY D 1 217 ? 14.189 -8.778 165.164 1.00 16.13 213 GLY D CA 1
ATOM 7086 C C . GLY D 1 217 ? 12.957 -9.102 165.998 1.00 16.19 213 GLY D C 1
ATOM 7087 O O . GLY D 1 217 ? 12.744 -10.268 166.373 1.00 16.06 213 GLY D O 1
ATOM 7088 N N . ALA D 1 218 ? 12.138 -8.097 166.247 1.00 15.70 214 ALA D N 1
ATOM 7089 C CA . ALA D 1 218 ? 10.902 -8.240 167.019 1.00 15.83 214 ALA D CA 1
ATOM 7090 C C . ALA D 1 218 ? 10.004 -7.079 166.595 1.00 14.42 214 ALA D C 1
ATOM 7091 O O . ALA D 1 218 ? 10.484 -6.091 166.051 1.00 14.36 214 ALA D O 1
ATOM 7093 N N . LEU D 1 219 ? 8.699 -7.256 166.756 1.00 14.93 215 LEU D N 1
ATOM 7094 C CA . LEU D 1 219 ? 7.737 -6.204 166.568 1.00 14.64 215 LEU D CA 1
ATOM 7095 C C . LEU D 1 219 ? 7.898 -5.223 167.749 1.00 14.40 215 LEU D C 1
ATOM 7096 O O . LEU D 1 219 ? 8.360 -5.604 168.820 1.00 15.05 215 LEU D O 1
ATOM 7101 N N . GLY D 1 220 ? 7.485 -3.975 167.553 1.00 13.63 216 GLY D N 1
ATOM 7102 C CA . GLY D 1 220 ? 7.520 -3.012 168.629 1.00 14.00 216 GLY D CA 1
ATOM 7103 C C . GLY D 1 220 ? 6.277 -3.129 169.511 1.00 14.77 216 GLY D C 1
ATOM 7104 O O . GLY D 1 220 ? 5.448 -4.006 169.324 1.00 15.95 216 GLY D O 1
ATOM 7105 N N . THR D 1 221 ? 6.150 -2.223 170.473 1.00 14.55 217 THR D N 1
ATOM 7106 C CA . THR D 1 221 ? 5.064 -2.269 171.430 1.00 14.76 217 THR D CA 1
ATOM 7107 C C . THR D 1 221 ? 4.252 -0.977 171.342 1.00 13.56 217 THR D C 1
ATOM 7108 O O . THR D 1 221 ? 4.748 0.058 170.908 1.00 11.97 217 THR D O 1
ATOM 7112 N N . PRO D 1 222 ? 3.010 -1.012 171.796 1.00 13.23 218 PRO D N 1
ATOM 7113 C CA . PRO D 1 222 ? 2.252 0.245 171.838 1.00 12.57 218 PRO D CA 1
ATOM 7114 C C . PRO D 1 222 ? 2.926 1.327 172.680 1.00 12.25 218 PRO D C 1
ATOM 7115 O O . PRO D 1 222 ? 2.851 2.524 172.358 1.00 12.05 218 PRO D O 1
ATOM 7119 N N . GLU D 1 223 ? 3.623 0.927 173.741 1.00 13.10 219 GLU D N 1
ATOM 7120 C CA . GLU D 1 223 ? 4.296 1.938 174.525 1.00 14.99 219 GLU D CA 1
ATOM 7121 C C . GLU D 1 223 ? 5.526 2.517 173.854 1.00 13.42 219 GLU D C 1
ATOM 7122 O O . GLU D 1 223 ? 5.890 3.630 174.189 1.00 13.44 219 GLU D O 1
ATOM 7128 N N . ASP D 1 224 ? 6.164 1.806 172.921 1.00 11.95 220 ASP D N 1
ATOM 7129 C CA . ASP D 1 224 ? 7.172 2.469 172.068 1.00 11.58 220 ASP D CA 1
ATOM 7130 C C . ASP D 1 224 ? 6.566 3.723 171.387 1.00 11.21 220 ASP D C 1
ATOM 7131 O O . ASP D 1 224 ? 7.232 4.789 171.307 1.00 10.87 220 ASP D O 1
ATOM 7136 N N . ILE D 1 225 ? 5.347 3.602 170.868 1.00 10.56 221 ILE D N 1
ATOM 7137 C CA . ILE D 1 225 ? 4.672 4.761 170.277 1.00 9.64 221 ILE D CA 1
ATOM 7138 C C . ILE D 1 225 ? 4.361 5.788 171.355 1.00 9.29 221 ILE D C 1
ATOM 7139 O O . ILE D 1 225 ? 4.591 7.010 171.196 1.00 9.36 221 ILE D O 1
ATOM 7144 N N . GLY D 1 226 ? 3.790 5.325 172.466 1.00 9.39 222 GLY D N 1
ATOM 7145 C CA . GLY D 1 226 ? 3.430 6.240 173.517 1.00 9.83 222 GLY D CA 1
ATOM 7146 C C . GLY D 1 226 ? 4.620 7.011 174.081 1.00 10.16 222 GLY D C 1
ATOM 7147 O O . GLY D 1 226 ? 4.484 8.196 174.393 1.00 8.87 222 GLY D O 1
ATOM 7148 N N . HIS D 1 227 ? 5.789 6.378 174.179 1.00 10.59 223 HIS D N 1
ATOM 7149 C CA . HIS D 1 227 ? 6.932 7.105 174.710 1.00 10.99 223 HIS D CA 1
ATOM 7150 C C . HIS D 1 227 ? 7.398 8.216 173.812 1.00 10.56 223 HIS D C 1
ATOM 7151 O O . HIS D 1 227 ? 7.825 9.288 174.300 1.00 10.34 223 HIS D O 1
ATOM 7158 N N . LEU D 1 228 ? 7.337 8.015 172.499 1.00 9.72 224 LEU D N 1
ATOM 7159 C CA . LEU D 1 228 ? 7.702 9.104 171.590 1.00 9.03 224 LEU D CA 1
ATOM 7160 C C . LEU D 1 228 ? 6.649 10.193 171.642 1.00 9.90 224 LEU D C 1
ATOM 7161 O O . LEU D 1 228 ? 7.016 11.390 171.625 1.00 10.76 224 LEU D O 1
ATOM 7166 N N . ALA D 1 229 ? 5.357 9.810 171.678 1.00 9.74 225 ALA D N 1
ATOM 7167 C CA . ALA D 1 229 ? 4.299 10.817 171.824 1.00 9.65 225 ALA D CA 1
ATOM 7168 C C . ALA D 1 229 ? 4.533 11.705 173.074 1.00 10.32 225 ALA D C 1
ATOM 7169 O O . ALA D 1 229 ? 4.357 12.918 173.027 1.00 11.89 225 ALA D O 1
ATOM 7171 N N . ALA D 1 230 ? 4.881 11.047 174.190 1.00 10.93 226 ALA D N 1
ATOM 7172 C CA . ALA D 1 230 ? 5.143 11.689 175.462 1.00 10.55 226 ALA D CA 1
ATOM 7173 C C . ALA D 1 230 ? 6.303 12.666 175.352 1.00 11.10 226 ALA D C 1
ATOM 7174 O O . ALA D 1 230 ? 6.173 13.842 175.775 1.00 10.57 226 ALA D O 1
ATOM 7176 N N . PHE D 1 231 ? 7.404 12.234 174.722 1.00 10.27 227 PHE D N 1
ATOM 7177 C CA . PHE D 1 231 ? 8.511 13.157 174.466 1.00 10.13 227 PHE D CA 1
ATOM 7178 C C . PHE D 1 231 ? 8.079 14.381 173.650 1.00 9.61 227 PHE D C 1
ATOM 7179 O O . PHE D 1 231 ? 8.379 15.554 174.017 1.00 10.31 227 PHE D O 1
ATOM 7187 N N . LEU D 1 232 ? 7.358 14.143 172.539 1.00 9.63 228 LEU D N 1
ATOM 7188 C CA . LEU D 1 232 ? 6.979 15.265 171.666 1.00 8.50 228 LEU D CA 1
ATOM 7189 C C . LEU D 1 232 ? 6.119 16.247 172.443 1.00 9.81 228 LEU D C 1
ATOM 7190 O O . LEU D 1 232 ? 6.176 17.449 172.195 1.00 11.12 228 LEU D O 1
ATOM 7195 N N . ALA D 1 233 ? 5.361 15.753 173.404 1.00 9.40 229 ALA D N 1
ATOM 7196 C CA . ALA D 1 233 ? 4.456 16.556 174.185 1.00 10.55 229 ALA D CA 1
ATOM 7197 C C . ALA D 1 233 ? 5.118 17.397 175.278 1.00 10.70 229 ALA D C 1
ATOM 7198 O O . ALA D 1 233 ? 4.449 18.207 175.893 1.00 13.56 229 ALA D O 1
ATOM 7200 N N . THR D 1 234 ? 6.379 17.139 175.575 1.00 11.34 230 THR D N 1
ATOM 7201 C CA . THR D 1 234 ? 7.114 17.894 176.596 1.00 12.14 230 THR D CA 1
ATOM 7202 C C . THR D 1 234 ? 7.380 19.336 176.183 1.00 12.52 230 THR D C 1
ATOM 7203 O O . THR D 1 234 ? 7.452 19.668 174.998 1.00 10.99 230 THR D O 1
ATOM 7207 N N . LYS D 1 235 ? 7.630 20.172 177.175 1.00 14.13 231 LYS D N 1
ATOM 7208 C CA . LYS D 1 235 ? 8.152 21.491 176.903 1.00 15.40 231 LYS D CA 1
ATOM 7209 C C . LYS D 1 235 ? 9.493 21.445 176.205 1.00 14.55 231 LYS D C 1
ATOM 7210 O O . LYS D 1 235 ? 9.819 22.335 175.385 1.00 15.98 231 LYS D O 1
ATOM 7216 N N . GLU D 1 236 ? 10.258 20.398 176.492 1.00 13.93 232 GLU D N 1
ATOM 7217 C CA . GLU D 1 236 ? 11.618 20.266 175.961 1.00 14.20 232 GLU D CA 1
ATOM 7218 C C . GLU D 1 236 ? 11.672 19.987 174.454 1.00 13.59 232 GLU D C 1
ATOM 7219 O O . GLU D 1 236 ? 12.748 20.080 173.849 1.00 13.95 232 GLU D O 1
ATOM 7225 N N . ALA D 1 237 ? 10.563 19.530 173.872 1.00 11.47 233 ALA D N 1
ATOM 7226 C CA . ALA D 1 237 ? 10.439 19.300 172.435 1.00 10.64 233 ALA D CA 1
ATOM 7227 C C . ALA D 1 237 ? 9.829 20.472 171.650 1.00 11.47 233 ALA D C 1
ATOM 7228 O O . ALA D 1 237 ? 9.352 20.288 170.516 1.00 11.79 233 ALA D O 1
ATOM 7230 N N . GLY D 1 238 ? 9.866 21.659 172.227 1.00 10.76 234 GLY D N 1
ATOM 7231 C CA . GLY D 1 238 ? 9.209 22.854 171.665 1.00 11.20 234 GLY D CA 1
ATOM 7232 C C . GLY D 1 238 ? 9.723 23.371 170.334 1.00 11.00 234 GLY D C 1
ATOM 7233 O O . GLY D 1 238 ? 8.982 24.041 169.602 1.00 11.33 234 GLY D O 1
ATOM 7234 N N . TYR D 1 239 ? 10.969 23.032 169.998 1.00 10.91 235 TYR D N 1
ATOM 7235 C CA . TYR D 1 239 ? 11.556 23.443 168.699 1.00 10.63 235 TYR D CA 1
ATOM 7236 C C . TYR D 1 239 ? 11.464 22.376 167.613 1.00 10.21 235 TYR D C 1
ATOM 7237 O O . TYR D 1 239 ? 12.005 22.554 166.509 1.00 11.26 235 TYR D O 1
ATOM 7246 N N . ILE D 1 240 ? 10.781 21.288 167.912 1.00 9.17 236 ILE D N 1
ATOM 7247 C CA . ILE D 1 240 ? 10.535 20.248 166.934 1.00 8.43 236 ILE D CA 1
ATOM 7248 C C . ILE D 1 240 ? 9.089 20.402 166.407 1.00 8.43 236 ILE D C 1
ATOM 7249 O O . ILE D 1 240 ? 8.133 20.266 167.158 1.00 9.13 236 ILE D O 1
ATOM 7254 N N . THR D 1 241 ? 8.951 20.680 165.123 1.00 8.76 237 THR D N 1
ATOM 7255 C CA . THR D 1 241 ? 7.661 20.757 164.518 1.00 9.09 237 THR D CA 1
ATOM 7256 C C . THR D 1 241 ? 7.759 20.346 163.047 1.00 9.05 237 THR D C 1
ATOM 7257 O O . THR D 1 241 ? 8.794 20.453 162.410 1.00 9.29 237 THR D O 1
ATOM 7261 N N . GLY D 1 242 ? 6.648 19.866 162.517 1.00 8.18 238 GLY D N 1
ATOM 7262 C CA . GLY D 1 242 ? 6.612 19.361 161.145 1.00 9.71 238 GLY D CA 1
ATOM 7263 C C . GLY D 1 242 ? 7.352 18.068 160.879 1.00 9.64 238 GLY D C 1
ATOM 7264 O O . GLY D 1 242 ? 7.672 17.786 159.720 1.00 11.50 238 GLY D O 1
ATOM 7265 N N . GLN D 1 243 ? 7.711 17.339 161.912 1.00 8.45 239 GLN D N 1
ATOM 7266 C CA . GLN D 1 243 ? 8.500 16.113 161.762 1.00 8.94 239 GLN D CA 1
ATOM 7267 C C . GLN D 1 243 ? 7.637 14.868 161.796 1.00 9.85 239 GLN D C 1
ATOM 7268 O O . GLN D 1 243 ? 6.784 14.731 162.697 1.00 11.27 239 GLN D O 1
ATOM 7274 N N . ALA D 1 244 ? 7.907 13.951 160.870 1.00 9.00 240 ALA D N 1
ATOM 7275 C CA . ALA D 1 244 ? 7.320 12.603 160.905 1.00 8.94 240 ALA D CA 1
ATOM 7276 C C . ALA D 1 244 ? 8.455 11.656 161.265 1.00 8.83 240 ALA D C 1
ATOM 7277 O O . ALA D 1 244 ? 9.481 11.607 160.589 1.00 11.09 240 ALA D O 1
ATOM 7279 N N . ILE D 1 245 ? 8.258 10.907 162.328 1.00 8.85 241 ILE D N 1
ATOM 7280 C CA . ILE D 1 245 ? 9.285 9.989 162.862 1.00 8.02 241 ILE D CA 1
ATOM 7281 C C . ILE D 1 245 ? 8.804 8.557 162.881 1.00 8.00 241 ILE D C 1
ATOM 7282 O O . ILE D 1 245 ? 7.830 8.223 163.570 1.00 9.74 241 ILE D O 1
ATOM 7287 N N . ALA D 1 246 ? 9.543 7.689 162.188 1.00 7.48 242 ALA D N 1
ATOM 7288 C CA . ALA D 1 246 ? 9.195 6.226 162.174 1.00 6.80 242 ALA D CA 1
ATOM 7289 C C . ALA D 1 246 ? 9.620 5.555 163.465 1.00 7.74 242 ALA D C 1
ATOM 7290 O O . ALA D 1 246 ? 10.728 5.782 163.941 1.00 9.08 242 ALA D O 1
ATOM 7292 N N . VAL D 1 247 ? 8.761 4.683 164.012 1.00 8.89 243 VAL D N 1
ATOM 7293 C CA . VAL D 1 247 ? 9.081 3.829 165.169 1.00 8.80 243 VAL D CA 1
ATOM 7294 C C . VAL D 1 247 ? 8.838 2.403 164.638 1.00 10.05 243 VAL D C 1
ATOM 7295 O O . VAL D 1 247 ? 7.728 1.888 164.745 1.00 9.75 243 VAL D O 1
ATOM 7299 N N . ASP D 1 248 ? 9.889 1.836 164.034 1.00 9.65 244 ASP D N 1
ATOM 7300 C CA . ASP D 1 248 ? 9.781 0.714 163.171 1.00 10.04 244 ASP D CA 1
ATOM 7301 C C . ASP D 1 248 ? 10.901 -0.332 163.283 1.00 10.51 244 ASP D C 1
ATOM 7302 O O . ASP D 1 248 ? 10.931 -1.274 162.510 1.00 10.93 244 ASP D O 1
ATOM 7307 N N . GLY D 1 249 ? 11.822 -0.163 164.219 1.00 10.13 245 GLY D N 1
ATOM 7308 C CA . GLY D 1 249 ? 12.894 -1.128 164.421 1.00 9.77 245 GLY D CA 1
ATOM 7309 C C . GLY D 1 249 ? 13.768 -1.296 163.165 1.00 9.51 245 GLY D C 1
ATOM 7310 O O . GLY D 1 249 ? 14.411 -2.311 163.010 1.00 9.23 245 GLY D O 1
ATOM 7311 N N . GLY D 1 250 ? 13.798 -0.288 162.301 1.00 7.67 246 GLY D N 1
ATOM 7312 C CA . GLY D 1 250 ? 14.548 -0.353 161.053 1.00 8.00 246 GLY D CA 1
ATOM 7313 C C . GLY D 1 250 ? 13.840 -0.992 159.882 1.00 8.38 246 GLY D C 1
ATOM 7314 O O . GLY D 1 250 ? 14.444 -1.222 158.866 1.00 8.53 246 GLY D O 1
ATOM 7315 N N . GLN D 1 251 ? 12.548 -1.305 160.021 1.00 10.00 247 GLN D N 1
ATOM 7316 C CA . GLN D 1 251 ? 11.838 -2.059 158.985 1.00 10.26 247 GLN D CA 1
ATOM 7317 C C . GLN D 1 251 ? 12.010 -1.455 157.570 1.00 10.54 247 GLN D C 1
ATOM 7318 O O . GLN D 1 251 ? 12.141 -2.193 156.598 1.00 11.73 247 GLN D O 1
ATOM 7324 N N . VAL D 1 252 ? 11.976 -0.130 157.451 1.00 10.54 248 VAL D N 1
ATOM 7325 C CA . VAL D 1 252 ? 11.971 0.493 156.116 1.00 12.35 248 VAL D CA 1
ATOM 7326 C C . VAL D 1 252 ? 13.366 0.500 155.472 1.00 13.24 248 VAL D C 1
ATOM 7327 O O . VAL D 1 252 ? 13.477 0.823 154.277 1.00 13.49 248 VAL D O 1
ATOM 7331 N N . LEU D 1 253 ? 14.413 0.207 156.243 1.00 11.98 249 LEU D N 1
ATOM 7332 C CA . LEU D 1 253 ? 15.797 0.454 155.760 1.00 11.40 249 LEU D CA 1
ATOM 7333 C C . LEU D 1 253 ? 16.380 -0.586 154.781 1.00 11.43 249 LEU D C 1
ATOM 7334 O O . LEU D 1 253 ? 17.012 -0.201 153.808 1.00 10.19 249 LEU D O 1
ATOM 7339 N N . PRO D 1 254 ? 16.182 -1.904 155.014 1.00 11.99 250 PRO D N 1
ATOM 7340 C CA . PRO D 1 254 ? 16.803 -2.824 154.080 1.00 14.00 250 PRO D CA 1
ATOM 7341 C C . PRO D 1 254 ? 16.230 -2.738 152.664 1.00 16.84 250 PRO D C 1
ATOM 7342 O O . PRO D 1 254 ? 15.061 -2.588 152.475 1.00 15.77 250 PRO D O 1
ATOM 7346 N N . GLU D 1 255 ? 17.128 -2.850 151.716 1.00 20.99 251 GLU D N 1
ATOM 7347 C CA . GLU D 1 255 ? 16.859 -2.929 150.290 1.00 25.23 251 GLU D CA 1
ATOM 7348 C C . GLU D 1 255 ? 15.993 -4.165 150.006 1.00 26.97 251 GLU D C 1
ATOM 7349 O O . GLU D 1 255 ? 15.093 -4.119 149.176 1.00 29.23 251 GLU D O 1
ATOM 7355 N N . SER D 1 256 ? 16.248 -5.265 150.738 1.00 26.06 252 SER D N 1
ATOM 7356 C CA . SER D 1 256 ? 15.416 -6.492 150.690 1.00 25.44 252 SER D CA 1
ATOM 7357 C C . SER D 1 256 ? 15.781 -7.354 151.896 1.00 24.17 252 SER D C 1
ATOM 7358 O O . SER D 1 256 ? 16.648 -6.992 152.676 1.00 19.71 252 SER D O 1
ATOM 7361 N N . LEU D 1 257 ? 15.170 -8.537 152.004 1.00 25.38 253 LEU D N 1
ATOM 7362 C CA . LEU D 1 257 ? 15.498 -9.502 153.080 1.00 25.70 253 LEU D CA 1
ATOM 7363 C C . LEU D 1 257 ? 16.957 -9.858 153.180 1.00 25.40 253 LEU D C 1
ATOM 7364 O O . LEU D 1 257 ? 17.454 -10.051 154.297 1.00 24.67 253 LEU D O 1
ATOM 7369 N N . ASP D 1 258 ? 17.649 -9.960 152.029 1.00 25.53 254 ASP D N 1
ATOM 7370 C CA . ASP D 1 258 ? 19.083 -10.218 151.955 1.00 26.07 254 ASP D CA 1
ATOM 7371 C C . ASP D 1 258 ? 19.961 -9.194 152.680 1.00 24.69 254 ASP D C 1
ATOM 7372 O O . ASP D 1 258 ? 21.086 -9.485 153.096 1.00 24.25 254 ASP D O 1
ATOM 7377 N N . ALA D 1 259 ? 19.432 -7.992 152.851 1.00 21.54 255 ALA D N 1
ATOM 7378 C CA . ALA D 1 259 ? 20.171 -6.914 153.497 1.00 21.74 255 ALA D CA 1
ATOM 7379 C C . ALA D 1 259 ? 20.023 -6.933 155.024 1.00 23.04 255 ALA D C 1
ATOM 7380 O O . ALA D 1 259 ? 20.537 -6.032 155.683 1.00 24.61 255 ALA D O 1
ATOM 7382 N N . ILE D 1 260 ? 19.265 -7.876 155.584 1.00 21.70 256 ILE D N 1
ATOM 7383 C CA . ILE D 1 260 ? 19.090 -7.922 157.019 1.00 23.28 256 ILE D CA 1
ATOM 7384 C C . ILE D 1 260 ? 20.224 -8.689 157.667 1.00 25.04 256 ILE D C 1
ATOM 7385 O O . ILE D 1 260 ? 20.498 -9.848 157.302 1.00 25.43 256 ILE D O 1
ATOM 7390 N N . ALA D 1 261 ? 20.877 -8.044 158.624 1.00 25.93 257 ALA D N 1
ATOM 7391 C CA . ALA D 1 261 ? 21.952 -8.639 159.395 1.00 28.76 257 ALA D CA 1
ATOM 7392 C C . ALA D 1 261 ? 21.324 -9.303 160.610 1.00 31.21 257 ALA D C 1
ATOM 7393 O O . ALA D 1 261 ? 20.393 -8.768 161.243 1.00 30.76 257 ALA D O 1
ATOM 7395 N N . THR D 1 262 ? 21.823 -10.486 160.926 1.00 34.38 258 THR D N 1
ATOM 7396 C CA . THR D 1 262 ? 21.400 -11.185 162.132 1.00 36.75 258 THR D CA 1
ATOM 7397 C C . THR D 1 262 ? 22.649 -11.542 162.968 1.00 37.85 258 THR D C 1
ATOM 7398 O O . THR D 1 262 ? 22.564 -11.616 164.204 1.00 39.75 258 THR D O 1
#

B-factor: mean 18.49, std 8.85, range [3.68, 55.45]

Sequence (1043 aa):
GSMFDLQGRSVVVTGGTKGIGRRGIATVFARAGANVAVVAGRSTADIDACVADLDQLGSGKVIGVQTDVSDRAQCDALAGRAVEEFGGIDVVCANAGVFPDAPLATMTPEEQLNGIFAVNVNGTFYAVQACLDALIASGSGRVVLTSSITGPITGYPGWSHYGATKAAQLGFMRTAAIELAPHKITVNAIMPGNIMTEGLLENGEEYIASMMARSIPAGALGTPEEDIGHLAAFLATKEAGYITGQAIAVDGGQVLPEESLDAIATGPGSMFDLQGRSVVVTGGTKGIGRGIATVFARAGANVAVAGRSTADIDACVADLDQLGSGKVIGVQTDVSDRAQCDALAGRAVEEFGGIDVVCANAGVFPDAPLATMTPEEQLNGIFAVNVNGTFYAVQACLDALIASGSGRVVLTSSITGPITGYPGWSHYGATKAAQLGFMRTAAIELAPHKITVNAIMPGNIMTEGLLENGEEYIASMMARSIPAGALGTPEDIGHLAAFLATKEAGYITGQAIAVDGGQVLPEESLDAIATGPGSMFDLQGRSVVVTGGTKGIGRRGIATVFARRAGANVAVAGRSTADIDACVADLDQLGSGKVIGVQTDVSDRAQCDALAGRAVEEFGGIDVVCANAGVFPDAPLATMTPEEQLNGIFAVNVNGTFYAVQACLDALIASGSGRVVLTSSITGPITGYPGWSHYGATKAAQLGFMRTAAIELAPHKITVNAIMPGNIMTEGLLENGEEYIASMMARSIPAGALGTPEEDIGHLAAFLATKEAGYITGQAIAVDGGQVLPESLDAIATSMFDLQGRSVVVTGGTKGIGRRGIATVFARAGANVAVVAGRSTADIDACVADLDQLGSGKVIGVQTDVSDRAQCDALAGRAVEEFGGIDVVCANAGVFPDAPLATMTPEEQLNGIFAVNVNGTFYAVQACLDALIASGSGRVVLTSSITGPITGYPGWSHYGATKAAQLGFMRTAAIELAPHKITVNAIMPGNIMTEGLLENGEEYIASMMARSIPAGALGTPEDIGHLAAFLATKEAGYITGQAIAVDGGQVLPESLDAIAT

Organism: Mycolicibacterium smegmatis (strain ATCC 700084 / mc(2)155) (NCBI:txid246196)

InterPro domains:
  IPR002347 Short-chain dehydrogenase/reductase SDR [PF13561] (16-246)
  IPR002347 Short-chain dehydrogenase/reductase SDR [PR00080] (83-94)
  IPR002347 Short-chain dehydrogenase/reductase SDR [PR00080] (136-144)
  IPR002347 Short-chain dehydrogenase/reductase SDR [PR00080] (157-176)
  IPR002347 Short-chain dehydrogenase/reductase SDR [PR00081] (8-25)
  IPR002347 Short-chain dehydrogenase/reductase SDR [PR00081] (83-94)
  IPR002347 Short-chain dehydrogenase/reductase SDR [PR00081] (130-146)
  IPR002347 Short-chain dehydrogenase/reductase SDR [PR00081] (157-176)
  IPR002347 Short-chain dehydrogenase/reductase SDR [PR00081] (178-195)
  IPR002347 Short-chain dehydrogenase/reductase SDR [PR00081] (211-231)
  IPR036291 NAD(P)-binding domain superfamily [SSF51735] (1-249)
  IPR052178 Short-chain dehydrogenase/reductase SAT3-like [PTHR43618] (1-249)
  IPR057326 Ketoreductase domain [SM00822] (7-188)

CATH classification: 3.40.50.720

Solvent-accessible surface area: 42146 Å² total; per-residue (Å²): 109,94,149,96,61,9,131,47,18,7,0,0,0,1,28,0,19,65,27,38,1,73,1,0,0,16,8,0,3,129,38,8,0,23,0,0,0,1,7,159,50,75,74,75,5,96,55,0,28,63,75,2,65,160,71,30,103,10,93,12,15,28,17,108,4,27,10,35,55,59,67,66,1,59,60,2,6,39,98,0,63,83,58,32,68,22,2,26,0,0,0,1,14,13,32,65,136,70,84,1,70,0,73,93,3,55,40,136,76,0,69,36,3,12,30,32,0,1,10,3,4,1,5,2,0,13,18,2,10,117,12,0,64,89,35,47,20,0,8,1,2,0,9,3,10,13,19,0,23,72,41,16,137,58,8,69,0,1,30,0,0,0,5,4,0,2,6,0,0,1,60,0,0,7,82,31,5,56,112,75,55,2,10,0,1,0,0,14,6,16,50,14,60,34,160,57,42,91,97,84,29,150,87,108,15,45,56,43,12,159,48,5,58,70,49,57,19,20,58,20,58,62,0,0,102,31,0,10,71,0,0,1,148,90,0,38,221,54,54,19,87,31,58,37,33,21,39,14,37,43,141,32,176,56,122,142,60,29,89,179,63,150,81,72,114,96,86,8,117,46,20,5,0,0,0,1,27,0,19,63,16,39,1,84,6,0,0,20,7,0,2,131,39,6,0,23,0,0,0,0,8,163,51,76,75,74,5,101,61,6,27,61,96,6,72,160,67,32,87,12,47,14,22,26,19,107,3,26,9,35,54,60,68,65,1,63,60,3,6,38,83,0,61,133,86,32,68,21,1,25,0,0,0,2,16,14,34,64,141,67,83,1,70,0,68,90,3,62,55,150,76,1,70,37,3,13,30,32,0,1,12,3,3,1,4,2,0,14,18,2,10,119,14,0,66,88,36,41,21,0,8,0,2,0,8,3,9,13,19,0,23,73,41,17,137,57,9,74,0,1,31,0,0,0,5,4,0,1,5,0,0,0,59,0,0,7,82,30,6,53,106,72,151,3,9,0,1,0,0,13,7,16,55,15,56,32,117,45,43,92,154,85,31,153,86,112,17,46,57,40,12,164,46,5,56,72,50,57,19,20,59,32,76,59,0,0,95,32,0,10,71,1,0,1,142,91,0,36,222,54,56,20,88,30,61,36,33,21,40,14,39,43,142,33,176,55,122,142,60,31,90,180,38,104,94,66,145,94,42,7,94,44,20,5,0,1,0,1,27,0,19,62,16,39,1,83,2,1,0,14,8,0,2,129,35,7,0,24,0,0,0,0,6,161,50,75,75,76,4,98,59,6,30,59,86,7,70,146,75,31,101,10,46,13,20,29,18,106,4,28,10,34,54,61,68,65,1,62,60,2,6,40,95,0,61,85,92,31,69,20,1,26,0,0,0,1,15,14,33,64,141,69,82,1,71,0,73,91,3,61,55,150,73,0,70,37,3,12,32,29,0,1,11,3,4,1,6,2,0,12,17,2,9,119,13,0,65,90,37,46,21,0,9,0,2,0,9,2,9,14,20,0,22,72,39,16,137,57,8,69,0,1,30,0,0,0,5,4,0,1,5,0,0,0,62,0,0,7,83,32,5,56,112,74,55,2,9,0,1,0,0,13,7,16,52,12,56,33,125,54,41,97,98,87,29,86,86,111,16,47,55,39,12,162,47,6,58,71,49,56,20,21,62,27,47,62,0,0,107,30,0,10,65,1,0,0,146,93,0,37,221,53,55,20,88,31,62,37,33,20,40,14,37,44,142,33,172,59,123,144,58,30,91,180,140,154,98,71,8,128,51,17,5,0,0,0,1,27,0,20,67,27,39,2,69,6,0,0,21,7,0,2,124,35,6,1,22,0,0,0,0,7,158,49,73,78,79,4,100,60,0,26,68,82,3,62,92,77,29,107,10,90,8,16,28,17,106,3,29,9,35,56,61,68,67,1,62,60,2,5,40,96,0,62,82,58,33,68,22,2,25,0,0,0,2,14,15,30,65,139,72,82,1,68,0,76,91,3,55,41,136,76,0,68,36,3,12,30,31,0,0,12,4,3,0,5,2,0,12,17,2,9,121,12,0,66,89,38,49,21,0,9,1,1,0,9,3,10,13,20,0,22,72,42,17,137,58,9,71,0,1,30,0,0,0,4,4,0,1,6,0,0,0,60,0,0,6,80,32,5,56,112,74,55,3,8,0,1,0,0,13,6,16,52,13,54,35,149,42,40,103,152,86,27,87,87,110,19,46,58,42,13,161,49,5,56,71,47,57,18,20,59,33,65,61,0,0,92,32,0,9,69,0,0,1,146,90,0,37,221,53,53,21,86,31,60,36,32,20,40,16,37,44,142,32,178,62,124,143,59,29,92,181

Radius of gyration: 48.35 Å; Cα contacts (8 Å, |Δi|>4): 2605; chains: 4; bounding box: 48×98×152 Å

Secondary structure (DSSP, 8-state):
--TT--TT-EEEETT-SSHHHHHHHHHHHHTT-EEEEEES-HHHHHHHHHHHHTTSSS-EEEEE--TTSHHHHHHHHHHHHHHHS--SEEEE---------TTT--HHHHHHHHIIIIIHHHHHHHHHHHHHHHHSS-EEEEE--SBTTTB--TT-HHHHHHHHHHHHHHHHHHHHHGGGT-EEEEEEE-SB--HHHHTT-HHHHHHHHTTSTTSS-B-HHHHHHHHHHHHSGGGTT--S-EEEESTTTT--SSGGG---/-TTTTT--TT-EEEETT-SSHHHHHHHHHHHHTT-EEEEEES-HHHHHHHHHHHHTTSSS-EEEEE--TTSHHHHHHHHHHHHHHHS--SEEEE---------TTT--HHHHHHHHIIIIIHHHHHHHHHHHHHHHHSS-EEEEE--SBTTTB--TT-HHHHHHHHHHHHHHHHHHHHHGGGT-EEEEEEE-SB--HHHHTT-HHHHHHHHTTSTTSS-B-HHHHHHHHHHHHSGGGTT--S-EEEESTTTT--SSGGG---/-TTSTT--TT-EEEETT-SSHHHHHHHHHHHHTT-EEEEEES-HHHHHHHHHHHHTSSSS-EEEEE--TTSHHHHHHHHHHHHHHHS--SEEEE---------TTT--HHHHHHHHIIIIIHHHHHHHHHHHHHHHHSS-EEEEE--SBTTTB--TT-HHHHHHHHHHHHHHHHHHHHHGGGT-EEEEEEE-SB--HHHHTT-HHHHHHHHTTSTTSS-B-HHHHHHHHHHHHSGGGTT--S-EEEESTTTT--SSGGG---/-TT--TT-EEEETTTTSHHHHHHHHHHHHTT-EEEEEES-HHHHHHHHHHHHTTSSS-EEEEE--TTSHHHHHHHHHHHHHHHS--SEEEE---------TTT--HHHHHHHHIIIIIHHHHHHHHHHHHHHHHSS-EEEEE--SBTTTB--TT-HHHHHHHHHHHHHHHHHHHHHGGGT-EEEEEEE-SB--HHHHHT-HHHHHHHHTTSTTSS-B-HHHHHHHHHHHTSGGGTT--S-EEEESTTTT--SSGGG---

Foldseek 3Di:
DDPLQLALAFEEFEQLLFFLNVLQLQLSLLSNYAYEYEEADPVSQVVSLVVSPVNHNHHYHYAHAQLLDLVRLLVSLVVSCVVSVFHAEYELEWFDFFFDAPVGQDPCNLVVRCSTLPSSLVSNCVSRVVRNLVNLQHEYEYEAACDQVPDHDGRGPSNSVSRVNLLVVFVVVQVVCVVSLYAHEYEHEAFEDTPVNCVVPDVVQQVVLLLALQSHHHYSNLSNVVSSSCSGPVNSVDHSYYYYSHNCNRPDPDSVRRDD/DVVPPLQAALAFEEFEVLLFFLNVLQLQLSLLSNYEYEYEDADPVSQVVSLVVSPVNHNYHYHYAYAQLLDLVRLLVSLVVSCVVSVFHAEYELEWADFAFDAPVGQDPCNLVVRCSTLPSSLVSNCVSRVVRNLVNLQHEYEYEAACDQCPDHDGRGNSNSVSRVNLLVVQQVVQVVCVVSLYAHEYEHEAFEDTPVVCVVDDVVQQVVLLLALQSHHHYSNLSNVVSSNCSGPVVSVDHSYYYYPHNCNRPDPDSVRHDD/DPPDPLQQALAFEEFEVLLFFLNVLQLQLSLLRNYAYEYEEADPVSQVVSLVVSPVNHNHHYHYDYAQLLDLVRLLVSLVVSCVVRVFHAEYELEWFDFFFDAPVGQDPCNLVVRCSTLPSSLVSNCVSRVVRNLVNLQHEYEYEAACDQVPDHDGRGVSNSVSSVNLLVVQQVCQVVCVVSLYAGEYEHEYFEDTPVVCVVDDVVQQVVLLLALQSHHHYSNLSNVVSSSCSGPVVSVDHSYYYYPGNCNRPDPGSVRHDD/DPLQAALAFEEQEVLQFFLNVLQLQLSLLSRYAYEYEEADVVSQVVSLVVSPVNHNHHYHYAYAQLLDLVRLLVSLVVSCVVRVFHAEYELEWFDFFFDAPVGQDPCNLVVRCSTLPSSLVSNCVSRVVRNLVNLQHEYEYEAACDQVPDHDGRGPSNSVSSVNLLVCQQVVQVVCVVSLYAHEYEHEAFEDTPVVCVVDDVVQQVVLLLALQSHHHYSNLSNVVSSSCSGPVVSPDHSYYYYPYNCNRPDPGSVRHDD